Protein AF-0000000065801045 (afdb_homodimer)

Secondary structure (DSSP, 8-state):
---SHHHHHHHHHHHHHHHHHHHHHHHHHSSS--SSPPPGGGS-HHHHHHHHHHHHHHHHHHHHT--HHHHHHHHHHHHHHHHHHHHHHHTTHHHHS-SSS-EEHHHHHHHHTS-HHHHHHHHHHHHTTT--EE-SSTTEEE--HHHHHHHH-HHHHHHHHHIIIIIHHHHTTHHHHHHHSTT---TT-SHHHHHHT--S-HHHHHHT-HHHHHHHHHHHHHHTTSTTT-HHHHHHHS-GGGGTTPEEEEET-TTTHHHHHHHHH-TT-EEEEEE-HHHHHHHHHHHHHTT--HHHHTTEEEEE--TTSPP-S-S-SEEEEES-GGGS-HHHHHHHHHTTGGG--TT-EEEEEE-EEPPTTSS-HHHHHHHHHHHHHHHHHHS---EEHHHHHHHHHHH-TTEEEEEEE--TT-S-EEEEEEE-/----HHHHHHHHHHHHHHHHHHHHHHHHHSSS--SSPPPGGGS-HHHHHHHHHHHHHHHHHHHHT--HHHHHHHHHHHHHHHHHHHHHHHTTHHHHS-SSS-EEHHHHHHHHTS-HHHHHHHHHHHHTTT--EE-SSTTEEE--HHHHHHHH-HHHHHHHHHIIIIIHHHHTTHHHHHHHSTT---TT-SHHHHHHT--S-HHHHHHT-HHHHHHHHHHHHHHTTSTTT-HHHHHHHS-GGGGTTPEEEEET-TTTHHHHHHHHH-TT-EEEEEE-HHHHHHHHHHHHHTT--HHHHTTEEEEE--TTSPP-S-S-SEEEEES-GGGS-HHHHHHHHHTTGGG--TT-EEEEEE-EEPPTTSS-HHHHHHHHHHHHHHHHHHS---EEHHHHHHHHHHH-TTEEEEEEE--TT-S-EEEEEEE-

Sequence (848 aa):
MDDRLSSQLEHYASQVTASATLIIRHLKSLKDEPSTLPSQTSVPTAVGTAQLRLAEAAFQLLHFTRDPGNVLTQLTVDLQVISAVRWLLHFEIFSLVPLEGSISYHELSSVANVPENLLRSHIRLAMTCHLFQESGPIGMVAHSPVSRQLASDPSLVSWGQYFANSVFPTATKNVNATAAWPGSKALNETAHNLAFNHHGSFFDYVSQDPARTVEFANSMKAVSTTSLFDTCHLCKSFDWSSLGDGVVVDMGGSTGHVSIALAESFPSLRFVVQDLPDVVSNSIRQLEERQLPLSVTTRIQFQGHSLLHMQPVKGAAVYLLRQILHDWPDREAVQILRSIVPALGPSSKIFIADIVLPEAGSIPATEEQVMRCNDLLLHQFTNTLERTLEDWQAIVSRVSDNLRIQHVYRDPGSILSLLVIETVMDDRLSSQLEHYASQVTASATLIIRHLKSLKDEPSTLPSQTSVPTAVGTAQLRLAEAAFQLLHFTRDPGNVLTQLTVDLQVISAVRWLLHFEIFSLVPLEGSISYHELSSVANVPENLLRSHIRLAMTCHLFQESGPIGMVAHSPVSRQLASDPSLVSWGQYFANSVFPTATKNVNATAAWPGSKALNETAHNLAFNHHGSFFDYVSQDPARTVEFANSMKAVSTTSLFDTCHLCKSFDWSSLGDGVVVDMGGSTGHVSIALAESFPSLRFVVQDLPDVVSNSIRQLEERQLPLSVTTRIQFQGHSLLHMQPVKGAAVYLLRQILHDWPDREAVQILRSIVPALGPSSKIFIADIVLPEAGSIPATEEQVMRCNDLLLHQFTNTLERTLEDWQAIVSRVSDNLRIQHVYRDPGSILSLLVIETV

Structure (mmCIF, N/CA/C/O backbone):
data_AF-0000000065801045-model_v1
#
loop_
_entity.id
_entity.type
_entity.pdbx_description
1 polymer 'O-methyltransferase aunD'
#
loop_
_atom_site.group_PDB
_atom_site.id
_atom_site.type_symbol
_atom_site.label_atom_id
_atom_site.label_alt_id
_atom_site.label_comp_id
_atom_site.label_asym_id
_atom_site.label_entity_id
_atom_site.label_seq_id
_atom_site.pdbx_PDB_ins_code
_atom_site.Cartn_x
_atom_site.Cartn_y
_atom_site.Cartn_z
_atom_site.occupancy
_atom_site.B_iso_or_equiv
_atom_site.auth_seq_id
_atom_site.auth_comp_id
_atom_site.auth_asym_id
_atom_site.auth_atom_id
_atom_site.pdbx_PDB_model_num
ATOM 1 N N . MET A 1 1 ? 22.594 1.274 17.844 1 53.53 1 MET A N 1
ATOM 2 C CA . MET A 1 1 ? 22.078 -0.089 17.906 1 53.53 1 MET A CA 1
ATOM 3 C C . MET A 1 1 ? 22.922 -1.025 17.031 1 53.53 1 MET A C 1
ATOM 5 O O . MET A 1 1 ? 23.453 -0.614 16 1 53.53 1 MET A O 1
ATOM 9 N N . ASP A 1 2 ? 23.234 -2.225 17.562 1 67.69 2 ASP A N 1
ATOM 10 C CA . ASP A 1 2 ? 23.891 -3.305 16.828 1 67.69 2 ASP A CA 1
ATOM 11 C C . ASP A 1 2 ? 23.172 -3.588 15.508 1 67.69 2 ASP A C 1
ATOM 13 O O . ASP A 1 2 ? 21.953 -3.705 15.469 1 67.69 2 ASP A O 1
ATOM 17 N N . ASP A 1 3 ? 23.922 -3.457 14.453 1 81.06 3 ASP A N 1
ATOM 18 C CA . ASP A 1 3 ? 23.375 -3.492 13.102 1 81.06 3 ASP A CA 1
ATOM 19 C C . ASP A 1 3 ? 23.078 -4.926 12.664 1 81.06 3 ASP A C 1
ATOM 21 O O . ASP A 1 3 ? 22.516 -5.148 11.586 1 81.06 3 ASP A O 1
ATOM 25 N N . ARG A 1 4 ? 23.438 -5.828 13.742 1 89.62 4 ARG A N 1
ATOM 26 C CA . ARG A 1 4 ? 23.156 -7.219 13.398 1 89.62 4 ARG A CA 1
ATOM 27 C C . ARG A 1 4 ? 21.656 -7.484 13.359 1 89.62 4 ARG A C 1
ATOM 29 O O . ARG A 1 4 ? 20.906 -6.98 14.195 1 89.62 4 ARG A O 1
ATOM 36 N N . LEU A 1 5 ? 21.188 -8.297 12.406 1 93.38 5 LEU A N 1
ATOM 37 C CA . LEU A 1 5 ? 19.766 -8.617 12.211 1 93.38 5 LEU A CA 1
ATOM 38 C C . LEU A 1 5 ? 19.172 -9.234 13.469 1 93.38 5 LEU A C 1
ATOM 40 O O . LEU A 1 5 ? 18.078 -8.883 13.883 1 93.38 5 LEU A O 1
ATOM 44 N N . SER A 1 6 ? 19.938 -10.156 14.172 1 95.19 6 SER A N 1
ATOM 45 C CA . SER A 1 6 ? 19.469 -10.805 15.398 1 95.19 6 SER A CA 1
ATOM 46 C C . SER A 1 6 ? 19.219 -9.789 16.5 1 95.19 6 SER A C 1
ATOM 48 O O . SER A 1 6 ? 18.219 -9.883 17.219 1 95.19 6 SER A O 1
ATOM 50 N N . SER A 1 7 ? 20.078 -8.828 16.625 1 95.19 7 SER A N 1
ATOM 51 C CA . SER A 1 7 ? 19.938 -7.789 17.641 1 95.19 7 SER A CA 1
ATOM 52 C C . SER A 1 7 ? 18.734 -6.898 17.359 1 95.19 7 SER A C 1
ATOM 54 O O . SER A 1 7 ? 18.047 -6.48 18.281 1 95.19 7 SER A O 1
ATOM 56 N N . GLN A 1 8 ? 18.516 -6.609 16.078 1 95.06 8 GLN A N 1
ATOM 57 C CA . GLN A 1 8 ? 17.359 -5.797 15.703 1 95.06 8 GLN A CA 1
ATOM 58 C C . GLN A 1 8 ? 16.062 -6.531 15.984 1 95.06 8 GLN A C 1
ATOM 60 O O . GLN A 1 8 ? 15.102 -5.945 16.5 1 95.06 8 GLN A O 1
ATOM 65 N N . LEU A 1 9 ? 16.031 -7.781 15.648 1 96.81 9 LEU A N 1
ATOM 66 C CA . LEU A 1 9 ? 14.852 -8.594 15.922 1 96.81 9 LEU A CA 1
ATOM 67 C C . LEU A 1 9 ? 14.57 -8.656 17.422 1 96.81 9 LEU A C 1
ATOM 69 O O . LEU A 1 9 ? 13.414 -8.547 17.844 1 96.81 9 LEU A O 1
ATOM 73 N N . GLU A 1 10 ? 15.602 -8.789 18.203 1 96.81 10 GLU A N 1
ATOM 74 C CA . GLU A 1 10 ? 15.453 -8.844 19.656 1 96.81 10 GLU A CA 1
ATOM 75 C C . GLU A 1 10 ? 14.922 -7.52 20.203 1 96.81 10 GLU A C 1
ATOM 77 O O . GLU A 1 10 ? 14.047 -7.508 21.078 1 96.81 10 GLU A O 1
ATOM 82 N N . HIS A 1 11 ? 15.453 -6.504 19.672 1 97.12 11 HIS A N 1
ATOM 83 C CA . HIS A 1 11 ? 15.055 -5.172 20.109 1 97.12 11 HIS A CA 1
ATOM 84 C C . HIS A 1 11 ? 13.578 -4.926 19.859 1 97.12 11 HIS A C 1
ATOM 86 O O . HIS A 1 11 ? 12.844 -4.547 20.781 1 97.12 11 HIS A O 1
ATOM 92 N N . TYR A 1 12 ? 13.109 -5.145 18.641 1 97.88 12 TYR A N 1
ATOM 93 C CA . TYR A 1 12 ? 11.734 -4.828 18.297 1 97.88 12 TYR A CA 1
ATOM 94 C C . TYR A 1 12 ? 10.766 -5.844 18.906 1 97.88 12 TYR A C 1
ATOM 96 O O . TYR A 1 12 ? 9.641 -5.5 19.266 1 97.88 12 TYR A O 1
ATOM 104 N N . ALA A 1 13 ? 11.227 -7.113 19.047 1 98.38 13 ALA A N 1
ATOM 105 C CA . ALA A 1 13 ? 10.391 -8.086 19.75 1 98.38 13 ALA A CA 1
ATOM 106 C C . ALA A 1 13 ? 10.172 -7.68 21.203 1 98.38 13 ALA A C 1
ATOM 108 O O . ALA A 1 13 ? 9.055 -7.789 21.734 1 98.38 13 ALA A O 1
ATOM 109 N N . SER A 1 14 ? 11.234 -7.227 21.859 1 98.12 14 SER A N 1
ATOM 110 C CA . SER A 1 14 ? 11.133 -6.75 23.234 1 98.12 14 SER A CA 1
ATOM 111 C C . SER A 1 14 ? 10.227 -5.531 23.344 1 98.12 14 SER A C 1
ATOM 113 O O . SER A 1 14 ? 9.5 -5.371 24.312 1 98.12 14 SER A O 1
ATOM 115 N N . GLN A 1 15 ? 10.328 -4.699 22.344 1 98.12 15 GLN A N 1
ATOM 116 C CA . GLN A 1 15 ? 9.484 -3.508 22.312 1 98.12 15 GLN A CA 1
ATOM 117 C C . GLN A 1 15 ? 8.016 -3.879 22.156 1 98.12 15 GLN A C 1
ATOM 119 O O . GLN A 1 15 ? 7.137 -3.236 22.734 1 98.12 15 GLN A O 1
ATOM 124 N N . VAL A 1 16 ? 7.719 -4.898 21.328 1 98.62 16 VAL A N 1
ATOM 125 C CA . VAL A 1 16 ? 6.348 -5.375 21.188 1 98.62 16 VAL A CA 1
ATOM 126 C C . VAL A 1 16 ? 5.828 -5.852 22.547 1 98.62 16 VAL A C 1
ATOM 128 O O . VAL A 1 16 ? 4.73 -5.477 22.969 1 98.62 16 VAL A O 1
ATOM 131 N N . THR A 1 17 ? 6.625 -6.633 23.266 1 98.19 17 THR A N 1
ATOM 132 C CA . THR A 1 17 ? 6.215 -7.184 24.547 1 98.19 17 THR A CA 1
ATOM 133 C C . THR A 1 17 ? 5.949 -6.07 25.562 1 98.19 17 THR A C 1
ATOM 135 O O . THR A 1 17 ? 4.906 -6.055 26.219 1 98.19 17 THR A O 1
ATOM 138 N N . ALA A 1 18 ? 6.855 -5.148 25.656 1 98.19 18 ALA A N 1
ATOM 139 C CA . ALA A 1 18 ? 6.738 -4.062 26.625 1 98.19 18 ALA A CA 1
ATOM 140 C C . ALA A 1 18 ? 5.527 -3.184 26.312 1 98.19 18 ALA A C 1
ATOM 142 O O . ALA A 1 18 ? 4.762 -2.838 27.219 1 98.19 18 ALA A O 1
ATOM 143 N N . SER A 1 19 ? 5.352 -2.82 25.047 1 98.31 19 SER A N 1
ATOM 144 C CA . SER A 1 19 ? 4.273 -1.926 24.641 1 98.31 19 SER A CA 1
ATOM 145 C C . SER A 1 19 ? 2.914 -2.611 24.766 1 98.31 19 SER A C 1
ATOM 147 O O . SER A 1 19 ? 1.953 -2.02 25.25 1 98.31 19 SER A O 1
ATOM 149 N N . ALA A 1 20 ? 2.859 -3.855 24.281 1 98.12 20 ALA A N 1
ATOM 150 C CA . ALA A 1 20 ? 1.602 -4.594 24.359 1 98.12 20 ALA A CA 1
ATOM 151 C C . ALA A 1 20 ? 1.16 -4.777 25.812 1 98.12 20 ALA A C 1
ATOM 153 O O . ALA A 1 20 ? -0.027 -4.664 26.125 1 98.12 20 ALA A O 1
ATOM 154 N N . THR A 1 21 ? 2.107 -5.051 26.719 1 97.94 21 THR A N 1
ATOM 155 C CA . THR A 1 21 ? 1.798 -5.246 28.125 1 97.94 21 THR A CA 1
ATOM 156 C C . THR A 1 21 ? 1.142 -4 28.719 1 97.94 21 THR A C 1
ATOM 158 O O . THR A 1 21 ? 0.139 -4.098 29.422 1 97.94 21 THR A O 1
ATOM 161 N N . LEU A 1 22 ? 1.655 -2.854 28.406 1 97.69 22 LEU A N 1
ATOM 162 C CA . LEU A 1 22 ? 1.121 -1.594 28.906 1 97.69 22 LEU A CA 1
ATOM 163 C C . LEU A 1 22 ? -0.273 -1.331 28.359 1 97.69 22 LEU A C 1
ATOM 165 O O . LEU A 1 22 ? -1.167 -0.898 29.078 1 97.69 22 LEU A O 1
ATOM 169 N N . ILE A 1 23 ? -0.489 -1.557 27.125 1 97.31 23 ILE A N 1
ATOM 170 C CA . ILE A 1 23 ? -1.771 -1.325 26.469 1 97.31 23 ILE A CA 1
ATOM 171 C C . ILE A 1 23 ? -2.82 -2.279 27.031 1 97.31 23 ILE A C 1
ATOM 173 O O . ILE A 1 23 ? -3.939 -1.866 27.344 1 97.31 23 ILE A O 1
ATOM 177 N N . ILE A 1 24 ? -2.416 -3.561 27.188 1 97.06 24 ILE A N 1
ATOM 178 C CA . ILE A 1 24 ? -3.32 -4.594 27.688 1 97.06 24 ILE A CA 1
ATOM 179 C C . ILE A 1 24 ? -3.744 -4.266 29.109 1 97.06 24 ILE A C 1
ATOM 181 O O . ILE A 1 24 ? -4.918 -4.391 29.469 1 97.06 24 ILE A O 1
ATOM 185 N N . ARG A 1 25 ? -2.805 -3.834 29.922 1 96.69 25 ARG A N 1
ATOM 186 C CA . ARG A 1 25 ? -3.113 -3.438 31.297 1 96.69 25 ARG A CA 1
ATOM 187 C C . ARG A 1 25 ? -4.141 -2.311 31.312 1 96.69 25 ARG A C 1
ATOM 189 O O . ARG A 1 25 ? -5.07 -2.33 32.125 1 96.69 25 ARG A O 1
ATOM 196 N N . HIS A 1 26 ? -3.99 -1.361 30.422 1 96.25 26 HIS A N 1
ATOM 197 C CA . HIS A 1 26 ? -4.938 -0.254 30.344 1 96.25 26 HIS A CA 1
ATOM 198 C C . HIS A 1 26 ? -6.316 -0.74 29.906 1 96.25 26 HIS A C 1
ATOM 200 O O . HIS A 1 26 ? -7.328 -0.361 30.5 1 96.25 26 HIS A O 1
ATOM 206 N N . LEU A 1 27 ? -6.344 -1.568 28.875 1 95 27 LEU A N 1
ATOM 207 C CA . LEU A 1 27 ? -7.609 -2.082 28.359 1 95 27 LEU A CA 1
ATOM 208 C C . LEU A 1 27 ? -8.359 -2.857 29.438 1 95 27 LEU A C 1
ATOM 210 O O . LEU A 1 27 ? -9.578 -2.723 29.578 1 95 27 LEU A O 1
ATOM 214 N N . LYS A 1 28 ? -7.668 -3.607 30.234 1 94.75 28 LYS A N 1
ATOM 215 C CA . LYS A 1 28 ? -8.281 -4.438 31.266 1 94.75 28 LYS A CA 1
ATOM 216 C C . LYS A 1 28 ? -8.75 -3.592 32.438 1 94.75 28 LYS A C 1
ATOM 218 O O . LYS A 1 28 ? -9.594 -4.027 33.219 1 94.75 28 LYS A O 1
ATOM 223 N N . SER A 1 29 ? -8.211 -2.424 32.562 1 94.75 29 SER A N 1
ATOM 224 C CA . SER A 1 29 ? -8.617 -1.529 33.625 1 94.75 29 SER A CA 1
ATOM 225 C C . SER A 1 29 ? -9.922 -0.816 33.312 1 94.75 29 SER A C 1
ATOM 227 O O . SER A 1 29 ? -10.578 -0.258 34.188 1 94.75 29 SER A O 1
ATOM 229 N N . LEU A 1 30 ? -10.273 -0.843 32.062 1 93.44 30 LEU A N 1
ATOM 230 C CA . LEU A 1 30 ? -11.492 -0.173 31.641 1 93.44 30 LEU A CA 1
ATOM 231 C C . LEU A 1 30 ? -12.719 -1.025 31.953 1 93.44 30 LEU A C 1
ATOM 233 O O . LEU A 1 30 ? -12.648 -2.256 31.938 1 93.44 30 LEU A O 1
ATOM 237 N N . LYS A 1 31 ? -13.797 -0.437 32.281 1 91.38 31 LYS A N 1
ATOM 238 C CA . LYS A 1 31 ? -15.039 -1.146 32.594 1 91.38 31 LYS A CA 1
ATOM 239 C C . LYS A 1 31 ? -15.508 -1.944 31.359 1 91.38 31 LYS A C 1
ATOM 241 O O . LYS A 1 31 ? -15.852 -3.123 31.484 1 91.38 31 LYS A O 1
ATOM 246 N N . ASP A 1 32 ? -15.523 -1.289 30.203 1 91.94 32 ASP A N 1
ATOM 247 C CA . ASP A 1 32 ? -15.867 -1.917 28.922 1 91.94 32 ASP A CA 1
ATOM 248 C C . ASP A 1 32 ? -14.719 -1.801 27.922 1 91.94 32 ASP A C 1
ATOM 250 O O . ASP A 1 32 ? -14.352 -0.697 27.516 1 91.94 32 ASP A O 1
ATOM 254 N N . GLU A 1 33 ? -14.25 -2.924 27.562 1 91 33 GLU A N 1
ATOM 255 C CA . GLU A 1 33 ? -13.148 -2.924 26.594 1 91 33 GLU A CA 1
ATOM 256 C C . GLU A 1 33 ? -13.625 -2.51 25.219 1 91 33 GLU A C 1
ATOM 258 O O . GLU A 1 33 ? -14.602 -3.055 24.703 1 91 33 GLU A O 1
ATOM 263 N N . PRO A 1 34 ? -12.953 -1.556 24.672 1 90 34 PRO A N 1
ATOM 264 C CA . PRO A 1 34 ? -13.359 -1.135 23.328 1 90 34 PRO A CA 1
ATOM 265 C C . PRO A 1 34 ? -13.008 -2.164 22.25 1 90 34 PRO A C 1
ATOM 267 O O . PRO A 1 34 ? -12.125 -2.998 22.469 1 90 34 PRO A O 1
ATOM 270 N N . SER A 1 35 ? -13.695 -2.09 21.078 1 87.38 35 SER A N 1
ATOM 271 C CA . SER A 1 35 ? -13.461 -3.002 19.969 1 87.38 35 SER A CA 1
ATOM 272 C C . SER A 1 35 ? -12.242 -2.584 19.156 1 87.38 35 SER A C 1
ATOM 274 O O . SER A 1 35 ? -11.664 -3.395 18.422 1 87.38 35 SER A O 1
ATOM 276 N N . THR A 1 36 ? -11.883 -1.288 19.25 1 88.31 36 THR A N 1
ATOM 277 C CA . THR A 1 36 ? -10.68 -0.755 18.625 1 88.31 36 THR A CA 1
ATOM 278 C C . THR A 1 36 ? -9.875 0.075 19.625 1 88.31 36 THR A C 1
ATOM 280 O O . THR A 1 36 ? -10.43 0.595 20.594 1 88.31 36 THR A O 1
ATOM 283 N N . LEU A 1 37 ? -8.648 0.135 19.422 1 89.06 37 LEU A N 1
ATOM 284 C CA . LEU A 1 37 ? -7.848 0.981 20.297 1 89.06 37 LEU A CA 1
ATOM 285 C C . LEU A 1 37 ? -8.281 2.439 20.188 1 89.06 37 LEU A C 1
ATOM 287 O O . LEU A 1 37 ? -8.492 2.947 19.078 1 89.06 37 LEU A O 1
ATOM 291 N N . PRO A 1 38 ? -8.422 3.016 21.328 1 86 38 PRO A N 1
ATOM 292 C CA . PRO A 1 38 ? -8.695 4.453 21.281 1 86 38 PRO A CA 1
ATOM 293 C C . PRO A 1 38 ? -7.539 5.258 20.703 1 86 38 PRO A C 1
ATOM 295 O O . PRO A 1 38 ? -6.402 4.777 20.656 1 86 38 PRO A O 1
ATOM 298 N N . SER A 1 39 ? -7.891 6.457 20.219 1 84.75 39 SER A N 1
ATOM 299 C CA . SER A 1 39 ? -6.852 7.348 19.719 1 84.75 39 SER A CA 1
ATOM 300 C C . SER A 1 39 ? -5.762 7.578 20.75 1 84.75 39 SER A C 1
ATOM 302 O O . SER A 1 39 ? -6.051 7.691 21.953 1 84.75 39 SER A O 1
ATOM 304 N N . GLN A 1 40 ? -4.57 7.656 20.328 1 84.19 40 GLN A N 1
ATOM 305 C CA . GLN A 1 40 ? -3.428 7.848 21.219 1 84.19 40 GLN A CA 1
ATOM 306 C C . GLN A 1 40 ? -3.557 9.148 22 1 84.19 40 GLN A C 1
ATOM 308 O O . GLN A 1 40 ? -2.994 9.273 23.094 1 84.19 40 GLN A O 1
ATOM 313 N N . THR A 1 41 ? -4.352 10.055 21.453 1 81.56 41 THR A N 1
ATOM 314 C CA . THR A 1 41 ? -4.477 11.352 22.109 1 81.56 41 THR A CA 1
ATOM 315 C C . THR A 1 41 ? -5.578 11.32 23.172 1 81.56 41 THR A C 1
ATOM 317 O O . THR A 1 41 ? -5.688 12.234 24 1 81.56 41 THR A O 1
ATOM 320 N N . SER A 1 42 ? -6.367 10.258 23.203 1 84.25 42 SER A N 1
ATOM 321 C CA . SER A 1 42 ? -7.5 10.172 24.109 1 84.25 42 SER A CA 1
ATOM 322 C C . SER A 1 42 ? -7.188 9.273 25.297 1 84.25 42 SER A C 1
ATOM 324 O O . SER A 1 42 ? -8.062 9 26.125 1 84.25 42 SER A O 1
ATOM 326 N N . VAL A 1 43 ? -5.98 8.742 25.359 1 88.62 43 VAL A N 1
ATOM 327 C CA . VAL A 1 43 ? -5.543 7.867 26.438 1 88.62 43 VAL A CA 1
ATOM 328 C C . VAL A 1 43 ? -4.375 8.508 27.188 1 88.62 43 VAL A C 1
ATOM 330 O O . VAL A 1 43 ? -3.805 9.5 26.734 1 88.62 43 VAL A O 1
ATOM 333 N N . PRO A 1 44 ? -4.082 7.973 28.328 1 90.69 44 PRO A N 1
ATOM 334 C CA . PRO A 1 44 ? -2.92 8.5 29.047 1 90.69 44 PRO A CA 1
ATOM 335 C C . PRO A 1 44 ? -1.647 8.477 28.203 1 90.69 44 PRO A C 1
ATOM 337 O O . PRO A 1 44 ? -1.453 7.559 27.406 1 90.69 44 PRO A O 1
ATOM 340 N N . THR A 1 45 ? -0.799 9.406 28.391 1 88.44 45 THR A N 1
ATOM 341 C CA . THR A 1 45 ? 0.39 9.633 27.578 1 88.44 45 THR A CA 1
ATOM 342 C C . THR A 1 45 ? 1.224 8.359 27.469 1 88.44 45 THR A C 1
ATOM 344 O O . THR A 1 45 ? 1.733 8.039 26.391 1 88.44 45 THR A O 1
ATOM 347 N N . ALA A 1 46 ? 1.342 7.664 28.594 1 93 46 ALA A N 1
ATOM 348 C CA . ALA A 1 46 ? 2.15 6.449 28.594 1 93 46 ALA A CA 1
ATOM 349 C C . ALA A 1 46 ? 1.571 5.398 27.656 1 93 46 ALA A C 1
ATOM 351 O O . ALA A 1 46 ? 2.316 4.695 26.969 1 93 46 ALA A O 1
ATOM 352 N N . VAL A 1 47 ? 0.241 5.328 27.641 1 94.62 47 VAL A N 1
ATOM 353 C CA . VAL A 1 47 ? -0.442 4.355 26.781 1 94.62 47 VAL A CA 1
ATOM 354 C C . VAL A 1 47 ? -0.351 4.789 25.328 1 94.62 47 VAL A C 1
ATOM 356 O O . VAL A 1 47 ? -0.115 3.965 24.438 1 94.62 47 VAL A O 1
ATOM 359 N N . GLY A 1 48 ? -0.536 6.074 25.094 1 91.69 48 GLY A N 1
ATOM 360 C CA . GLY A 1 48 ? -0.397 6.594 23.75 1 91.69 48 GLY A CA 1
ATOM 361 C C . GLY A 1 48 ? 0.983 6.367 23.156 1 91.69 48 GLY A C 1
ATOM 362 O O . GLY A 1 48 ? 1.112 5.977 22 1 91.69 48 GLY A O 1
ATOM 363 N N . THR A 1 49 ? 1.97 6.555 23.969 1 92.5 49 THR A N 1
ATOM 364 C CA . THR A 1 49 ? 3.348 6.324 23.547 1 92.5 49 THR A CA 1
ATOM 365 C C . THR A 1 49 ? 3.584 4.844 23.266 1 92.5 49 THR A C 1
ATOM 367 O O . THR A 1 49 ? 4.277 4.492 22.297 1 92.5 49 THR A O 1
ATOM 370 N N . ALA A 1 50 ? 3.014 4.035 24.125 1 96 50 ALA A N 1
ATOM 371 C CA . ALA A 1 50 ? 3.133 2.592 23.922 1 96 50 ALA A CA 1
ATOM 372 C C . ALA A 1 50 ? 2.502 2.168 22.609 1 96 50 ALA A C 1
ATOM 374 O O . ALA A 1 50 ? 3.006 1.267 21.922 1 96 50 ALA A O 1
ATOM 375 N N . GLN A 1 51 ? 1.366 2.797 22.234 1 94.88 51 GLN A N 1
ATOM 376 C CA . GLN A 1 51 ? 0.707 2.484 20.969 1 94.88 51 GLN A CA 1
ATOM 377 C C . GLN A 1 51 ? 1.602 2.828 19.781 1 94.88 51 GLN A C 1
ATOM 379 O O . GLN A 1 51 ? 1.706 2.051 18.828 1 94.88 51 GLN A O 1
ATOM 384 N N . LEU A 1 52 ? 2.275 3.943 19.844 1 93.38 52 LEU A N 1
ATOM 385 C CA . LEU A 1 52 ? 3.18 4.363 18.766 1 93.38 52 LEU A CA 1
ATOM 386 C C . LEU A 1 52 ? 4.379 3.424 18.672 1 93.38 52 LEU A C 1
ATOM 388 O O . LEU A 1 52 ? 4.793 3.053 17.578 1 93.38 52 LEU A O 1
ATOM 392 N N . ARG A 1 53 ? 4.883 3.023 19.828 1 96.56 53 ARG A N 1
ATOM 393 C CA . ARG A 1 53 ? 6.035 2.127 19.859 1 96.56 53 ARG A CA 1
ATOM 394 C C . ARG A 1 53 ? 5.668 0.743 19.328 1 96.56 53 ARG A C 1
ATOM 396 O O . ARG A 1 53 ? 6.477 0.089 18.672 1 96.56 53 ARG A O 1
ATOM 403 N N . LEU A 1 54 ? 4.469 0.314 19.703 1 97.81 54 LEU A N 1
ATOM 404 C CA . LEU A 1 54 ? 3.992 -0.968 19.203 1 97.81 54 LEU A CA 1
ATOM 405 C C . LEU A 1 54 ? 3.877 -0.943 17.688 1 97.81 54 LEU A C 1
ATOM 407 O O . LEU A 1 54 ? 4.281 -1.894 17.016 1 97.81 54 LEU A O 1
ATOM 411 N N . ALA A 1 55 ? 3.312 0.151 17.156 1 96.06 55 ALA A N 1
ATOM 412 C CA . ALA A 1 55 ? 3.178 0.293 15.703 1 96.06 55 ALA A CA 1
ATOM 413 C C . ALA A 1 55 ? 4.539 0.245 15.016 1 96.06 55 ALA A C 1
ATOM 415 O O . ALA A 1 55 ? 4.715 -0.457 14.016 1 96.06 55 ALA A O 1
ATOM 416 N N . GLU A 1 56 ? 5.512 0.957 15.57 1 97.12 56 GLU A N 1
ATOM 417 C CA . GLU A 1 56 ? 6.855 0.989 14.992 1 97.12 56 GLU A CA 1
ATOM 418 C C . GLU A 1 56 ? 7.508 -0.389 15.039 1 97.12 56 GLU A C 1
ATOM 420 O O . GLU A 1 56 ? 8.102 -0.833 14.055 1 97.12 56 GLU A O 1
ATOM 425 N N . ALA A 1 57 ? 7.402 -1.033 16.188 1 98.5 57 ALA A N 1
ATOM 426 C CA . ALA A 1 57 ? 8.023 -2.344 16.344 1 98.5 57 ALA A CA 1
ATOM 427 C C . ALA A 1 57 ? 7.41 -3.365 15.398 1 98.5 57 ALA A C 1
ATOM 429 O O . ALA A 1 57 ? 8.125 -4.141 14.758 1 98.5 57 ALA A O 1
ATOM 430 N N . ALA A 1 58 ? 6.09 -3.385 15.328 1 98.44 58 ALA A N 1
ATOM 431 C CA . ALA A 1 58 ? 5.391 -4.297 14.422 1 98.44 58 ALA A CA 1
ATOM 432 C C . ALA A 1 58 ? 5.766 -4.02 12.969 1 98.44 58 ALA A C 1
ATOM 434 O O . ALA A 1 58 ? 5.984 -4.949 12.188 1 98.44 58 ALA A O 1
ATOM 435 N N . PHE A 1 59 ? 5.867 -2.75 12.656 1 97.69 59 PHE A N 1
ATOM 436 C CA . PHE A 1 59 ? 6.223 -2.332 11.312 1 97.69 59 PHE A CA 1
ATOM 437 C C . PHE A 1 59 ? 7.613 -2.834 10.938 1 97.69 59 PHE A C 1
ATOM 439 O O . PHE A 1 59 ? 7.805 -3.402 9.859 1 97.69 59 PHE A O 1
ATOM 446 N N . GLN A 1 60 ? 8.531 -2.652 11.781 1 97.38 60 GLN A N 1
ATOM 447 C CA . GLN A 1 60 ? 9.906 -3.074 11.523 1 97.38 60 GLN A CA 1
ATOM 448 C C . GLN A 1 60 ? 10.008 -4.594 11.422 1 97.38 60 GLN A C 1
ATOM 450 O O . GLN A 1 60 ? 10.641 -5.117 10.508 1 97.38 60 GLN A O 1
ATOM 455 N N . LEU A 1 61 ? 9.383 -5.289 12.328 1 97.69 61 LEU A N 1
ATOM 456 C CA . LEU A 1 61 ? 9.43 -6.746 12.32 1 97.69 61 LEU A CA 1
ATOM 457 C C . LEU A 1 61 ? 8.828 -7.301 11.031 1 97.69 61 LEU A C 1
ATOM 459 O O . LEU A 1 61 ? 9.352 -8.258 10.461 1 97.69 61 LEU A O 1
ATOM 463 N N . LEU A 1 62 ? 7.746 -6.688 10.617 1 96.12 62 LEU A N 1
ATOM 464 C CA . LEU A 1 62 ? 7.109 -7.113 9.367 1 96.12 62 LEU A CA 1
ATOM 465 C C . LEU A 1 62 ? 8.062 -6.945 8.188 1 96.12 62 LEU A C 1
ATOM 467 O O . LEU A 1 62 ? 8.188 -7.844 7.355 1 96.12 62 LEU A O 1
ATOM 471 N N . HIS A 1 63 ? 8.781 -5.844 8.125 1 93.94 63 HIS A N 1
ATOM 472 C CA . HIS A 1 63 ? 9.695 -5.57 7.02 1 93.94 63 HIS A CA 1
ATOM 473 C C . HIS A 1 63 ? 10.914 -6.488 7.066 1 93.94 63 HIS A C 1
ATOM 475 O O . HIS A 1 63 ? 11.453 -6.867 6.027 1 93.94 63 HIS A O 1
ATOM 481 N N . PHE A 1 64 ? 11.328 -6.914 8.281 1 93.44 64 PHE A N 1
ATOM 482 C CA . PHE A 1 64 ? 12.469 -7.816 8.414 1 93.44 64 PHE A CA 1
ATOM 483 C C . PHE A 1 64 ? 12.133 -9.195 7.855 1 93.44 64 PHE A C 1
ATOM 485 O O . PHE A 1 64 ? 13.023 -9.93 7.434 1 93.44 64 PHE A O 1
ATOM 492 N N . THR A 1 65 ? 10.859 -9.492 7.84 1 90.69 65 THR A N 1
ATOM 493 C CA . THR A 1 65 ? 10.469 -10.82 7.383 1 90.69 65 THR A CA 1
ATOM 494 C C . THR A 1 65 ? 10.352 -10.859 5.863 1 90.69 65 THR A C 1
ATOM 496 O O . THR A 1 65 ? 10.055 -11.906 5.281 1 90.69 65 THR A O 1
ATOM 499 N N . ARG A 1 66 ? 10.57 -9.781 5.223 1 85.94 66 ARG A N 1
ATOM 500 C CA . ARG A 1 66 ? 10.383 -9.711 3.775 1 85.94 66 ARG A CA 1
ATOM 501 C C . ARG A 1 66 ? 11.711 -9.867 3.039 1 85.94 66 ARG A C 1
ATOM 503 O O . ARG A 1 66 ? 12.609 -9.039 3.191 1 85.94 66 ARG A O 1
ATOM 510 N N . ASP A 1 67 ? 11.797 -11.008 2.35 1 81.31 67 ASP A N 1
ATOM 511 C CA . ASP A 1 67 ? 12.906 -11.109 1.408 1 81.31 67 ASP A CA 1
ATOM 512 C C . ASP A 1 67 ? 12.641 -10.281 0.154 1 81.31 67 ASP A C 1
ATOM 514 O O . ASP A 1 67 ? 11.562 -9.711 -0 1 81.31 67 ASP A O 1
ATOM 518 N N . PRO A 1 68 ? 13.586 -10.109 -0.726 1 78.12 68 PRO A N 1
ATOM 519 C CA . PRO A 1 68 ? 13.398 -9.219 -1.876 1 78.12 68 PRO A CA 1
ATOM 520 C C . PRO A 1 68 ? 12.195 -9.609 -2.729 1 78.12 68 PRO A C 1
ATOM 522 O O . PRO A 1 68 ? 11.461 -8.734 -3.203 1 78.12 68 PRO A O 1
ATOM 525 N N . GLY A 1 69 ? 12.023 -10.914 -2.955 1 81.69 69 GLY A N 1
ATOM 526 C CA . GLY A 1 69 ? 10.836 -11.344 -3.672 1 81.69 69 GLY A CA 1
ATOM 527 C C . GLY A 1 69 ? 9.539 -10.969 -2.967 1 81.69 69 GLY A C 1
ATOM 528 O O . GLY A 1 69 ? 8.578 -10.539 -3.607 1 81.69 69 GLY A O 1
ATOM 529 N N . ASN A 1 70 ? 9.562 -10.992 -1.702 1 86.88 70 ASN A N 1
ATOM 530 C CA . ASN A 1 70 ? 8.398 -10.633 -0.905 1 86.88 70 ASN A CA 1
ATOM 531 C C . ASN A 1 70 ? 8.117 -9.133 -0.955 1 86.88 70 ASN A C 1
ATOM 533 O O . ASN A 1 70 ? 6.965 -8.711 -0.875 1 86.88 70 ASN A O 1
ATOM 537 N N . VAL A 1 71 ? 9.164 -8.344 -1.145 1 90.25 71 VAL A N 1
ATOM 538 C CA . VAL A 1 71 ? 8.977 -6.898 -1.245 1 90.25 71 VAL A CA 1
ATOM 539 C C . VAL A 1 71 ? 8.109 -6.574 -2.453 1 90.25 71 VAL A C 1
ATOM 541 O O . VAL A 1 71 ? 7.16 -5.793 -2.35 1 90.25 71 VAL A O 1
ATOM 544 N N . LEU A 1 72 ? 8.391 -7.172 -3.584 1 92 72 LEU A N 1
ATOM 545 C CA . LEU A 1 72 ? 7.609 -6.934 -4.793 1 92 72 LEU A CA 1
ATOM 546 C C . LEU A 1 72 ? 6.203 -7.496 -4.652 1 92 72 LEU A C 1
ATOM 548 O O . LEU A 1 72 ? 5.234 -6.883 -5.105 1 92 72 LEU A O 1
ATOM 552 N N . THR A 1 73 ? 6.113 -8.656 -4.008 1 93.25 73 THR A N 1
ATOM 553 C CA . THR A 1 73 ? 4.805 -9.242 -3.742 1 93.25 73 THR A CA 1
ATOM 554 C C . THR A 1 73 ? 3.957 -8.297 -2.889 1 93.25 73 THR A C 1
ATOM 556 O O . THR A 1 73 ? 2.787 -8.062 -3.193 1 93.25 73 THR A O 1
ATOM 559 N N . GLN A 1 74 ? 4.574 -7.75 -1.903 1 93.5 74 GLN A N 1
ATOM 560 C CA . GLN A 1 74 ? 3.828 -6.906 -0.976 1 93.5 74 GLN A CA 1
ATOM 561 C C . GLN A 1 74 ? 3.455 -5.578 -1.622 1 93.5 74 GLN A C 1
ATOM 563 O O . GLN A 1 74 ? 2.395 -5.02 -1.336 1 93.5 74 GLN A O 1
ATOM 568 N N . LEU A 1 75 ? 4.328 -5.055 -2.484 1 94.62 75 LEU A N 1
ATOM 569 C CA . LEU A 1 75 ? 3.959 -3.865 -3.242 1 94.62 75 LEU A CA 1
ATOM 570 C C . LEU A 1 75 ? 2.707 -4.117 -4.074 1 94.62 75 LEU A C 1
ATOM 572 O O . LEU A 1 75 ? 1.824 -3.26 -4.152 1 94.62 75 LEU A O 1
ATOM 576 N N . THR A 1 76 ? 2.646 -5.285 -4.656 1 96.12 76 THR A N 1
ATOM 577 C CA . THR A 1 76 ? 1.498 -5.652 -5.477 1 96.12 76 THR A CA 1
ATOM 578 C C . THR A 1 76 ? 0.249 -5.82 -4.617 1 96.12 76 THR A C 1
ATOM 580 O O . THR A 1 76 ? -0.838 -5.379 -4.996 1 96.12 76 THR A O 1
ATOM 583 N N . VAL A 1 77 ? 0.447 -6.43 -3.48 1 96.94 77 VAL A N 1
ATOM 584 C CA . VAL A 1 77 ? -0.66 -6.633 -2.551 1 96.94 77 VAL A CA 1
ATOM 585 C C . VAL A 1 77 ? -1.197 -5.281 -2.086 1 96.94 77 VAL A C 1
ATOM 587 O O . VAL A 1 77 ? -2.408 -5.051 -2.1 1 96.94 77 VAL A O 1
ATOM 590 N N . ASP A 1 78 ? -0.302 -4.402 -1.675 1 97.06 78 ASP A N 1
ATOM 591 C CA . ASP A 1 78 ? -0.718 -3.08 -1.213 1 97.06 78 ASP A CA 1
ATOM 592 C C . ASP A 1 78 ? -1.481 -2.332 -2.305 1 97.06 78 ASP A C 1
ATOM 594 O O . ASP A 1 78 ? -2.475 -1.657 -2.023 1 97.06 78 ASP A O 1
ATOM 598 N N . LEU A 1 79 ? -0.977 -2.424 -3.518 1 97.81 79 LEU A N 1
ATOM 599 C CA . LEU A 1 79 ? -1.646 -1.781 -4.645 1 97.81 79 LEU A CA 1
ATOM 600 C C . LEU A 1 79 ? -3.064 -2.314 -4.809 1 97.81 79 LEU A C 1
ATOM 602 O O . LEU A 1 79 ? -4.004 -1.543 -5.02 1 97.81 79 LEU A O 1
ATOM 606 N N . GLN A 1 80 ? -3.227 -3.59 -4.688 1 98.12 80 GLN A N 1
ATOM 607 C CA . GLN A 1 80 ? -4.547 -4.18 -4.895 1 98.12 80 GLN A CA 1
ATOM 608 C C . GLN A 1 80 ? -5.477 -3.867 -3.725 1 98.12 80 GLN A C 1
ATOM 610 O O . GLN A 1 80 ? -6.684 -3.701 -3.912 1 98.12 80 GLN A O 1
ATOM 615 N N . VAL A 1 81 ? -4.941 -3.824 -2.527 1 98.06 81 VAL A N 1
ATOM 616 C CA . VAL A 1 81 ? -5.742 -3.402 -1.383 1 98.06 81 VAL A CA 1
ATOM 617 C C . VAL A 1 81 ? -6.273 -1.99 -1.615 1 98.06 81 VAL A C 1
ATOM 619 O O . VAL A 1 81 ? -7.461 -1.728 -1.425 1 98.06 81 VAL A O 1
ATOM 622 N N . ILE A 1 82 ? -5.391 -1.131 -2.039 1 97.88 82 ILE A N 1
ATOM 623 C CA . ILE A 1 82 ? -5.785 0.246 -2.32 1 97.88 82 ILE A CA 1
ATOM 624 C C . ILE A 1 82 ? -6.848 0.264 -3.418 1 97.88 82 ILE A C 1
ATOM 626 O O . ILE A 1 82 ? -7.859 0.958 -3.299 1 97.88 82 ILE A O 1
ATOM 630 N N . SER A 1 83 ? -6.59 -0.503 -4.461 1 97.38 83 SER A N 1
ATOM 631 C CA . SER A 1 83 ? -7.535 -0.599 -5.566 1 97.38 83 SER A CA 1
ATOM 632 C C . SER A 1 83 ? -8.891 -1.109 -5.094 1 97.38 83 SER A C 1
ATOM 634 O O . SER A 1 83 ? -9.938 -0.627 -5.539 1 97.38 83 SER A O 1
ATOM 636 N N . ALA A 1 84 ? -8.867 -2.082 -4.219 1 98.06 84 ALA A N 1
ATOM 637 C CA . ALA A 1 84 ? -10.102 -2.66 -3.697 1 98.06 84 ALA A CA 1
ATOM 638 C C . ALA A 1 84 ? -10.867 -1.648 -2.848 1 98.06 84 ALA A C 1
ATOM 640 O O . ALA A 1 84 ? -12.086 -1.513 -2.98 1 98.06 84 ALA A O 1
ATOM 641 N N . VAL A 1 85 ? -10.18 -0.97 -1.999 1 97.5 85 VAL A N 1
ATOM 642 C CA . VAL A 1 85 ? -10.828 0.013 -1.139 1 97.5 85 VAL A CA 1
ATOM 643 C C . VAL A 1 85 ? -11.398 1.15 -1.986 1 97.5 85 VAL A C 1
ATOM 645 O O . VAL A 1 85 ? -12.508 1.628 -1.738 1 97.5 85 VAL A O 1
ATOM 648 N N . ARG A 1 86 ? -10.617 1.584 -2.959 1 97.25 86 ARG A N 1
ATOM 649 C CA . ARG A 1 86 ? -11.109 2.605 -3.877 1 97.25 86 ARG A CA 1
ATOM 650 C C . ARG A 1 86 ? -12.391 2.148 -4.566 1 97.25 86 ARG A C 1
ATOM 652 O O . ARG A 1 86 ? -13.336 2.924 -4.711 1 97.25 86 ARG A O 1
ATOM 659 N N . TRP A 1 87 ? -12.422 0.901 -5.023 1 97.75 87 TRP A N 1
ATOM 660 C CA . TRP A 1 87 ? -13.602 0.311 -5.656 1 97.75 87 TRP A CA 1
ATOM 661 C C . TRP A 1 87 ? -14.797 0.331 -4.715 1 97.75 87 TRP A C 1
ATOM 663 O O . TRP A 1 87 ? -15.898 0.732 -5.102 1 97.75 87 TRP A O 1
ATOM 673 N N . LEU A 1 88 ? -14.609 -0.017 -3.459 1 98.19 88 LEU A N 1
ATOM 674 C CA . LEU A 1 88 ? -15.656 -0.067 -2.449 1 98.19 88 LEU A CA 1
ATOM 675 C C . LEU A 1 88 ? -16.172 1.332 -2.135 1 98.19 88 LEU A C 1
ATOM 677 O O . LEU A 1 88 ? -17.375 1.515 -1.883 1 98.19 88 LEU A O 1
ATOM 681 N N . LEU A 1 89 ? -15.281 2.291 -2.139 1 95.69 89 LEU A N 1
ATOM 682 C CA . LEU A 1 89 ? -15.672 3.68 -1.909 1 95.69 89 LEU A CA 1
ATOM 683 C C . LEU A 1 89 ? -16.453 4.23 -3.096 1 95.69 89 LEU A C 1
ATOM 685 O O . LEU A 1 89 ? -17.484 4.875 -2.916 1 95.69 89 LEU A O 1
ATOM 689 N N . HIS A 1 90 ? -15.984 3.938 -4.289 1 94.81 90 HIS A N 1
ATOM 690 C CA . HIS A 1 90 ? -16.609 4.453 -5.504 1 94.81 90 HIS A CA 1
ATOM 691 C C . HIS A 1 90 ? -18.047 3.953 -5.641 1 94.81 90 HIS A C 1
ATOM 693 O O . HIS A 1 90 ? -18.938 4.719 -5.992 1 94.81 90 HIS A O 1
ATOM 699 N N . PHE A 1 91 ? -18.234 2.734 -5.375 1 96.12 91 PHE A N 1
ATOM 700 C CA . PHE A 1 91 ? -19.562 2.146 -5.551 1 96.12 91 PHE A CA 1
ATOM 701 C C . PHE A 1 91 ? -20.359 2.219 -4.258 1 96.12 91 PHE A C 1
ATOM 703 O O . PHE A 1 91 ? -21.375 1.534 -4.113 1 96.12 91 PHE A O 1
ATOM 710 N N . GLU A 1 92 ? -19.859 2.947 -3.225 1 95.94 92 GLU A N 1
ATOM 711 C CA . GLU A 1 92 ? -20.547 3.361 -2.004 1 95.94 92 GLU A CA 1
ATOM 712 C C . GLU A 1 92 ? -20.922 2.158 -1.141 1 95.94 92 GLU A C 1
ATOM 714 O O . GLU A 1 92 ? -21.984 2.137 -0.52 1 95.94 92 GLU A O 1
ATOM 719 N N . ILE A 1 93 ? -20.078 1.169 -1.159 1 98 93 ILE A N 1
ATOM 720 C CA . ILE A 1 93 ? -20.359 -0.06 -0.423 1 98 93 ILE A CA 1
ATOM 721 C C . ILE A 1 93 ? -20.359 0.225 1.077 1 98 93 ILE A C 1
ATOM 723 O O . ILE A 1 93 ? -21.156 -0.336 1.826 1 98 93 ILE A O 1
ATOM 727 N N . PHE A 1 94 ? -19.469 1.111 1.582 1 96.81 94 PHE A N 1
ATOM 728 C CA . PHE A 1 94 ? -19.375 1.441 3 1 96.81 94 PHE A CA 1
ATOM 729 C C . PHE A 1 94 ? -20.719 1.96 3.523 1 96.81 94 PHE A C 1
ATOM 731 O O . PHE A 1 94 ? -21.109 1.649 4.652 1 96.81 94 PHE A O 1
ATOM 738 N N . SER A 1 95 ? -21.422 2.721 2.717 1 95.94 95 SER A N 1
ATOM 739 C CA . SER A 1 95 ? -22.672 3.33 3.152 1 95.94 95 SER A CA 1
ATOM 740 C C . SER A 1 95 ? -23.844 2.371 2.975 1 95.94 95 SER A C 1
ATOM 742 O O . SER A 1 95 ? -24.875 2.504 3.648 1 95.94 95 SER A O 1
ATOM 744 N N . LEU A 1 96 ? -23.719 1.446 2.092 1 97.56 96 LEU A N 1
ATOM 745 C CA . LEU A 1 96 ? -24.828 0.562 1.752 1 97.56 96 LEU A CA 1
ATOM 746 C C . LEU A 1 96 ? -24.906 -0.602 2.734 1 97.56 96 LEU A C 1
ATOM 748 O O . LEU A 1 96 ? -25.969 -1.217 2.881 1 97.56 96 LEU A O 1
ATOM 752 N N . VAL A 1 97 ? -23.781 -0.974 3.365 1 97.94 97 VAL A N 1
ATOM 753 C CA . VAL A 1 97 ? -23.812 -1.972 4.43 1 97.94 97 VAL A CA 1
ATOM 754 C C . VAL A 1 97 ? -24.391 -1.351 5.703 1 97.94 97 VAL A C 1
ATOM 756 O O . VAL A 1 97 ? -23.953 -0.278 6.129 1 97.94 97 VAL A O 1
ATOM 759 N N . PRO A 1 98 ? -25.391 -1.946 6.316 1 96.88 98 PRO A N 1
ATOM 760 C CA . PRO A 1 98 ? -26 -1.354 7.512 1 96.88 98 PRO A CA 1
ATOM 761 C C . PRO A 1 98 ? -25.016 -1.236 8.68 1 96.88 98 PRO A C 1
ATOM 763 O O . PRO A 1 98 ? -24.203 -2.133 8.891 1 96.88 98 PRO A O 1
ATOM 766 N N . LEU A 1 99 ? -25.094 -0.177 9.438 1 95.19 99 LEU A N 1
ATOM 767 C CA . LEU A 1 99 ? -24.203 0.044 10.578 1 95.19 99 LEU A CA 1
ATOM 768 C C . LEU A 1 99 ? -24.422 -1.023 11.641 1 95.19 99 LEU A C 1
ATOM 770 O O . LEU A 1 99 ? -23.484 -1.431 12.32 1 95.19 99 LEU A O 1
ATOM 774 N N . GLU A 1 100 ? -25.734 -1.37 11.773 1 93.81 100 GLU A N 1
ATOM 775 C CA . GLU A 1 100 ? -26.094 -2.477 12.664 1 93.81 100 GLU A CA 1
ATOM 776 C C . GLU A 1 100 ? -26.688 -3.646 11.875 1 93.81 100 GLU A C 1
ATOM 778 O O . GLU A 1 100 ? -27.516 -3.451 10.992 1 93.81 100 GLU A O 1
ATOM 783 N N . GLY A 1 101 ? -26.125 -4.758 12.109 1 93.69 101 GLY A N 1
ATOM 784 C CA . GLY A 1 101 ? -26.609 -5.938 11.406 1 93.69 101 GLY A CA 1
ATOM 785 C C . GLY A 1 101 ? -25.781 -6.285 10.188 1 93.69 101 GLY A C 1
ATOM 786 O O . GLY A 1 101 ? -24.594 -5.961 10.125 1 93.69 101 GLY A O 1
ATOM 787 N N . SER A 1 102 ? -26.375 -7.156 9.273 1 96.38 102 SER A N 1
ATOM 788 C CA . SER A 1 102 ? -25.688 -7.652 8.094 1 96.38 102 SER A CA 1
ATOM 789 C C . SER A 1 102 ? -26.578 -7.594 6.859 1 96.38 102 SER A C 1
ATOM 791 O O . SER A 1 102 ? -27.781 -7.328 6.973 1 96.38 102 SER A O 1
ATOM 793 N N . ILE A 1 103 ? -26.062 -7.66 5.746 1 97.31 103 ILE A N 1
ATOM 794 C CA . ILE A 1 103 ? -26.734 -7.719 4.449 1 97.31 103 ILE A CA 1
ATOM 795 C C . ILE A 1 103 ? -26.109 -8.812 3.594 1 97.31 103 ILE A C 1
ATOM 797 O O . ILE A 1 103 ? -24.906 -9.094 3.711 1 97.31 103 ILE A O 1
ATOM 801 N N . SER A 1 104 ? -26.875 -9.469 2.775 1 97.56 104 SER A N 1
ATOM 802 C CA . SER A 1 104 ? -26.328 -10.531 1.936 1 97.56 104 SER A CA 1
ATOM 803 C C . SER A 1 104 ? -25.531 -9.945 0.765 1 97.56 104 SER A C 1
ATOM 805 O O . SER A 1 104 ? -25.828 -8.852 0.293 1 97.56 104 SER A O 1
ATOM 807 N N . TYR A 1 105 ? -24.594 -10.711 0.297 1 97.38 105 TYR A N 1
ATOM 808 C CA . TYR A 1 105 ? -23.859 -10.305 -0.896 1 97.38 105 TYR A CA 1
ATOM 809 C C . TYR A 1 105 ? -24.797 -10.07 -2.064 1 97.38 105 TYR A C 1
ATOM 811 O O . TYR A 1 105 ? -24.609 -9.141 -2.852 1 97.38 105 TYR A O 1
ATOM 819 N N . HIS A 1 106 ? -25.781 -10.883 -2.162 1 96.94 106 HIS A N 1
ATOM 820 C CA . HIS A 1 106 ? -26.75 -10.781 -3.25 1 96.94 106 HIS A CA 1
ATOM 821 C C . HIS A 1 106 ? -27.516 -9.469 -3.189 1 96.94 106 HIS A C 1
ATOM 823 O O . HIS A 1 106 ? -27.625 -8.75 -4.191 1 96.94 106 HIS A O 1
ATOM 829 N N . GLU A 1 107 ? -28.062 -9.141 -2.082 1 97.88 107 GLU A N 1
ATOM 830 C CA . GLU A 1 107 ? -28.812 -7.898 -1.914 1 97.88 107 GLU A CA 1
ATOM 831 C C . GLU A 1 107 ? -27.906 -6.684 -2.098 1 97.88 107 GLU A C 1
ATOM 833 O O . GLU A 1 107 ? -28.281 -5.711 -2.752 1 97.88 107 GLU A O 1
ATOM 838 N N . LEU A 1 108 ? -26.734 -6.75 -1.492 1 98.19 108 LEU A N 1
ATOM 839 C CA . LEU A 1 108 ? -25.797 -5.641 -1.554 1 98.19 108 LEU A CA 1
ATOM 840 C C . LEU A 1 108 ? -25.359 -5.371 -2.992 1 98.19 108 LEU A C 1
ATOM 842 O O . LEU A 1 108 ? -25.281 -4.215 -3.412 1 98.19 108 LEU A O 1
ATOM 846 N N . SER A 1 109 ? -25.047 -6.457 -3.719 1 97.81 109 SER A N 1
ATOM 847 C CA . SER A 1 109 ? -24.641 -6.305 -5.113 1 97.81 109 SER A CA 1
ATOM 848 C C . SER A 1 109 ? -25.766 -5.688 -5.945 1 97.81 109 SER A C 1
ATOM 850 O O . SER A 1 109 ? -25.5 -4.895 -6.852 1 97.81 109 SER A O 1
ATOM 852 N N . SER A 1 110 ? -27 -6.02 -5.664 1 97.5 110 SER A N 1
ATOM 853 C CA . SER A 1 110 ? -28.156 -5.492 -6.379 1 97.5 110 SER A CA 1
ATOM 854 C C . SER A 1 110 ? -28.328 -3.998 -6.125 1 97.5 110 SER A C 1
ATOM 856 O O . SER A 1 110 ? -28.484 -3.219 -7.066 1 97.5 110 SER A O 1
ATOM 858 N N . VAL A 1 111 ? -28.25 -3.598 -4.91 1 97.56 111 VAL A N 1
ATOM 859 C CA . VAL A 1 111 ? -28.484 -2.201 -4.555 1 97.56 111 VAL A CA 1
ATOM 860 C C . VAL A 1 111 ? -27.312 -1.347 -5.055 1 97.56 111 VAL A C 1
ATOM 862 O O . VAL A 1 111 ? -27.516 -0.191 -5.441 1 97.56 111 VAL A O 1
ATOM 865 N N . ALA A 1 112 ? -26.141 -1.887 -5.02 1 97.19 112 ALA A N 1
ATOM 866 C CA . ALA A 1 112 ? -24.953 -1.166 -5.461 1 97.19 112 ALA A CA 1
ATOM 867 C C . ALA A 1 112 ? -24.797 -1.22 -6.98 1 97.19 112 ALA A C 1
ATOM 869 O O . ALA A 1 112 ? -24.016 -0.473 -7.562 1 97.19 112 ALA A O 1
ATOM 870 N N . ASN A 1 113 ? -25.547 -2.098 -7.621 1 96.19 113 ASN A N 1
ATOM 871 C CA . ASN A 1 113 ? -25.484 -2.326 -9.062 1 96.19 113 ASN A CA 1
ATOM 872 C C . ASN A 1 113 ? -24.094 -2.736 -9.516 1 96.19 113 ASN A C 1
ATOM 874 O O . ASN A 1 113 ? -23.516 -2.113 -10.406 1 96.19 113 ASN A O 1
ATOM 878 N N . VAL A 1 114 ? -23.484 -3.729 -8.859 1 97 114 VAL A N 1
ATOM 879 C CA . VAL A 1 114 ? -22.203 -4.309 -9.203 1 97 114 VAL A CA 1
ATOM 880 C C . VAL A 1 114 ? -22.297 -5.832 -9.234 1 97 114 VAL A C 1
ATOM 882 O O . VAL A 1 114 ? -23.203 -6.406 -8.609 1 97 114 VAL A O 1
ATOM 885 N N . PRO A 1 115 ? -21.438 -6.516 -10 1 96.31 115 PRO A N 1
ATOM 886 C CA . PRO A 1 115 ? -21.469 -7.98 -9.984 1 96.31 115 PRO A CA 1
ATOM 887 C C . PRO A 1 115 ? -21.156 -8.57 -8.609 1 96.31 115 PRO A C 1
ATOM 889 O O . PRO A 1 115 ? -20.219 -8.133 -7.945 1 96.31 115 PRO A O 1
ATOM 892 N N . GLU A 1 116 ? -21.938 -9.547 -8.211 1 96.38 116 GLU A N 1
ATOM 893 C CA . GLU A 1 116 ? -21.844 -10.133 -6.883 1 96.38 116 GLU A CA 1
ATOM 894 C C . GLU A 1 116 ? -20.469 -10.75 -6.656 1 96.38 116 GLU A C 1
ATOM 896 O O . GLU A 1 116 ? -19.891 -10.633 -5.57 1 96.38 116 GLU A O 1
ATOM 901 N N . ASN A 1 117 ? -19.891 -11.438 -7.617 1 94.56 117 ASN A N 1
ATOM 902 C CA . ASN A 1 117 ? -18.594 -12.086 -7.461 1 94.56 117 ASN A CA 1
ATOM 903 C C . ASN A 1 117 ? -17.484 -11.07 -7.254 1 94.56 117 ASN A C 1
ATOM 905 O O . ASN A 1 117 ? -16.594 -11.281 -6.43 1 94.56 117 ASN A O 1
ATOM 909 N N . LEU A 1 118 ? -17.531 -9.953 -7.996 1 96.31 118 LEU A N 1
ATOM 910 C CA . LEU A 1 118 ? -16.531 -8.898 -7.824 1 96.31 118 LEU A CA 1
ATOM 911 C C . LEU A 1 118 ? -16.688 -8.234 -6.461 1 96.31 118 LEU A C 1
ATOM 913 O O . LEU A 1 118 ? -15.688 -7.895 -5.82 1 96.31 118 LEU A O 1
ATOM 917 N N . LEU A 1 119 ? -17.922 -8.008 -6.082 1 97.94 119 LEU A N 1
ATOM 918 C CA . LEU A 1 119 ? -18.188 -7.461 -4.754 1 97.94 119 LEU A CA 1
ATOM 919 C C . LEU A 1 119 ? -17.547 -8.328 -3.678 1 97.94 119 LEU A C 1
ATOM 921 O O . LEU A 1 119 ? -16.859 -7.82 -2.783 1 97.94 119 LEU A O 1
ATOM 925 N N . ARG A 1 120 ? -17.734 -9.609 -3.77 1 96.88 120 ARG A N 1
ATOM 926 C CA . ARG A 1 120 ? -17.188 -10.547 -2.801 1 96.88 120 ARG A CA 1
ATOM 927 C C . ARG A 1 120 ? -15.656 -10.508 -2.803 1 96.88 120 ARG A C 1
ATOM 929 O O . ARG A 1 120 ? -15.031 -10.523 -1.742 1 96.88 120 ARG A O 1
ATOM 936 N N . SER A 1 121 ? -15.086 -10.492 -3.984 1 97.5 121 SER A N 1
ATOM 937 C CA . SER A 1 121 ? -13.633 -10.453 -4.113 1 97.5 121 SER A CA 1
ATOM 938 C C . SER A 1 121 ? -13.055 -9.211 -3.443 1 97.5 121 SER A C 1
ATOM 940 O O . SER A 1 121 ? -12.062 -9.297 -2.711 1 97.5 121 SER A O 1
ATOM 942 N N . HIS A 1 122 ? -13.641 -8.055 -3.693 1 98.25 122 HIS A N 1
ATOM 943 C CA . HIS A 1 122 ? -13.148 -6.805 -3.135 1 98.25 122 HIS A CA 1
ATOM 944 C C . HIS A 1 122 ? -13.328 -6.762 -1.621 1 98.25 122 HIS A C 1
ATOM 946 O O . HIS A 1 122 ? -12.422 -6.355 -0.891 1 98.25 122 HIS A O 1
ATOM 952 N N . ILE A 1 123 ? -14.484 -7.215 -1.124 1 98.31 123 ILE A N 1
ATOM 953 C CA . ILE A 1 123 ? -14.781 -7.18 0.304 1 98.31 123 ILE A CA 1
ATOM 954 C C . ILE A 1 123 ? -13.852 -8.133 1.048 1 98.31 123 ILE A C 1
ATOM 956 O O . ILE A 1 123 ? -13.305 -7.785 2.094 1 98.31 123 ILE A O 1
ATOM 960 N N . ARG A 1 124 ? -13.641 -9.336 0.482 1 97.88 124 ARG A N 1
ATOM 961 C CA . ARG A 1 124 ? -12.844 -10.336 1.18 1 97.88 124 ARG A CA 1
ATOM 962 C C . ARG A 1 124 ? -11.375 -9.938 1.218 1 97.88 124 ARG A C 1
ATOM 964 O O . ARG A 1 124 ? -10.656 -10.289 2.154 1 97.88 124 ARG A O 1
ATOM 971 N N . LEU A 1 125 ? -10.891 -9.25 0.176 1 98.31 125 LEU A N 1
ATOM 972 C CA . LEU A 1 125 ? -9.547 -8.68 0.285 1 98.31 125 LEU A CA 1
ATOM 973 C C . LEU A 1 125 ? -9.5 -7.605 1.368 1 98.31 125 LEU A C 1
ATOM 975 O O . LEU A 1 125 ? -8.57 -7.574 2.174 1 98.31 125 LEU A O 1
ATOM 979 N N . ALA A 1 126 ? -10.516 -6.711 1.424 1 97.88 126 ALA A N 1
ATOM 980 C CA . ALA A 1 126 ? -10.578 -5.648 2.42 1 97.88 126 ALA A CA 1
ATOM 981 C C . ALA A 1 126 ? -10.664 -6.219 3.832 1 97.88 126 ALA A C 1
ATOM 983 O O . ALA A 1 126 ? -10.133 -5.633 4.781 1 97.88 126 ALA A O 1
ATOM 984 N N . MET A 1 127 ? -11.305 -7.41 3.994 1 97.25 127 MET A N 1
ATOM 985 C CA . MET A 1 127 ? -11.445 -8.07 5.289 1 97.25 127 MET A CA 1
ATOM 986 C C . MET A 1 127 ? -10.078 -8.406 5.879 1 97.25 127 MET A C 1
ATOM 988 O O . MET A 1 127 ? -9.898 -8.383 7.098 1 97.25 127 MET A O 1
ATOM 992 N N . THR A 1 128 ? -9.109 -8.688 4.996 1 97 128 THR A N 1
ATOM 993 C CA . THR A 1 128 ? -7.773 -9.016 5.477 1 97 128 THR A CA 1
ATOM 994 C C . THR A 1 128 ? -7.121 -7.801 6.133 1 97 128 THR A C 1
ATOM 996 O O . THR A 1 128 ? -6.129 -7.934 6.855 1 97 128 THR A O 1
ATOM 999 N N . CYS A 1 129 ? -7.625 -6.613 5.895 1 95.69 129 CYS A N 1
ATOM 1000 C CA . CYS A 1 129 ? -7.148 -5.379 6.504 1 95.69 129 CYS A CA 1
ATOM 1001 C C . CYS A 1 129 ? -8.133 -4.871 7.551 1 95.69 129 CYS A C 1
ATOM 1003 O O . CYS A 1 129 ? -8.172 -3.674 7.844 1 95.69 129 CYS A O 1
ATOM 1005 N N . HIS A 1 130 ? -9.023 -5.691 7.988 1 93.88 130 HIS A N 1
ATOM 1006 C CA . HIS A 1 130 ? -9.938 -5.449 9.094 1 93.88 130 HIS A CA 1
ATOM 1007 C C . HIS A 1 130 ? -11.07 -4.516 8.68 1 93.88 130 HIS A C 1
ATOM 1009 O O . HIS A 1 130 ? -11.602 -3.764 9.5 1 93.88 130 HIS A O 1
ATOM 1015 N N . LEU A 1 131 ? -11.391 -4.492 7.402 1 96.38 131 LEU A N 1
ATOM 1016 C CA . LEU A 1 131 ? -12.57 -3.797 6.898 1 96.38 131 LEU A CA 1
ATOM 1017 C C . LEU A 1 131 ? -13.68 -4.785 6.543 1 96.38 131 LEU A C 1
ATOM 1019 O O . LEU A 1 131 ? -13.469 -5.688 5.73 1 96.38 131 LEU A O 1
ATOM 1023 N N . PHE A 1 132 ? -14.828 -4.609 7.113 1 97.12 132 PHE A N 1
ATOM 1024 C CA . PHE A 1 132 ? -15.977 -5.492 6.961 1 97.12 132 PHE A CA 1
ATOM 1025 C C . PHE A 1 132 ? -15.695 -6.863 7.562 1 97.12 132 PHE A C 1
ATOM 1027 O O . PHE A 1 132 ? -14.57 -7.137 7.996 1 97.12 132 PHE A O 1
ATOM 1034 N N . GLN A 1 133 ? -16.656 -7.637 7.719 1 95.75 133 GLN A N 1
ATOM 1035 C CA . GLN A 1 133 ? -16.578 -9.016 8.18 1 95.75 133 GLN A CA 1
ATOM 1036 C C . GLN A 1 133 ? -17.766 -9.828 7.688 1 95.75 133 GLN A C 1
ATOM 1038 O O . GLN A 1 133 ? -18.812 -9.266 7.34 1 95.75 133 GLN A O 1
ATOM 1043 N N . GLU A 1 134 ? -17.516 -11.008 7.5 1 94.81 134 GLU A N 1
ATOM 1044 C CA . GLU A 1 134 ? -18.641 -11.914 7.273 1 94.81 134 GLU A CA 1
ATOM 1045 C C . GLU A 1 134 ? -19.203 -12.43 8.594 1 94.81 134 GLU A C 1
ATOM 1047 O O . GLU A 1 134 ? -18.453 -12.836 9.477 1 94.81 134 GLU A O 1
ATOM 1052 N N . SER A 1 135 ? -20.453 -12.164 8.789 1 85.19 135 SER A N 1
ATOM 1053 C CA . SER A 1 135 ? -21.094 -12.5 10.062 1 85.19 135 SER A CA 1
ATOM 1054 C C . SER A 1 135 ? -22.438 -13.164 9.836 1 85.19 135 SER A C 1
ATOM 1056 O O . SER A 1 135 ? -23.172 -12.805 8.906 1 85.19 135 SER A O 1
ATOM 1058 N N . GLY A 1 136 ? -22.703 -14.125 10.695 1 78.5 136 GLY A N 1
ATOM 1059 C CA . GLY A 1 136 ? -23.984 -14.797 10.578 1 78.5 136 GLY A CA 1
ATOM 1060 C C . GLY A 1 136 ? -23.969 -15.945 9.594 1 78.5 136 GLY A C 1
ATOM 1061 O O . GLY A 1 136 ? -22.984 -16.672 9.492 1 78.5 136 GLY A O 1
ATOM 1062 N N . PRO A 1 137 ? -25.125 -16.094 8.961 1 80.75 137 PRO A N 1
ATOM 1063 C CA . PRO A 1 137 ? -25.219 -17.141 7.949 1 80.75 137 PRO A CA 1
ATOM 1064 C C . PRO A 1 137 ? -24.25 -16.922 6.785 1 80.75 137 PRO A C 1
ATOM 1066 O O . PRO A 1 137 ? -23.781 -15.797 6.57 1 80.75 137 PRO A O 1
ATOM 1069 N N . ILE A 1 138 ? -23.984 -17.938 6.188 1 83.75 138 ILE A N 1
ATOM 1070 C CA . ILE A 1 138 ? -23.078 -17.906 5.047 1 83.75 138 ILE A CA 1
ATOM 1071 C C . ILE A 1 138 ? -23.594 -16.922 4.004 1 83.75 138 ILE A C 1
ATOM 1073 O O . ILE A 1 138 ? -24.797 -16.875 3.719 1 83.75 138 ILE A O 1
ATOM 1077 N N . GLY A 1 139 ? -22.75 -16.016 3.633 1 90.06 139 GLY A N 1
ATOM 1078 C CA . GLY A 1 139 ? -23.094 -15.117 2.541 1 90.06 139 GLY A CA 1
ATOM 1079 C C . GLY A 1 139 ? -23.5 -13.742 3.012 1 90.06 139 GLY A C 1
ATOM 1080 O O . GLY A 1 139 ? -23.984 -12.922 2.219 1 90.06 139 GLY A O 1
ATOM 1081 N N . MET A 1 140 ? -23.344 -13.492 4.301 1 96 140 MET A N 1
ATOM 1082 C CA . MET A 1 140 ? -23.719 -12.188 4.844 1 96 140 MET A CA 1
ATOM 1083 C C . MET A 1 140 ? -22.469 -11.352 5.141 1 96 140 MET A C 1
ATOM 1085 O O . MET A 1 140 ? -21.438 -11.891 5.551 1 96 140 MET A O 1
ATOM 1089 N N . VAL A 1 141 ? -22.625 -10.07 4.945 1 97.25 141 VAL A N 1
ATOM 1090 C CA . VAL A 1 141 ? -21.516 -9.164 5.207 1 97.25 141 VAL A CA 1
ATOM 1091 C C . VAL A 1 141 ? -21.969 -8.062 6.172 1 97.25 141 VAL A C 1
ATOM 1093 O O . VAL A 1 141 ? -23.125 -7.637 6.137 1 97.25 141 VAL A O 1
ATOM 1096 N N . ALA A 1 142 ? -21.156 -7.715 7.098 1 97.69 142 ALA A N 1
ATOM 1097 C CA . ALA A 1 142 ? -21.375 -6.648 8.07 1 97.69 142 ALA A CA 1
ATOM 1098 C C . ALA A 1 142 ? -20.125 -5.762 8.195 1 97.69 142 ALA A C 1
ATOM 1100 O O . ALA A 1 142 ? -19.078 -6.086 7.656 1 97.69 142 ALA A O 1
ATOM 1101 N N . HIS A 1 143 ? -20.297 -4.633 8.867 1 96.38 143 HIS A N 1
ATOM 1102 C CA . HIS A 1 143 ? -19.156 -3.781 9.18 1 96.38 143 HIS A CA 1
ATOM 1103 C C . HIS A 1 143 ? -18.281 -4.406 10.266 1 96.38 143 HIS A C 1
ATOM 1105 O O . HIS A 1 143 ? -18.797 -5.012 11.203 1 96.38 143 HIS A O 1
ATOM 1111 N N . SER A 1 144 ? -17 -4.359 10.086 1 94.12 144 SER A N 1
ATOM 1112 C CA . SER A 1 144 ? -16.109 -4.457 11.234 1 94.12 144 SER A CA 1
ATOM 1113 C C . SER A 1 144 ? -16.172 -3.203 12.094 1 94.12 144 SER A C 1
ATOM 1115 O O . SER A 1 144 ? -16.766 -2.199 11.703 1 94.12 144 SER A O 1
ATOM 1117 N N . PRO A 1 145 ? -15.555 -3.248 13.25 1 90.94 145 PRO A N 1
ATOM 1118 C CA . PRO A 1 145 ? -15.523 -2.027 14.055 1 90.94 145 PRO A CA 1
ATOM 1119 C C . PRO A 1 145 ? -14.883 -0.85 13.32 1 90.94 145 PRO A C 1
ATOM 1121 O O . PRO A 1 145 ? -15.367 0.28 13.422 1 90.94 145 PRO A O 1
ATOM 1124 N N . VAL A 1 146 ? -13.891 -1.111 12.562 1 92.31 146 VAL A N 1
ATOM 1125 C CA . VAL A 1 146 ? -13.164 -0.06 11.859 1 92.31 146 VAL A CA 1
ATOM 1126 C C . VAL A 1 146 ? -14.008 0.485 10.711 1 92.31 146 VAL A C 1
ATOM 1128 O O . VAL A 1 146 ? -14.164 1.699 10.57 1 92.31 146 VAL A O 1
ATOM 1131 N N . SER A 1 147 ? -14.562 -0.411 9.906 1 95.12 147 SER A N 1
ATOM 1132 C CA . SER A 1 147 ? -15.336 0.056 8.758 1 95.12 147 SER A CA 1
ATOM 1133 C C . SER A 1 147 ? -16.641 0.721 9.203 1 95.12 147 SER A C 1
ATOM 1135 O O . SER A 1 147 ? -17.156 1.598 8.508 1 95.12 147 SER A O 1
ATOM 1137 N N . ARG A 1 148 ? -17.125 0.343 10.359 1 94.56 148 ARG A N 1
ATOM 1138 C CA . ARG A 1 148 ? -18.312 0.996 10.922 1 94.56 148 ARG A CA 1
ATOM 1139 C C . ARG A 1 148 ? -18.031 2.467 11.219 1 94.56 148 ARG A C 1
ATOM 1141 O O . ARG A 1 148 ? -18.844 3.334 10.898 1 94.56 148 ARG A O 1
ATOM 1148 N N . GLN A 1 149 ? -16.922 2.707 11.758 1 89.62 149 GLN A N 1
ATOM 1149 C CA . GLN A 1 149 ? -16.531 4.078 12.086 1 89.62 149 GLN A CA 1
ATOM 1150 C C . GLN A 1 149 ? -16.266 4.887 10.82 1 89.62 149 GLN A C 1
ATOM 1152 O O . GLN A 1 149 ? -16.625 6.062 10.734 1 89.62 149 GLN A O 1
ATOM 1157 N N . LEU A 1 150 ? -15.68 4.277 9.852 1 90.62 150 LEU A N 1
ATOM 1158 C CA . LEU A 1 150 ? -15.414 4.941 8.578 1 90.62 150 LEU A CA 1
ATOM 1159 C C . LEU A 1 150 ? -16.719 5.344 7.895 1 90.62 150 LEU A C 1
ATOM 1161 O O . LEU A 1 150 ? -16.797 6.406 7.273 1 90.62 150 LEU A O 1
ATOM 1165 N N . ALA A 1 151 ? -17.703 4.48 8.117 1 94.38 151 ALA A N 1
ATOM 1166 C CA . ALA A 1 151 ? -18.984 4.699 7.434 1 94.38 151 ALA A CA 1
ATOM 1167 C C . ALA A 1 151 ? -19.859 5.676 8.211 1 94.38 151 ALA A C 1
ATOM 1169 O O . ALA A 1 151 ? -20.688 6.387 7.625 1 94.38 151 ALA A O 1
ATOM 1170 N N . SER A 1 152 ? -19.656 5.727 9.516 1 93.06 152 SER A N 1
ATOM 1171 C CA . SER A 1 152 ? -20.578 6.496 10.352 1 93.06 152 SER A CA 1
ATOM 1172 C C . SER A 1 152 ? -20.094 7.93 10.531 1 93.06 152 SER A C 1
ATOM 1174 O O . SER A 1 152 ? -20.875 8.82 10.867 1 93.06 152 SER A O 1
ATOM 1176 N N . ASP A 1 153 ? -18.828 8.227 10.352 1 89.31 153 ASP A N 1
ATOM 1177 C CA . ASP A 1 153 ? -18.25 9.562 10.523 1 89.31 153 ASP A CA 1
ATOM 1178 C C . ASP A 1 153 ? -18.188 10.312 9.195 1 89.31 153 ASP A C 1
ATOM 1180 O O . ASP A 1 153 ? -17.375 9.992 8.328 1 89.31 153 ASP A O 1
ATOM 1184 N N . PRO A 1 154 ? -19.016 11.328 9.047 1 87.94 154 PRO A N 1
ATOM 1185 C CA . PRO A 1 154 ? -19.078 12.055 7.773 1 87.94 154 PRO A CA 1
ATOM 1186 C C . PRO A 1 154 ? -17.734 12.625 7.348 1 87.94 154 PRO A C 1
ATOM 1188 O O . PRO A 1 154 ? -17.438 12.711 6.152 1 87.94 154 PRO A O 1
ATOM 1191 N N . SER A 1 155 ? -16.953 13.008 8.297 1 86 155 SER A N 1
ATOM 1192 C CA . SER A 1 155 ? -15.633 13.555 7.973 1 86 155 SER A CA 1
ATOM 1193 C C . SER A 1 155 ? -14.734 12.492 7.344 1 86 155 SER A C 1
ATOM 1195 O O . SER A 1 155 ? -14.016 12.773 6.387 1 86 155 SER A O 1
ATOM 1197 N N . LEU A 1 156 ? -14.82 11.328 7.863 1 89.62 156 LEU A N 1
ATOM 1198 C CA . LEU A 1 156 ? -14 10.242 7.336 1 89.62 156 LEU A CA 1
ATOM 1199 C C . LEU A 1 156 ? -14.516 9.789 5.973 1 89.62 156 LEU A C 1
ATOM 1201 O O . LEU A 1 156 ? -13.727 9.406 5.105 1 89.62 156 LEU A O 1
ATOM 1205 N N . VAL A 1 157 ? -15.828 9.852 5.816 1 90.56 157 VAL A N 1
ATOM 1206 C CA . VAL A 1 157 ? -16.422 9.539 4.523 1 90.56 157 VAL A CA 1
ATOM 1207 C C . VAL A 1 157 ? -15.906 10.516 3.467 1 90.56 157 VAL A C 1
ATOM 1209 O O . VAL A 1 157 ? -15.5 10.102 2.379 1 90.56 157 VAL A O 1
ATOM 1212 N N . SER A 1 158 ? -15.891 11.773 3.814 1 90.06 158 SER A N 1
ATOM 1213 C CA . SER A 1 158 ? -15.406 12.805 2.898 1 90.06 158 SER A CA 1
ATOM 1214 C C . SER A 1 158 ? -13.938 12.594 2.559 1 90.06 158 SER A C 1
ATOM 1216 O O . SER A 1 158 ? -13.531 12.75 1.404 1 90.06 158 SER A O 1
ATOM 1218 N N . TRP A 1 159 ? -13.172 12.289 3.539 1 92.88 159 TRP A N 1
ATOM 1219 C CA . TRP A 1 159 ? -11.75 12.047 3.324 1 92.88 159 TRP A CA 1
ATOM 1220 C C . TRP A 1 159 ? -11.539 10.836 2.424 1 92.88 159 TRP A C 1
ATOM 1222 O O . TRP A 1 159 ? -10.68 10.859 1.535 1 92.88 159 TRP A O 1
ATOM 1232 N N . GLY A 1 160 ? -12.289 9.758 2.689 1 93.88 160 GLY A N 1
ATOM 1233 C CA . GLY A 1 160 ? -12.203 8.578 1.839 1 93.88 160 GLY A CA 1
ATOM 1234 C C . GLY A 1 160 ? -12.531 8.867 0.386 1 93.88 160 GLY A C 1
ATOM 1235 O O . GLY A 1 160 ? -11.828 8.398 -0.516 1 93.88 160 GLY A O 1
ATOM 1236 N N . GLN A 1 161 ? -13.562 9.656 0.191 1 93.31 161 GLN A N 1
ATOM 1237 C CA . GLN A 1 161 ? -13.945 10.031 -1.166 1 93.31 161 GLN A CA 1
ATOM 1238 C C . GLN A 1 161 ? -12.867 10.883 -1.827 1 93.31 161 GLN A C 1
ATOM 1240 O O . GLN A 1 161 ? -12.57 10.711 -3.012 1 93.31 161 GLN A O 1
ATOM 1245 N N . TYR A 1 162 ? -12.344 11.773 -1.046 1 94.88 162 TYR A N 1
ATOM 1246 C CA . TYR A 1 162 ? -11.273 12.617 -1.571 1 94.88 162 TYR A CA 1
ATOM 1247 C C . TYR A 1 162 ? -10.062 11.789 -1.96 1 94.88 162 TYR A C 1
ATOM 1249 O O . TYR A 1 162 ? -9.43 12.039 -2.99 1 94.88 162 TYR A O 1
ATOM 1257 N N . PHE A 1 163 ? -9.734 10.812 -1.146 1 95.06 163 PHE A N 1
ATOM 1258 C CA . PHE A 1 163 ? -8.648 9.891 -1.446 1 95.06 163 PHE A CA 1
ATOM 1259 C C . PHE A 1 163 ? -8.898 9.172 -2.77 1 95.06 163 PHE A C 1
ATOM 1261 O O . PHE A 1 163 ? -8.031 9.148 -3.641 1 95.06 163 PHE A O 1
ATOM 1268 N N . ALA A 1 164 ? -10.07 8.633 -2.955 1 94.31 164 ALA A N 1
ATOM 1269 C CA . ALA A 1 164 ? -10.414 7.805 -4.109 1 94.31 164 ALA A CA 1
ATOM 1270 C C . ALA A 1 164 ? -10.492 8.641 -5.383 1 94.31 164 ALA A C 1
ATOM 1272 O O . ALA A 1 164 ? -10.102 8.188 -6.457 1 94.31 164 ALA A O 1
ATOM 1273 N N . ASN A 1 165 ? -10.938 9.852 -5.219 1 93.38 165 ASN A N 1
ATOM 1274 C CA . ASN A 1 165 ? -11.32 10.617 -6.402 1 93.38 165 ASN A CA 1
ATOM 1275 C C . ASN A 1 165 ? -10.273 11.664 -6.758 1 93.38 165 ASN A C 1
ATOM 1277 O O . ASN A 1 165 ? -10.266 12.188 -7.871 1 93.38 165 ASN A O 1
ATOM 1281 N N . SER A 1 166 ? -9.43 11.977 -5.824 1 95.81 166 SER A N 1
ATOM 1282 C CA . SER A 1 166 ? -8.477 13.055 -6.09 1 95.81 166 SER A CA 1
ATOM 1283 C C . SER A 1 166 ? -7.043 12.586 -5.852 1 95.81 166 SER A C 1
ATOM 1285 O O . SER A 1 166 ? -6.203 12.664 -6.75 1 95.81 166 SER A O 1
ATOM 1287 N N . VAL A 1 167 ? -6.785 12.031 -4.699 1 96.94 167 VAL A N 1
ATOM 1288 C CA . VAL A 1 167 ? -5.418 11.695 -4.316 1 96.94 167 VAL A CA 1
ATOM 1289 C C . VAL A 1 167 ? -4.902 10.555 -5.195 1 96.94 167 VAL A C 1
ATOM 1291 O O . VAL A 1 167 ? -3.805 10.633 -5.746 1 96.94 167 VAL A O 1
ATOM 1294 N N . PHE A 1 168 ? -5.738 9.5 -5.344 1 97.38 168 PHE A N 1
ATOM 1295 C CA . PHE A 1 168 ? -5.316 8.312 -6.086 1 97.38 168 PHE A CA 1
ATOM 1296 C C . PHE A 1 168 ? -5.023 8.664 -7.539 1 97.38 168 PHE A C 1
ATOM 1298 O O . PHE A 1 168 ? -3.924 8.398 -8.039 1 97.38 168 PHE A O 1
ATOM 1305 N N . PRO A 1 169 ? -5.961 9.312 -8.273 1 96.62 169 PRO A N 1
ATOM 1306 C CA . PRO A 1 169 ? -5.656 9.656 -9.664 1 96.62 169 PRO A CA 1
ATOM 1307 C C . PRO A 1 169 ? -4.422 10.547 -9.797 1 96.62 169 PRO A C 1
ATOM 1309 O O . PRO A 1 169 ? -3.652 10.406 -10.75 1 96.62 169 PRO A O 1
ATOM 1312 N N . THR A 1 170 ? -4.215 11.469 -8.891 1 97.94 170 THR A N 1
ATOM 1313 C CA . THR A 1 170 ? -3.072 12.367 -8.938 1 97.94 170 THR A CA 1
ATOM 1314 C C . THR A 1 170 ? -1.765 11.594 -8.812 1 97.94 170 THR A C 1
ATOM 1316 O O . THR A 1 170 ? -0.822 11.828 -9.57 1 97.94 170 THR A O 1
ATOM 1319 N N . ALA A 1 171 ? -1.729 10.656 -7.891 1 97.31 171 ALA A N 1
ATOM 1320 C CA . ALA A 1 171 ? -0.522 9.867 -7.652 1 97.31 171 ALA A CA 1
ATOM 1321 C C . ALA A 1 171 ? -0.147 9.047 -8.883 1 97.31 171 ALA A C 1
ATOM 1323 O O . ALA A 1 171 ? 1.034 8.805 -9.141 1 97.31 171 ALA A O 1
ATOM 1324 N N . THR A 1 172 ? -1.141 8.656 -9.688 1 95.81 172 THR A N 1
ATOM 1325 C CA . THR A 1 172 ? -0.904 7.816 -10.859 1 95.81 172 THR A CA 1
ATOM 1326 C C . THR A 1 172 ? -0.152 8.594 -11.938 1 95.81 172 THR A C 1
ATOM 1328 O O . THR A 1 172 ? 0.398 8.008 -12.867 1 95.81 172 THR A O 1
ATOM 1331 N N . LYS A 1 173 ? -0.091 9.938 -11.805 1 97.19 173 LYS A N 1
ATOM 1332 C CA . LYS A 1 173 ? 0.525 10.766 -12.836 1 97.19 173 LYS A CA 1
ATOM 1333 C C . LYS A 1 173 ? 1.87 11.32 -12.367 1 97.19 173 LYS A C 1
ATOM 1335 O O . LYS A 1 173 ? 2.459 12.18 -13.031 1 97.19 173 LYS A O 1
ATOM 1340 N N . ASN A 1 174 ? 2.334 10.797 -11.273 1 97.12 174 ASN A N 1
ATOM 1341 C CA . ASN A 1 174 ? 3.564 11.312 -10.68 1 97.12 174 ASN A CA 1
ATOM 1342 C C . ASN A 1 174 ? 4.746 11.18 -11.633 1 97.12 174 ASN A C 1
ATOM 1344 O O . ASN A 1 174 ? 5.492 12.141 -11.844 1 97.12 174 ASN A O 1
ATOM 1348 N N . VAL A 1 175 ? 4.949 10.008 -12.234 1 96.31 175 VAL A N 1
ATOM 1349 C CA . VAL A 1 175 ? 6.031 9.75 -13.172 1 96.31 175 VAL A CA 1
ATOM 1350 C C . VAL A 1 175 ? 5.867 10.641 -14.406 1 96.31 175 VAL A C 1
ATOM 1352 O O . VAL A 1 175 ? 6.828 11.258 -14.867 1 96.31 175 VAL A O 1
ATOM 1355 N N . ASN A 1 176 ? 4.648 10.734 -14.922 1 96.19 176 ASN A N 1
ATOM 1356 C CA . ASN A 1 176 ? 4.352 11.523 -16.109 1 96.19 176 ASN A CA 1
ATOM 1357 C C . ASN A 1 176 ? 4.684 13 -15.898 1 96.19 176 ASN A C 1
ATOM 1359 O O . ASN A 1 176 ? 5.215 13.656 -16.797 1 96.19 176 ASN A O 1
ATOM 1363 N N . ALA A 1 177 ? 4.32 13.508 -14.766 1 97.25 177 ALA A N 1
ATOM 1364 C CA . ALA A 1 177 ? 4.562 14.914 -14.461 1 97.25 177 ALA A CA 1
ATOM 1365 C C . ALA A 1 177 ? 6.055 15.219 -14.406 1 97.25 177 ALA A C 1
ATOM 1367 O O . ALA A 1 177 ? 6.508 16.234 -14.938 1 97.25 177 ALA A O 1
ATOM 1368 N N . THR A 1 178 ? 6.805 14.312 -13.773 1 96.5 178 THR A N 1
ATOM 1369 C CA . THR A 1 178 ? 8.25 14.508 -13.688 1 96.5 178 THR A CA 1
ATOM 1370 C C . THR A 1 178 ? 8.883 14.445 -15.07 1 96.5 178 THR A C 1
ATOM 1372 O O . THR A 1 178 ? 9.789 15.219 -15.383 1 96.5 178 THR A O 1
ATOM 1375 N N . ALA A 1 179 ? 8.422 13.523 -15.891 1 95.75 179 ALA A N 1
ATOM 1376 C CA . ALA A 1 179 ? 8.953 13.383 -17.25 1 95.75 179 ALA A CA 1
ATOM 1377 C C . ALA A 1 179 ? 8.602 14.594 -18.109 1 95.75 179 ALA A C 1
ATOM 1379 O O . ALA A 1 179 ? 9.414 15.062 -18.906 1 95.75 179 ALA A O 1
ATOM 1380 N N . ALA A 1 180 ? 7.422 15.148 -17.953 1 95.94 180 ALA A N 1
ATOM 1381 C CA . ALA A 1 180 ? 6.918 16.25 -18.766 1 95.94 180 ALA A CA 1
ATOM 1382 C C . ALA A 1 180 ? 7.562 17.578 -18.359 1 95.94 180 ALA A C 1
ATOM 1384 O O . ALA A 1 180 ? 7.824 18.438 -19.203 1 95.94 180 ALA A O 1
ATOM 1385 N N . TRP A 1 181 ? 7.742 17.734 -17.047 1 95.5 181 TRP A N 1
ATOM 1386 C CA . TRP A 1 181 ? 8.219 19.016 -16.531 1 95.5 181 TRP A CA 1
ATOM 1387 C C . TRP A 1 181 ? 9.352 18.812 -15.531 1 95.5 181 TRP A C 1
ATOM 1389 O O . TRP A 1 181 ? 9.242 19.188 -14.359 1 95.5 181 TRP A O 1
ATOM 1399 N N . PRO A 1 182 ? 10.453 18.234 -16.062 1 90.19 182 PRO A N 1
ATOM 1400 C CA . PRO A 1 182 ? 11.547 18 -15.117 1 90.19 182 PRO A CA 1
ATOM 1401 C C . PRO A 1 182 ? 12.062 19.281 -14.469 1 90.19 182 PRO A C 1
ATOM 1403 O O . PRO A 1 182 ? 12.43 20.234 -15.172 1 90.19 182 PRO A O 1
ATOM 1406 N N . GLY A 1 183 ? 11.93 19.359 -13.172 1 87.19 183 GLY A N 1
ATOM 1407 C CA . GLY A 1 183 ? 12.539 20.453 -12.414 1 87.19 183 GLY A CA 1
ATOM 1408 C C . GLY A 1 183 ? 11.703 21.719 -12.406 1 87.19 183 GLY A C 1
ATOM 1409 O O . GLY A 1 183 ? 12.141 22.75 -11.906 1 87.19 183 GLY A O 1
ATOM 1410 N N . SER A 1 184 ? 10.578 21.641 -12.992 1 90.62 184 SER A N 1
ATOM 1411 C CA . SER A 1 184 ? 9.711 22.812 -13.016 1 90.62 184 SER A CA 1
ATOM 1412 C C . SER A 1 184 ? 9.289 23.219 -11.609 1 90.62 184 SER A C 1
ATOM 1414 O O . SER A 1 184 ? 9.148 22.375 -10.727 1 90.62 184 SER A O 1
ATOM 1416 N N . LYS A 1 185 ? 9.109 24.531 -11.43 1 87.5 185 LYS A N 1
ATOM 1417 C CA . LYS A 1 185 ? 8.602 25.062 -10.164 1 87.5 185 LYS A CA 1
ATOM 1418 C C . LYS A 1 185 ? 7.262 25.766 -10.367 1 87.5 185 LYS A C 1
ATOM 1420 O O . LYS A 1 185 ? 6.742 26.391 -9.438 1 87.5 185 LYS A O 1
ATOM 1425 N N . ALA A 1 186 ? 6.77 25.641 -11.562 1 92.44 186 ALA A N 1
ATOM 1426 C CA . ALA A 1 186 ? 5.488 26.281 -11.859 1 92.44 186 ALA A CA 1
ATOM 1427 C C . ALA A 1 186 ? 4.352 25.609 -11.094 1 92.44 186 ALA A C 1
ATOM 1429 O O . ALA A 1 186 ? 4.301 24.375 -11.008 1 92.44 186 ALA A O 1
ATOM 1430 N N . LEU A 1 187 ? 3.434 26.359 -10.609 1 91.62 187 LEU A N 1
ATOM 1431 C CA . LEU A 1 187 ? 2.363 25.875 -9.742 1 91.62 187 LEU A CA 1
ATOM 1432 C C . LEU A 1 187 ? 1.363 25.031 -10.539 1 91.62 187 LEU A C 1
ATOM 1434 O O . LEU A 1 187 ? 0.566 24.297 -9.953 1 91.62 187 LEU A O 1
ATOM 1438 N N . ASN A 1 188 ? 1.357 25.203 -11.867 1 94.94 188 ASN A N 1
ATOM 1439 C CA . ASN A 1 188 ? 0.375 24.5 -12.688 1 94.94 188 ASN A CA 1
ATOM 1440 C C . ASN A 1 188 ? 1.008 23.344 -13.445 1 94.94 188 ASN A C 1
ATOM 1442 O O . ASN A 1 188 ? 0.457 22.875 -14.445 1 94.94 188 ASN A O 1
ATOM 1446 N N . GLU A 1 189 ? 2.197 23 -13.148 1 96.5 189 GLU A N 1
ATOM 1447 C CA . GLU A 1 189 ? 2.883 21.859 -13.742 1 96.5 189 GLU A CA 1
ATOM 1448 C C . GLU A 1 189 ? 3.074 20.734 -12.719 1 96.5 189 GLU A C 1
ATOM 1450 O O . GLU A 1 189 ? 4.191 20.5 -12.25 1 96.5 189 GLU A O 1
ATOM 1455 N N . THR A 1 190 ? 1.964 20.078 -12.391 1 97.31 190 THR A N 1
ATOM 1456 C CA . THR A 1 190 ? 1.934 19.047 -11.359 1 97.31 190 THR A CA 1
ATOM 1457 C C . THR A 1 190 ? 1.238 17.797 -11.875 1 97.31 190 THR A C 1
ATOM 1459 O O . THR A 1 190 ? 0.609 17.812 -12.93 1 97.31 190 THR A O 1
ATOM 1462 N N . ALA A 1 191 ? 1.38 16.719 -11.117 1 97.81 191 ALA A N 1
ATOM 1463 C CA . ALA A 1 191 ? 0.659 15.477 -11.406 1 97.81 191 ALA A CA 1
ATOM 1464 C C . ALA A 1 191 ? -0.85 15.703 -11.398 1 97.81 191 ALA A C 1
ATOM 1466 O O . ALA A 1 191 ? -1.582 15.102 -12.188 1 97.81 191 ALA A O 1
ATOM 1467 N N . HIS A 1 192 ? -1.324 16.562 -10.492 1 98.25 192 HIS A N 1
ATOM 1468 C CA . HIS A 1 192 ? -2.748 16.875 -10.406 1 98.25 192 HIS A CA 1
ATOM 1469 C C . HIS A 1 192 ? -3.246 17.516 -11.688 1 98.25 192 HIS A C 1
ATOM 1471 O O . HIS A 1 192 ? -4.344 17.219 -12.164 1 98.25 192 HIS A O 1
ATOM 1477 N N . ASN A 1 193 ? -2.453 18.453 -12.25 1 98.31 193 ASN A N 1
ATOM 1478 C CA . ASN A 1 193 ? -2.811 19.078 -13.516 1 98.31 193 ASN A CA 1
ATOM 1479 C C . ASN A 1 193 ? -2.996 18.062 -14.625 1 98.31 193 ASN A C 1
ATOM 1481 O O . ASN A 1 193 ? -3.918 18.172 -15.438 1 98.31 193 ASN A O 1
ATOM 1485 N N . LEU A 1 194 ? -2.137 17.094 -14.68 1 97.75 194 LEU A N 1
ATOM 1486 C CA . LEU A 1 194 ? -2.24 16.047 -15.68 1 97.75 194 LEU A CA 1
ATOM 1487 C C . LEU A 1 194 ? -3.447 15.156 -15.414 1 97.75 194 LEU A C 1
ATOM 1489 O O . LEU A 1 194 ? -4.184 14.812 -16.344 1 97.75 194 LEU A O 1
ATOM 1493 N N . ALA A 1 195 ? -3.645 14.781 -14.18 1 97.19 195 ALA A N 1
ATOM 1494 C CA . ALA A 1 195 ? -4.707 13.852 -13.812 1 97.19 195 ALA A CA 1
ATOM 1495 C C . ALA A 1 195 ? -6.082 14.445 -14.117 1 97.19 195 ALA A C 1
ATOM 1497 O O . ALA A 1 195 ? -7.004 13.719 -14.5 1 97.19 195 ALA A O 1
ATOM 1498 N N . PHE A 1 196 ? -6.23 15.719 -13.961 1 97 196 PHE A N 1
ATOM 1499 C CA . PHE A 1 196 ? -7.547 16.328 -14.078 1 97 196 PHE A CA 1
ATOM 1500 C C . PHE A 1 196 ? -7.598 17.281 -15.266 1 97 196 PHE A C 1
ATOM 1502 O O . PHE A 1 196 ? -8.578 18 -15.445 1 97 196 PHE A O 1
ATOM 1509 N N . ASN A 1 197 ? -6.625 17.344 -16.016 1 96.38 197 ASN A N 1
ATOM 1510 C CA . ASN A 1 197 ? -6.547 18.062 -17.281 1 96.38 197 ASN A CA 1
ATOM 1511 C C . ASN A 1 197 ? -6.941 19.531 -17.109 1 96.38 197 ASN A C 1
ATOM 1513 O O . ASN A 1 197 ? -7.844 20.016 -17.781 1 96.38 197 ASN A O 1
ATOM 1517 N N . HIS A 1 198 ? -6.285 20.219 -16.25 1 96.12 198 HIS A N 1
ATOM 1518 C CA . HIS A 1 198 ? -6.512 21.656 -16.047 1 96.12 198 HIS A CA 1
ATOM 1519 C C . HIS A 1 198 ? -5.203 22.438 -16.125 1 96.12 198 HIS A C 1
ATOM 1521 O O . HIS A 1 198 ? -4.121 21.844 -16.125 1 96.12 198 HIS A O 1
ATOM 1527 N N . HIS A 1 199 ? -5.262 23.797 -16.172 1 94.56 199 HIS A N 1
ATOM 1528 C CA . HIS A 1 199 ? -4.066 24.562 -16.5 1 94.56 199 HIS A CA 1
ATOM 1529 C C . HIS A 1 199 ? -3.766 25.594 -15.406 1 94.56 199 HIS A C 1
ATOM 1531 O O . HIS A 1 199 ? -2.77 26.312 -15.484 1 94.56 199 HIS A O 1
ATOM 1537 N N . GLY A 1 200 ? -4.5 25.672 -14.422 1 94.62 200 GLY A N 1
ATOM 1538 C CA . GLY A 1 200 ? -4.242 26.578 -13.312 1 94.62 200 GLY A CA 1
ATOM 1539 C C . GLY A 1 200 ? -3.582 25.891 -12.125 1 94.62 200 GLY A C 1
ATOM 1540 O O . GLY A 1 200 ? -3.256 24.703 -12.188 1 94.62 200 GLY A O 1
ATOM 1541 N N . SER A 1 201 ? -3.328 26.719 -11.078 1 93.88 201 SER A N 1
ATOM 1542 C CA . SER A 1 201 ? -2.842 26.125 -9.836 1 93.88 201 SER A CA 1
ATOM 1543 C C . SER A 1 201 ? -3.914 25.266 -9.18 1 93.88 201 SER A C 1
ATOM 1545 O O . SER A 1 201 ? -5.09 25.344 -9.539 1 93.88 201 SER A O 1
ATOM 1547 N N . PHE A 1 202 ? -3.473 24.438 -8.281 1 94.88 202 PHE A N 1
ATOM 1548 C CA . PHE A 1 202 ? -4.398 23.562 -7.578 1 94.88 202 PHE A CA 1
ATOM 1549 C C . PHE A 1 202 ? -5.512 24.359 -6.914 1 94.88 202 PHE A C 1
ATOM 1551 O O . PHE A 1 202 ? -6.688 24.016 -7.035 1 94.88 202 PHE A O 1
ATOM 1558 N N . PHE A 1 203 ? -5.176 25.406 -6.219 1 88.75 203 PHE A N 1
ATOM 1559 C CA . PHE A 1 203 ? -6.176 26.156 -5.473 1 88.75 203 PHE A CA 1
ATOM 1560 C C . PHE A 1 203 ? -7.074 26.953 -6.418 1 88.75 203 PHE A C 1
ATOM 1562 O O . PHE A 1 203 ? -8.25 27.172 -6.125 1 88.75 203 PHE A O 1
ATOM 1569 N N . ASP A 1 204 ? -6.527 27.375 -7.551 1 90.19 204 ASP A N 1
ATOM 1570 C CA . ASP A 1 204 ? -7.387 27.922 -8.594 1 90.19 204 ASP A CA 1
ATOM 1571 C C . ASP A 1 204 ? -8.43 26.906 -9.047 1 90.19 204 ASP A C 1
ATOM 1573 O O . ASP A 1 204 ? -9.602 27.25 -9.211 1 90.19 204 ASP A O 1
ATOM 1577 N N . TYR A 1 205 ? -7.941 25.75 -9.258 1 93.69 205 TYR A N 1
ATOM 1578 C CA . TYR A 1 205 ? -8.805 24.656 -9.68 1 93.69 205 TYR A CA 1
ATOM 1579 C C . TYR A 1 205 ? -9.898 24.391 -8.648 1 93.69 205 TYR A C 1
ATOM 1581 O O . TYR A 1 205 ? -11.07 24.234 -8.992 1 93.69 205 TYR A O 1
ATOM 1589 N N . VAL A 1 206 ? -9.586 24.391 -7.352 1 91.19 206 VAL A N 1
ATOM 1590 C CA . VAL A 1 206 ? -10.516 24.125 -6.262 1 91.19 206 VAL A CA 1
ATOM 1591 C C . VAL A 1 206 ? -11.531 25.266 -6.168 1 91.19 206 VAL A C 1
ATOM 1593 O O . VAL A 1 206 ? -12.727 25.031 -6 1 91.19 206 VAL A O 1
ATOM 1596 N N . SER A 1 207 ? -11.102 26.469 -6.355 1 87 207 SER A N 1
ATOM 1597 C CA . SER A 1 207 ? -11.938 27.641 -6.168 1 87 207 SER A CA 1
ATOM 1598 C C . SER A 1 207 ? -12.93 27.797 -7.312 1 87 207 SER A C 1
ATOM 1600 O O . SER A 1 207 ? -13.938 28.5 -7.18 1 87 207 SER A O 1
ATOM 1602 N N . GLN A 1 208 ? -12.688 27.156 -8.43 1 90.12 208 GLN A N 1
ATOM 1603 C CA . GLN A 1 208 ? -13.531 27.281 -9.609 1 90.12 208 GLN A CA 1
ATOM 1604 C C . GLN A 1 208 ? -14.859 26.547 -9.43 1 90.12 208 GLN A C 1
ATOM 1606 O O . GLN A 1 208 ? -15.82 26.797 -10.164 1 90.12 208 GLN A O 1
ATOM 1611 N N . ASP A 1 209 ? -14.93 25.719 -8.461 1 90.19 209 ASP A N 1
ATOM 1612 C CA . ASP A 1 209 ? -16.125 24.922 -8.188 1 90.19 209 ASP A CA 1
ATOM 1613 C C . ASP A 1 209 ? -16.406 24.875 -6.688 1 90.19 209 ASP A C 1
ATOM 1615 O O . ASP A 1 209 ? -15.664 24.25 -5.93 1 90.19 209 ASP A O 1
ATOM 1619 N N . PRO A 1 210 ? -17.531 25.469 -6.289 1 86.25 210 PRO A N 1
ATOM 1620 C CA . PRO A 1 210 ? -17.891 25.484 -4.867 1 86.25 210 PRO A CA 1
ATOM 1621 C C . PRO A 1 210 ? -17.922 24.078 -4.258 1 86.25 210 PRO A C 1
ATOM 1623 O O . PRO A 1 210 ? -17.562 23.906 -3.092 1 86.25 210 PRO A O 1
ATOM 1626 N N . ALA A 1 211 ? -18.359 23.141 -5.062 1 87.62 211 ALA A N 1
ATOM 1627 C CA . ALA A 1 211 ? -18.422 21.766 -4.559 1 87.62 211 ALA A CA 1
ATOM 1628 C C . ALA A 1 211 ? -17.031 21.25 -4.227 1 87.62 211 ALA A C 1
ATOM 1630 O O . ALA A 1 211 ? -16.844 20.531 -3.242 1 87.62 211 ALA A O 1
ATOM 1631 N N . ARG A 1 212 ? -16.047 21.609 -5.008 1 90.62 212 ARG A N 1
ATOM 1632 C CA . ARG A 1 212 ? -14.672 21.203 -4.758 1 90.62 212 ARG A CA 1
ATOM 1633 C C . ARG A 1 212 ? -14.125 21.891 -3.51 1 90.62 212 ARG A C 1
ATOM 1635 O O . ARG A 1 212 ? -13.367 21.281 -2.744 1 90.62 212 ARG A O 1
ATOM 1642 N N . THR A 1 213 ? -14.484 23.109 -3.344 1 86 213 THR A N 1
ATOM 1643 C CA . THR A 1 213 ? -14.039 23.875 -2.178 1 86 213 THR A CA 1
ATOM 1644 C C . THR A 1 213 ? -14.555 23.234 -0.891 1 86 213 THR A C 1
ATOM 1646 O O . THR A 1 213 ? -13.805 23.078 0.073 1 86 213 THR A O 1
ATOM 1649 N N . VAL A 1 214 ? -15.797 22.875 -0.924 1 84 214 VAL A N 1
ATOM 1650 C CA . VAL A 1 214 ? -16.422 22.25 0.238 1 84 214 VAL A CA 1
ATOM 1651 C C . VAL A 1 214 ? -15.781 20.891 0.504 1 84 214 VAL A C 1
ATOM 1653 O O . VAL A 1 214 ? -15.484 20.547 1.652 1 84 214 VAL A O 1
ATOM 1656 N N . GLU A 1 215 ? -15.578 20.156 -0.55 1 87.88 215 GLU A N 1
ATOM 1657 C CA . GLU A 1 215 ? -14.961 18.844 -0.425 1 87.88 215 GLU A CA 1
ATOM 1658 C C . GLU A 1 215 ? -13.555 18.953 0.167 1 87.88 215 GLU A C 1
ATOM 1660 O O . GLU A 1 215 ? -13.195 18.172 1.052 1 87.88 215 GLU A O 1
ATOM 1665 N N . PHE A 1 216 ? -12.82 19.875 -0.339 1 89.25 216 PHE A N 1
ATOM 1666 C CA . PHE A 1 216 ? -11.453 20.078 0.149 1 89.25 216 PHE A CA 1
ATOM 1667 C C . PHE A 1 216 ? -11.461 20.484 1.618 1 89.25 216 PHE A C 1
ATOM 1669 O O . PHE A 1 216 ? -10.734 19.906 2.428 1 89.25 216 PHE A O 1
ATOM 1676 N N . ALA A 1 217 ? -12.289 21.391 1.984 1 83.94 217 ALA A N 1
ATOM 1677 C CA . ALA A 1 217 ? -12.367 21.891 3.355 1 83.94 217 ALA A CA 1
ATOM 1678 C C . ALA A 1 217 ? -12.758 20.766 4.32 1 83.94 217 ALA A C 1
ATOM 1680 O O . ALA A 1 217 ? -12.188 20.641 5.406 1 83.94 217 ALA A O 1
ATOM 1681 N N . ASN A 1 218 ? -13.719 19.969 3.9 1 84.56 218 ASN A N 1
ATOM 1682 C CA . ASN A 1 218 ? -14.164 18.859 4.738 1 84.56 218 ASN A CA 1
ATOM 1683 C C . ASN A 1 218 ? -13.07 17.812 4.922 1 84.56 218 ASN A C 1
ATOM 1685 O O . ASN A 1 218 ? -12.914 17.25 6.008 1 84.56 218 ASN A O 1
ATOM 1689 N N . SER A 1 219 ? -12.383 17.562 3.891 1 87.56 219 SER A N 1
ATOM 1690 C CA . SER A 1 219 ? -11.297 16.594 3.953 1 87.56 219 SER A CA 1
ATOM 1691 C C . SER A 1 219 ? -10.172 17.078 4.855 1 87.56 219 SER A C 1
ATOM 1693 O O . SER A 1 219 ? -9.609 16.297 5.633 1 87.56 219 SER A O 1
ATOM 1695 N N . MET A 1 220 ? -9.82 18.328 4.758 1 85.69 220 MET A N 1
ATOM 1696 C CA . MET A 1 220 ? -8.75 18.875 5.59 1 85.69 220 MET A CA 1
ATOM 1697 C C . MET A 1 220 ? -9.156 18.875 7.062 1 85.69 220 MET A C 1
ATOM 1699 O O . MET A 1 220 ? -8.328 18.625 7.938 1 85.69 220 MET A O 1
ATOM 1703 N N . LYS A 1 221 ? -10.414 19.141 7.27 1 82.31 221 LYS A N 1
ATOM 1704 C CA . LYS A 1 221 ? -10.938 19.062 8.633 1 82.31 221 LYS A CA 1
ATOM 1705 C C . LYS A 1 221 ? -10.797 17.641 9.18 1 82.31 221 LYS A C 1
ATOM 1707 O O . LYS A 1 221 ? -10.391 17.453 10.336 1 82.31 221 LYS A O 1
ATOM 1712 N N . ALA A 1 222 ? -11.109 16.719 8.336 1 85.19 222 ALA A N 1
ATOM 1713 C CA . ALA A 1 222 ? -10.992 15.312 8.742 1 85.19 222 ALA A CA 1
ATOM 1714 C C . ALA A 1 222 ? -9.547 14.953 9.062 1 85.19 222 ALA A C 1
ATOM 1716 O O . ALA A 1 222 ? -9.273 14.297 10.07 1 85.19 222 ALA A O 1
ATOM 1717 N N . VAL A 1 223 ? -8.672 15.398 8.25 1 84.94 223 VAL A N 1
ATOM 1718 C CA . VAL A 1 223 ? -7.254 15.148 8.469 1 84.94 223 VAL A CA 1
ATOM 1719 C C . VAL A 1 223 ? -6.812 15.766 9.789 1 84.94 223 VAL A C 1
ATOM 1721 O O . VAL A 1 223 ? -6.059 15.156 10.547 1 84.94 223 VAL A O 1
ATOM 1724 N N . SER A 1 224 ? -7.344 16.906 10.117 1 82.44 224 SER A N 1
ATOM 1725 C CA . SER A 1 224 ? -6.93 17.672 11.289 1 82.44 224 SER A CA 1
ATOM 1726 C C . SER A 1 224 ? -7.461 17.031 12.57 1 82.44 224 SER A C 1
ATOM 1728 O O . SER A 1 224 ? -7.078 17.453 13.672 1 82.44 224 SER A O 1
ATOM 1730 N N . THR A 1 225 ? -8.312 16.047 12.414 1 77.62 225 THR A N 1
ATOM 1731 C CA . THR A 1 225 ? -8.844 15.375 13.594 1 77.62 225 THR A CA 1
ATOM 1732 C C . THR A 1 225 ? -8.266 13.969 13.719 1 77.62 225 THR A C 1
ATOM 1734 O O . THR A 1 225 ? -8.68 13.188 14.578 1 77.62 225 THR A O 1
ATOM 1737 N N . THR A 1 226 ? -7.469 13.68 12.836 1 80.94 226 THR A N 1
ATOM 1738 C CA . THR A 1 226 ? -6.723 12.43 12.93 1 80.94 226 THR A CA 1
ATOM 1739 C C . THR A 1 226 ? -5.594 12.547 13.953 1 80.94 226 THR A C 1
ATOM 1741 O O . THR A 1 226 ? -4.941 13.594 14.047 1 80.94 226 THR A O 1
ATOM 1744 N N . SER A 1 227 ? -5.238 11.516 14.609 1 78.94 227 SER A N 1
ATOM 1745 C CA . SER A 1 227 ? -4.336 11.492 15.758 1 78.94 227 SER A CA 1
ATOM 1746 C C . SER A 1 227 ? -2.992 12.133 15.414 1 78.94 227 SER A C 1
ATOM 1748 O O . SER A 1 227 ? -2.436 12.883 16.219 1 78.94 227 SER A O 1
ATOM 1750 N N . LEU A 1 228 ? -2.484 11.977 14.273 1 84.25 228 LEU A N 1
ATOM 1751 C CA . LEU A 1 228 ? -1.153 12.461 13.922 1 84.25 228 LEU A CA 1
ATOM 1752 C C . LEU A 1 228 ? -1.181 13.953 13.617 1 84.25 228 LEU A C 1
ATOM 1754 O O . LEU A 1 228 ? -0.168 14.648 13.773 1 84.25 228 LEU A O 1
ATOM 1758 N N . PHE A 1 229 ? -2.373 14.422 13.242 1 88.12 229 PHE A N 1
ATOM 1759 C CA . PHE A 1 229 ? -2.52 15.812 12.828 1 88.12 229 PHE A CA 1
ATOM 1760 C C . PHE A 1 229 ? -3.457 16.562 13.773 1 88.12 229 PHE A C 1
ATOM 1762 O O . PHE A 1 229 ? -3.803 17.719 13.523 1 88.12 229 PHE A O 1
ATOM 1769 N N . ASP A 1 230 ? -3.777 15.938 14.812 1 88.56 230 ASP A N 1
ATOM 1770 C CA . ASP A 1 230 ? -4.812 16.453 15.711 1 88.56 230 ASP A CA 1
ATOM 1771 C C . ASP A 1 230 ? -4.426 17.812 16.281 1 88.56 230 ASP A C 1
ATOM 1773 O O . ASP A 1 230 ? -3.27 18.031 16.641 1 88.56 230 ASP A O 1
ATOM 1777 N N . THR A 1 231 ? -5.379 18.688 16.406 1 90.81 231 THR A N 1
ATOM 1778 C CA . THR A 1 231 ? -5.172 20.047 16.906 1 90.81 231 THR A CA 1
ATOM 1779 C C . THR A 1 231 ? -4.758 20.016 18.375 1 90.81 231 THR A C 1
ATOM 1781 O O . THR A 1 231 ? -4.172 20.969 18.875 1 90.81 231 THR A O 1
ATOM 1784 N N . CYS A 1 232 ? -5.027 18.891 19.016 1 89.88 232 CYS A N 1
ATOM 1785 C CA . CYS A 1 232 ? -4.617 18.766 20.406 1 89.88 232 CYS A CA 1
ATOM 1786 C C . CYS A 1 232 ? -3.102 18.875 20.547 1 89.88 232 CYS A C 1
ATOM 1788 O O . CYS A 1 232 ? -2.598 19.391 21.547 1 89.88 232 CYS A O 1
ATOM 1790 N N . HIS A 1 233 ? -2.414 18.422 19.516 1 92.12 233 HIS A N 1
ATOM 1791 C CA . HIS A 1 233 ? -0.961 18.531 19.531 1 92.12 233 HIS A CA 1
ATOM 1792 C C . HIS A 1 233 ? -0.527 20 19.547 1 92.12 233 HIS A C 1
ATOM 1794 O O . HIS A 1 233 ? 0.44 20.359 20.219 1 92.12 233 HIS A O 1
ATOM 1800 N N . LEU A 1 234 ? -1.247 20.797 18.781 1 94.38 234 LEU A N 1
ATOM 1801 C CA . LEU A 1 234 ? -0.958 22.234 18.766 1 94.38 234 LEU A CA 1
ATOM 1802 C C . LEU A 1 234 ? -1.209 22.859 20.141 1 94.38 234 LEU A C 1
ATOM 1804 O O . LEU A 1 234 ? -0.409 23.656 20.609 1 94.38 234 LEU A O 1
ATOM 1808 N N . CYS A 1 235 ? -2.285 22.453 20.797 1 93.5 235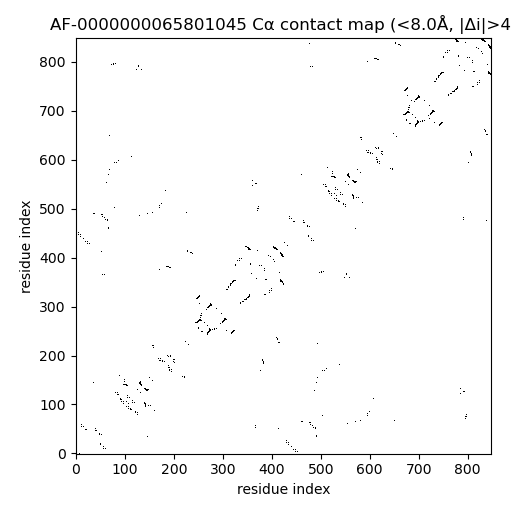 CYS A N 1
ATOM 1809 C CA . CYS A 1 235 ? -2.643 22.969 22.125 1 93.5 235 CYS A CA 1
ATOM 1810 C C . CYS A 1 235 ? -1.569 22.625 23.141 1 93.5 235 CYS A C 1
ATOM 1812 O O . CYS A 1 235 ? -1.299 23.406 24.047 1 93.5 235 CYS A O 1
ATOM 1814 N N . LYS A 1 236 ? -0.916 21.531 22.906 1 91.06 236 LYS A N 1
ATOM 1815 C CA . LYS A 1 236 ? 0.042 21.031 23.891 1 91.06 236 LYS A CA 1
ATOM 1816 C C . LYS A 1 236 ? 1.45 21.531 23.594 1 91.06 236 LYS A C 1
ATOM 1818 O O . LYS A 1 236 ? 2.336 21.453 24.438 1 91.06 236 LYS A O 1
ATOM 1823 N N . SER A 1 237 ? 1.677 22.031 22.453 1 92.44 237 SER A N 1
ATOM 1824 C CA . SER A 1 237 ? 3.023 22.328 21.969 1 92.44 237 SER A CA 1
ATOM 1825 C C . SER A 1 237 ? 3.553 23.625 22.594 1 92.44 237 SER A C 1
ATOM 1827 O O . SER A 1 237 ? 4.766 23.844 22.625 1 92.44 237 SER A O 1
ATOM 1829 N N . PHE A 1 238 ? 2.691 24.469 23 1 94.5 238 PHE A N 1
ATOM 1830 C CA . PHE A 1 238 ? 3.051 25.797 23.516 1 94.5 238 PHE A CA 1
ATOM 1831 C C . PHE A 1 238 ? 2.188 26.156 24.719 1 94.5 238 PHE A C 1
ATOM 1833 O O . PHE A 1 238 ? 1.064 25.672 24.859 1 94.5 238 PHE A O 1
ATOM 1840 N N . ASP A 1 239 ? 2.799 27 25.609 1 95.62 239 ASP A N 1
ATOM 1841 C CA . ASP A 1 239 ? 2.021 27.531 26.734 1 95.62 239 ASP A CA 1
ATOM 1842 C C . ASP A 1 239 ? 1.15 28.703 26.281 1 95.62 239 ASP A C 1
ATOM 1844 O O . ASP A 1 239 ? 1.457 29.859 26.578 1 95.62 239 ASP A O 1
ATOM 1848 N N . TRP A 1 240 ? 0.054 28.406 25.703 1 96.94 240 TRP A N 1
ATOM 1849 C CA . TRP A 1 240 ? -0.86 29.391 25.156 1 96.94 240 TRP A CA 1
ATOM 1850 C C . TRP A 1 240 ? -1.407 30.297 26.234 1 96.94 240 TRP A C 1
ATOM 1852 O O . TRP A 1 240 ? -1.786 31.453 25.969 1 96.94 240 TRP A O 1
ATOM 1862 N N . SER A 1 241 ? -1.473 29.828 27.453 1 95.38 241 SER A N 1
ATOM 1863 C CA . SER A 1 241 ? -1.984 30.625 28.578 1 95.38 241 SER A CA 1
ATOM 1864 C C . SER A 1 241 ? -1.085 31.812 28.859 1 95.38 241 SER A C 1
ATOM 1866 O O . SER A 1 241 ? -1.541 32.844 29.391 1 95.38 241 SER A O 1
ATOM 1868 N N . SER A 1 242 ? 0.117 31.672 28.469 1 96 242 SER A N 1
ATOM 1869 C CA . SER A 1 242 ? 1.08 32.75 28.703 1 96 242 SER A CA 1
ATOM 1870 C C . SER A 1 242 ? 0.761 33.969 27.859 1 96 242 SER A C 1
ATOM 1872 O O . SER A 1 242 ? 1.281 35.062 28.109 1 96 242 SER A O 1
ATOM 1874 N N . LEU A 1 243 ? -0.126 33.844 26.875 1 96.62 243 LEU A N 1
ATOM 1875 C CA . LEU A 1 243 ? -0.487 34.938 25.984 1 96.62 243 LEU A CA 1
ATOM 1876 C C . LEU A 1 243 ? -1.607 35.781 26.578 1 96.62 243 LEU A C 1
ATOM 1878 O O . LEU A 1 243 ? -1.998 36.812 26 1 96.62 243 LEU A O 1
ATOM 1882 N N . GLY A 1 244 ? -2.168 35.375 27.766 1 94.62 244 GLY A N 1
ATOM 1883 C CA . GLY A 1 244 ? -3.25 36.094 28.406 1 94.62 244 GLY A CA 1
ATOM 1884 C C . GLY A 1 244 ? -4.492 36.219 27.547 1 94.62 244 GLY A C 1
ATOM 1885 O O . GLY A 1 244 ? -4.98 35.219 27.031 1 94.62 244 GLY A O 1
ATOM 1886 N N . ASP A 1 245 ? -4.984 37.5 27.344 1 94.44 245 ASP A N 1
ATOM 1887 C CA . ASP A 1 245 ? -6.164 37.719 26.516 1 94.44 245 ASP A CA 1
ATOM 1888 C C . ASP A 1 245 ? -5.77 38.188 25.109 1 94.44 245 ASP A C 1
ATOM 1890 O O . ASP A 1 245 ? -6.504 38.938 24.469 1 94.44 245 ASP A O 1
ATOM 1894 N N . GLY A 1 246 ? -4.625 37.719 24.734 1 96.44 246 GLY A N 1
ATOM 1895 C CA . GLY A 1 246 ? -4.102 38.125 23.438 1 96.44 246 GLY A CA 1
ATOM 1896 C C . GLY A 1 246 ? -4.949 37.625 22.281 1 96.44 246 GLY A C 1
ATOM 1897 O O . GLY A 1 246 ? -5.762 36.688 22.453 1 96.44 246 GLY A O 1
ATOM 1898 N N . VAL A 1 247 ? -4.742 38.25 21.125 1 98.25 247 VAL A N 1
ATOM 1899 C CA . VAL A 1 247 ? -5.449 37.875 19.891 1 98.25 247 VAL A CA 1
ATOM 1900 C C . VAL A 1 247 ? -4.57 36.969 19.047 1 98.25 247 VAL A C 1
ATOM 1902 O O . VAL A 1 247 ? -3.391 37.25 18.828 1 98.25 247 VAL A O 1
ATOM 1905 N N . VAL A 1 248 ? -5.117 35.844 18.656 1 98.75 248 VAL A N 1
ATOM 1906 C CA . VAL A 1 248 ? -4.477 34.969 17.688 1 98.75 248 VAL A CA 1
ATOM 1907 C C . VAL A 1 248 ? -5.117 35.125 16.312 1 98.75 248 VAL A C 1
ATOM 1909 O O . VAL A 1 248 ? -6.324 34.938 16.156 1 98.75 248 VAL A O 1
ATOM 1912 N N . VAL A 1 249 ? -4.34 35.562 15.375 1 98.81 249 VAL A N 1
ATOM 1913 C CA . VAL A 1 249 ? -4.809 35.656 14 1 98.81 249 VAL A CA 1
ATOM 1914 C C . VAL A 1 249 ? -4.508 34.344 13.281 1 98.81 249 VAL A C 1
ATOM 1916 O O . VAL A 1 249 ? -3.35 34.031 12.984 1 98.81 249 VAL A O 1
ATOM 1919 N N . ASP A 1 250 ? -5.539 33.562 13.023 1 98.56 250 ASP A N 1
ATOM 1920 C CA . ASP A 1 250 ? -5.438 32.312 12.289 1 98.56 250 ASP A CA 1
ATOM 1921 C C . ASP A 1 250 ? -5.52 32.531 10.789 1 98.56 250 ASP A C 1
ATOM 1923 O O . ASP A 1 250 ? -6.613 32.625 10.219 1 98.56 250 ASP A O 1
ATOM 1927 N N . MET A 1 251 ? -4.371 32.625 10.164 1 98.06 251 MET A N 1
ATOM 1928 C CA . MET A 1 251 ? -4.289 32.969 8.75 1 98.06 251 MET A CA 1
ATOM 1929 C C . MET A 1 251 ? -4.531 31.734 7.883 1 98.06 251 MET A C 1
ATOM 1931 O O . MET A 1 251 ? -3.848 30.734 8.031 1 98.06 251 MET A O 1
ATOM 1935 N N . GLY A 1 252 ? -5.473 31.844 6.941 1 94.62 252 GLY A N 1
ATOM 1936 C CA . GLY A 1 252 ? -5.906 30.688 6.188 1 94.62 252 GLY A CA 1
ATOM 1937 C C . GLY A 1 252 ? -6.664 29.672 7.031 1 94.62 252 GLY A C 1
ATOM 1938 O O . GLY A 1 252 ? -6.496 28.469 6.859 1 94.62 252 GLY A O 1
ATOM 1939 N N . GLY A 1 253 ? -7.43 30.109 7.922 1 94 253 GLY A N 1
ATOM 1940 C CA . GLY A 1 253 ? -8.016 29.281 8.961 1 94 253 GLY A CA 1
ATOM 1941 C C . GLY A 1 253 ? -9.289 28.594 8.523 1 94 253 GLY A C 1
ATOM 1942 O O . GLY A 1 253 ? -9.828 27.75 9.258 1 94 253 GLY A O 1
ATOM 1943 N N . SER A 1 254 ? -9.75 28.891 7.336 1 90.25 254 SER A N 1
ATOM 1944 C CA . SER A 1 254 ? -10.922 28.25 6.758 1 90.25 254 SER A CA 1
ATOM 1945 C C . SER A 1 254 ? -12.109 28.297 7.711 1 90.25 254 SER A C 1
ATOM 1947 O O . SER A 1 254 ? -12.477 29.375 8.195 1 90.25 254 SER A O 1
ATOM 1949 N N . THR A 1 255 ? -12.625 27.125 8.203 1 88.12 255 THR A N 1
ATOM 1950 C CA . THR A 1 255 ? -13.836 27.078 9.008 1 88.12 255 THR A CA 1
ATOM 1951 C C . THR A 1 255 ? -13.523 27.344 10.484 1 88.12 255 THR A C 1
ATOM 1953 O O . THR A 1 255 ? -14.406 27.25 11.336 1 88.12 255 THR A O 1
ATOM 1956 N N . GLY A 1 256 ? -12.297 27.609 10.797 1 92.44 256 GLY A N 1
ATOM 1957 C CA . GLY A 1 256 ? -11.898 28 12.141 1 92.44 256 GLY A CA 1
ATOM 1958 C C . GLY A 1 256 ? -11.711 26.828 13.078 1 92.44 256 GLY A C 1
ATOM 1959 O O . GLY A 1 256 ? -11.742 26.984 14.297 1 92.44 256 GLY A O 1
ATOM 1960 N N . HIS A 1 257 ? -11.5 25.641 12.555 1 89.31 257 HIS A N 1
ATOM 1961 C CA . HIS A 1 257 ? -11.422 24.438 13.375 1 89.31 257 HIS A CA 1
ATOM 1962 C C . HIS A 1 257 ? -10.258 24.531 14.367 1 89.31 257 HIS A C 1
ATOM 1964 O O . HIS A 1 257 ? -10.367 24.062 15.5 1 89.31 257 HIS A O 1
ATOM 1970 N N . VAL A 1 258 ? -9.195 25.125 13.984 1 94 258 VAL A N 1
ATOM 1971 C CA . VAL A 1 258 ? -8.039 25.266 14.859 1 94 258 VAL A CA 1
ATOM 1972 C C . VAL A 1 258 ? -8.328 26.281 15.953 1 94 258 VAL A C 1
ATOM 1974 O O . VAL A 1 258 ? -8.055 26.047 17.125 1 94 258 VAL A O 1
ATOM 1977 N N . SER A 1 259 ? -8.922 27.391 15.57 1 96.06 259 SER A N 1
ATOM 1978 C CA . SER A 1 259 ? -9.273 28.438 16.516 1 96.06 259 SER A CA 1
ATOM 1979 C C . SER A 1 259 ? -10.305 27.953 17.531 1 96.06 259 SER A C 1
ATOM 1981 O O . SER A 1 259 ? -10.234 28.297 18.719 1 96.06 259 SER A O 1
ATOM 1983 N N . ILE A 1 260 ? -11.227 27.172 17.047 1 94.06 260 ILE A N 1
ATOM 1984 C CA . ILE A 1 260 ? -12.234 26.609 17.938 1 94.06 260 ILE A CA 1
ATOM 1985 C C . ILE A 1 260 ? -11.57 25.703 18.984 1 94.06 260 ILE A C 1
ATOM 1987 O O . ILE A 1 260 ? -11.859 25.812 20.172 1 94.06 260 ILE A O 1
ATOM 1991 N N . ALA A 1 261 ? -10.664 24.844 18.562 1 92.56 261 ALA A N 1
ATOM 1992 C CA . ALA A 1 261 ? -9.969 23.953 19.484 1 92.56 261 ALA A CA 1
ATOM 1993 C C . ALA A 1 261 ? -9.172 24.734 20.531 1 92.56 261 ALA A C 1
ATOM 1995 O O . ALA A 1 261 ? -9.18 24.391 21.703 1 92.56 261 ALA A O 1
ATOM 1996 N N . LEU A 1 262 ? -8.5 25.797 20.094 1 96.12 262 LEU A N 1
ATOM 1997 C CA . LEU A 1 262 ? -7.734 26.641 21.016 1 96.12 262 LEU A CA 1
ATOM 1998 C C . LEU A 1 262 ? -8.664 27.391 21.969 1 96.12 262 LEU A C 1
ATOM 2000 O O . LEU A 1 262 ? -8.359 27.516 23.156 1 96.12 262 LEU A O 1
ATOM 2004 N N . ALA A 1 263 ? -9.773 27.844 21.438 1 96.5 263 ALA A N 1
ATOM 2005 C CA . ALA A 1 263 ? -10.734 28.594 22.25 1 96.5 263 ALA A CA 1
ATOM 2006 C C . ALA A 1 263 ? -11.32 27.703 23.344 1 96.5 263 ALA A C 1
ATOM 2008 O O . ALA A 1 263 ? -11.562 28.172 24.469 1 96.5 263 ALA A O 1
ATOM 2009 N N . GLU A 1 264 ? -11.562 26.516 22.984 1 94.56 264 GLU A N 1
ATOM 2010 C CA . GLU A 1 264 ? -12.109 25.562 23.938 1 94.56 264 GLU A CA 1
ATOM 2011 C C . GLU A 1 264 ? -11.102 25.25 25.047 1 94.56 264 GLU A C 1
ATOM 2013 O O . GLU A 1 264 ? -11.484 25.016 26.203 1 94.56 264 GLU A O 1
ATOM 2018 N N . SER A 1 265 ? -9.875 25.281 24.812 1 94.19 265 SER A N 1
ATOM 2019 C CA . SER A 1 265 ? -8.828 24.875 25.734 1 94.19 265 SER A CA 1
ATOM 2020 C C . SER A 1 265 ? -8.305 26.062 26.547 1 94.19 265 SER A C 1
ATOM 2022 O O . SER A 1 265 ? -7.84 25.891 27.672 1 94.19 265 SER A O 1
ATOM 2024 N N . PHE A 1 266 ? -8.383 27.234 25.938 1 96.62 266 PHE A N 1
ATOM 2025 C CA . PHE A 1 266 ? -7.809 28.422 26.547 1 96.62 266 PHE A CA 1
ATOM 2026 C C . PHE A 1 266 ? -8.828 29.562 26.594 1 96.62 266 PHE A C 1
ATOM 2028 O O . PHE A 1 266 ? -8.883 30.375 25.672 1 96.62 266 PHE A O 1
ATOM 2035 N N . PRO A 1 267 ? -9.477 29.797 27.672 1 94.06 267 PRO A N 1
ATOM 2036 C CA . PRO A 1 267 ? -10.688 30.609 27.75 1 94.06 267 PRO A CA 1
ATOM 2037 C C . PRO A 1 267 ? -10.398 32.094 27.609 1 94.06 267 PRO A C 1
ATOM 2039 O O . PRO A 1 267 ? -11.32 32.906 27.406 1 94.06 267 PRO A O 1
ATOM 2042 N N . SER A 1 268 ? -9.234 32.562 27.609 1 95.19 268 SER A N 1
ATOM 2043 C CA . SER A 1 268 ? -8.977 34 27.609 1 95.19 268 SER A CA 1
ATOM 2044 C C . SER A 1 268 ? -8.578 34.469 26.219 1 95.19 268 SER A C 1
ATOM 2046 O O . SER A 1 268 ? -8.656 35.656 25.922 1 95.19 268 SER A O 1
ATOM 2048 N N . LEU A 1 269 ? -8.156 33.594 25.344 1 97.5 269 LEU A N 1
ATOM 2049 C CA . LEU A 1 269 ? -7.652 33.969 24.016 1 97.5 269 LEU A CA 1
ATOM 2050 C C . LEU A 1 269 ? -8.789 34.406 23.109 1 97.5 269 LEU A C 1
ATOM 2052 O O . LEU A 1 269 ? -9.914 33.938 23.234 1 97.5 269 LEU A O 1
ATOM 2056 N N . ARG A 1 270 ? -8.57 35.344 22.25 1 98.12 270 ARG A N 1
ATOM 2057 C CA . ARG A 1 270 ? -9.477 35.75 21.188 1 98.12 270 ARG A CA 1
ATOM 2058 C C . ARG A 1 270 ? -8.891 35.438 19.812 1 98.12 270 ARG A C 1
ATOM 2060 O O . ARG A 1 270 ? -7.672 35.344 19.656 1 98.12 270 ARG A O 1
ATOM 2067 N N . PHE A 1 271 ? -9.812 35.281 18.844 1 98.5 271 PHE A N 1
ATOM 2068 C CA . PHE A 1 271 ? -9.336 34.781 17.562 1 98.5 271 PHE A CA 1
ATOM 2069 C C . PHE A 1 271 ? -9.914 35.562 16.406 1 98.5 271 PHE A C 1
ATOM 2071 O O . PHE A 1 271 ? -11.086 35.969 16.438 1 98.5 271 PHE A O 1
ATOM 2078 N N . VAL A 1 272 ? -9.094 35.906 15.477 1 98.56 272 VAL A N 1
ATOM 2079 C CA . VAL A 1 272 ? -9.484 36.375 14.156 1 98.56 272 VAL A CA 1
ATOM 2080 C C . VAL A 1 272 ? -9.102 35.312 13.102 1 98.56 272 VAL A C 1
ATOM 2082 O O . VAL A 1 272 ? -7.922 35.062 12.891 1 98.56 272 VAL A O 1
ATOM 2085 N N . VAL A 1 273 ? -10.109 34.688 12.492 1 98.25 273 VAL A N 1
ATOM 2086 C CA . VAL A 1 273 ? -9.875 33.688 11.461 1 98.25 273 VAL A CA 1
ATOM 2087 C C . VAL A 1 273 ? -9.938 34.344 10.078 1 98.25 273 VAL A C 1
ATOM 2089 O O . VAL A 1 273 ? -10.992 34.844 9.672 1 98.25 273 VAL A O 1
ATOM 2092 N N . GLN A 1 274 ? -8.828 34.312 9.422 1 97.94 274 GLN A N 1
ATOM 2093 C CA . GLN A 1 274 ? -8.742 34.969 8.117 1 97.94 274 GLN A CA 1
ATOM 2094 C C . GLN A 1 274 ? -8.719 33.938 6.988 1 97.94 274 GLN A C 1
ATOM 2096 O O . GLN A 1 274 ? -8.109 32.875 7.125 1 97.94 274 GLN A O 1
ATOM 2101 N N . ASP A 1 275 ? -9.359 34.125 5.91 1 94.38 275 ASP A N 1
ATOM 2102 C CA . ASP A 1 275 ? -9.336 33.406 4.648 1 94.38 275 ASP A CA 1
ATOM 2103 C C . ASP A 1 275 ? -9.891 34.25 3.51 1 94.38 275 ASP A C 1
ATOM 2105 O O . ASP A 1 275 ? -10.25 35.438 3.717 1 94.38 275 ASP A O 1
ATOM 2109 N N . LEU A 1 276 ? -9.852 33.781 2.307 1 90.5 276 LEU A N 1
ATOM 2110 C CA . LEU A 1 276 ? -10.445 34.5 1.198 1 90.5 276 LEU A CA 1
ATOM 2111 C C . LEU A 1 276 ? -11.906 34.844 1.482 1 90.5 276 LEU A C 1
ATOM 2113 O O . LEU A 1 276 ? -12.586 34.094 2.18 1 90.5 276 LEU A O 1
ATOM 2117 N N . PRO A 1 277 ? -12.43 35.906 0.952 1 89.81 277 PRO A N 1
ATOM 2118 C CA . PRO A 1 277 ? -13.773 36.406 1.274 1 89.81 277 PRO A CA 1
ATOM 2119 C C . PRO A 1 277 ? -14.852 35.344 1.052 1 89.81 277 PRO A C 1
ATOM 2121 O O . PRO A 1 277 ? -15.742 35.188 1.891 1 89.81 277 PRO A O 1
ATOM 2124 N N . ASP A 1 278 ? -14.758 34.594 -0.008 1 84.31 278 ASP A N 1
ATOM 2125 C CA . ASP A 1 278 ? -15.773 33.594 -0.312 1 84.31 278 ASP A CA 1
ATOM 2126 C C . ASP A 1 278 ? -15.75 32.469 0.713 1 84.31 278 ASP A C 1
ATOM 2128 O O . ASP A 1 278 ? -16.797 31.938 1.082 1 84.31 278 ASP A O 1
ATOM 2132 N N . VAL A 1 279 ? -14.609 32.156 1.198 1 85.69 279 VAL A N 1
ATOM 2133 C CA . VAL A 1 279 ? -14.453 31.109 2.209 1 85.69 279 VAL A CA 1
ATOM 2134 C C . VAL A 1 279 ? -15.016 31.594 3.543 1 85.69 279 VAL A C 1
ATOM 2136 O O . VAL A 1 279 ? -15.711 30.844 4.238 1 85.69 279 VAL A O 1
ATOM 2139 N N . VAL A 1 280 ? -14.758 32.812 3.869 1 89.88 280 VAL A N 1
ATOM 2140 C CA . VAL A 1 280 ? -15.172 33.406 5.133 1 89.88 280 VAL A CA 1
ATOM 2141 C C . VAL A 1 280 ? -16.703 33.406 5.227 1 89.88 280 VAL A C 1
ATOM 2143 O O . VAL A 1 280 ? -17.266 33.094 6.273 1 89.88 280 VAL A O 1
ATOM 2146 N N . SER A 1 281 ? -17.359 33.781 4.133 1 87.44 281 SER A N 1
ATOM 2147 C CA . SER A 1 281 ? -18.812 33.812 4.117 1 87.44 281 SER A CA 1
ATOM 2148 C C . SER A 1 281 ? -19.406 32.469 4.438 1 87.44 281 SER A C 1
ATOM 2150 O O . SER A 1 281 ? -20.344 32.344 5.246 1 87.44 281 SER A O 1
ATOM 2152 N N . ASN A 1 282 ? -18.828 31.5 3.875 1 83.38 282 ASN A N 1
ATOM 2153 C CA . ASN A 1 282 ? -19.266 30.141 4.125 1 83.38 282 ASN A CA 1
ATOM 2154 C C . ASN A 1 282 ? -18.938 29.688 5.543 1 83.38 282 ASN A C 1
ATOM 2156 O O . ASN A 1 282 ? -19.688 28.922 6.148 1 83.38 282 ASN A O 1
ATOM 2160 N N . SER A 1 283 ? -17.828 30.125 6.059 1 88.56 283 SER A N 1
ATOM 2161 C CA . SER A 1 283 ? -17.328 29.719 7.363 1 88.56 283 SER A CA 1
ATOM 2162 C C . SER A 1 283 ? -18.156 30.297 8.492 1 88.56 283 SER A C 1
ATOM 2164 O O . SER A 1 283 ? -18.391 29.641 9.516 1 88.56 283 SER A O 1
ATOM 2166 N N . ILE A 1 284 ? -18.656 31.484 8.281 1 88.81 284 ILE A N 1
ATOM 2167 C CA . ILE A 1 284 ? -19.516 32.125 9.273 1 88.81 284 ILE A CA 1
ATOM 2168 C C . ILE A 1 284 ? -20.812 31.312 9.43 1 88.81 284 ILE A C 1
ATOM 2170 O O . ILE A 1 284 ? -21.234 31.031 10.555 1 88.81 284 ILE A O 1
ATOM 2174 N N . ARG A 1 285 ? -21.344 30.891 8.328 1 83.44 285 ARG A N 1
ATOM 2175 C CA . ARG A 1 285 ? -22.578 30.109 8.336 1 83.44 285 ARG A CA 1
ATOM 2176 C C . ARG A 1 285 ? -22.344 28.766 9.023 1 83.44 285 ARG A C 1
ATOM 2178 O O . ARG A 1 285 ? -23.219 28.281 9.758 1 83.44 285 ARG A O 1
ATOM 2185 N N . GLN A 1 286 ? -21.219 28.234 8.812 1 82.75 286 GLN A N 1
ATOM 2186 C CA . GLN A 1 286 ? -20.906 26.938 9.375 1 82.75 286 GLN A CA 1
ATOM 2187 C C . GLN A 1 286 ? -20.703 27.016 10.891 1 82.75 286 GLN A C 1
ATOM 2189 O O . GLN A 1 286 ? -21.078 26.109 11.625 1 82.75 286 GLN A O 1
ATOM 2194 N N . LEU A 1 287 ? -20.062 28.031 11.32 1 86.75 287 LEU A N 1
ATOM 2195 C CA . LEU A 1 287 ? -19.844 28.203 12.75 1 86.75 287 LEU A CA 1
ATOM 2196 C C . LEU A 1 287 ? -21.188 28.344 13.484 1 86.75 287 LEU A C 1
ATOM 2198 O O . LEU A 1 287 ? -21.359 27.781 14.57 1 86.75 287 LEU A O 1
ATOM 2202 N N . GLU A 1 288 ? -22.062 29 12.883 1 85.69 288 GLU A N 1
ATOM 2203 C CA . GLU A 1 288 ? -23.391 29.188 13.469 1 85.69 288 GLU A CA 1
ATOM 2204 C C . GLU A 1 288 ? -24.141 27.859 13.57 1 85.69 288 GLU A C 1
ATOM 2206 O O . GLU A 1 288 ? -24.859 27.609 14.539 1 85.69 288 GLU A O 1
ATOM 2211 N N . GLU A 1 289 ? -23.859 27.047 12.641 1 83.62 289 GLU A N 1
ATOM 2212 C CA . GLU A 1 289 ? -24.547 25.766 12.578 1 83.62 289 GLU A CA 1
ATOM 2213 C C . GLU A 1 289 ? -24 24.797 13.625 1 83.62 289 GLU A C 1
ATOM 2215 O O . GLU A 1 289 ? -24.703 23.859 14.031 1 83.62 289 GLU A O 1
ATOM 2220 N N . ARG A 1 290 ? -22.766 24.891 14.102 1 84.12 290 ARG A N 1
ATOM 2221 C CA . ARG A 1 290 ? -22.125 23.984 15.039 1 84.12 290 ARG A CA 1
ATOM 2222 C C . ARG A 1 290 ? -22.672 24.172 16.453 1 84.12 290 ARG A C 1
ATOM 2224 O O . ARG A 1 290 ? -22.516 23.297 17.297 1 84.12 290 ARG A O 1
ATOM 2231 N N . GLN A 1 291 ? -23.484 25.109 16.734 1 85.12 291 GLN A N 1
ATOM 2232 C CA . GLN A 1 291 ? -24.094 25.375 18.031 1 85.12 291 GLN A CA 1
ATOM 2233 C C . GLN A 1 291 ? -23.078 25.234 19.156 1 85.12 291 GLN A C 1
ATOM 2235 O O . GLN A 1 291 ? -23.312 24.516 20.125 1 85.12 291 GLN A O 1
ATOM 2240 N N . LEU A 1 292 ? -21.969 25.781 19.078 1 91 292 LEU A N 1
ATOM 2241 C CA . LEU A 1 292 ? -20.938 25.828 20.109 1 91 292 LEU A CA 1
ATOM 2242 C C . LEU A 1 292 ? -21.328 26.781 21.219 1 91 292 LEU A C 1
ATOM 2244 O O . LEU A 1 292 ? -22.172 27.656 21.031 1 91 292 LEU A O 1
ATOM 2248 N N . PRO A 1 293 ? -20.797 26.594 22.375 1 93.12 293 PRO A N 1
ATOM 2249 C CA . PRO A 1 293 ? -21.062 27.516 23.484 1 93.12 293 PRO A CA 1
ATOM 2250 C C . PRO A 1 293 ? -20.719 28.969 23.125 1 93.12 293 PRO A C 1
ATOM 2252 O O . PRO A 1 293 ? -19.719 29.219 22.453 1 93.12 293 PRO A O 1
ATOM 2255 N N . LEU A 1 294 ? -21.453 29.859 23.703 1 91.56 294 LEU A N 1
ATOM 2256 C CA . LEU A 1 294 ? -21.25 31.281 23.453 1 91.56 294 LEU A CA 1
ATOM 2257 C C . LEU A 1 294 ? -19.859 31.719 23.922 1 91.56 294 LEU A C 1
ATOM 2259 O O . LEU A 1 294 ? -19.266 32.625 23.328 1 91.56 294 LEU A O 1
ATOM 2263 N N . SER A 1 295 ? -19.406 31.047 24.953 1 93.12 295 SER A N 1
ATOM 2264 C CA . SER A 1 295 ? -18.094 31.359 25.5 1 93.12 295 SER A CA 1
ATOM 2265 C C . SER A 1 295 ? -17 31.125 24.453 1 9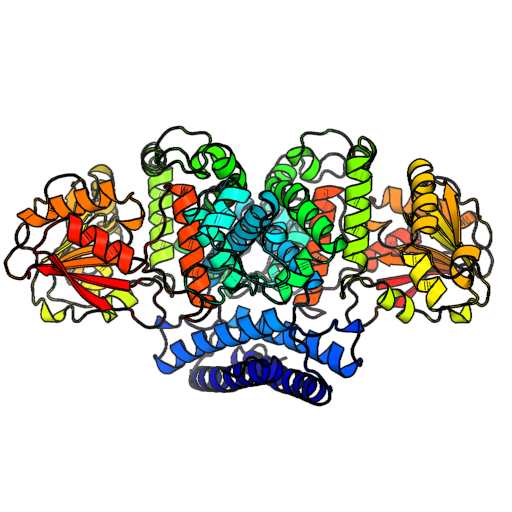3.12 295 SER A C 1
ATOM 2267 O O . SER A 1 295 ? -15.898 31.688 24.562 1 93.12 295 SER A O 1
ATOM 2269 N N . VAL A 1 296 ? -17.281 30.375 23.406 1 95 296 VAL A N 1
ATOM 2270 C CA . VAL A 1 296 ? -16.328 30.094 22.344 1 95 296 VAL A CA 1
ATOM 2271 C C . VAL A 1 296 ? -16.625 30.969 21.141 1 95 296 VAL A C 1
ATOM 2273 O O . VAL A 1 296 ? -15.734 31.672 20.641 1 95 296 VAL A O 1
ATOM 2276 N N . THR A 1 297 ? -17.875 31.062 20.734 1 93.5 297 THR A N 1
ATOM 2277 C CA . THR A 1 297 ? -18.234 31.688 19.469 1 93.5 297 THR A CA 1
ATOM 2278 C C . THR A 1 297 ? -18.031 33.188 19.531 1 93.5 297 THR A C 1
ATOM 2280 O O . THR A 1 297 ? -17.703 33.844 18.531 1 93.5 297 THR A O 1
ATOM 2283 N N . THR A 1 298 ? -18.156 33.781 20.703 1 93.88 298 THR A N 1
ATOM 2284 C CA . THR A 1 298 ? -18.062 35.219 20.828 1 93.88 298 THR A CA 1
ATOM 2285 C C . THR A 1 298 ? -16.609 35.688 20.734 1 93.88 298 THR A C 1
ATOM 2287 O O . THR A 1 298 ? -16.344 36.875 20.531 1 93.88 298 THR A O 1
ATOM 2290 N N . ARG A 1 299 ? -15.742 34.75 20.844 1 96.44 299 ARG A N 1
ATOM 2291 C CA . ARG A 1 299 ? -14.328 35.094 20.844 1 96.44 299 ARG A CA 1
ATOM 2292 C C . ARG A 1 299 ? -13.711 34.844 19.469 1 96.44 299 ARG A C 1
ATOM 2294 O O . ARG A 1 299 ? -12.5 35 19.281 1 96.44 299 ARG A O 1
ATOM 2301 N N . ILE A 1 300 ? -14.469 34.406 18.5 1 97.19 300 ILE A N 1
ATOM 2302 C CA . ILE A 1 300 ? -13.977 34.062 17.156 1 97.19 300 ILE A CA 1
ATOM 2303 C C . ILE A 1 300 ? -14.617 35 16.141 1 97.19 300 ILE A C 1
ATOM 2305 O O . ILE A 1 300 ? -15.844 35.062 16 1 97.19 300 ILE A O 1
ATOM 2309 N N . GLN A 1 301 ? -13.836 35.75 15.5 1 96.81 301 GLN A N 1
ATOM 2310 C CA . GLN A 1 301 ? -14.266 36.625 14.414 1 96.81 301 GLN A CA 1
ATOM 2311 C C . GLN A 1 301 ? -13.656 36.188 13.086 1 96.81 301 GLN A C 1
ATOM 2313 O O . GLN A 1 301 ? -12.477 35.844 13.023 1 96.81 301 GLN A O 1
ATOM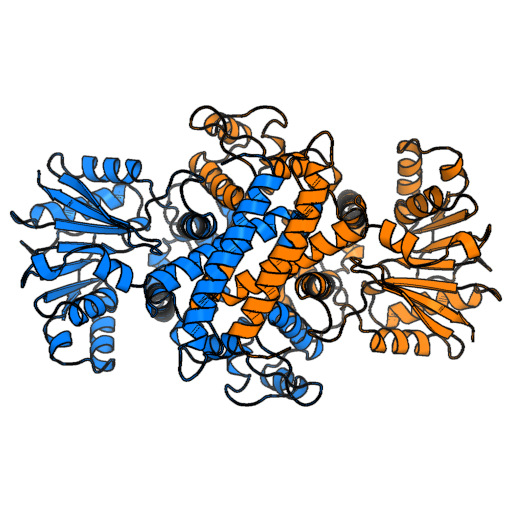 2318 N N . PHE A 1 302 ? -14.469 36.219 12.039 1 97.12 302 PHE A N 1
ATOM 2319 C CA . PHE A 1 302 ? -13.984 35.906 10.695 1 97.12 302 PHE A CA 1
ATOM 2320 C C . PHE A 1 302 ? -13.703 37.156 9.906 1 97.12 302 PHE A C 1
ATOM 2322 O O . PHE A 1 302 ? -14.438 38.156 10.023 1 97.12 302 PHE A O 1
ATOM 2329 N N . GLN A 1 303 ? -12.656 37.156 9.141 1 97.62 303 GLN A N 1
ATOM 2330 C CA . GLN A 1 303 ? -12.242 38.312 8.359 1 97.62 303 GLN A CA 1
ATOM 2331 C C . GLN A 1 303 ? -11.758 37.875 6.973 1 97.62 303 GLN A C 1
ATOM 2333 O O . GLN A 1 303 ? -10.875 37.031 6.852 1 97.62 303 GLN A O 1
ATOM 2338 N N . GLY A 1 304 ? -12.352 38.438 5.863 1 96.44 304 GLY A N 1
ATOM 2339 C CA . GLY A 1 304 ? -11.82 38.25 4.527 1 96.44 304 GLY A CA 1
ATOM 2340 C C . GLY A 1 304 ? -10.461 38.875 4.316 1 96.44 304 GLY A C 1
ATOM 2341 O O . GLY A 1 304 ? -10.289 40.062 4.551 1 96.44 304 GLY A O 1
ATOM 2342 N N . HIS A 1 305 ? -9.477 38.094 3.957 1 96.38 305 HIS A N 1
ATOM 2343 C CA . HIS A 1 305 ? -8.117 38.594 3.779 1 96.38 305 HIS A CA 1
ATOM 2344 C C . HIS A 1 305 ? -7.277 37.625 2.959 1 96.38 305 HIS A C 1
ATOM 2346 O O . HIS A 1 305 ? -7.379 36.406 3.137 1 96.38 305 HIS A O 1
ATOM 2352 N N . SER A 1 306 ? -6.492 38.156 2.07 1 94.5 306 SER A N 1
ATOM 2353 C CA . SER A 1 306 ? -5.523 37.375 1.329 1 94.5 306 SER A CA 1
ATOM 2354 C C . SER A 1 306 ? -4.176 37.344 2.039 1 94.5 306 SER A C 1
ATOM 2356 O O . SER A 1 306 ? -3.719 38.344 2.562 1 94.5 306 SER A O 1
ATOM 2358 N N . LEU A 1 307 ? -3.5 36.188 2.01 1 95.44 307 LEU A N 1
ATOM 2359 C CA . LEU A 1 307 ? -2.205 36 2.656 1 95.44 307 LEU A CA 1
ATOM 2360 C C . LEU A 1 307 ? -1.149 36.906 2.027 1 95.44 307 LEU A C 1
ATOM 2362 O O . LEU A 1 307 ? -0.126 37.188 2.65 1 95.44 307 LEU A O 1
ATOM 2366 N N . LEU A 1 308 ? -1.405 37.312 0.803 1 93.25 308 LEU A N 1
ATOM 2367 C CA . LEU A 1 308 ? -0.41 38.062 0.029 1 93.25 308 LEU A CA 1
ATOM 2368 C C . LEU A 1 308 ? -0.537 39.562 0.266 1 93.25 308 LEU A C 1
ATOM 2370 O O . LEU A 1 308 ? 0.332 40.344 -0.145 1 93.25 308 LEU A O 1
ATOM 2374 N N . HIS A 1 309 ? -1.554 39.969 0.924 1 96.31 309 HIS A N 1
ATOM 2375 C CA . HIS A 1 309 ? -1.754 41.375 1.254 1 96.31 309 HIS A CA 1
ATOM 2376 C C . HIS A 1 309 ? -1.217 41.688 2.645 1 96.31 309 HIS A C 1
ATOM 2378 O O . HIS A 1 309 ? -1.044 40.781 3.471 1 96.31 309 HIS A O 1
ATOM 2384 N N . MET A 1 310 ? -1.059 42.969 2.816 1 97.62 310 MET A N 1
ATOM 2385 C CA . MET A 1 310 ? -0.567 43.406 4.117 1 97.62 310 MET A CA 1
ATOM 2386 C C . MET A 1 310 ? -1.542 43 5.227 1 97.62 310 MET A C 1
ATOM 2388 O O . MET A 1 310 ? -2.754 43.156 5.07 1 97.62 310 MET A O 1
ATOM 2392 N N . GLN A 1 311 ? -0.963 42.5 6.305 1 98.38 311 GLN A N 1
ATOM 2393 C CA . GLN A 1 311 ? -1.769 42.062 7.438 1 98.38 311 GLN A CA 1
ATOM 2394 C C . GLN A 1 311 ? -2.484 43.219 8.102 1 98.38 311 GLN A C 1
ATOM 2396 O O . GLN A 1 311 ? -1.842 44.156 8.609 1 98.38 311 GLN A O 1
ATOM 2401 N N . PRO A 1 312 ? -3.82 43.188 8.117 1 98.12 312 PRO A N 1
ATOM 2402 C CA . PRO A 1 312 ? -4.578 44.344 8.641 1 98.12 312 PRO A CA 1
ATOM 2403 C C . PRO A 1 312 ? -4.676 44.344 10.164 1 98.12 312 PRO A C 1
ATOM 2405 O O . PRO A 1 312 ? -4.93 45.375 10.773 1 98.12 312 PRO A O 1
ATOM 2408 N N . VAL A 1 313 ? -4.629 43.25 10.82 1 98.38 313 VAL A N 1
ATOM 2409 C CA . VAL A 1 313 ? -4.715 43.156 12.281 1 98.38 313 VAL A CA 1
ATOM 2410 C C . VAL A 1 313 ? -3.348 43.438 12.898 1 98.38 313 VAL A C 1
ATOM 2412 O O . VAL A 1 313 ? -2.422 42.625 12.781 1 98.38 313 VAL A O 1
ATOM 2415 N N . LYS A 1 314 ? -3.305 44.5 13.641 1 98.06 314 LYS A N 1
ATOM 2416 C CA . LYS A 1 314 ? -2.025 44.969 14.18 1 98.06 314 LYS A CA 1
ATOM 2417 C C . LYS A 1 314 ? -1.852 44.531 15.633 1 98.06 314 LYS A C 1
ATOM 2419 O O . LYS A 1 314 ? -2.822 44.469 16.391 1 98.06 314 LYS A O 1
ATOM 2424 N N . GLY A 1 315 ? -0.642 44.188 15.945 1 97.5 315 GLY A N 1
ATOM 2425 C CA . GLY A 1 315 ? -0.255 43.969 17.328 1 97.5 315 GLY A CA 1
ATOM 2426 C C . GLY A 1 315 ? -0.879 42.719 17.938 1 97.5 315 GLY A C 1
ATOM 2427 O O . GLY A 1 315 ? -1.066 42.625 19.141 1 97.5 315 GLY A O 1
ATOM 2428 N N . ALA A 1 316 ? -1.27 41.75 17.125 1 98.31 316 ALA A N 1
ATOM 2429 C CA . ALA A 1 316 ? -1.789 40.5 17.656 1 98.31 316 ALA A CA 1
ATOM 2430 C C . ALA A 1 316 ? -0.715 39.75 18.453 1 98.31 316 ALA A C 1
ATOM 2432 O O . ALA A 1 316 ? 0.48 39.938 18.203 1 98.31 316 ALA A O 1
ATOM 2433 N N . ALA A 1 317 ? -1.147 38.938 19.406 1 98.31 317 ALA A N 1
ATOM 2434 C CA . ALA A 1 317 ? -0.195 38.125 20.172 1 98.31 317 ALA A CA 1
ATOM 2435 C C . ALA A 1 317 ? 0.49 37.094 19.281 1 98.31 317 ALA A C 1
ATOM 2437 O O . ALA A 1 317 ? 1.693 36.875 19.406 1 98.31 317 ALA A O 1
ATOM 2438 N N . VAL A 1 318 ? -0.301 36.469 18.391 1 98.69 318 VAL A N 1
ATOM 2439 C CA . VAL A 1 318 ? 0.226 35.406 17.516 1 98.69 318 VAL A CA 1
ATOM 2440 C C . VAL A 1 318 ? -0.402 35.562 16.125 1 98.69 318 VAL A C 1
ATOM 2442 O O . VAL A 1 318 ? -1.607 35.781 16 1 98.69 318 VAL A O 1
ATOM 2445 N N . TYR A 1 319 ? 0.376 35.531 15.133 1 98.81 319 TYR A N 1
ATOM 2446 C CA . TYR A 1 319 ? -0.039 35.219 13.766 1 98.81 319 TYR A CA 1
ATOM 2447 C C . TYR A 1 319 ? 0.265 33.781 13.398 1 98.81 319 TYR A C 1
ATOM 2449 O O . TYR A 1 319 ? 1.428 33.406 13.227 1 98.81 319 TYR A O 1
ATOM 2457 N N . LEU A 1 320 ? -0.778 32.969 13.312 1 98.69 320 LEU A N 1
ATOM 2458 C CA . LEU A 1 320 ? -0.655 31.516 13.188 1 98.69 320 LEU A CA 1
ATOM 2459 C C . LEU A 1 320 ? -0.841 31.078 11.734 1 98.69 320 LEU A C 1
ATOM 2461 O O . LEU A 1 320 ? -1.845 31.422 11.102 1 98.69 320 LEU A O 1
ATOM 2465 N N . LEU A 1 321 ? 0.131 30.422 11.203 1 98.38 321 LEU A N 1
ATOM 2466 C CA . LEU A 1 321 ? 0.061 29.766 9.898 1 98.38 321 LEU A CA 1
ATOM 2467 C C . LEU A 1 321 ? 0.208 28.25 10.047 1 98.38 321 LEU A C 1
ATOM 2469 O O . LEU A 1 321 ? 1.326 27.734 10.07 1 98.38 321 LEU A O 1
ATOM 2473 N N . ARG A 1 322 ? -0.891 27.562 10.133 1 96.69 322 ARG A N 1
ATOM 2474 C CA . ARG A 1 322 ? -0.873 26.109 10.266 1 96.69 322 ARG A CA 1
ATOM 2475 C C . ARG A 1 322 ? -1.174 25.422 8.93 1 96.69 322 ARG A C 1
ATOM 2477 O O . ARG A 1 322 ? -2.295 25.516 8.422 1 96.69 322 ARG A O 1
ATOM 2484 N N . GLN A 1 323 ? -0.152 24.688 8.391 1 94.62 323 GLN A N 1
ATOM 2485 C CA . GLN A 1 323 ? -0.279 24 7.113 1 94.62 323 GLN A CA 1
ATOM 2486 C C . GLN A 1 323 ? -0.692 24.953 6 1 94.62 323 GLN A C 1
ATOM 2488 O O . GLN A 1 323 ? -1.64 24.688 5.258 1 94.62 323 GLN A O 1
ATOM 2493 N N . ILE A 1 324 ? -0.003 26.078 5.941 1 95.75 324 ILE A N 1
ATOM 2494 C CA . ILE A 1 324 ? -0.274 27.125 4.961 1 95.75 324 ILE A CA 1
ATOM 2495 C C . ILE A 1 324 ? 0.938 27.297 4.051 1 95.75 324 ILE A C 1
ATOM 2497 O O . ILE A 1 324 ? 0.836 27.141 2.832 1 95.75 324 ILE A O 1
ATOM 2501 N N . LEU A 1 325 ? 2.074 27.531 4.68 1 96.62 325 LEU A N 1
ATOM 2502 C CA . LEU A 1 325 ? 3.242 27.953 3.918 1 96.62 325 LEU A CA 1
ATOM 2503 C C . LEU A 1 325 ? 3.797 26.812 3.08 1 96.62 325 LEU A C 1
ATOM 2505 O O . LEU A 1 325 ? 4.461 27.047 2.066 1 96.62 325 LEU A O 1
ATOM 2509 N N . HIS A 1 326 ? 3.539 25.578 3.484 1 94.56 326 HIS A N 1
ATOM 2510 C CA . HIS A 1 326 ? 4.062 24.453 2.723 1 94.56 326 HIS A CA 1
ATOM 2511 C C . HIS A 1 326 ? 3.408 24.359 1.349 1 94.56 326 HIS A C 1
ATOM 2513 O O . HIS A 1 326 ? 3.953 23.734 0.435 1 94.56 326 HIS A O 1
ATOM 2519 N N . ASP A 1 327 ? 2.301 25.031 1.15 1 92.69 327 ASP A N 1
ATOM 2520 C CA . ASP A 1 327 ? 1.605 25.016 -0.133 1 92.69 327 ASP A CA 1
ATOM 2521 C C . ASP A 1 327 ? 2.25 26 -1.113 1 92.69 327 ASP A C 1
ATOM 2523 O O . ASP A 1 327 ? 1.839 26.078 -2.271 1 92.69 327 ASP A O 1
ATOM 2527 N N . TRP A 1 328 ? 3.246 26.75 -0.654 1 93.19 328 TRP A N 1
ATOM 2528 C CA . TRP A 1 328 ? 3.801 27.828 -1.45 1 93.19 328 TRP A CA 1
ATOM 2529 C C . TRP A 1 328 ? 5.297 27.641 -1.665 1 93.19 328 TRP A C 1
ATOM 2531 O O . TRP A 1 328 ? 6.012 27.219 -0.755 1 93.19 328 TRP A O 1
ATOM 2541 N N . PRO A 1 329 ? 5.715 28.016 -2.914 1 90.94 329 PRO A N 1
ATOM 2542 C CA . PRO A 1 329 ? 7.164 28.062 -3.107 1 90.94 329 PRO A CA 1
ATOM 2543 C C . PRO A 1 329 ? 7.855 29.047 -2.164 1 90.94 329 PRO A C 1
ATOM 2545 O O . PRO A 1 329 ? 7.195 29.891 -1.545 1 90.94 329 PRO A O 1
ATOM 2548 N N . ASP A 1 330 ? 9.156 28.984 -2.078 1 93.31 330 ASP A N 1
ATOM 2549 C CA . ASP A 1 330 ? 9.922 29.781 -1.129 1 93.31 330 ASP A CA 1
ATOM 2550 C C . ASP A 1 330 ? 9.695 31.281 -1.345 1 93.31 330 ASP A C 1
ATOM 2552 O O . ASP A 1 330 ? 9.562 32.031 -0.383 1 93.31 330 ASP A O 1
ATOM 2556 N N . ARG A 1 331 ? 9.664 31.641 -2.588 1 92.56 331 ARG A N 1
ATOM 2557 C CA . ARG A 1 331 ? 9.5 33.062 -2.896 1 92.56 331 ARG A CA 1
ATOM 2558 C C . ARG A 1 331 ? 8.188 33.594 -2.332 1 92.56 331 ARG A C 1
ATOM 2560 O O . ARG A 1 331 ? 8.172 34.656 -1.7 1 92.56 331 ARG A O 1
ATOM 2567 N N . GLU A 1 332 ? 7.129 32.875 -2.523 1 93.12 332 GLU A N 1
ATOM 2568 C CA . GLU A 1 332 ? 5.816 33.281 -2.039 1 93.12 332 GLU A CA 1
ATOM 2569 C C . GLU A 1 332 ? 5.723 33.156 -0.521 1 93.12 332 GLU A C 1
ATOM 2571 O O . GLU A 1 332 ? 5.051 33.969 0.134 1 93.12 332 GLU A O 1
ATOM 2576 N N . ALA A 1 333 ? 6.324 32.156 0.038 1 96.31 333 ALA A N 1
ATOM 2577 C CA . ALA A 1 333 ? 6.344 32.031 1.491 1 96.31 333 ALA A CA 1
ATOM 2578 C C . ALA A 1 333 ? 6.988 33.25 2.156 1 96.31 333 ALA A C 1
ATOM 2580 O O . ALA A 1 333 ? 6.488 33.719 3.168 1 96.31 333 ALA A O 1
ATOM 2581 N N . VAL A 1 334 ? 8.086 33.719 1.59 1 97.62 334 VAL A N 1
ATOM 2582 C CA . VAL A 1 334 ? 8.758 34.906 2.09 1 97.62 334 VAL A CA 1
ATOM 2583 C C . VAL A 1 334 ? 7.828 36.094 1.971 1 97.62 334 VAL A C 1
ATOM 2585 O O . VAL A 1 334 ? 7.73 36.906 2.896 1 97.62 334 VAL A O 1
ATOM 2588 N N . GLN A 1 335 ? 7.168 36.188 0.846 1 97 335 GLN A N 1
ATOM 2589 C CA . GLN A 1 335 ? 6.246 37.281 0.624 1 97 335 GLN A CA 1
ATOM 2590 C C . GLN A 1 335 ? 5.137 37.312 1.671 1 97 335 GLN A C 1
ATOM 2592 O O . GLN A 1 335 ? 4.789 38.344 2.203 1 97 335 GLN A O 1
ATOM 2597 N N . ILE A 1 336 ? 4.57 36.156 1.95 1 97.75 336 ILE A N 1
ATOM 2598 C CA . ILE A 1 336 ? 3.49 36.031 2.924 1 97.75 336 ILE A CA 1
ATOM 2599 C C . ILE A 1 336 ? 3.984 36.469 4.301 1 97.75 336 ILE A C 1
ATOM 2601 O O . ILE A 1 336 ? 3.316 37.219 4.992 1 97.75 336 ILE A O 1
ATOM 2605 N N . LEU A 1 337 ? 5.145 36.031 4.68 1 98.19 337 LEU A N 1
ATOM 2606 C CA . LEU A 1 337 ? 5.695 36.375 5.98 1 98.19 337 LEU A CA 1
ATOM 2607 C C . LEU A 1 337 ? 6.023 37.875 6.043 1 98.19 337 LEU A C 1
ATOM 2609 O O . LEU A 1 337 ? 5.836 38.5 7.082 1 98.19 337 LEU A O 1
ATOM 2613 N N . ARG A 1 338 ? 6.516 38.438 4.957 1 97.44 338 ARG A N 1
ATOM 2614 C CA . ARG A 1 338 ? 6.824 39.844 4.898 1 97.44 338 ARG A CA 1
ATOM 2615 C C . ARG A 1 338 ? 5.57 40.688 5.109 1 97.44 338 ARG A C 1
ATOM 2617 O O . ARG A 1 338 ? 5.633 41.781 5.68 1 97.44 338 ARG A O 1
ATOM 2624 N N . SER A 1 339 ? 4.496 40.156 4.656 1 97.5 339 SER A N 1
ATOM 2625 C CA . SER A 1 339 ? 3.234 40.875 4.781 1 97.5 339 SER A CA 1
ATOM 2626 C C . SER A 1 339 ? 2.793 40.969 6.238 1 97.5 339 SER A C 1
ATOM 2628 O O . SER A 1 339 ? 1.941 41.812 6.586 1 97.5 339 SER A O 1
ATOM 2630 N N . ILE A 1 340 ? 3.326 40.156 7.121 1 98.12 340 ILE A N 1
ATOM 2631 C CA . ILE A 1 340 ? 2.967 40.125 8.539 1 98.12 340 ILE A CA 1
ATOM 2632 C C . ILE A 1 340 ? 3.844 41.094 9.312 1 98.12 340 ILE A C 1
ATOM 2634 O O . ILE A 1 340 ? 3.418 41.656 10.336 1 98.12 340 ILE A O 1
ATOM 2638 N N . VAL A 1 341 ? 5.051 41.406 8.883 1 96.94 341 VAL A N 1
ATOM 2639 C CA . VAL A 1 341 ? 6.113 42.062 9.625 1 96.94 341 VAL A CA 1
ATOM 2640 C C . VAL A 1 341 ? 5.645 43.438 10.07 1 96.94 341 VAL A C 1
ATOM 2642 O O . VAL A 1 341 ? 5.801 43.812 11.234 1 96.94 341 VAL A O 1
ATOM 2645 N N . PRO A 1 342 ? 4.953 44.219 9.18 1 96.62 342 PRO A N 1
ATOM 2646 C CA . PRO A 1 342 ? 4.523 45.562 9.609 1 96.62 342 PRO A CA 1
ATOM 2647 C C . PRO A 1 342 ? 3.463 45.5 10.711 1 96.62 342 PRO A C 1
ATOM 2649 O O . PRO A 1 342 ? 3.229 46.5 11.391 1 96.62 342 PRO A O 1
ATOM 2652 N N . ALA A 1 343 ? 2.816 44.406 10.859 1 97.5 343 ALA A N 1
ATOM 2653 C CA . ALA A 1 343 ? 1.725 44.281 11.82 1 97.5 343 ALA A CA 1
ATOM 2654 C C . ALA A 1 343 ? 2.242 43.844 13.18 1 97.5 343 ALA A C 1
ATOM 2656 O O . ALA A 1 343 ? 1.519 43.906 14.18 1 97.5 343 ALA A O 1
ATOM 2657 N N . LEU A 1 344 ? 3.496 43.469 13.281 1 97.12 344 LEU A N 1
ATOM 2658 C CA . LEU A 1 344 ? 4.043 42.906 14.523 1 97.12 344 LEU A CA 1
ATOM 2659 C C . LEU A 1 344 ? 4.195 44 15.578 1 97.12 344 LEU A C 1
ATOM 2661 O O . LEU A 1 344 ? 4.703 45.094 15.281 1 97.12 344 LEU A O 1
ATOM 2665 N N . GLY A 1 345 ? 3.662 43.75 16.719 1 95.5 345 GLY A N 1
ATOM 2666 C CA . GLY A 1 345 ? 3.979 44.531 17.891 1 95.5 345 GLY A CA 1
ATOM 2667 C C . GLY A 1 345 ? 5.199 44.031 18.641 1 95.5 345 GLY A C 1
ATOM 2668 O O . GLY A 1 345 ? 5.859 43.094 18.203 1 95.5 345 GLY A O 1
ATOM 2669 N N . PRO A 1 346 ? 5.488 44.625 19.812 1 93.06 346 PRO A N 1
ATOM 2670 C CA . PRO A 1 346 ? 6.695 44.281 20.562 1 93.06 346 PRO A CA 1
ATOM 2671 C C . PRO A 1 346 ? 6.684 42.844 21.078 1 93.06 346 PRO A C 1
ATOM 2673 O O . PRO A 1 346 ? 7.742 42.25 21.234 1 93.06 346 PRO A O 1
ATOM 2676 N N . SER A 1 347 ? 5.562 42.344 21.312 1 94.38 347 SER A N 1
ATOM 2677 C CA . SER A 1 347 ? 5.488 41 21.891 1 94.38 347 SER A CA 1
ATOM 2678 C C . SER A 1 347 ? 4.844 40.031 20.938 1 94.38 347 SER A C 1
ATOM 2680 O O . SER A 1 347 ? 4.516 38.906 21.328 1 94.38 347 SER A O 1
ATOM 2682 N N . SER A 1 348 ? 4.613 40.438 19.719 1 97.56 348 SER A N 1
ATOM 2683 C CA . SER A 1 348 ? 3.965 39.562 18.719 1 97.56 348 SER A CA 1
ATOM 2684 C C . SER A 1 348 ? 4.855 38.406 18.328 1 97.56 348 SER A C 1
ATOM 2686 O O . SER A 1 348 ? 6.082 38.5 18.375 1 97.56 348 SER A O 1
ATOM 2688 N N . LYS A 1 349 ? 4.254 37.312 18.016 1 98 349 LYS A N 1
ATOM 2689 C CA . LYS A 1 349 ? 4.941 36.125 17.516 1 98 349 LYS A CA 1
ATOM 2690 C C . LYS A 1 349 ? 4.312 35.625 16.219 1 98 349 LYS A C 1
ATOM 2692 O O . LYS A 1 349 ? 3.115 35.812 15.992 1 98 349 LYS A O 1
ATOM 2697 N N . ILE A 1 350 ? 5.113 35.031 15.414 1 98.56 350 ILE A N 1
ATOM 2698 C CA . ILE A 1 350 ? 4.625 34.281 14.266 1 98.56 350 ILE A CA 1
ATOM 2699 C C . ILE A 1 350 ? 4.77 32.781 14.539 1 98.56 350 ILE A C 1
ATOM 2701 O O . ILE A 1 350 ? 5.855 32.312 14.883 1 98.56 350 ILE A O 1
ATOM 2705 N N . PHE A 1 351 ? 3.686 32.062 14.484 1 98.62 351 PHE A N 1
ATOM 2706 C CA . PHE A 1 351 ? 3.684 30.609 14.664 1 98.62 351 PHE A CA 1
ATOM 2707 C C . PHE A 1 351 ? 3.479 29.906 13.328 1 98.62 351 PHE A C 1
ATOM 2709 O O . PHE A 1 351 ? 2.502 30.172 12.625 1 98.62 351 PHE A O 1
ATOM 2716 N N . ILE A 1 352 ? 4.41 29.078 12.984 1 98.56 352 ILE A N 1
ATOM 2717 C CA . ILE A 1 352 ? 4.254 28.188 11.836 1 98.56 352 ILE A CA 1
ATOM 2718 C C . ILE A 1 352 ? 4.109 26.75 12.312 1 98.56 352 ILE A C 1
ATOM 2720 O O . ILE A 1 352 ? 5.031 26.188 12.914 1 98.56 352 ILE A O 1
ATOM 2724 N N . ALA A 1 353 ? 2.928 26.203 12.125 1 97.5 353 ALA A N 1
ATOM 2725 C CA . ALA A 1 353 ? 2.701 24.797 12.414 1 97.5 353 ALA A CA 1
ATOM 2726 C C . ALA A 1 353 ? 2.709 23.969 11.133 1 97.5 353 ALA A C 1
ATOM 2728 O O . ALA A 1 353 ? 1.684 23.844 10.461 1 97.5 353 ALA A O 1
ATOM 2729 N N . ASP A 1 354 ? 3.809 23.391 10.797 1 97.06 354 ASP A N 1
ATOM 2730 C CA . ASP A 1 354 ? 4.02 22.641 9.562 1 97.06 354 ASP A CA 1
ATOM 2731 C C . ASP A 1 354 ? 4.965 21.469 9.789 1 97.06 354 ASP A C 1
ATOM 2733 O O . ASP A 1 354 ? 5.492 21.297 10.891 1 97.06 354 ASP A O 1
ATOM 2737 N N . ILE A 1 355 ? 5.07 20.688 8.797 1 97.31 355 ILE A N 1
ATOM 2738 C CA . ILE A 1 355 ? 5.996 19.562 8.859 1 97.31 355 ILE A CA 1
ATOM 2739 C C . ILE A 1 355 ? 7.434 20.062 8.734 1 97.31 355 ILE A C 1
ATOM 2741 O O . ILE A 1 355 ? 7.738 20.875 7.852 1 97.31 355 ILE A O 1
ATOM 2745 N N . VAL A 1 356 ? 8.281 19.766 9.641 1 97.88 356 VAL A N 1
ATOM 2746 C CA . VAL A 1 356 ? 9.727 19.938 9.539 1 97.88 356 VAL A CA 1
ATOM 2747 C C . VAL A 1 356 ? 10.383 18.578 9.258 1 97.88 356 VAL A C 1
ATOM 2749 O O . VAL A 1 356 ? 10.445 17.719 10.141 1 97.88 356 VAL A O 1
ATOM 2752 N N . LEU A 1 357 ? 10.82 18.391 8.055 1 97.25 357 LEU A N 1
ATOM 2753 C CA . LEU A 1 357 ? 11.352 17.109 7.648 1 97.25 357 LEU A CA 1
ATOM 2754 C C . LEU A 1 357 ? 12.578 16.734 8.477 1 97.25 357 LEU A C 1
ATOM 2756 O O . LEU A 1 357 ? 13.516 17.531 8.602 1 97.25 357 LEU A O 1
ATOM 2760 N N . PRO A 1 358 ? 12.562 15.594 9.047 1 94.88 358 PRO A N 1
ATOM 2761 C CA . PRO A 1 358 ? 13.719 15.133 9.82 1 94.88 358 PRO A CA 1
ATOM 2762 C C . PRO A 1 358 ? 14.836 14.586 8.945 1 94.88 358 PRO A C 1
ATOM 2764 O O . PRO A 1 358 ? 14.625 14.336 7.754 1 94.88 358 PRO A O 1
ATOM 2767 N N . GLU A 1 359 ? 15.992 14.469 9.602 1 92.44 359 GLU A N 1
ATOM 2768 C CA . GLU A 1 359 ? 17.016 13.656 8.961 1 92.44 359 GLU A CA 1
ATOM 2769 C C . GLU A 1 359 ? 16.547 12.219 8.789 1 92.44 359 GLU A C 1
ATOM 2771 O O . GLU A 1 359 ? 15.867 11.672 9.656 1 92.44 359 GLU A O 1
ATOM 2776 N N . ALA A 1 360 ? 16.969 11.656 7.68 1 92.06 360 ALA A N 1
ATOM 2777 C CA . ALA A 1 360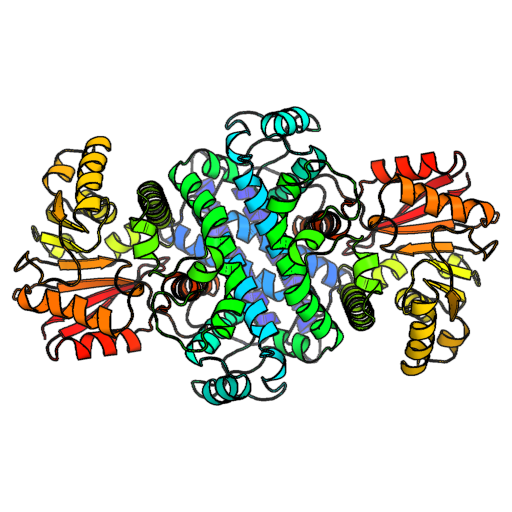 ? 16.547 10.289 7.398 1 92.06 360 ALA A CA 1
ATOM 2778 C C . ALA A 1 360 ? 16.922 9.344 8.539 1 92.06 360 ALA A C 1
ATOM 2780 O O . ALA A 1 360 ? 18.078 9.352 8.992 1 92.06 360 ALA A O 1
ATOM 2781 N N . GLY A 1 361 ? 16.016 8.633 9.047 1 91.12 361 GLY A N 1
ATOM 2782 C CA . GLY A 1 361 ? 16.266 7.602 10.047 1 91.12 361 GLY A CA 1
ATOM 2783 C C . GLY A 1 361 ? 16.359 8.148 11.453 1 91.12 361 GLY A C 1
ATOM 2784 O O . GLY A 1 361 ? 16.625 7.406 12.398 1 91.12 361 GLY A O 1
ATOM 2785 N N . SER A 1 362 ? 16.094 9.445 11.648 1 92.38 362 SER A N 1
ATOM 2786 C CA . SER A 1 362 ? 16.297 10.07 12.953 1 92.38 362 SER A CA 1
ATOM 2787 C C . SER A 1 362 ? 15.062 9.93 13.836 1 92.38 362 SER A C 1
ATOM 2789 O O . SER A 1 362 ? 15.125 10.172 15.047 1 92.38 362 SER A O 1
ATOM 2791 N N . ILE A 1 363 ? 13.93 9.57 13.305 1 93.81 363 ILE A N 1
ATOM 2792 C CA . ILE A 1 363 ? 12.695 9.312 14.039 1 93.81 363 ILE A CA 1
ATOM 2793 C C . ILE A 1 363 ? 12.109 7.969 13.602 1 93.81 363 ILE A C 1
ATOM 2795 O O . ILE A 1 363 ? 12.562 7.375 12.617 1 93.81 363 ILE A O 1
ATOM 2799 N N . PRO A 1 364 ? 11.117 7.418 14.344 1 94.06 364 PRO A N 1
ATOM 2800 C 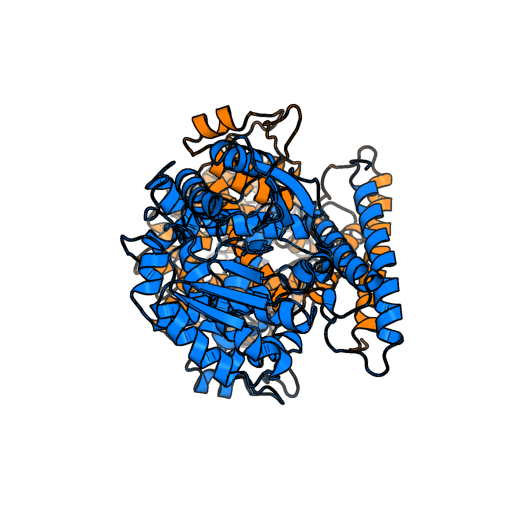CA . PRO A 1 364 ? 10.523 6.145 13.93 1 94.06 364 PRO A CA 1
ATOM 2801 C C . PRO A 1 364 ? 10.023 6.172 12.484 1 94.06 364 PRO A C 1
ATOM 2803 O O . PRO A 1 364 ? 9.477 7.18 12.031 1 94.06 364 PRO A O 1
ATOM 2806 N N . ALA A 1 365 ? 10.211 5.078 11.797 1 95.88 365 ALA A N 1
ATOM 2807 C CA . ALA A 1 365 ? 9.883 4.98 10.375 1 95.88 365 ALA A CA 1
ATOM 2808 C C . ALA A 1 365 ? 8.391 5.234 10.141 1 95.88 365 ALA A C 1
ATOM 2810 O O . ALA A 1 365 ? 8.008 5.812 9.125 1 95.88 365 ALA A O 1
ATOM 2811 N N . THR A 1 366 ? 7.535 4.82 11.031 1 94.56 366 THR A N 1
ATOM 2812 C CA . THR A 1 366 ? 6.094 4.977 10.883 1 94.56 366 THR A CA 1
ATOM 2813 C C . THR A 1 366 ? 5.711 6.457 10.875 1 94.56 366 THR A C 1
ATOM 2815 O O . THR A 1 366 ? 4.805 6.863 10.148 1 94.56 366 THR A O 1
ATOM 2818 N N . GLU A 1 367 ? 6.352 7.277 11.672 1 93.81 367 GLU A N 1
ATOM 2819 C CA . GLU A 1 367 ? 6.125 8.719 11.688 1 93.81 367 GLU A CA 1
ATOM 2820 C C . GLU A 1 367 ? 6.766 9.383 10.469 1 93.81 367 GLU A C 1
ATOM 2822 O O . GLU A 1 367 ? 6.145 10.234 9.82 1 93.81 367 GLU A O 1
ATOM 2827 N N . GLU A 1 368 ? 7.977 8.992 10.227 1 96 368 GLU A N 1
ATOM 2828 C CA . GLU A 1 368 ? 8.711 9.57 9.109 1 96 368 GLU A CA 1
ATOM 2829 C C . GLU A 1 368 ? 7.984 9.32 7.789 1 96 368 GLU A C 1
ATOM 2831 O O . GLU A 1 368 ? 7.969 10.195 6.914 1 96 368 GLU A O 1
ATOM 2836 N N . GLN A 1 369 ? 7.445 8.172 7.645 1 96.56 369 GLN A N 1
ATOM 2837 C CA . GLN A 1 369 ? 6.742 7.809 6.418 1 96.56 369 GLN A CA 1
ATOM 2838 C C . GLN A 1 369 ? 5.586 8.766 6.145 1 96.56 369 GLN A C 1
ATOM 2840 O O . GLN A 1 369 ? 5.34 9.133 4.996 1 96.56 369 GLN A O 1
ATOM 2845 N N . VAL A 1 370 ? 4.875 9.141 7.176 1 95.94 370 VAL A N 1
ATOM 2846 C CA . VAL A 1 370 ? 3.754 10.062 7.023 1 95.94 370 VAL A CA 1
ATOM 2847 C C . VAL A 1 370 ? 4.266 11.43 6.582 1 95.94 370 VAL A C 1
ATOM 2849 O O . VAL A 1 370 ? 3.676 12.062 5.703 1 95.94 370 VAL A O 1
ATOM 2852 N N . MET A 1 371 ? 5.344 11.875 7.184 1 97 371 MET A N 1
ATOM 2853 C CA . MET A 1 371 ? 5.922 13.172 6.824 1 97 371 MET A CA 1
ATOM 2854 C C . MET A 1 371 ? 6.387 13.172 5.371 1 97 371 MET A C 1
ATOM 2856 O O . MET A 1 371 ? 6.102 14.109 4.625 1 97 371 MET A O 1
ATOM 2860 N N . ARG A 1 372 ? 7.039 12.133 5 1 97.69 372 ARG A N 1
ATOM 2861 C CA . ARG A 1 372 ? 7.59 12.055 3.65 1 97.69 372 ARG A CA 1
ATOM 2862 C C . ARG A 1 372 ? 6.488 11.812 2.625 1 97.69 372 ARG A C 1
ATOM 2864 O O . ARG A 1 372 ? 6.578 12.281 1.488 1 97.69 372 ARG A O 1
ATOM 2871 N N . CYS A 1 373 ? 5.492 11.07 3.016 1 97.31 373 CYS A N 1
ATOM 2872 C CA . CYS A 1 373 ? 4.289 10.953 2.201 1 97.31 373 CYS A CA 1
ATOM 2873 C C . CYS A 1 373 ? 3.723 12.336 1.871 1 97.31 373 CYS A C 1
ATOM 2875 O O . CYS A 1 373 ? 3.398 12.617 0.716 1 97.31 373 CYS A O 1
ATOM 2877 N N . ASN A 1 374 ? 3.602 13.188 2.859 1 96.5 374 ASN A N 1
ATOM 2878 C CA . ASN A 1 374 ? 3.072 14.531 2.658 1 96.5 374 ASN A CA 1
ATOM 2879 C C . ASN A 1 374 ? 3.984 15.359 1.758 1 96.5 374 ASN A C 1
ATOM 2881 O O . ASN A 1 374 ? 3.51 16.203 1 1 96.5 374 ASN A O 1
ATOM 2885 N N . ASP A 1 375 ? 5.246 15.102 1.89 1 97.62 375 ASP A N 1
ATOM 2886 C CA . ASP A 1 375 ? 6.227 15.758 1.028 1 97.62 375 ASP A CA 1
ATOM 2887 C C . ASP A 1 375 ? 5.914 15.508 -0.446 1 97.62 375 ASP A C 1
ATOM 2889 O O . ASP A 1 375 ? 5.824 16.453 -1.233 1 97.62 375 ASP A O 1
ATOM 2893 N N . LEU A 1 376 ? 5.641 14.289 -0.802 1 97.12 376 LEU A N 1
ATOM 2894 C CA . LEU A 1 376 ? 5.336 13.922 -2.182 1 97.12 376 LEU A CA 1
ATOM 2895 C C . LEU A 1 376 ? 3.939 14.391 -2.572 1 97.12 376 LEU A C 1
ATOM 2897 O O . LEU A 1 376 ? 3.715 14.805 -3.713 1 97.12 376 LEU A O 1
ATOM 2901 N N . LEU A 1 377 ? 3.041 14.32 -1.67 1 96.5 377 LEU A N 1
ATOM 2902 C CA . LEU A 1 377 ? 1.69 14.812 -1.918 1 96.5 377 LEU A CA 1
ATOM 2903 C C . LEU A 1 377 ? 1.709 16.281 -2.303 1 96.5 377 LEU A C 1
ATOM 2905 O O . LEU A 1 377 ? 1.037 16.688 -3.252 1 96.5 377 LEU A O 1
ATOM 2909 N N . LEU A 1 378 ? 2.461 17.031 -1.567 1 96.06 378 LEU A N 1
ATOM 2910 C CA . LEU A 1 378 ? 2.553 18.469 -1.841 1 96.06 378 LEU A CA 1
ATOM 2911 C C . LEU A 1 378 ? 3.096 18.719 -3.244 1 96.06 378 LEU A C 1
ATOM 2913 O O . LEU A 1 378 ? 2.586 19.578 -3.967 1 96.06 378 LEU A O 1
ATOM 2917 N N . HIS A 1 379 ? 4.105 17.984 -3.553 1 96.62 379 HIS A N 1
ATOM 2918 C CA . HIS A 1 379 ? 4.668 18.156 -4.887 1 96.62 379 HIS A CA 1
ATOM 2919 C C . HIS A 1 379 ? 3.643 17.844 -5.969 1 96.62 379 HIS A C 1
ATOM 2921 O O . HIS A 1 379 ? 3.557 18.547 -6.977 1 96.62 379 HIS A O 1
ATOM 2927 N N . GLN A 1 380 ? 2.914 16.812 -5.793 1 97.62 380 GLN A N 1
ATOM 2928 C CA . GLN A 1 380 ? 1.946 16.344 -6.773 1 97.62 380 GLN A CA 1
ATOM 2929 C C . GLN A 1 380 ? 0.797 17.328 -6.941 1 97.62 380 GLN A C 1
ATOM 2931 O O . GLN A 1 380 ? 0.19 17.406 -8.016 1 97.62 380 GLN A O 1
ATOM 2936 N N . PHE A 1 381 ? 0.524 18.078 -5.902 1 96.81 381 PHE A N 1
ATOM 2937 C CA . PHE A 1 381 ? -0.652 18.938 -5.926 1 96.81 381 PHE A CA 1
ATOM 2938 C C . PHE A 1 381 ? -0.256 20.391 -6.164 1 96.81 381 PHE A C 1
ATOM 2940 O O . PHE A 1 381 ? -0.954 21.125 -6.871 1 96.81 381 PHE A O 1
ATOM 2947 N N . THR A 1 382 ? 0.905 20.859 -5.551 1 95 382 THR A N 1
ATOM 2948 C CA . THR A 1 382 ? 1.193 22.281 -5.559 1 95 382 THR A CA 1
ATOM 2949 C C . THR A 1 382 ? 2.617 22.547 -6.043 1 95 382 THR A C 1
ATOM 2951 O O . THR A 1 382 ? 3.088 23.688 -6.016 1 95 382 THR A O 1
ATOM 2954 N N . ASN A 1 383 ? 3.334 21.484 -6.465 1 95.31 383 ASN A N 1
ATOM 2955 C CA . ASN A 1 383 ? 4.699 21.578 -6.965 1 95.31 383 ASN A CA 1
ATOM 2956 C C . ASN A 1 383 ? 5.645 22.156 -5.914 1 95.31 383 ASN A C 1
ATOM 2958 O O . ASN A 1 383 ? 6.609 22.844 -6.25 1 95.31 383 ASN A O 1
ATOM 2962 N N . THR A 1 384 ? 5.32 22.016 -4.68 1 94.81 384 THR A N 1
ATOM 2963 C CA . THR A 1 384 ? 6.168 22.359 -3.545 1 94.81 384 THR A CA 1
ATOM 2964 C C . THR A 1 384 ? 6.594 21.109 -2.785 1 94.81 384 THR A C 1
ATOM 2966 O O . THR A 1 384 ? 6.203 20 -3.146 1 94.81 384 THR A O 1
ATOM 2969 N N . LEU A 1 385 ? 7.438 21.234 -1.832 1 94.62 385 LEU A N 1
ATOM 2970 C CA . LEU A 1 385 ? 7.902 20.172 -0.947 1 94.62 385 LEU A CA 1
ATOM 2971 C C . LEU A 1 385 ? 7.875 20.625 0.509 1 94.62 385 LEU A C 1
ATOM 2973 O O . LEU A 1 385 ? 7.816 21.828 0.789 1 94.62 385 LEU A O 1
ATOM 2977 N N . GLU A 1 386 ? 7.793 19.672 1.4 1 97.31 386 GLU A N 1
ATOM 2978 C CA . GLU A 1 386 ? 8.023 20 2.801 1 97.31 386 GLU A CA 1
ATOM 2979 C C . GLU A 1 386 ? 9.453 20.5 3.023 1 97.31 386 GLU A C 1
ATOM 2981 O O . GLU A 1 386 ? 10.312 20.312 2.164 1 97.31 386 GLU A O 1
ATOM 2986 N N . ARG A 1 387 ? 9.633 21.078 4.133 1 97.69 387 ARG A N 1
ATOM 2987 C CA . ARG A 1 387 ? 10.891 21.781 4.348 1 97.69 387 ARG A CA 1
ATOM 2988 C C . ARG A 1 387 ? 11.609 21.25 5.582 1 97.69 387 ARG A C 1
ATOM 2990 O O . ARG A 1 387 ? 10.977 20.812 6.539 1 97.69 387 ARG A O 1
ATOM 2997 N N . THR A 1 388 ? 12.938 21.25 5.516 1 96.44 388 THR A N 1
ATOM 2998 C CA . THR A 1 388 ? 13.766 20.969 6.688 1 96.44 388 THR A CA 1
ATOM 2999 C C . THR A 1 388 ? 13.859 22.203 7.582 1 96.44 388 THR A C 1
ATOM 3001 O O . THR A 1 388 ? 13.398 23.297 7.203 1 96.44 388 THR A O 1
ATOM 3004 N N . LEU A 1 389 ? 14.414 22.031 8.766 1 97.12 389 LEU A N 1
ATOM 3005 C CA . LEU A 1 389 ? 14.617 23.172 9.648 1 97.12 389 LEU A CA 1
ATOM 3006 C C . LEU A 1 389 ? 15.539 24.203 9 1 97.12 389 LEU A C 1
ATOM 3008 O O . LEU A 1 389 ? 15.328 25.406 9.141 1 97.12 389 LEU A O 1
ATOM 3012 N N . GLU A 1 390 ? 16.531 23.734 8.273 1 96.19 390 GLU A N 1
ATOM 3013 C CA . GLU A 1 390 ? 17.453 24.625 7.566 1 96.19 390 GLU A CA 1
ATOM 3014 C C . GLU A 1 390 ? 16.719 25.438 6.508 1 96.19 390 GLU A C 1
ATOM 3016 O O . GLU A 1 390 ? 17 26.625 6.324 1 96.19 390 GLU A O 1
ATOM 3021 N N . ASP A 1 391 ? 15.836 24.797 5.824 1 96.38 391 ASP A N 1
ATOM 3022 C CA . ASP A 1 391 ? 15.031 25.484 4.824 1 96.38 391 ASP A CA 1
ATOM 3023 C C . ASP A 1 391 ? 14.195 26.594 5.465 1 96.38 391 ASP A C 1
ATOM 3025 O O . ASP A 1 391 ? 14.102 27.703 4.93 1 96.38 391 ASP A O 1
ATOM 3029 N N . TRP A 1 392 ? 13.562 26.297 6.586 1 97.81 392 TRP A N 1
ATOM 3030 C CA . TRP A 1 392 ? 12.734 27.266 7.293 1 97.81 392 TRP A CA 1
ATOM 3031 C C . TRP A 1 392 ? 13.562 28.438 7.785 1 97.81 392 TRP A C 1
ATOM 3033 O O . TRP A 1 392 ? 13.141 29.594 7.688 1 97.81 392 TRP A O 1
ATOM 3043 N N . GLN A 1 393 ? 14.734 28.141 8.297 1 97.44 393 GLN A N 1
ATOM 3044 C CA . GLN A 1 393 ? 15.641 29.188 8.75 1 97.44 393 GLN A CA 1
ATOM 3045 C C . GLN A 1 393 ? 16.031 30.109 7.598 1 97.44 393 GLN A C 1
ATOM 3047 O O . GLN A 1 393 ? 16.094 31.328 7.758 1 97.44 393 GLN A O 1
ATOM 3052 N N . ALA A 1 394 ? 16.281 29.5 6.473 1 96.88 394 ALA A N 1
ATOM 3053 C CA . ALA A 1 394 ? 16.641 30.281 5.285 1 96.88 394 ALA A CA 1
ATOM 3054 C C . ALA A 1 394 ? 15.484 31.188 4.863 1 96.88 394 ALA A C 1
ATOM 3056 O O . ALA A 1 394 ? 15.703 32.344 4.488 1 96.88 394 ALA A O 1
ATOM 3057 N N . ILE A 1 395 ? 14.297 30.688 4.926 1 97.5 395 ILE A N 1
ATOM 3058 C CA . ILE A 1 395 ? 13.117 31.469 4.559 1 97.5 395 ILE A CA 1
ATOM 3059 C C . ILE A 1 395 ? 12.953 32.656 5.52 1 97.5 395 ILE A C 1
ATOM 3061 O O . ILE A 1 395 ? 12.758 33.781 5.09 1 97.5 395 ILE A O 1
ATOM 3065 N N . VAL A 1 396 ? 13.055 32.406 6.812 1 97.69 396 VAL A N 1
ATOM 3066 C CA . VAL A 1 396 ? 12.852 33.438 7.832 1 97.69 396 VAL A CA 1
ATOM 3067 C C . VAL A 1 396 ? 13.93 34.531 7.711 1 97.69 396 VAL A C 1
ATOM 3069 O O . VAL A 1 396 ? 13.641 35.719 7.859 1 97.69 396 VAL A O 1
ATOM 3072 N N . SER A 1 397 ? 15.133 34.094 7.363 1 96.62 397 SER A N 1
ATOM 3073 C CA . SER A 1 397 ? 16.234 35.031 7.234 1 96.62 397 SER A CA 1
ATOM 3074 C C . SER A 1 397 ? 16.031 35.969 6.051 1 96.62 397 SER A C 1
ATOM 3076 O O . SER A 1 397 ? 16.516 37.094 6.059 1 96.62 397 SER A O 1
ATOM 3078 N N . ARG A 1 398 ? 15.336 35.5 5.074 1 97.25 398 ARG A N 1
ATOM 3079 C CA . ARG A 1 398 ? 15.07 36.312 3.889 1 97.25 398 ARG A CA 1
ATOM 3080 C C . ARG A 1 398 ? 13.93 37.312 4.137 1 97.25 398 ARG A C 1
ATOM 3082 O O . ARG A 1 398 ? 13.758 38.25 3.385 1 97.25 398 ARG A O 1
ATOM 3089 N N . VAL A 1 399 ? 13.164 37.031 5.113 1 97.38 399 VAL A N 1
ATOM 3090 C CA . VAL A 1 399 ? 12.039 37.906 5.438 1 97.38 399 VAL A CA 1
ATOM 3091 C C . VAL A 1 399 ? 12.555 39.188 6.105 1 97.38 399 VAL A C 1
ATOM 3093 O O . VAL A 1 399 ? 12.195 40.281 5.703 1 97.38 399 VAL A O 1
ATOM 3096 N N . SER A 1 400 ? 13.297 39.062 7.117 1 94.38 400 SER A N 1
ATOM 3097 C CA . SER A 1 400 ? 13.875 40.156 7.879 1 94.38 400 SER A CA 1
ATOM 3098 C C . SER A 1 400 ? 15.062 39.688 8.711 1 94.38 400 SER A C 1
ATOM 3100 O O . SER A 1 400 ? 15.055 38.594 9.258 1 94.38 400 SER A O 1
ATOM 3102 N N . ASP A 1 401 ? 16.016 40.531 8.891 1 91.81 401 ASP A N 1
ATOM 3103 C CA . ASP A 1 401 ? 17.203 40.219 9.688 1 91.81 401 ASP A CA 1
ATOM 3104 C C . ASP A 1 401 ? 16.859 40.188 11.18 1 91.81 401 ASP A C 1
ATOM 3106 O O . ASP A 1 401 ? 17.609 39.625 11.977 1 91.81 401 ASP A O 1
ATOM 3110 N N . ASN A 1 402 ? 15.742 40.75 11.453 1 93.5 402 ASN A N 1
ATOM 3111 C CA . ASN A 1 402 ? 15.367 40.875 12.859 1 93.5 402 ASN A CA 1
ATOM 3112 C C . ASN A 1 402 ? 14.43 39.75 13.281 1 93.5 402 ASN A C 1
ATOM 3114 O O . ASN A 1 402 ? 13.906 39.75 14.391 1 93.5 402 ASN A O 1
ATOM 3118 N N . LEU A 1 403 ? 14.125 38.844 12.453 1 96.19 403 LEU A N 1
ATOM 3119 C CA . LEU A 1 403 ? 13.258 37.688 12.773 1 96.19 403 LEU A CA 1
ATOM 3120 C C . LEU A 1 403 ? 14.07 36.406 12.875 1 96.19 403 LEU A C 1
ATOM 3122 O O . LEU A 1 403 ? 14.977 36.188 12.078 1 96.19 403 LEU A O 1
ATOM 3126 N N . ARG A 1 404 ? 13.797 35.625 13.883 1 96.56 404 ARG A N 1
ATOM 3127 C CA . ARG A 1 404 ? 14.477 34.344 14.07 1 96.56 404 ARG A CA 1
ATOM 3128 C C . ARG A 1 404 ? 13.516 33.312 14.617 1 96.56 404 ARG A C 1
ATOM 3130 O O . ARG A 1 404 ? 12.57 33.625 15.336 1 96.56 404 ARG A O 1
ATOM 3137 N N . ILE A 1 405 ? 13.766 32.125 14.234 1 97.94 405 ILE A N 1
ATOM 3138 C CA . ILE A 1 405 ? 13.086 31 14.891 1 97.94 405 ILE A CA 1
ATOM 3139 C C . ILE A 1 405 ? 13.672 30.797 16.281 1 97.94 405 ILE A C 1
ATOM 3141 O O . ILE A 1 405 ? 14.82 30.359 16.422 1 97.94 405 ILE A O 1
ATOM 3145 N N . GLN A 1 406 ? 12.938 31.031 17.266 1 96.44 406 GLN A N 1
ATOM 3146 C CA . GLN A 1 406 ? 13.43 30.969 18.625 1 96.44 406 GLN A CA 1
ATOM 3147 C C . GLN A 1 406 ? 13.25 29.578 19.219 1 96.44 406 GLN A C 1
ATOM 3149 O O . GLN A 1 406 ? 14.055 29.125 20.031 1 96.44 406 GLN A O 1
ATOM 3154 N N . HIS A 1 407 ? 12.172 28.984 18.875 1 96.5 407 HIS A N 1
ATOM 3155 C CA . HIS A 1 407 ? 11.859 27.656 19.406 1 96.5 407 HIS A CA 1
ATOM 3156 C C . HIS A 1 407 ? 11.203 26.781 18.344 1 96.5 407 HIS A C 1
ATOM 3158 O O . HIS A 1 407 ? 10.539 27.297 17.438 1 96.5 407 HIS A O 1
ATOM 3164 N N . VAL A 1 408 ? 11.445 25.547 18.391 1 97.25 408 VAL A N 1
ATOM 3165 C CA . VAL A 1 408 ? 10.758 24.516 17.625 1 97.25 408 VAL A CA 1
ATOM 3166 C C . VAL A 1 408 ? 10.188 23.469 18.562 1 97.25 408 VAL A C 1
ATOM 3168 O O . VAL A 1 408 ? 10.938 22.797 19.281 1 97.25 408 VAL A O 1
ATOM 3171 N N . TYR A 1 409 ? 8.906 23.406 18.594 1 95.69 409 TYR A N 1
ATOM 3172 C CA . TYR A 1 409 ? 8.234 22.406 19.438 1 95.69 409 TYR A CA 1
ATOM 3173 C C . TYR A 1 409 ? 7.617 21.312 18.594 1 95.69 409 TYR A C 1
ATOM 3175 O O . TYR A 1 409 ? 7.277 21.516 17.422 1 95.69 409 TYR A O 1
ATOM 3183 N N . ARG A 1 410 ? 7.562 20.156 19.172 1 92.19 410 ARG A N 1
ATOM 3184 C CA . ARG A 1 410 ? 6.801 19.062 18.578 1 92.19 410 ARG A CA 1
ATOM 3185 C C . ARG A 1 410 ? 6.266 18.125 19.656 1 92.19 410 ARG A C 1
ATOM 3187 O O . ARG A 1 410 ? 7.043 17.453 20.344 1 92.19 410 ARG A O 1
ATOM 3194 N N . ASP A 1 411 ? 5 18.047 19.734 1 89.06 411 ASP A N 1
ATOM 3195 C CA . ASP A 1 411 ? 4.375 17.109 20.672 1 89.06 411 ASP A CA 1
ATOM 3196 C C . ASP A 1 411 ? 4.578 15.664 20.203 1 89.06 411 ASP A C 1
ATOM 3198 O O . ASP A 1 411 ? 4.523 15.367 19.016 1 89.06 411 ASP A O 1
ATOM 3202 N N . PRO A 1 412 ? 4.852 14.742 21.172 1 83.19 412 PRO A N 1
ATOM 3203 C CA . PRO A 1 412 ? 4.969 13.344 20.781 1 83.19 412 PRO A CA 1
ATOM 3204 C C . PRO A 1 412 ? 3.748 12.836 20.016 1 83.19 412 PRO A C 1
ATOM 3206 O O . PRO A 1 412 ? 2.613 13.031 20.469 1 83.19 412 PRO A O 1
ATOM 3209 N N . GLY A 1 413 ? 4.027 12.281 18.891 1 83.75 413 GLY A N 1
ATOM 3210 C CA . GLY A 1 413 ? 2.945 11.758 18.078 1 83.75 413 GLY A CA 1
ATOM 3211 C C . GLY A 1 413 ? 2.469 12.734 17.016 1 83.75 413 GLY A C 1
ATOM 3212 O O . GLY A 1 413 ? 1.705 12.359 16.125 1 83.75 413 GLY A O 1
ATOM 3213 N N . SER A 1 414 ? 2.924 14.008 17.125 1 91.69 414 SER A N 1
ATOM 3214 C CA . SER A 1 414 ? 2.533 15.008 16.141 1 91.69 414 SER A CA 1
ATOM 3215 C C . SER A 1 414 ? 3.404 14.914 14.891 1 91.69 414 SER A C 1
ATOM 3217 O O . SER A 1 414 ? 4.617 14.727 14.992 1 91.69 414 SER A O 1
ATOM 3219 N N . ILE A 1 415 ? 2.775 15.047 13.812 1 93.12 415 ILE A N 1
ATOM 3220 C CA . ILE A 1 415 ? 3.502 15.133 12.547 1 93.12 415 ILE A CA 1
ATOM 3221 C C . ILE A 1 415 ? 3.949 16.578 12.312 1 93.12 415 ILE A C 1
ATOM 3223 O O . ILE A 1 415 ? 4.98 16.812 11.68 1 93.12 415 ILE A O 1
ATOM 3227 N N . LEU A 1 416 ? 3.238 17.469 12.844 1 95.75 416 LEU A N 1
ATOM 3228 C CA . LEU A 1 416 ? 3.559 18.875 12.688 1 95.75 416 LEU A CA 1
ATOM 3229 C C . LEU A 1 416 ? 4.473 19.359 13.812 1 95.75 416 LEU A C 1
ATOM 3231 O O . LEU A 1 416 ? 4.348 18.906 14.953 1 95.75 416 LEU A O 1
ATOM 3235 N N . SER A 1 417 ? 5.344 20.203 13.469 1 97.12 417 SER A N 1
ATOM 3236 C CA . SER A 1 417 ? 6.105 21 14.438 1 97.12 417 SER A CA 1
ATOM 3237 C C . SER A 1 417 ? 5.566 22.422 14.531 1 97.12 417 SER A C 1
ATOM 3239 O O . SER A 1 417 ? 4.855 22.875 13.633 1 97.12 417 SER A O 1
ATOM 3241 N N . LEU A 1 418 ? 5.812 23.016 15.641 1 98 418 LEU A N 1
ATOM 3242 C CA . LEU A 1 418 ? 5.477 24.422 15.836 1 98 418 LEU A CA 1
ATOM 3243 C C . LEU A 1 418 ? 6.734 25.266 15.891 1 98 418 LEU A C 1
ATOM 3245 O O . LEU A 1 418 ? 7.512 25.188 16.844 1 98 418 LEU A O 1
ATOM 3249 N N . LEU A 1 419 ? 6.957 26.031 14.844 1 98.56 419 LEU A N 1
ATOM 3250 C CA . LEU A 1 419 ? 8.047 27 14.812 1 98.56 419 LEU A CA 1
ATOM 3251 C C . LEU A 1 419 ? 7.602 28.328 15.398 1 98.56 419 LEU A C 1
ATOM 3253 O O . LEU A 1 419 ? 6.629 28.938 14.93 1 98.56 419 LEU A O 1
ATOM 3257 N N . VAL A 1 420 ? 8.297 28.797 16.391 1 98.31 420 VAL A N 1
ATOM 3258 C CA . VAL A 1 420 ? 8.016 30.078 17.016 1 98.31 420 VAL A CA 1
ATOM 3259 C C . VAL A 1 420 ? 9.023 31.125 16.547 1 98.31 420 VAL A C 1
ATOM 3261 O O . VAL A 1 420 ? 10.211 31.031 16.859 1 98.31 420 VAL A O 1
ATOM 3264 N N . ILE A 1 421 ? 8.492 32.094 15.828 1 98.06 421 ILE A N 1
ATOM 3265 C CA . ILE A 1 421 ? 9.328 33.125 15.266 1 98.06 4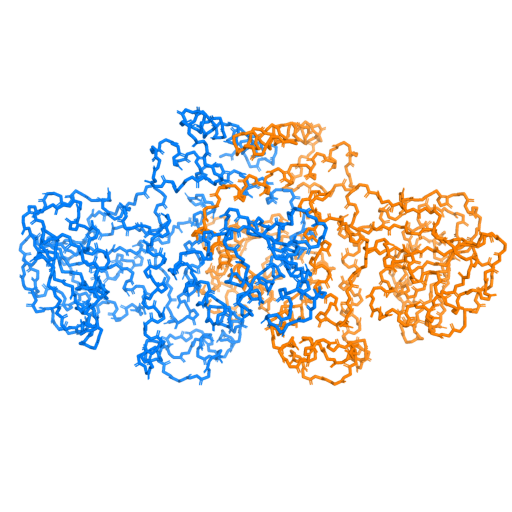21 ILE A CA 1
ATOM 3266 C C . ILE A 1 421 ? 9.07 34.438 16 1 98.06 421 ILE A C 1
ATOM 3268 O O . ILE A 1 421 ? 7.918 34.844 16.203 1 98.06 421 ILE A O 1
ATOM 3272 N N . GLU A 1 422 ? 10.109 35.125 16.359 1 95.62 422 GLU A N 1
ATOM 3273 C CA . GLU A 1 422 ? 10.023 36.375 17.094 1 95.62 422 GLU A CA 1
ATOM 3274 C C . GLU A 1 422 ? 11.055 37.375 16.578 1 95.62 422 GLU A C 1
ATOM 3276 O O . GLU A 1 422 ? 12.016 37 15.898 1 95.62 422 GLU A O 1
ATOM 3281 N N . THR A 1 423 ? 10.711 38.594 16.906 1 92 423 THR A N 1
ATOM 3282 C CA . THR A 1 423 ? 11.68 39.656 16.625 1 92 423 THR A CA 1
ATOM 3283 C C . THR A 1 423 ? 12.82 39.625 17.641 1 92 423 THR A C 1
ATOM 3285 O O . THR A 1 423 ? 12.594 39.406 18.828 1 92 423 THR A O 1
ATOM 3288 N N . VAL A 1 424 ? 14.086 39.719 17.156 1 85.38 424 VAL A N 1
ATOM 3289 C CA . VAL A 1 424 ? 15.25 39.781 18.031 1 85.38 424 VAL A CA 1
ATOM 3290 C C . VAL A 1 424 ? 15.766 41.219 18.141 1 85.38 424 VAL A C 1
ATOM 3292 O O . VAL A 1 424 ? 15.633 42 17.203 1 85.38 424 VAL A O 1
ATOM 3295 N N . MET B 1 1 ? -10.82 -18.125 19.469 1 53.84 1 MET B N 1
ATOM 3296 C CA . MET B 1 1 ? -10.07 -17.109 20.188 1 53.84 1 MET B CA 1
ATOM 3297 C C . MET B 1 1 ? -11 -16.047 20.766 1 53.84 1 MET B C 1
ATOM 3299 O O . MET B 1 1 ? -12.031 -15.727 20.156 1 53.84 1 MET B O 1
ATOM 3303 N N . ASP B 1 2 ? -10.766 -15.617 22 1 68.19 2 ASP B N 1
ATOM 3304 C CA . ASP B 1 2 ? -11.445 -14.508 22.656 1 68.19 2 ASP B CA 1
ATOM 3305 C C . ASP B 1 2 ? -11.406 -13.25 21.797 1 68.19 2 ASP B C 1
ATOM 3307 O O . ASP B 1 2 ? -10.352 -12.891 21.266 1 68.19 2 ASP B O 1
ATOM 3311 N N . ASP B 1 3 ? -12.578 -12.766 21.484 1 81.06 3 ASP B N 1
ATOM 3312 C CA . ASP B 1 3 ? -12.742 -11.695 20.5 1 81.06 3 ASP B CA 1
ATOM 3313 C C . ASP B 1 3 ? -12.383 -10.336 21.109 1 81.06 3 ASP B C 1
ATOM 3315 O O . ASP B 1 3 ? -12.383 -9.32 20.422 1 81.06 3 ASP B O 1
ATOM 3319 N N . ARG B 1 4 ? -11.984 -10.539 22.484 1 89.5 4 ARG B N 1
ATOM 3320 C CA . ARG B 1 4 ? -11.609 -9.281 23.141 1 89.5 4 ARG B CA 1
ATOM 3321 C C . ARG B 1 4 ? -10.297 -8.75 22.578 1 89.5 4 ARG B C 1
ATOM 3323 O O . ARG B 1 4 ? -9.359 -9.523 22.344 1 89.5 4 ARG B O 1
ATOM 3330 N N . LEU B 1 5 ? -10.172 -7.434 22.391 1 93.44 5 LEU B N 1
ATOM 3331 C CA . LEU B 1 5 ? -8.984 -6.785 21.844 1 93.44 5 LEU B CA 1
ATOM 3332 C C . LEU B 1 5 ? -7.754 -7.098 22.672 1 93.44 5 LEU B C 1
ATOM 3334 O O . LEU B 1 5 ? -6.684 -7.391 22.141 1 93.44 5 LEU B O 1
ATOM 3338 N N . SER B 1 6 ? -7.867 -7.102 24.047 1 95.19 6 SER B N 1
ATOM 3339 C CA . SER B 1 6 ? -6.754 -7.395 24.953 1 95.19 6 SER B CA 1
ATOM 3340 C C . SER B 1 6 ? -6.234 -8.812 24.734 1 95.19 6 SER B C 1
ATOM 3342 O O . SER B 1 6 ? -5.02 -9.039 24.719 1 95.19 6 SER B O 1
ATOM 3344 N N . SER B 1 7 ? -7.121 -9.742 24.547 1 95.19 7 SER B N 1
ATOM 3345 C CA . SER B 1 7 ? -6.746 -11.133 24.328 1 95.19 7 SER B CA 1
ATOM 3346 C C . SER B 1 7 ? -6.035 -11.305 22.984 1 95.19 7 SER B C 1
ATOM 3348 O O . SER B 1 7 ? -5.086 -12.086 22.875 1 95.19 7 SER B O 1
ATOM 3350 N N . GLN B 1 8 ? -6.512 -10.578 21.984 1 95.06 8 GLN B N 1
ATOM 3351 C CA . GLN B 1 8 ? -5.879 -10.641 20.672 1 95.06 8 GLN B CA 1
ATOM 3352 C C . GLN B 1 8 ? -4.473 -10.047 20.703 1 95.06 8 GLN B C 1
ATOM 3354 O O . GLN B 1 8 ? -3.539 -10.609 20.141 1 95.06 8 GLN B O 1
ATOM 3359 N N . LEU B 1 9 ? -4.344 -8.938 21.375 1 96.81 9 LEU B N 1
ATOM 3360 C CA . LEU B 1 9 ? -3.033 -8.32 21.531 1 96.81 9 LEU B CA 1
ATOM 3361 C C . LEU B 1 9 ? -2.068 -9.25 22.25 1 96.81 9 LEU B C 1
ATOM 3363 O O . LEU B 1 9 ? -0.903 -9.367 21.859 1 96.81 9 LEU B O 1
ATOM 3367 N N . GLU B 1 10 ? -2.553 -9.922 23.266 1 96.81 10 GLU B N 1
ATOM 3368 C CA . GLU B 1 10 ? -1.729 -10.859 24.016 1 96.81 10 GLU B CA 1
ATOM 3369 C C . GLU B 1 10 ? -1.296 -12.039 23.156 1 96.81 10 GLU B C 1
ATOM 3371 O O . GLU B 1 10 ? -0.14 -12.461 23.203 1 96.81 10 GLU B O 1
ATOM 3376 N N . HIS B 1 11 ? -2.221 -12.484 22.422 1 97.19 11 HIS B N 1
ATOM 3377 C CA . HIS B 1 11 ? -1.952 -13.625 21.547 1 97.19 11 HIS B CA 1
ATOM 3378 C C . HIS B 1 11 ? -0.854 -13.312 20.547 1 97.19 11 HIS B C 1
ATOM 3380 O O . HIS B 1 11 ? 0.128 -14.047 20.438 1 97.19 11 HIS B O 1
ATOM 3386 N N . TYR B 1 12 ? -0.985 -12.219 19.812 1 97.88 12 TYR B N 1
ATOM 3387 C CA . TYR B 1 12 ? -0.039 -11.898 18.75 1 97.88 12 TYR B CA 1
ATOM 3388 C C . TYR B 1 12 ? 1.285 -11.414 19.328 1 97.88 12 TYR B C 1
ATOM 3390 O O . TYR B 1 12 ? 2.348 -11.664 18.75 1 97.88 12 TYR B O 1
ATOM 3398 N N . ALA B 1 13 ? 1.241 -10.742 20.5 1 98.38 13 ALA B N 1
ATOM 3399 C CA . ALA B 1 13 ? 2.492 -10.367 21.156 1 98.38 13 ALA B CA 1
ATOM 3400 C C . ALA B 1 13 ? 3.283 -11.609 21.562 1 98.38 13 ALA B C 1
ATOM 3402 O O . ALA B 1 13 ? 4.504 -11.656 21.391 1 98.38 13 ALA B O 1
ATOM 3403 N N . SER B 1 14 ? 2.582 -12.594 22.109 1 98.12 14 SER B N 1
ATOM 3404 C CA . SER B 1 14 ? 3.219 -13.852 22.484 1 98.12 14 SER B CA 1
ATOM 3405 C C . SER B 1 14 ? 3.787 -14.578 21.266 1 98.12 14 SER B C 1
ATOM 3407 O O . SER B 1 14 ? 4.84 -15.211 21.359 1 98.12 14 SER B O 1
ATOM 3409 N N . GLN B 1 15 ? 3.051 -14.484 20.203 1 98.12 15 GLN B N 1
ATOM 3410 C CA . GLN B 1 15 ? 3.506 -15.109 18.969 1 98.12 15 GLN B CA 1
ATOM 3411 C C . GLN B 1 15 ? 4.77 -14.43 18.438 1 98.12 15 GLN B C 1
ATOM 3413 O O . GLN B 1 15 ? 5.656 -15.094 17.891 1 98.12 15 GLN B O 1
ATOM 3418 N N . VAL B 1 16 ? 4.852 -13.094 18.547 1 98.62 16 VAL B N 1
ATOM 3419 C CA . VAL B 1 16 ? 6.059 -12.375 18.141 1 98.62 16 VAL B CA 1
ATOM 3420 C C . VAL B 1 16 ? 7.246 -12.867 18.969 1 98.62 16 VAL B C 1
ATOM 3422 O O . VAL B 1 16 ? 8.305 -13.188 18.422 1 98.62 16 VAL B O 1
ATOM 3425 N N . THR B 1 17 ? 7.066 -13 20.281 1 98.19 17 THR B N 1
ATOM 3426 C CA . THR B 1 17 ? 8.141 -13.422 21.172 1 98.19 17 THR B CA 1
ATOM 3427 C C . THR B 1 17 ? 8.609 -14.836 20.828 1 98.19 17 THR B C 1
ATOM 3429 O O . THR B 1 17 ? 9.805 -15.078 20.672 1 98.19 17 THR B O 1
ATOM 3432 N N . ALA B 1 18 ? 7.684 -15.727 20.672 1 98.25 18 ALA B N 1
ATOM 3433 C CA . ALA B 1 18 ? 8.008 -17.125 20.406 1 98.25 18 ALA B CA 1
ATOM 3434 C C . ALA B 1 18 ? 8.719 -17.266 19.062 1 98.25 18 ALA B C 1
ATOM 3436 O O . ALA B 1 18 ? 9.727 -17.969 18.953 1 98.25 18 ALA B O 1
ATOM 3437 N N . SER B 1 19 ? 8.195 -16.609 18.031 1 98.31 19 SER B N 1
ATOM 3438 C CA . SER B 1 19 ? 8.742 -16.719 16.672 1 98.31 19 SER B CA 1
ATOM 3439 C C . SER B 1 19 ? 10.102 -16.031 16.578 1 98.31 19 SER B C 1
ATOM 3441 O O . SER B 1 19 ? 11.031 -16.578 15.977 1 98.31 19 SER B O 1
ATOM 3443 N N . ALA B 1 20 ? 10.188 -14.836 17.141 1 98.12 20 ALA B N 1
ATOM 3444 C CA . ALA B 1 20 ? 11.453 -14.109 17.094 1 98.12 20 ALA B CA 1
ATOM 3445 C C . ALA B 1 20 ? 12.555 -14.891 17.797 1 98.12 20 ALA B C 1
ATOM 3447 O O . ALA B 1 20 ? 13.695 -14.93 17.328 1 98.12 20 ALA B O 1
ATOM 3448 N N . THR B 1 21 ? 12.227 -15.523 18.938 1 97.94 21 THR B N 1
ATOM 3449 C CA . THR B 1 21 ? 13.203 -16.297 19.703 1 97.94 21 THR B CA 1
ATOM 3450 C C . THR B 1 21 ? 13.781 -17.422 18.844 1 97.94 21 THR B C 1
ATOM 3452 O O . THR B 1 21 ? 14.992 -17.641 18.828 1 97.94 21 THR B O 1
ATOM 3455 N N . LEU B 1 22 ? 12.945 -18.109 18.125 1 97.69 22 LEU B N 1
ATOM 3456 C CA . LEU B 1 22 ? 13.383 -19.219 17.281 1 97.69 22 LEU B CA 1
ATOM 3457 C C . LEU B 1 22 ? 14.25 -18.719 16.141 1 97.69 22 LEU B C 1
ATOM 3459 O O . LEU B 1 22 ? 15.273 -19.328 15.82 1 97.69 22 LEU B O 1
ATOM 3463 N N . ILE B 1 23 ? 13.906 -17.672 15.516 1 97.38 23 ILE B N 1
ATOM 3464 C CA . ILE B 1 23 ? 14.641 -17.109 14.391 1 97.38 23 ILE B CA 1
ATOM 3465 C C . ILE B 1 23 ? 16 -16.609 14.867 1 97.38 23 ILE B C 1
ATOM 3467 O O . ILE B 1 23 ? 17.031 -16.875 14.219 1 97.38 23 ILE B O 1
ATOM 3471 N N . ILE B 1 24 ? 16 -15.922 16.016 1 97.06 24 ILE B N 1
ATOM 3472 C CA . ILE B 1 24 ? 17.234 -15.359 16.578 1 97.06 24 ILE B CA 1
ATOM 3473 C C . ILE B 1 24 ? 18.203 -16.484 16.938 1 97.06 24 ILE B C 1
ATOM 3475 O O . ILE B 1 24 ? 19.391 -16.391 16.656 1 97.06 24 ILE B O 1
ATOM 3479 N N . ARG B 1 25 ? 17.688 -17.531 17.531 1 96.69 25 ARG B N 1
ATOM 3480 C CA . ARG B 1 25 ? 18.516 -18.688 17.859 1 96.69 25 ARG B CA 1
ATOM 3481 C C . ARG B 1 25 ? 19.172 -19.266 16.609 1 96.69 25 ARG B C 1
ATOM 3483 O O . ARG B 1 25 ? 20.344 -19.625 16.625 1 96.69 25 ARG B O 1
ATOM 3490 N N . HIS B 1 26 ? 18.422 -19.359 15.539 1 96.31 26 HIS B N 1
ATOM 3491 C CA . HIS B 1 26 ? 18.953 -19.859 14.281 1 96.31 26 HIS B CA 1
ATOM 3492 C C . HIS B 1 26 ? 20.031 -18.938 13.727 1 96.31 26 HIS B C 1
ATOM 3494 O O . HIS B 1 26 ? 21.094 -19.391 13.312 1 96.31 26 HIS B O 1
ATOM 3500 N N . LEU B 1 27 ? 19.75 -17.641 13.719 1 95.06 27 LEU B N 1
ATOM 3501 C CA . LEU B 1 27 ? 20.703 -16.672 13.188 1 95.06 27 LEU B CA 1
ATOM 3502 C C . LEU B 1 27 ? 22.016 -16.719 13.953 1 95.06 27 LEU B C 1
ATOM 3504 O O . LEU B 1 27 ? 23.094 -16.641 13.359 1 95.06 27 LEU B O 1
ATOM 3508 N N . LYS B 1 28 ? 21.953 -16.891 15.242 1 94.69 28 LYS B N 1
ATOM 3509 C CA . LYS B 1 28 ? 23.141 -16.891 16.094 1 94.69 28 LYS B CA 1
ATOM 3510 C C . LYS B 1 28 ? 23.922 -18.188 15.922 1 94.69 28 LYS B C 1
ATOM 3512 O O . LYS B 1 28 ? 25.109 -18.25 16.25 1 94.69 28 LYS B O 1
ATOM 3517 N N . SER B 1 29 ? 23.266 -19.188 15.438 1 94.69 29 SER B N 1
ATOM 3518 C CA . SER B 1 29 ? 23.938 -20.469 15.219 1 94.69 29 SER B CA 1
ATOM 3519 C C . SER B 1 29 ? 24.75 -20.453 13.93 1 94.69 29 SER B C 1
ATOM 3521 O O . SER B 1 29 ? 25.609 -21.312 13.719 1 94.69 29 SER B O 1
ATOM 3523 N N . LEU B 1 30 ? 24.469 -19.531 13.102 1 93.38 30 LEU B N 1
ATOM 3524 C CA . LEU B 1 30 ? 25.172 -19.438 11.82 1 93.38 30 LEU B CA 1
ATOM 3525 C C . LEU B 1 30 ? 26.547 -18.812 12 1 93.38 30 LEU B C 1
ATOM 3527 O O . LEU B 1 30 ? 26.734 -17.969 12.875 1 93.38 30 LEU B O 1
ATOM 3531 N N . LYS B 1 31 ? 27.484 -19.203 11.25 1 91.12 31 LYS B N 1
ATOM 3532 C CA . LYS B 1 31 ? 28.828 -18.641 11.305 1 91.12 31 LYS B CA 1
ATOM 3533 C C . LYS B 1 31 ? 28.812 -17.156 10.969 1 91.12 31 LYS B C 1
ATOM 3535 O O . LYS B 1 31 ? 29.422 -16.359 11.688 1 91.12 31 LYS B O 1
ATOM 3540 N N . ASP B 1 32 ? 28.156 -16.812 9.891 1 91.88 32 ASP B N 1
ATOM 3541 C CA . ASP B 1 32 ? 27.984 -15.422 9.469 1 91.88 32 ASP B CA 1
ATOM 3542 C C . ASP B 1 32 ? 26.5 -15.055 9.383 1 91.88 32 ASP B C 1
ATOM 3544 O O . ASP B 1 32 ? 25.766 -15.609 8.57 1 91.88 32 ASP B O 1
ATOM 3548 N N . GLU B 1 33 ? 26.172 -14.109 10.172 1 91 33 GLU B N 1
ATOM 3549 C CA . GLU B 1 33 ? 24.766 -13.68 10.172 1 91 33 GLU B CA 1
ATOM 3550 C C . GLU B 1 33 ? 24.438 -12.906 8.898 1 91 33 GLU B C 1
ATOM 3552 O O . GLU B 1 33 ? 25.141 -11.969 8.531 1 91 33 GLU B O 1
ATOM 3557 N N . PRO B 1 34 ? 23.406 -13.344 8.266 1 90.25 34 PRO B N 1
ATOM 3558 C CA . PRO B 1 34 ? 23.031 -12.625 7.043 1 90.25 34 PRO B CA 1
ATOM 3559 C C . PRO B 1 34 ? 22.438 -11.25 7.332 1 90.25 34 PRO B C 1
ATOM 3561 O O . PRO B 1 34 ? 21.953 -11 8.438 1 90.25 34 PRO B O 1
ATOM 3564 N N . SER B 1 35 ? 22.453 -10.336 6.32 1 87.56 35 SER B N 1
ATOM 3565 C CA . SER B 1 35 ? 21.922 -8.984 6.445 1 87.56 35 SER B CA 1
ATOM 3566 C C . SER B 1 35 ? 20.406 -8.969 6.297 1 87.56 35 SER B C 1
ATOM 3568 O O . SER B 1 35 ? 19.75 -8.023 6.727 1 87.56 35 SER B O 1
ATOM 3570 N N . THR B 1 36 ? 19.875 -10.008 5.625 1 88.56 36 THR B N 1
ATOM 3571 C CA . THR B 1 36 ? 18.438 -10.203 5.488 1 88.56 36 THR B CA 1
ATOM 3572 C C . THR B 1 36 ? 18.047 -11.633 5.844 1 88.56 36 THR B C 1
ATOM 3574 O O . THR B 1 36 ? 18.859 -12.547 5.75 1 88.56 36 THR B O 1
ATOM 3577 N N . LEU B 1 37 ? 16.875 -11.781 6.273 1 89.25 37 LEU B N 1
ATOM 3578 C CA . LEU B 1 37 ? 16.422 -13.148 6.547 1 89.25 37 LEU B CA 1
ATOM 3579 C C . LEU B 1 37 ? 16.422 -13.984 5.273 1 89.25 37 LEU B C 1
ATOM 3581 O O . LEU B 1 37 ? 15.977 -13.531 4.223 1 89.25 37 LEU B O 1
ATOM 3585 N N . PRO B 1 38 ? 16.969 -15.148 5.43 1 86.19 38 PRO B N 1
ATOM 3586 C CA . PRO B 1 38 ? 16.875 -16.062 4.281 1 86.19 38 PRO B CA 1
ATOM 3587 C C . PRO B 1 38 ? 15.438 -16.453 3.953 1 86.19 38 PRO B C 1
ATOM 3589 O O . PRO B 1 38 ? 14.555 -16.328 4.805 1 86.19 38 PRO B O 1
ATOM 3592 N N . SER B 1 39 ? 15.266 -16.875 2.701 1 85 39 SER B N 1
ATOM 3593 C CA . SER B 1 39 ? 13.945 -17.359 2.301 1 85 39 SER B CA 1
ATOM 3594 C C . SER B 1 39 ? 13.461 -18.469 3.227 1 85 39 SER B C 1
ATOM 3596 O O . SER B 1 39 ? 14.242 -19.312 3.664 1 85 39 SER B O 1
ATOM 3598 N N . GLN B 1 40 ? 12.227 -18.469 3.508 1 84.06 40 GLN B N 1
ATOM 3599 C CA . GLN B 1 40 ? 11.633 -19.453 4.406 1 84.06 40 GLN B CA 1
ATOM 3600 C C . GLN B 1 40 ? 11.836 -20.875 3.877 1 84.06 40 GLN B C 1
ATOM 3602 O O . GLN B 1 40 ? 11.828 -21.828 4.648 1 84.06 40 GLN B O 1
ATOM 3607 N N . THR B 1 41 ? 12.055 -20.953 2.586 1 81.94 41 THR B N 1
ATOM 3608 C CA . THR B 1 41 ? 12.195 -22.281 1.989 1 81.94 41 THR B CA 1
ATOM 3609 C C . THR B 1 41 ? 13.641 -22.75 2.064 1 81.94 41 THR B C 1
ATOM 3611 O O . THR B 1 41 ? 13.922 -23.938 1.836 1 81.94 41 THR B O 1
ATOM 3614 N N . SER B 1 42 ? 14.555 -21.875 2.428 1 84.38 42 SER B N 1
ATOM 3615 C CA . SER B 1 42 ? 15.977 -22.219 2.445 1 84.38 42 SER B CA 1
ATOM 3616 C C . SER B 1 42 ? 16.453 -22.484 3.865 1 84.38 42 SER B C 1
ATOM 3618 O O . SER B 1 42 ? 17.656 -22.703 4.09 1 84.38 42 SER B O 1
ATOM 3620 N N . VAL B 1 43 ? 15.57 -22.406 4.832 1 88.81 43 VAL B N 1
ATOM 3621 C CA . VAL B 1 43 ? 15.898 -22.641 6.238 1 88.81 43 VAL B CA 1
ATOM 3622 C C . VAL B 1 43 ? 15.117 -23.844 6.754 1 88.81 43 VAL B C 1
ATOM 3624 O O . VAL B 1 43 ? 14.203 -24.328 6.09 1 88.81 43 VAL B O 1
ATOM 3627 N N . PRO B 1 44 ? 15.523 -24.328 7.895 1 90.88 44 PRO B N 1
ATOM 3628 C CA . PRO B 1 44 ? 14.758 -25.438 8.469 1 90.88 44 PRO B CA 1
ATOM 3629 C C . PRO B 1 44 ? 13.273 -25.094 8.633 1 90.88 44 PRO B C 1
ATOM 3631 O O . PRO B 1 44 ? 12.93 -23.953 8.922 1 90.88 44 PRO B O 1
ATOM 3634 N N . THR B 1 45 ? 12.438 -26.062 8.492 1 88.56 45 THR B N 1
ATOM 3635 C CA . THR B 1 45 ? 10.984 -25.906 8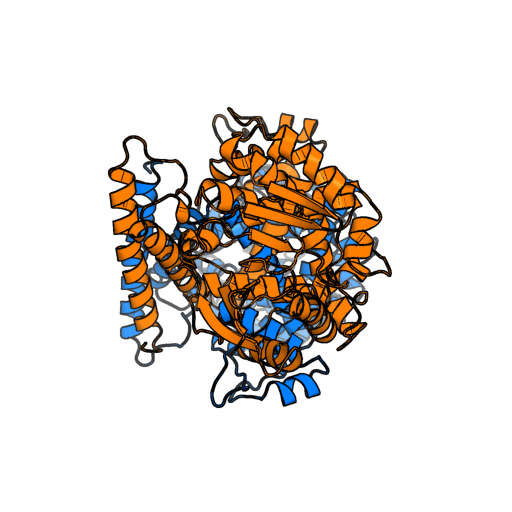.453 1 88.56 45 THR B CA 1
ATOM 3636 C C . THR B 1 45 ? 10.492 -25.125 9.664 1 88.56 45 THR B C 1
ATOM 3638 O O . THR B 1 45 ? 9.617 -24.266 9.539 1 88.56 45 THR B O 1
ATOM 3641 N N . ALA B 1 46 ? 11.062 -25.438 10.82 1 93.06 46 ALA B N 1
ATOM 3642 C CA . ALA B 1 46 ? 10.633 -24.781 12.047 1 93.06 46 ALA B CA 1
ATOM 3643 C C . ALA B 1 46 ? 10.906 -23.281 11.977 1 93.06 46 ALA B C 1
ATOM 3645 O O . ALA B 1 46 ? 10.094 -22.469 12.445 1 93.06 46 ALA B O 1
ATOM 3646 N N . VAL B 1 47 ? 12.055 -22.938 11.391 1 94.69 47 VAL B N 1
ATOM 3647 C CA . VAL B 1 47 ? 12.445 -21.531 11.273 1 94.69 47 VAL B CA 1
ATOM 3648 C C . VAL B 1 47 ? 11.578 -20.844 10.219 1 94.69 47 VAL B C 1
ATOM 3650 O O . VAL B 1 47 ? 11.133 -19.703 10.414 1 94.69 47 VAL B O 1
ATOM 3653 N N . GLY B 1 48 ? 11.367 -21.531 9.125 1 91.81 48 GLY B N 1
ATOM 3654 C CA . GLY B 1 48 ? 10.5 -21 8.086 1 91.81 48 GLY B CA 1
ATOM 3655 C C . GLY B 1 48 ? 9.086 -20.719 8.578 1 91.81 48 GLY B C 1
ATOM 3656 O O . GLY B 1 48 ? 8.516 -19.672 8.281 1 91.81 48 GLY B O 1
ATOM 3657 N N . THR B 1 49 ? 8.586 -21.625 9.352 1 92.62 49 THR B N 1
ATOM 3658 C CA . THR B 1 49 ? 7.258 -21.453 9.938 1 92.62 49 THR B CA 1
ATOM 3659 C C . THR B 1 49 ? 7.23 -20.297 10.914 1 92.62 49 THR B C 1
ATOM 3661 O O . THR B 1 49 ? 6.262 -19.531 10.961 1 92.62 49 THR B O 1
ATOM 3664 N N . ALA B 1 50 ? 8.297 -20.203 11.672 1 96.12 50 ALA B N 1
ATOM 3665 C CA . ALA B 1 50 ? 8.406 -19.094 12.617 1 96.12 50 ALA B CA 1
ATOM 3666 C C . ALA B 1 50 ? 8.414 -17.75 11.891 1 96.12 50 ALA B C 1
ATOM 3668 O O . ALA B 1 50 ? 7.852 -16.766 12.383 1 96.12 50 ALA B O 1
ATOM 3669 N N . GLN B 1 51 ? 9.078 -17.703 10.711 1 94.94 51 GLN B N 1
ATOM 3670 C CA . GLN B 1 51 ? 9.109 -16.469 9.922 1 94.94 51 GLN B CA 1
ATOM 3671 C C . GLN B 1 51 ? 7.711 -16.078 9.461 1 94.94 51 GLN B C 1
ATOM 3673 O O . GLN B 1 51 ? 7.336 -14.906 9.531 1 94.94 51 GLN B O 1
ATOM 3678 N N . LEU B 1 52 ? 6.926 -17.031 9.047 1 93.5 52 LEU B N 1
ATOM 3679 C CA . LEU B 1 52 ? 5.559 -16.781 8.602 1 93.5 52 LEU B CA 1
ATOM 3680 C C . LEU B 1 52 ? 4.688 -16.312 9.766 1 93.5 52 LEU B C 1
ATOM 3682 O O . LEU B 1 52 ? 3.891 -15.391 9.617 1 93.5 52 LEU B O 1
ATOM 3686 N N . ARG B 1 53 ? 4.879 -16.938 10.906 1 96.62 53 ARG B N 1
ATOM 3687 C CA . ARG B 1 53 ? 4.102 -16.594 12.086 1 96.62 53 ARG B CA 1
ATOM 3688 C C . ARG B 1 53 ? 4.461 -15.195 12.586 1 96.62 53 ARG B C 1
ATOM 3690 O O . ARG B 1 53 ? 3.594 -14.453 13.055 1 96.62 53 ARG B O 1
ATOM 3697 N N . LEU B 1 54 ? 5.75 -14.898 12.523 1 97.88 54 LEU B N 1
ATOM 3698 C CA . LEU B 1 54 ? 6.188 -13.562 12.906 1 97.88 54 LEU B CA 1
ATOM 3699 C C . LEU B 1 54 ? 5.562 -12.508 12.008 1 97.88 54 LEU B C 1
ATOM 3701 O O . LEU B 1 54 ? 5.102 -11.469 12.484 1 97.88 54 LEU B O 1
ATOM 3705 N N . ALA B 1 55 ? 5.559 -12.773 10.695 1 96.12 55 ALA B N 1
ATOM 3706 C CA . ALA B 1 55 ? 4.961 -11.844 9.742 1 96.12 55 ALA B CA 1
ATOM 3707 C C . ALA B 1 55 ? 3.48 -11.625 10.039 1 96.12 55 ALA B C 1
ATOM 3709 O O . ALA B 1 55 ? 3.006 -10.484 10.062 1 96.12 55 ALA B O 1
ATOM 3710 N N . GLU B 1 56 ? 2.766 -12.703 10.312 1 97.12 56 GLU B N 1
ATOM 3711 C CA . GLU B 1 56 ? 1.34 -12.617 10.609 1 97.12 56 GLU B CA 1
ATOM 3712 C C . GLU B 1 56 ? 1.093 -11.836 11.898 1 97.12 56 GLU B C 1
ATOM 3714 O O . GLU B 1 56 ? 0.211 -10.977 11.953 1 97.12 56 GLU B O 1
ATOM 3719 N N . ALA B 1 57 ? 1.86 -12.148 12.922 1 98.5 57 ALA B N 1
ATOM 3720 C CA . ALA B 1 57 ? 1.684 -11.492 14.211 1 98.5 57 ALA B CA 1
ATOM 3721 C C . ALA B 1 57 ? 1.974 -9.992 14.102 1 98.5 57 ALA B C 1
ATOM 3723 O O . ALA B 1 57 ? 1.223 -9.172 14.633 1 98.5 57 ALA B O 1
ATOM 3724 N N . ALA B 1 58 ? 3.07 -9.656 13.453 1 98.44 58 ALA B N 1
ATOM 3725 C CA . ALA B 1 58 ? 3.43 -8.25 13.258 1 98.44 58 ALA B CA 1
ATOM 3726 C C . ALA B 1 58 ? 2.361 -7.516 12.453 1 98.44 58 ALA B C 1
ATOM 3728 O O . ALA B 1 58 ? 2 -6.383 12.773 1 98.44 58 ALA B O 1
ATOM 3729 N N . PHE B 1 59 ? 1.861 -8.195 11.453 1 97.69 59 PHE B N 1
ATOM 3730 C CA . PHE B 1 59 ? 0.826 -7.629 10.602 1 97.69 59 PHE B CA 1
ATOM 3731 C C . PHE B 1 59 ? -0.431 -7.32 11.406 1 97.69 59 PHE B C 1
ATOM 3733 O O . PHE B 1 59 ? -0.986 -6.227 11.297 1 97.69 59 PHE B O 1
ATOM 3740 N N . GLN B 1 60 ? -0.852 -8.227 12.172 1 97.31 60 GLN B N 1
ATOM 3741 C CA . GLN B 1 60 ? -2.057 -8.055 12.977 1 97.31 60 GLN B CA 1
ATOM 3742 C C . GLN B 1 60 ? -1.87 -6.953 14.016 1 97.31 60 GLN B C 1
ATOM 3744 O O . GLN B 1 60 ? -2.736 -6.094 14.188 1 97.31 60 GLN B O 1
ATOM 3749 N N . LEU B 1 61 ? -0.763 -6.961 14.695 1 97.69 61 LEU B N 1
ATOM 3750 C CA . LEU B 1 61 ? -0.497 -5.957 15.719 1 97.69 61 LEU B CA 1
ATOM 3751 C C . LEU B 1 61 ? -0.486 -4.555 15.109 1 97.69 61 LEU B C 1
ATOM 3753 O O . LEU B 1 61 ? -1.002 -3.611 15.711 1 97.69 61 LEU B O 1
ATOM 3757 N N . LEU B 1 62 ? 0.12 -4.457 13.945 1 96.19 62 LEU B N 1
ATOM 3758 C CA . LEU B 1 62 ? 0.164 -3.17 13.258 1 96.19 62 LEU B CA 1
ATOM 3759 C C . LEU B 1 62 ? -1.244 -2.674 12.945 1 96.19 62 LEU B C 1
ATOM 3761 O O . LEU B 1 62 ? -1.558 -1.502 13.172 1 96.19 62 LEU B O 1
ATOM 3765 N N . HIS B 1 63 ? -2.121 -3.543 12.492 1 93.94 63 HIS B N 1
ATOM 3766 C CA . HIS B 1 63 ? -3.482 -3.16 12.133 1 93.94 63 HIS B CA 1
ATOM 3767 C C . HIS B 1 63 ? -4.305 -2.818 13.367 1 93.94 63 HIS B C 1
ATOM 3769 O O . HIS B 1 63 ? -5.18 -1.948 13.32 1 93.94 63 HIS B O 1
ATOM 3775 N N . PHE B 1 64 ? -3.998 -3.453 14.531 1 93.38 64 PHE B N 1
ATOM 3776 C CA . PHE B 1 64 ? -4.719 -3.16 15.758 1 93.38 64 PHE B CA 1
ATOM 3777 C C . PHE B 1 64 ? -4.406 -1.751 16.25 1 93.38 64 PHE B C 1
ATOM 3779 O O . PHE B 1 64 ? -5.215 -1.139 16.953 1 93.38 64 PHE B O 1
ATOM 3786 N N . THR B 1 65 ? -3.256 -1.263 15.844 1 90.56 65 THR B N 1
ATOM 3787 C CA . THR B 1 65 ? -2.854 0.055 16.328 1 90.56 65 THR B CA 1
ATOM 3788 C C . THR B 1 65 ? -3.469 1.154 15.461 1 90.56 65 THR B C 1
ATOM 3790 O O . THR B 1 65 ? -3.277 2.342 15.734 1 90.56 65 THR B O 1
ATOM 3793 N N . ARG B 1 66 ? -4.199 0.806 14.469 1 85.88 66 ARG B N 1
ATOM 3794 C CA . ARG B 1 66 ? -4.734 1.792 13.539 1 85.88 66 ARG B CA 1
ATOM 3795 C C . ARG B 1 66 ? -6.188 2.123 13.867 1 85.88 66 ARG B C 1
ATOM 3797 O O . ARG B 1 66 ? -7.059 1.254 13.797 1 85.88 66 ARG B O 1
ATOM 3804 N N . ASP B 1 67 ? -6.348 3.371 14.328 1 80.69 67 ASP B N 1
ATOM 3805 C CA . ASP B 1 67 ? -7.723 3.852 14.414 1 80.69 67 ASP B CA 1
ATOM 3806 C C . ASP B 1 67 ? -8.258 4.211 13.023 1 80.69 67 ASP B C 1
ATOM 3808 O O . ASP B 1 67 ? -7.523 4.164 12.039 1 80.69 67 ASP B O 1
ATOM 3812 N N . PRO B 1 68 ? -9.523 4.492 12.867 1 77.62 68 PRO B N 1
ATOM 3813 C CA . PRO B 1 68 ? -10.086 4.73 11.531 1 77.62 68 PRO B CA 1
ATOM 3814 C C . PRO B 1 68 ? -9.375 5.852 10.781 1 77.62 68 PRO B C 1
ATOM 3816 O O . PRO B 1 68 ? -9.148 5.746 9.578 1 77.62 68 PRO B O 1
ATOM 3819 N N . GLY B 1 69 ? -9.062 6.938 11.484 1 81.25 69 GLY B N 1
ATOM 3820 C CA . GLY B 1 69 ? -8.289 7.988 10.844 1 81.25 69 GLY B CA 1
ATOM 3821 C C . GLY B 1 69 ? -6.93 7.52 10.359 1 81.25 69 GLY B C 1
ATOM 3822 O O . GLY B 1 69 ? -6.5 7.875 9.266 1 81.25 69 GLY B O 1
ATOM 3823 N N . ASN B 1 70 ? -6.355 6.652 11.07 1 86.75 70 ASN B N 1
ATOM 3824 C CA . ASN B 1 70 ? -5.051 6.105 10.711 1 86.75 70 ASN B CA 1
ATOM 3825 C C . ASN B 1 70 ? -5.148 5.168 9.516 1 86.75 70 ASN B C 1
ATOM 3827 O O . ASN B 1 70 ? -4.211 5.066 8.719 1 86.75 70 ASN B O 1
ATOM 3831 N N . VAL B 1 71 ? -6.309 4.531 9.352 1 90.25 71 VAL B N 1
ATOM 3832 C CA . VAL B 1 71 ? -6.5 3.645 8.211 1 90.25 71 VAL B CA 1
ATOM 3833 C C . VAL B 1 71 ? -6.391 4.441 6.91 1 90.25 71 VAL B C 1
ATOM 3835 O O . VAL B 1 71 ? -5.695 4.035 5.98 1 90.25 71 VAL B O 1
ATOM 3838 N N . LEU B 1 72 ? -7.035 5.578 6.844 1 92.12 72 LEU B N 1
ATOM 3839 C CA . LEU B 1 72 ? -6.988 6.414 5.648 1 92.12 72 LEU B CA 1
ATOM 3840 C C . LEU B 1 72 ? -5.598 7.004 5.453 1 92.12 72 LEU B C 1
ATOM 3842 O O . LEU B 1 72 ? -5.113 7.102 4.324 1 92.12 72 LEU B O 1
ATOM 3846 N N . THR B 1 73 ? -4.973 7.375 6.562 1 93.31 73 THR B N 1
ATOM 3847 C CA . THR B 1 73 ? -3.6 7.867 6.496 1 93.31 73 THR B CA 1
ATOM 3848 C C . THR B 1 73 ? -2.672 6.805 5.914 1 93.31 73 THR B C 1
ATOM 3850 O O . THR B 1 73 ? -1.865 7.098 5.027 1 93.31 73 THR B O 1
ATOM 3853 N N . GLN B 1 74 ? -2.855 5.621 6.359 1 93.62 74 GLN B N 1
ATOM 3854 C CA . GLN B 1 74 ? -1.958 4.555 5.926 1 93.62 74 GLN B CA 1
ATOM 3855 C C . GLN B 1 74 ? -2.223 4.164 4.477 1 93.62 74 GLN B C 1
ATOM 3857 O O . GLN B 1 74 ? -1.298 3.805 3.744 1 93.62 74 GLN B O 1
ATOM 3862 N N . LEU B 1 75 ? -3.484 4.215 4.055 1 94.75 75 LEU B N 1
ATOM 3863 C CA . LEU B 1 75 ? -3.775 3.994 2.641 1 94.75 75 LEU B CA 1
ATOM 3864 C C . LEU B 1 75 ? -3.045 5.012 1.771 1 94.75 75 LEU B C 1
ATOM 3866 O O . LEU B 1 75 ? -2.508 4.664 0.719 1 94.75 75 LEU B O 1
ATOM 3870 N N . THR B 1 76 ? -3.025 6.234 2.24 1 96.19 76 THR B N 1
ATOM 3871 C CA . THR B 1 76 ? -2.354 7.301 1.505 1 96.19 76 THR B CA 1
ATOM 3872 C C . THR B 1 76 ? -0.842 7.086 1.499 1 96.19 76 THR B C 1
ATOM 3874 O O . THR B 1 76 ? -0.187 7.273 0.472 1 96.19 76 THR B O 1
ATOM 3877 N N . VAL B 1 77 ? -0.339 6.68 2.631 1 97 77 VAL B N 1
ATOM 3878 C CA . VAL B 1 77 ? 1.09 6.406 2.752 1 97 77 VAL B CA 1
ATOM 3879 C C . VAL B 1 77 ? 1.48 5.266 1.818 1 97 77 VAL B C 1
ATOM 3881 O O . VAL B 1 77 ? 2.459 5.367 1.075 1 97 77 VAL B O 1
ATOM 3884 N N . ASP B 1 78 ? 0.716 4.188 1.858 1 97.06 78 ASP B N 1
ATOM 3885 C CA . ASP B 1 78 ? 1.007 3.041 1 1 97.06 78 ASP B CA 1
ATOM 3886 C C . ASP B 1 78 ? 0.983 3.439 -0.474 1 97.06 78 ASP B C 1
ATOM 3888 O O . ASP B 1 78 ? 1.822 2.99 -1.257 1 97.06 78 ASP B O 1
ATOM 3892 N N . LEU B 1 79 ? 0.003 4.234 -0.835 1 97.81 79 LEU B N 1
ATOM 3893 C CA . LEU B 1 79 ? -0.095 4.711 -2.211 1 97.81 79 LEU B CA 1
ATOM 3894 C C . LEU B 1 79 ? 1.153 5.492 -2.605 1 97.81 79 LEU B C 1
ATOM 3896 O O . LEU B 1 79 ? 1.69 5.301 -3.699 1 97.81 79 LEU B O 1
ATOM 3900 N N . GLN B 1 80 ? 1.617 6.324 -1.734 1 98.19 80 GLN B N 1
ATOM 3901 C CA . GLN B 1 80 ? 2.773 7.152 -2.066 1 98.19 80 GLN B CA 1
ATOM 3902 C C . GLN B 1 80 ? 4.055 6.324 -2.084 1 98.19 80 GLN B C 1
ATOM 3904 O O . GLN B 1 80 ? 4.961 6.594 -2.873 1 98.19 80 GLN B O 1
ATOM 3909 N N . VAL B 1 81 ? 4.156 5.352 -1.216 1 98.06 81 VAL B N 1
ATOM 3910 C CA . VAL B 1 81 ? 5.293 4.438 -1.263 1 98.06 81 VAL B CA 1
ATOM 3911 C C . VAL B 1 81 ? 5.332 3.734 -2.615 1 98.06 81 VAL B C 1
ATOM 3913 O O . VAL B 1 81 ? 6.383 3.668 -3.258 1 98.06 81 VAL B O 1
ATOM 3916 N N . ILE B 1 82 ? 4.191 3.25 -3.023 1 97.88 82 ILE B N 1
ATOM 3917 C CA . ILE B 1 82 ? 4.102 2.576 -4.312 1 97.88 82 ILE B CA 1
ATOM 3918 C C . ILE B 1 82 ? 4.488 3.543 -5.43 1 97.88 82 ILE B C 1
ATOM 3920 O O . ILE B 1 82 ? 5.262 3.191 -6.32 1 97.88 82 ILE B O 1
ATOM 3924 N N . SER B 1 83 ? 3.941 4.742 -5.34 1 97.38 83 SER B N 1
ATOM 3925 C CA . SER B 1 83 ? 4.246 5.77 -6.328 1 97.38 83 SER B CA 1
ATOM 3926 C C . SER B 1 83 ? 5.742 6.082 -6.355 1 97.38 83 SER B C 1
ATOM 3928 O O . SER B 1 83 ? 6.32 6.273 -7.426 1 97.38 83 SER B O 1
ATOM 3930 N N . ALA B 1 84 ? 6.34 6.141 -5.199 1 98.06 84 ALA B N 1
ATOM 3931 C CA . ALA B 1 84 ? 7.766 6.445 -5.098 1 98.06 84 ALA B CA 1
ATOM 3932 C C . ALA B 1 84 ? 8.609 5.32 -5.691 1 98.06 84 ALA B C 1
ATOM 3934 O O . ALA B 1 84 ? 9.562 5.574 -6.438 1 98.06 84 ALA B O 1
ATOM 3935 N N . VAL B 1 85 ? 8.281 4.121 -5.371 1 97.5 85 VAL B N 1
ATOM 3936 C CA . VAL B 1 85 ? 9.039 2.986 -5.883 1 97.5 85 VAL B CA 1
ATOM 3937 C C . VAL B 1 85 ? 8.875 2.9 -7.398 1 97.5 85 VAL B C 1
ATOM 3939 O O . VAL B 1 85 ? 9.844 2.633 -8.117 1 97.5 85 VAL B O 1
ATOM 3942 N N . ARG B 1 86 ? 7.652 3.104 -7.863 1 97.25 86 ARG B N 1
ATOM 3943 C CA . ARG B 1 86 ? 7.426 3.133 -9.305 1 97.25 86 ARG B CA 1
ATOM 3944 C C . ARG B 1 86 ? 8.289 4.195 -9.977 1 97.25 86 ARG B C 1
ATOM 3946 O O . ARG B 1 86 ? 8.867 3.955 -11.039 1 97.25 86 ARG B O 1
ATOM 3953 N N . TRP B 1 87 ? 8.367 5.379 -9.383 1 97.75 87 TRP B N 1
ATOM 3954 C CA . TRP B 1 87 ? 9.195 6.477 -9.875 1 97.75 87 TRP B CA 1
ATOM 3955 C C . TRP B 1 87 ? 10.664 6.062 -9.945 1 97.75 87 TRP B C 1
ATOM 3957 O O . TRP B 1 87 ? 11.328 6.285 -10.953 1 97.75 87 TRP B O 1
ATOM 3967 N N . LEU B 1 88 ? 11.172 5.406 -8.922 1 98.19 88 LEU B N 1
ATOM 3968 C CA . LEU B 1 88 ? 12.562 4.965 -8.836 1 98.19 88 LEU B CA 1
ATOM 3969 C C . LEU B 1 88 ? 12.859 3.891 -9.875 1 98.19 88 LEU B C 1
ATOM 3971 O O . LEU B 1 88 ? 13.953 3.846 -10.43 1 98.19 88 LEU B O 1
ATOM 3975 N N . LEU B 1 89 ? 11.891 3.039 -10.117 1 95.62 89 LEU B N 1
ATOM 3976 C CA . LEU B 1 89 ? 12.039 2 -11.133 1 95.62 89 LEU B CA 1
ATOM 3977 C C . LEU B 1 89 ? 12.031 2.605 -12.531 1 95.62 89 LEU B C 1
ATOM 3979 O O . LEU B 1 89 ? 12.867 2.252 -13.367 1 95.62 89 LEU B O 1
ATOM 3983 N N . HIS B 1 90 ? 11.125 3.527 -12.758 1 94.75 90 HIS B N 1
ATOM 3984 C CA . HIS B 1 90 ? 10.969 4.137 -14.078 1 94.75 90 HIS B CA 1
ATOM 3985 C C . HIS B 1 90 ? 12.242 4.883 -14.484 1 94.75 90 HIS B C 1
ATOM 3987 O O . HIS B 1 90 ? 12.68 4.785 -15.633 1 94.75 90 HIS B O 1
ATOM 3993 N N . PHE B 1 91 ? 12.789 5.586 -13.594 1 96.12 91 PHE B N 1
ATOM 3994 C CA . PHE B 1 91 ? 13.961 6.395 -13.914 1 96.12 91 PHE B CA 1
ATOM 3995 C C . PHE B 1 91 ? 15.242 5.621 -13.641 1 96.12 91 PHE B C 1
ATOM 3997 O O . PHE B 1 91 ? 16.328 6.211 -13.57 1 96.12 91 PHE B O 1
ATOM 4004 N N . GLU B 1 92 ? 15.148 4.301 -13.336 1 95.94 92 GLU B N 1
ATOM 4005 C CA . GLU B 1 92 ? 16.219 3.314 -13.281 1 95.94 92 GLU B CA 1
ATOM 4006 C C . GLU B 1 92 ? 17.203 3.631 -12.156 1 95.94 92 GLU B C 1
ATOM 4008 O O . GLU B 1 92 ? 18.406 3.445 -12.305 1 95.94 92 GLU B O 1
ATOM 4013 N N . ILE B 1 93 ? 16.688 4.145 -11.078 1 98 93 ILE B N 1
ATOM 4014 C CA . ILE B 1 93 ? 17.531 4.543 -9.961 1 98 93 ILE B CA 1
ATOM 4015 C C . ILE B 1 93 ? 18.188 3.307 -9.336 1 98 93 ILE B C 1
ATOM 4017 O O . ILE B 1 93 ? 19.344 3.348 -8.922 1 98 93 ILE B O 1
ATOM 4021 N N . PHE B 1 94 ? 17.484 2.162 -9.258 1 96.81 94 PHE B N 1
ATOM 4022 C CA . PHE B 1 94 ? 18.016 0.935 -8.664 1 96.81 94 PHE B CA 1
ATOM 4023 C C . PHE B 1 94 ? 19.297 0.496 -9.367 1 96.81 94 PHE B C 1
ATOM 4025 O O . PHE B 1 94 ? 20.219 0.02 -8.719 1 96.81 94 PHE B O 1
ATOM 4032 N N . SER B 1 95 ? 19.359 0.676 -10.672 1 95.88 95 SER B N 1
ATOM 4033 C CA . SER B 1 95 ? 20.5 0.219 -11.445 1 95.88 95 SER B CA 1
ATOM 4034 C C . SER B 1 95 ? 21.625 1.253 -11.438 1 95.88 95 SER B C 1
ATOM 4036 O O . SER B 1 95 ? 22.797 0.914 -11.648 1 95.88 95 SER B O 1
ATOM 4038 N N . LEU B 1 96 ? 21.281 2.475 -11.211 1 97.56 96 LEU B N 1
ATOM 4039 C CA . LEU B 1 96 ? 22.266 3.557 -11.312 1 97.56 96 LEU B CA 1
ATOM 4040 C C . LEU B 1 96 ? 23.047 3.701 -10.008 1 97.56 96 LEU B C 1
ATOM 4042 O O . LEU B 1 96 ? 24.141 4.254 -10.008 1 97.56 96 LEU B O 1
ATOM 4046 N N . VAL B 1 97 ? 22.453 3.279 -8.883 1 97.94 97 VAL B N 1
ATOM 4047 C CA . VAL B 1 97 ? 23.188 3.24 -7.625 1 97.94 97 VAL B CA 1
ATOM 4048 C C . VAL B 1 97 ? 24.156 2.053 -7.633 1 97.94 97 VAL B C 1
ATOM 4050 O O . VAL B 1 97 ? 23.766 0.926 -7.938 1 97.94 97 VAL B O 1
ATOM 4053 N N . PRO B 1 98 ? 25.438 2.258 -7.352 1 96.88 98 PRO B N 1
ATOM 4054 C CA . PRO B 1 98 ? 26.406 1.155 -7.398 1 96.88 98 PRO B CA 1
ATOM 4055 C C . PRO B 1 98 ? 26.094 0.058 -6.387 1 96.88 98 PRO B C 1
ATOM 4057 O O . PRO B 1 98 ? 25.688 0.351 -5.258 1 96.88 98 PRO B O 1
ATOM 4060 N N . LEU B 1 99 ? 26.281 -1.184 -6.742 1 95.25 99 LEU B N 1
ATOM 4061 C CA . LEU B 1 99 ? 26.016 -2.312 -5.855 1 95.25 99 LEU B CA 1
ATOM 4062 C C . LEU B 1 99 ? 26.938 -2.273 -4.641 1 95.25 99 LEU B C 1
ATOM 4064 O O . LEU B 1 99 ? 26.547 -2.666 -3.541 1 95.25 99 LEU B O 1
ATOM 4068 N N . GLU B 1 100 ? 28.203 -1.848 -4.941 1 93.94 100 GLU B N 1
ATOM 4069 C CA . GLU B 1 100 ? 29.156 -1.622 -3.863 1 93.94 100 GLU B CA 1
ATOM 4070 C C . GLU B 1 100 ? 29.531 -0.146 -3.758 1 93.94 100 GLU B C 1
ATOM 4072 O O . GLU B 1 100 ? 29.781 0.508 -4.773 1 93.94 100 GLU B O 1
ATOM 4077 N N . GLY B 1 101 ? 29.406 0.346 -2.604 1 93.75 101 GLY B N 1
ATOM 4078 C CA . GLY B 1 101 ? 29.734 1.748 -2.402 1 93.75 101 GLY B CA 1
ATOM 4079 C C . GLY B 1 101 ? 28.531 2.656 -2.434 1 93.75 101 GLY B C 1
ATOM 4080 O O . GLY B 1 101 ? 27.406 2.223 -2.133 1 93.75 101 GLY B O 1
ATOM 4081 N N . SER B 1 102 ? 28.781 4.012 -2.611 1 96.44 102 SER B N 1
ATOM 4082 C CA . SER B 1 102 ? 27.734 5.023 -2.588 1 96.44 102 SER B CA 1
ATOM 4083 C C . SER B 1 102 ? 27.906 6.023 -3.725 1 96.44 102 SER B C 1
ATOM 4085 O O . SER B 1 102 ? 28.938 6.02 -4.414 1 96.44 102 SER B O 1
ATOM 4087 N N . ILE B 1 103 ? 26.938 6.734 -4.043 1 97.38 103 ILE B N 1
ATOM 4088 C CA . ILE B 1 103 ? 26.922 7.812 -5.027 1 97.38 103 ILE B CA 1
ATOM 4089 C C . ILE B 1 103 ? 26.203 9.031 -4.441 1 97.38 103 ILE B C 1
ATOM 4091 O O . ILE B 1 103 ? 25.297 8.891 -3.613 1 97.38 103 ILE B O 1
ATOM 4095 N N . SER B 1 104 ? 26.625 10.203 -4.805 1 97.62 104 SER B N 1
ATOM 4096 C CA . SER B 1 104 ? 25.969 11.398 -4.273 1 97.62 104 SER B CA 1
ATOM 4097 C C . SER B 1 104 ? 24.625 11.641 -4.938 1 97.62 104 SER B C 1
ATOM 4099 O O . SER B 1 104 ? 24.422 11.273 -6.098 1 97.62 104 SER B O 1
ATOM 4101 N N . TYR B 1 105 ? 23.75 12.297 -4.211 1 97.38 105 TYR B N 1
ATOM 4102 C CA . TYR B 1 105 ? 22.469 12.68 -4.801 1 97.38 105 TYR B CA 1
ATOM 4103 C C . TYR B 1 105 ? 22.672 13.531 -6.047 1 97.38 105 TYR B C 1
ATOM 4105 O O . TYR B 1 105 ? 21.938 13.391 -7.027 1 97.38 105 TYR B O 1
ATOM 4113 N N . HIS B 1 106 ? 23.656 14.367 -6.012 1 97 106 HIS B N 1
ATOM 4114 C CA . HIS B 1 106 ? 23.938 15.258 -7.129 1 97 106 HIS B CA 1
ATOM 4115 C C . HIS B 1 106 ? 24.344 14.469 -8.367 1 97 106 HIS B C 1
ATOM 4117 O O . HIS B 1 106 ? 23.812 14.688 -9.453 1 97 106 HIS B O 1
ATOM 4123 N N . GLU B 1 107 ? 25.266 13.602 -8.234 1 97.88 107 GLU B N 1
ATOM 4124 C CA . GLU B 1 107 ? 25.719 12.781 -9.359 1 97.88 107 GLU B CA 1
ATOM 4125 C C . GLU B 1 107 ? 24.594 11.875 -9.867 1 97.88 107 GLU B C 1
ATOM 4127 O O . GLU B 1 107 ? 24.406 11.734 -11.078 1 97.88 107 GLU B O 1
ATOM 4132 N N . LEU B 1 108 ? 23.906 11.25 -8.945 1 98.19 108 LEU B N 1
ATOM 4133 C CA . LEU B 1 108 ? 22.828 10.328 -9.297 1 98.19 108 LEU B CA 1
ATOM 4134 C C . LEU B 1 108 ? 21.719 11.047 -10.07 1 98.19 108 LEU B C 1
ATOM 4136 O O . LEU B 1 108 ? 21.203 10.516 -11.055 1 98.19 108 LEU B O 1
ATOM 4140 N N . SER B 1 109 ? 21.344 12.234 -9.555 1 97.88 109 SER B N 1
ATOM 4141 C CA . SER B 1 109 ? 20.297 13.008 -10.227 1 97.88 109 SER B CA 1
ATOM 4142 C C . SER B 1 109 ? 20.734 13.398 -11.641 1 97.88 109 SER B C 1
ATOM 4144 O O . SER B 1 109 ? 19.906 13.414 -12.562 1 97.88 109 SER B O 1
ATOM 4146 N N . SER B 1 110 ? 21.984 13.688 -11.844 1 97.56 110 SER B N 1
ATOM 4147 C CA . SER B 1 110 ? 22.531 14.062 -13.148 1 97.56 110 SER B CA 1
ATOM 4148 C C . SER B 1 110 ? 22.484 12.891 -14.125 1 97.56 110 SER B C 1
ATOM 4150 O O . SER B 1 110 ? 22.016 13.039 -15.258 1 97.56 110 SER B O 1
ATOM 4152 N N . VAL B 1 111 ? 22.906 11.75 -13.703 1 97.56 111 VAL B N 1
ATOM 4153 C CA . VAL B 1 111 ? 22.969 10.586 -14.586 1 97.56 111 VAL B CA 1
ATOM 4154 C C . VAL B 1 111 ? 21.562 10.102 -14.898 1 97.56 111 VAL B C 1
ATOM 4156 O O . VAL B 1 111 ? 21.297 9.609 -16 1 97.56 111 VAL B O 1
ATOM 4159 N N . ALA B 1 112 ? 20.672 10.203 -13.945 1 97.12 112 ALA B N 1
ATOM 4160 C CA . ALA B 1 112 ? 19.297 9.758 -14.117 1 97.12 112 ALA B CA 1
ATOM 4161 C C . ALA B 1 112 ? 18.469 10.812 -14.844 1 97.12 112 ALA B C 1
ATOM 4163 O O . ALA B 1 112 ? 17.359 10.539 -15.305 1 97.12 112 ALA B O 1
ATOM 4164 N N . ASN B 1 113 ? 18.984 12.023 -14.938 1 96.19 113 ASN B N 1
ATOM 4165 C CA . ASN B 1 113 ? 18.312 13.172 -15.539 1 96.19 113 ASN B CA 1
ATOM 4166 C C . ASN B 1 113 ? 16.984 13.469 -14.836 1 96.19 113 ASN B C 1
ATOM 4168 O O . ASN B 1 113 ? 15.938 13.531 -15.484 1 96.19 113 ASN B O 1
ATOM 4172 N N . VAL B 1 114 ? 16.984 13.57 -13.508 1 97 114 VAL B N 1
ATOM 4173 C CA . VAL B 1 114 ? 15.836 13.945 -12.688 1 97 114 VAL B CA 1
ATOM 4174 C C . VAL B 1 114 ? 16.25 15.031 -11.703 1 97 114 VAL B C 1
ATOM 4176 O O . VAL B 1 114 ? 17.422 15.188 -11.391 1 97 114 VAL B O 1
ATOM 4179 N N . PRO B 1 115 ? 15.289 15.859 -11.242 1 96.38 115 PRO B N 1
ATOM 4180 C CA . PRO B 1 115 ? 15.633 16.875 -10.242 1 96.38 115 PRO B CA 1
ATOM 4181 C C . PRO B 1 115 ? 16.156 16.266 -8.938 1 96.38 115 PRO B C 1
ATOM 4183 O O . PRO B 1 115 ? 15.57 15.297 -8.438 1 96.38 115 PRO B O 1
ATOM 4186 N N . GLU B 1 116 ? 17.219 16.812 -8.414 1 96.38 116 GLU B N 1
ATOM 4187 C CA . GLU B 1 116 ? 17.891 16.281 -7.23 1 96.38 116 GLU B CA 1
ATOM 4188 C C . GLU B 1 116 ? 16.938 16.266 -6.031 1 96.38 116 GLU B C 1
ATOM 4190 O O . GLU B 1 116 ? 16.938 15.305 -5.25 1 96.38 116 GLU B O 1
ATOM 4195 N N . ASN B 1 117 ? 16.156 17.281 -5.809 1 94.62 117 ASN B N 1
ATOM 4196 C CA . ASN B 1 117 ? 15.25 17.344 -4.66 1 94.62 117 ASN B CA 1
ATOM 4197 C C . ASN B 1 117 ? 14.18 16.266 -4.723 1 94.62 117 ASN B C 1
ATOM 4199 O O . ASN B 1 117 ? 13.852 15.648 -3.705 1 94.62 117 ASN B O 1
ATOM 4203 N N . LEU B 1 118 ? 13.633 16.016 -5.922 1 96.38 118 LEU B N 1
ATOM 4204 C CA . LEU B 1 118 ? 12.641 14.961 -6.078 1 96.38 118 LEU B CA 1
ATOM 4205 C C . LEU B 1 118 ? 13.273 13.586 -5.867 1 96.38 118 LEU B C 1
ATOM 4207 O O . LEU B 1 118 ? 12.656 12.695 -5.281 1 96.38 118 LEU B O 1
ATOM 4211 N N . LEU B 1 119 ? 14.461 13.43 -6.41 1 97.94 119 LEU B N 1
ATOM 4212 C CA . LEU B 1 119 ? 15.195 12.195 -6.184 1 97.94 119 LEU B CA 1
ATOM 4213 C C . LEU B 1 119 ? 15.344 11.914 -4.691 1 97.94 119 LEU B C 1
ATOM 4215 O O . LEU B 1 119 ? 15.078 10.797 -4.234 1 97.94 119 LEU B O 1
ATOM 4219 N N . ARG B 1 120 ? 15.734 12.898 -3.945 1 96.88 120 ARG B N 1
ATOM 4220 C CA . ARG B 1 120 ? 15.922 12.766 -2.506 1 96.88 120 ARG B CA 1
ATOM 4221 C C . ARG B 1 120 ? 14.609 12.414 -1.812 1 96.88 120 ARG B C 1
ATOM 4223 O O . ARG B 1 120 ? 14.578 11.562 -0.924 1 96.88 120 ARG B O 1
ATOM 4230 N N . SER B 1 121 ? 13.562 13.102 -2.197 1 97.5 121 SER B N 1
ATOM 4231 C CA . SER B 1 121 ? 12.25 12.859 -1.607 1 97.5 121 SER B CA 1
ATOM 4232 C C . SER B 1 121 ? 11.805 11.414 -1.824 1 97.5 121 SER B C 1
ATOM 4234 O O . SER B 1 121 ? 11.32 10.758 -0.896 1 97.5 121 SER B O 1
ATOM 4236 N N . HIS B 1 122 ? 11.945 10.914 -3.039 1 98.25 122 HIS B N 1
ATOM 4237 C CA . HIS B 1 122 ? 11.516 9.555 -3.361 1 98.25 122 HIS B CA 1
ATOM 4238 C C . HIS B 1 122 ? 12.383 8.523 -2.652 1 98.25 122 HIS B C 1
ATOM 4240 O O . HIS B 1 122 ? 11.867 7.547 -2.105 1 98.25 122 HIS B O 1
ATOM 4246 N N . ILE B 1 123 ? 13.703 8.734 -2.625 1 98.38 123 ILE B N 1
ATOM 4247 C CA . ILE B 1 123 ? 14.625 7.785 -2.008 1 98.38 123 ILE B CA 1
ATOM 4248 C C . ILE B 1 123 ? 14.383 7.738 -0.501 1 98.38 123 ILE B C 1
ATOM 4250 O O . ILE B 1 123 ? 14.336 6.656 0.091 1 98.38 123 ILE B O 1
ATOM 4254 N N . ARG B 1 124 ? 14.188 8.906 0.12 1 97.88 124 ARG B N 1
ATOM 4255 C CA . ARG B 1 124 ? 14.047 8.953 1.572 1 97.88 124 ARG B CA 1
ATOM 4256 C C . ARG B 1 124 ? 12.719 8.344 2.014 1 97.88 124 ARG B C 1
ATOM 4258 O O . ARG B 1 124 ? 12.625 7.785 3.107 1 97.88 124 ARG B O 1
ATOM 4265 N N . LEU B 1 125 ? 11.68 8.477 1.194 1 98.31 125 LEU B N 1
ATOM 4266 C CA . LEU B 1 125 ? 10.461 7.723 1.492 1 98.31 125 LEU B CA 1
ATOM 4267 C C . LEU B 1 125 ? 10.703 6.223 1.365 1 98.31 125 LEU B C 1
ATOM 4269 O O . LEU B 1 125 ? 10.281 5.445 2.225 1 98.31 125 LEU B O 1
ATOM 4273 N N . ALA B 1 126 ? 11.406 5.785 0.3 1 97.88 126 ALA B N 1
ATOM 4274 C CA . ALA B 1 126 ? 11.703 4.375 0.081 1 97.88 126 ALA B CA 1
ATOM 4275 C C . ALA B 1 126 ? 12.562 3.812 1.211 1 97.88 126 ALA B C 1
ATOM 4277 O O . ALA B 1 126 ? 12.438 2.643 1.575 1 97.88 126 ALA B O 1
ATOM 4278 N N . MET B 1 127 ? 13.445 4.652 1.812 1 97.25 127 MET B N 1
ATOM 4279 C CA . MET B 1 127 ? 14.32 4.242 2.908 1 97.25 127 MET B CA 1
ATOM 4280 C C . MET B 1 127 ? 13.5 3.783 4.109 1 97.25 127 MET B C 1
ATOM 4282 O O . MET B 1 127 ? 13.922 2.885 4.844 1 97.25 127 MET B O 1
ATOM 4286 N N . THR B 1 128 ? 12.32 4.379 4.281 1 97 128 THR B N 1
ATOM 4287 C CA . THR B 1 128 ? 11.477 3.992 5.406 1 97 128 THR B CA 1
ATOM 4288 C C . THR B 1 128 ? 10.969 2.562 5.238 1 97 128 THR B C 1
ATOM 4290 O O . THR B 1 128 ? 10.5 1.948 6.195 1 97 128 THR B O 1
ATOM 4293 N N . CYS B 1 129 ? 11.023 2.016 4.051 1 95.69 129 CYS B N 1
ATOM 4294 C CA . CYS B 1 129 ? 10.641 0.639 3.76 1 95.69 129 CYS B CA 1
ATOM 4295 C C . CYS B 1 129 ? 11.875 -0.226 3.514 1 95.69 129 CYS B C 1
ATOM 4297 O O . CYS B 1 129 ? 11.789 -1.249 2.83 1 95.69 129 CYS B O 1
ATOM 4299 N N . HIS B 1 130 ? 13.016 0.23 3.898 1 93.94 130 HIS B N 1
ATOM 4300 C CA . HIS B 1 130 ? 14.273 -0.505 3.9 1 93.94 130 HIS B CA 1
ATOM 4301 C C . HIS B 1 130 ? 14.844 -0.625 2.49 1 93.94 130 HIS B C 1
ATOM 4303 O O . HIS B 1 130 ? 15.523 -1.603 2.174 1 93.94 130 HIS B O 1
ATOM 4309 N N . LEU B 1 131 ? 14.516 0.308 1.629 1 96.44 131 LEU B N 1
ATOM 4310 C CA . LEU B 1 131 ? 15.133 0.421 0.314 1 96.44 131 LEU B CA 1
ATOM 4311 C C . LEU B 1 131 ? 16.125 1.582 0.278 1 96.44 131 LEU B C 1
ATOM 4313 O O . LEU B 1 131 ? 15.75 2.727 0.546 1 96.44 131 LEU B O 1
ATOM 4317 N N . PHE B 1 132 ? 17.344 1.306 -0.087 1 97.12 132 PHE B N 1
ATOM 4318 C CA . PHE B 1 132 ? 18.453 2.264 -0.108 1 97.12 132 PHE B CA 1
ATOM 4319 C C . PHE B 1 132 ? 18.781 2.738 1.302 1 97.12 132 PHE B C 1
ATOM 4321 O O . PHE B 1 132 ? 18.078 2.389 2.26 1 97.12 132 PHE B O 1
ATOM 4328 N N . GLN B 1 133 ? 19.828 3.367 1.471 1 95.75 133 GLN B N 1
ATOM 4329 C CA . GLN B 1 133 ? 20.281 3.986 2.713 1 95.75 133 GLN B CA 1
ATOM 4330 C C . GLN B 1 133 ? 21.25 5.141 2.438 1 95.75 133 GLN B C 1
ATOM 4332 O O . GLN B 1 133 ? 21.844 5.207 1.367 1 95.75 133 GLN B O 1
ATOM 4337 N N . GLU B 1 134 ? 21.188 6.027 3.266 1 94.88 134 GLU B N 1
ATOM 4338 C CA . GLU B 1 134 ? 22.234 7.043 3.236 1 94.88 134 GLU B CA 1
ATOM 4339 C C . GLU B 1 134 ? 23.453 6.605 4.043 1 94.88 134 GLU B C 1
ATOM 4341 O O . GLU B 1 134 ? 23.312 6.098 5.156 1 94.88 134 GLU B O 1
ATOM 4346 N N . SER B 1 135 ? 24.547 6.559 3.381 1 85.38 135 SER B N 1
ATOM 4347 C CA . SER B 1 135 ? 25.766 6.039 3.988 1 85.38 135 SER B CA 1
ATOM 4348 C C . SER B 1 135 ? 26.953 6.949 3.693 1 85.38 135 SER B C 1
ATOM 4350 O O . SER B 1 135 ? 27.062 7.516 2.604 1 85.38 135 SER B O 1
ATOM 4352 N N . GLY B 1 136 ? 27.797 7.07 4.703 1 78.62 136 GLY B N 1
ATOM 4353 C CA . GLY B 1 136 ? 28.984 7.887 4.5 1 78.62 136 GLY B CA 1
ATOM 4354 C C . GLY B 1 136 ? 28.75 9.359 4.766 1 78.62 136 GLY B C 1
ATOM 4355 O O . GLY B 1 136 ? 28 9.719 5.684 1 78.62 136 GLY B O 1
ATOM 4356 N N . PRO B 1 137 ? 29.453 10.133 3.98 1 80.94 137 PRO B N 1
ATOM 4357 C CA . PRO B 1 137 ? 29.281 11.578 4.113 1 80.94 137 PRO B CA 1
ATOM 4358 C C . PRO B 1 137 ? 27.859 12.031 3.775 1 80.94 137 PRO B C 1
ATOM 4360 O O . PRO B 1 137 ? 27.125 11.305 3.1 1 80.94 137 PRO B O 1
ATOM 4363 N N . ILE B 1 138 ? 27.562 13.094 4.281 1 83.81 138 ILE B N 1
ATOM 4364 C CA . ILE B 1 138 ? 26.234 13.664 4.066 1 83.81 138 ILE B CA 1
ATOM 4365 C C . ILE B 1 138 ? 25.984 13.812 2.566 1 83.81 138 ILE B C 1
ATOM 4367 O O . ILE B 1 138 ? 26.859 14.242 1.817 1 83.81 138 ILE B O 1
ATOM 4371 N N . GLY B 1 139 ? 24.906 13.281 2.139 1 90.19 139 GLY B N 1
ATOM 4372 C CA . GLY B 1 139 ? 24.484 13.492 0.76 1 90.19 139 GLY B CA 1
ATOM 4373 C C . GLY B 1 139 ? 24.766 12.297 -0.131 1 90.19 139 GLY B C 1
ATOM 4374 O O . GLY B 1 139 ? 24.625 12.375 -1.353 1 90.19 139 GLY B O 1
ATOM 4375 N N . MET B 1 140 ? 25.188 11.195 0.478 1 96.06 140 MET B N 1
ATOM 4376 C CA . MET B 1 140 ? 25.484 9.992 -0.295 1 96.06 140 MET B CA 1
ATOM 4377 C C . MET B 1 140 ? 24.375 8.953 -0.116 1 96.06 140 MET B C 1
ATOM 4379 O O . MET B 1 140 ? 23.797 8.836 0.966 1 96.06 140 MET B O 1
ATOM 4383 N N . VAL B 1 141 ? 24.156 8.234 -1.188 1 97.25 141 VAL B N 1
ATOM 4384 C CA . VAL B 1 141 ? 23.141 7.188 -1.145 1 97.25 141 VAL B CA 1
ATOM 4385 C C . VAL B 1 141 ? 23.734 5.855 -1.591 1 97.25 141 VAL B C 1
ATOM 4387 O O . VAL B 1 141 ? 24.609 5.828 -2.455 1 97.25 141 VAL B O 1
ATOM 4390 N N . ALA B 1 142 ? 23.406 4.801 -0.938 1 97.69 142 ALA B N 1
ATOM 4391 C CA . ALA B 1 142 ? 23.828 3.436 -1.244 1 97.69 142 ALA B CA 1
ATOM 4392 C C . ALA B 1 142 ? 22.641 2.475 -1.197 1 97.69 142 ALA B C 1
ATOM 4394 O O . ALA B 1 142 ? 21.547 2.848 -0.77 1 97.69 142 ALA B O 1
ATOM 4395 N N . HIS B 1 143 ? 22.859 1.271 -1.698 1 96.38 143 HIS B N 1
ATOM 4396 C CA . HIS B 1 143 ? 21.859 0.226 -1.575 1 96.38 143 HIS B CA 1
ATOM 4397 C C . HIS B 1 143 ? 21.75 -0.275 -0.138 1 96.38 143 HIS B C 1
ATOM 4399 O O . HIS B 1 143 ? 22.766 -0.399 0.553 1 96.38 143 HIS B O 1
ATOM 4405 N N . SER B 1 144 ? 20.562 -0.462 0.337 1 94.12 144 SER B N 1
ATOM 4406 C CA . SER B 1 144 ? 20.359 -1.375 1.456 1 94.12 144 SER B CA 1
ATOM 4407 C C . SER B 1 144 ? 20.562 -2.826 1.031 1 94.12 144 SER B C 1
ATOM 4409 O O . SER B 1 144 ? 20.672 -3.119 -0.161 1 94.12 144 SER B O 1
ATOM 4411 N N . PRO B 1 145 ? 20.594 -3.717 1.991 1 91.12 145 PRO B N 1
ATOM 4412 C CA . PRO B 1 145 ? 20.688 -5.125 1.604 1 91.12 145 PRO B CA 1
ATOM 4413 C C . PRO B 1 145 ? 19.547 -5.566 0.692 1 91.12 145 PRO B C 1
ATOM 4415 O O . PRO B 1 145 ? 19.766 -6.316 -0.261 1 91.12 145 PRO B O 1
ATOM 4418 N N . VAL B 1 146 ? 18.391 -5.078 0.916 1 92.44 146 VAL B N 1
ATOM 4419 C CA . VAL B 1 146 ? 17.203 -5.473 0.154 1 92.44 146 VAL B CA 1
ATOM 4420 C C . VAL B 1 146 ? 17.266 -4.875 -1.25 1 92.44 146 VAL B C 1
ATOM 4422 O O . VAL B 1 146 ? 17.078 -5.582 -2.242 1 92.44 146 VAL B O 1
ATOM 4425 N N . SER B 1 147 ? 17.547 -3.584 -1.331 1 95.19 147 SER B N 1
ATOM 4426 C CA . SER B 1 147 ? 17.562 -2.953 -2.646 1 95.19 147 SER B CA 1
ATOM 4427 C C . SER B 1 147 ? 18.734 -3.441 -3.479 1 95.19 147 SER B C 1
ATOM 4429 O O . SER B 1 147 ? 18.672 -3.461 -4.711 1 95.19 147 SER B O 1
ATOM 4431 N N . ARG B 1 148 ? 19.797 -3.869 -2.816 1 94.62 148 ARG B N 1
ATOM 4432 C CA . ARG B 1 148 ? 20.938 -4.461 -3.52 1 94.62 148 ARG B CA 1
ATOM 4433 C C . ARG B 1 148 ? 20.531 -5.738 -4.242 1 94.62 148 ARG B C 1
ATOM 4435 O O . ARG B 1 148 ? 20.891 -5.941 -5.402 1 94.62 148 ARG B O 1
ATOM 4442 N N . GLN B 1 149 ? 19.781 -6.516 -3.584 1 89.94 149 GLN B N 1
ATOM 4443 C CA . GLN B 1 149 ? 19.312 -7.766 -4.176 1 89.94 149 GLN B CA 1
ATOM 4444 C C . GLN B 1 149 ? 18.312 -7.508 -5.297 1 89.94 149 GLN B C 1
ATOM 4446 O O . GLN B 1 149 ? 18.344 -8.188 -6.328 1 89.94 149 GLN B O 1
ATOM 4451 N N . LEU B 1 150 ? 17.484 -6.543 -5.129 1 90.81 150 LEU B N 1
ATOM 4452 C CA . LEU B 1 150 ? 16.516 -6.184 -6.156 1 90.81 150 LEU B CA 1
ATOM 4453 C C . LEU B 1 150 ? 17.219 -5.707 -7.422 1 90.81 150 LEU B C 1
ATOM 4455 O O . LEU B 1 150 ? 16.766 -5.996 -8.531 1 90.81 150 LEU B O 1
ATOM 4459 N N . ALA B 1 151 ? 18.359 -5.051 -7.176 1 94.44 151 ALA B N 1
ATOM 4460 C CA . ALA B 1 151 ? 19.078 -4.461 -8.305 1 94.44 151 ALA B CA 1
ATOM 4461 C C . ALA B 1 151 ? 19.984 -5.488 -8.969 1 94.44 151 ALA B C 1
ATOM 4463 O O . ALA B 1 151 ? 20.266 -5.395 -10.172 1 94.44 151 ALA B O 1
ATOM 4464 N N . SER B 1 152 ? 20.438 -6.469 -8.195 1 93.12 152 SER B N 1
ATOM 4465 C CA . SER B 1 152 ? 21.453 -7.383 -8.703 1 93.12 152 SER B CA 1
ATOM 4466 C C . SER B 1 152 ? 20.812 -8.602 -9.359 1 93.12 152 SER B C 1
ATOM 4468 O O . SER B 1 152 ? 21.453 -9.281 -10.172 1 93.12 152 SER B O 1
ATOM 4470 N N . ASP B 1 153 ? 19.578 -8.953 -9.078 1 89.44 153 ASP B N 1
ATOM 4471 C CA . ASP B 1 153 ? 18.891 -10.117 -9.633 1 89.44 153 ASP B CA 1
ATOM 4472 C C . ASP B 1 153 ? 18.047 -9.727 -10.852 1 89.44 153 ASP B C 1
ATOM 4474 O O . ASP B 1 153 ? 17.016 -9.078 -10.719 1 89.44 153 ASP B O 1
ATOM 4478 N N . PRO B 1 154 ? 18.469 -10.156 -12.023 1 87.88 154 PRO B N 1
ATOM 4479 C CA . PRO B 1 154 ? 17.766 -9.758 -13.25 1 87.88 154 PRO B CA 1
ATOM 4480 C C . PRO B 1 154 ? 16.297 -10.148 -13.242 1 87.88 154 PRO B C 1
ATOM 4482 O O . PRO B 1 154 ? 15.461 -9.438 -13.812 1 87.88 154 PRO B O 1
ATOM 4485 N N . SER B 1 155 ? 15.992 -11.227 -12.625 1 86 155 SER B N 1
ATOM 4486 C CA . SER B 1 155 ? 14.602 -11.664 -12.555 1 86 155 SER B CA 1
ATOM 4487 C C . SER B 1 155 ? 13.758 -10.688 -11.734 1 86 155 SER B C 1
ATOM 4489 O O . SER B 1 155 ? 12.625 -10.375 -12.109 1 86 155 SER B O 1
ATOM 4491 N N . LEU B 1 156 ? 14.32 -10.219 -10.695 1 89.75 156 LEU B N 1
ATOM 4492 C CA . LEU B 1 156 ? 13.602 -9.273 -9.852 1 89.75 156 LEU B CA 1
ATOM 4493 C C . LEU B 1 156 ? 13.484 -7.91 -10.516 1 89.75 156 LEU B C 1
ATOM 4495 O O . LEU B 1 156 ? 12.484 -7.215 -10.352 1 89.75 156 LEU B O 1
ATOM 4499 N N . VAL B 1 157 ? 14.523 -7.574 -11.258 1 90.56 157 VAL B N 1
ATOM 4500 C CA . VAL B 1 157 ? 14.492 -6.332 -12.023 1 90.56 157 VAL B CA 1
ATOM 4501 C C . VAL B 1 157 ? 13.352 -6.379 -13.039 1 90.56 157 VAL B C 1
ATOM 4503 O O . VAL B 1 157 ? 12.57 -5.43 -13.148 1 90.56 157 VAL B O 1
ATOM 4506 N N . SER B 1 158 ? 13.227 -7.488 -13.711 1 90 158 SER B N 1
ATOM 4507 C CA . SER B 1 158 ? 12.164 -7.664 -14.695 1 90 158 SER B CA 1
ATOM 4508 C C . SER B 1 158 ? 10.781 -7.598 -14.047 1 90 158 SER B C 1
ATOM 4510 O O . SER B 1 158 ? 9.859 -6.996 -14.602 1 90 158 SER B O 1
ATOM 4512 N N . TRP B 1 159 ? 10.672 -8.227 -12.953 1 92.88 159 TRP B N 1
ATOM 4513 C CA . TRP B 1 159 ? 9.398 -8.211 -12.234 1 92.88 159 TRP B CA 1
ATOM 4514 C C . TRP B 1 159 ? 9.047 -6.797 -11.781 1 92.88 159 TRP B C 1
ATOM 4516 O O . TRP B 1 159 ? 7.895 -6.375 -11.883 1 92.88 159 TRP B O 1
ATOM 4526 N N . GLY B 1 160 ? 10.039 -6.078 -11.242 1 93.75 160 GLY B N 1
ATOM 4527 C CA . GLY B 1 160 ? 9.812 -4.695 -10.852 1 93.75 160 GLY B CA 1
ATOM 4528 C C . GLY B 1 160 ? 9.344 -3.818 -12 1 93.75 160 GLY B C 1
ATOM 4529 O O . GLY B 1 160 ? 8.422 -3.014 -11.836 1 93.75 160 GLY B O 1
ATOM 4530 N N . GLN B 1 161 ? 9.977 -4.02 -13.125 1 93.25 161 GLN B N 1
ATOM 4531 C CA . GLN B 1 161 ? 9.586 -3.256 -14.305 1 93.25 161 GLN B CA 1
ATOM 4532 C C . GLN B 1 161 ? 8.172 -3.611 -14.75 1 93.25 161 GLN B C 1
ATOM 4534 O O . GLN B 1 161 ? 7.395 -2.734 -15.133 1 93.25 161 GLN B O 1
ATOM 4539 N N . TYR B 1 162 ? 7.891 -4.863 -14.711 1 94.81 162 TYR B N 1
ATOM 4540 C CA . TYR B 1 162 ? 6.551 -5.309 -15.07 1 94.81 162 TYR B CA 1
ATOM 4541 C C . TYR B 1 162 ? 5.508 -4.723 -14.133 1 94.81 162 TYR B C 1
ATOM 4543 O O . TYR B 1 162 ? 4.426 -4.32 -14.57 1 94.81 162 TYR B O 1
ATOM 4551 N N . PHE B 1 163 ? 5.832 -4.684 -12.859 1 95 163 PHE B N 1
ATOM 4552 C CA . PHE B 1 163 ? 4.957 -4.062 -11.867 1 95 163 PHE B CA 1
ATOM 4553 C C . PHE B 1 163 ? 4.691 -2.604 -12.219 1 95 163 PHE B C 1
ATOM 4555 O O . PHE B 1 163 ? 3.539 -2.17 -12.266 1 95 163 PHE B O 1
ATOM 4562 N N . ALA B 1 164 ? 5.723 -1.865 -12.508 1 94.38 164 ALA B N 1
ATOM 4563 C CA . ALA B 1 164 ? 5.645 -0.424 -12.734 1 94.38 164 ALA B CA 1
ATOM 4564 C C . ALA B 1 164 ? 4.93 -0.112 -14.047 1 94.38 164 ALA B C 1
ATOM 4566 O O . ALA B 1 164 ? 4.184 0.867 -14.141 1 94.38 164 ALA B O 1
ATOM 4567 N N . ASN B 1 165 ? 5.125 -0.96 -14.984 1 93.25 165 ASN B N 1
ATOM 4568 C CA . ASN B 1 165 ? 4.73 -0.585 -16.344 1 93.25 165 ASN B CA 1
ATOM 4569 C C . ASN B 1 165 ? 3.445 -1.287 -16.766 1 93.25 165 ASN B C 1
ATOM 4571 O O . ASN B 1 165 ? 2.803 -0.881 -17.734 1 93.25 165 ASN B O 1
ATOM 4575 N N . SER B 1 166 ? 3.098 -2.328 -16.078 1 95.88 166 SER B N 1
ATOM 4576 C CA . SER B 1 166 ? 1.93 -3.086 -16.516 1 95.88 166 SER B CA 1
ATOM 4577 C C . SER B 1 166 ? 0.916 -3.234 -15.383 1 95.88 166 SER B C 1
ATOM 4579 O O . SER B 1 166 ? -0.244 -2.842 -15.531 1 95.88 166 SER B O 1
ATOM 4581 N N . VAL B 1 167 ? 1.354 -3.695 -14.25 1 96.88 167 VAL B N 1
ATOM 4582 C CA . VAL B 1 167 ? 0.44 -4.016 -13.156 1 96.88 167 VAL B CA 1
ATOM 4583 C C . VAL B 1 167 ? -0.173 -2.73 -12.602 1 96.88 167 VAL B C 1
ATOM 4585 O O . VAL B 1 167 ? -1.392 -2.637 -12.445 1 96.88 167 VAL B O 1
ATOM 4588 N N . PHE B 1 168 ? 0.695 -1.714 -12.344 1 97.38 168 PHE B N 1
ATOM 4589 C CA . PHE B 1 168 ? 0.235 -0.475 -11.727 1 97.38 168 PHE B CA 1
ATOM 4590 C C . PHE B 1 168 ? -0.779 0.23 -12.625 1 97.38 168 PHE B C 1
ATOM 4592 O O . PHE B 1 168 ? -1.897 0.521 -12.195 1 97.38 168 PHE B O 1
ATOM 4599 N N . PRO B 1 169 ? -0.456 0.478 -13.914 1 96.62 169 PRO B N 1
ATOM 4600 C CA . PRO B 1 169 ? -1.447 1.141 -14.766 1 96.62 169 PRO B CA 1
ATOM 4601 C C . PRO B 1 169 ? -2.752 0.355 -14.867 1 96.62 169 PRO B C 1
ATOM 4603 O O . PRO B 1 169 ? -3.832 0.949 -14.922 1 96.62 169 PRO B O 1
ATOM 4606 N N . THR B 1 170 ? -2.699 -0.955 -14.914 1 97.88 170 THR B N 1
ATOM 4607 C CA . THR B 1 170 ? -3.893 -1.787 -15.023 1 97.88 170 THR B CA 1
ATOM 4608 C C . THR B 1 170 ? -4.789 -1.614 -13.805 1 97.88 170 THR B C 1
ATOM 4610 O O . THR B 1 170 ? -6.004 -1.45 -13.93 1 97.88 170 THR B O 1
ATOM 4613 N N . ALA B 1 171 ? -4.18 -1.605 -12.633 1 97.38 171 ALA B N 1
ATOM 4614 C CA . ALA B 1 171 ? -4.934 -1.482 -11.391 1 97.38 171 ALA B CA 1
ATOM 4615 C C . ALA B 1 171 ? -5.664 -0.145 -11.32 1 97.38 171 ALA B C 1
ATOM 4617 O O . ALA B 1 171 ? -6.742 -0.047 -10.727 1 97.38 171 ALA B O 1
ATOM 4618 N N . THR B 1 172 ? -5.113 0.891 -11.953 1 95.88 172 THR B N 1
ATOM 4619 C CA . THR B 1 172 ? -5.695 2.229 -11.898 1 95.88 172 THR B CA 1
ATOM 4620 C C . THR B 1 172 ? -7.012 2.273 -12.672 1 95.88 172 THR B C 1
ATOM 4622 O O . THR B 1 172 ? -7.797 3.211 -12.516 1 95.88 172 THR B O 1
ATOM 4625 N N . LYS B 1 173 ? -7.285 1.245 -13.492 1 97.19 173 LYS B N 1
ATOM 4626 C CA . LYS B 1 173 ? -8.477 1.253 -14.336 1 97.19 173 LYS B CA 1
ATOM 4627 C C . LYS B 1 173 ? -9.523 0.261 -13.82 1 97.19 173 LYS B C 1
ATOM 4629 O O . LYS B 1 173 ? -10.516 -0.011 -14.5 1 97.19 173 LYS B O 1
ATOM 4634 N N . ASN B 1 174 ? -9.297 -0.239 -12.641 1 97.19 174 ASN B N 1
ATOM 4635 C CA . ASN B 1 174 ? -10.172 -1.266 -12.094 1 97.19 174 ASN B CA 1
ATOM 4636 C C . ASN B 1 174 ? -11.609 -0.766 -11.969 1 97.19 174 ASN B C 1
ATOM 4638 O O . ASN B 1 174 ? -12.547 -1.445 -12.391 1 97.19 174 ASN B O 1
ATOM 4642 N N . VAL B 1 175 ? -11.82 0.417 -11.383 1 96.38 175 VAL B N 1
ATOM 4643 C CA . VAL B 1 175 ? -13.141 1.011 -11.211 1 96.38 175 VAL B CA 1
ATOM 4644 C C . VAL B 1 175 ? -13.766 1.284 -12.578 1 96.38 175 VAL B C 1
ATOM 4646 O O . VAL B 1 175 ? -14.938 0.971 -12.797 1 96.38 175 VAL B O 1
ATOM 4649 N N . ASN B 1 176 ? -12.984 1.842 -13.5 1 96.25 176 ASN B N 1
ATOM 4650 C CA . ASN B 1 176 ? -13.461 2.182 -14.836 1 96.25 176 ASN B CA 1
ATOM 4651 C C . ASN B 1 176 ? -13.961 0.947 -15.586 1 96.25 176 ASN B C 1
ATOM 4653 O O . ASN B 1 176 ? -14.984 1.001 -16.266 1 96.25 176 ASN B O 1
ATOM 4657 N N . ALA B 1 177 ? -13.219 -0.12 -15.477 1 97.25 177 ALA B N 1
ATOM 4658 C CA . ALA B 1 177 ? -13.578 -1.351 -16.172 1 97.25 177 ALA B CA 1
ATOM 4659 C C . ALA B 1 177 ? -14.898 -1.914 -15.648 1 97.25 177 ALA B C 1
ATOM 4661 O O . ALA B 1 177 ? -15.75 -2.346 -16.422 1 97.25 177 ALA B O 1
ATOM 4662 N N . THR B 1 178 ? -15.039 -1.892 -14.328 1 96.56 178 THR B N 1
ATOM 4663 C CA . THR B 1 178 ? -16.266 -2.389 -13.727 1 96.56 178 THR B CA 1
ATOM 4664 C C . THR B 1 178 ? -17.453 -1.521 -14.133 1 96.56 178 THR B C 1
ATOM 4666 O O . THR B 1 178 ? -18.547 -2.035 -14.414 1 96.56 178 THR B O 1
ATOM 4669 N N . ALA B 1 179 ? -17.266 -0.22 -14.156 1 95.75 179 ALA B N 1
ATOM 4670 C CA . ALA B 1 179 ? -18.328 0.701 -14.547 1 95.75 179 ALA B CA 1
ATOM 4671 C C . ALA B 1 179 ? -18.688 0.533 -16.016 1 95.75 179 ALA B C 1
ATOM 4673 O O . ALA B 1 179 ? -19.859 0.585 -16.391 1 95.75 179 ALA B O 1
ATOM 4674 N N . ALA B 1 180 ? -17.719 0.3 -16.891 1 95.94 180 ALA B N 1
ATOM 4675 C CA . ALA B 1 180 ? -17.922 0.208 -18.328 1 95.94 180 ALA B CA 1
ATOM 4676 C C . ALA B 1 180 ? -18.547 -1.124 -18.719 1 95.94 180 ALA B C 1
ATOM 4678 O O . ALA B 1 180 ? -19.359 -1.188 -19.641 1 95.94 180 ALA B O 1
ATOM 4679 N N . TRP B 1 181 ? -18.125 -2.186 -18.031 1 95.44 181 TRP B N 1
ATOM 4680 C CA . TRP B 1 181 ? -18.547 -3.525 -18.406 1 95.44 181 TRP B CA 1
ATOM 4681 C C . TRP B 1 181 ? -19.016 -4.312 -17.188 1 95.44 181 TRP B C 1
ATOM 4683 O O . TRP B 1 181 ? -18.438 -5.355 -16.859 1 95.44 181 TRP B O 1
ATOM 4693 N N . PRO B 1 182 ? -20.078 -3.789 -16.562 1 90.12 182 PRO B N 1
ATOM 4694 C CA . PRO B 1 182 ? -20.516 -4.508 -15.367 1 90.12 182 PRO B CA 1
ATOM 4695 C C . PRO B 1 182 ? -20.922 -5.949 -15.656 1 90.12 182 PRO B C 1
ATOM 4697 O O . PRO B 1 182 ? -21.781 -6.188 -16.516 1 90.12 182 PRO B O 1
ATOM 4700 N N . GLY B 1 183 ? -20.219 -6.875 -15.062 1 87.06 183 GLY B N 1
ATOM 4701 C CA . GLY B 1 183 ? -20.609 -8.273 -15.117 1 87.06 183 GLY B CA 1
ATOM 4702 C C . GLY B 1 183 ? -20.156 -8.977 -16.391 1 87.06 183 GLY B C 1
ATOM 4703 O O . GLY B 1 183 ? -20.516 -10.133 -16.625 1 87.06 183 GLY B O 1
ATOM 4704 N N . SER B 1 184 ? -19.453 -8.281 -17.172 1 90.69 184 SER B N 1
ATOM 4705 C CA . SER B 1 184 ? -18.969 -8.883 -18.406 1 90.69 184 SER B CA 1
ATOM 4706 C C . SER B 1 184 ? -18.031 -10.055 -18.125 1 90.69 184 SER B C 1
ATOM 4708 O O . SER B 1 184 ? -17.312 -10.047 -17.109 1 90.69 184 SER B O 1
ATOM 4710 N N . LYS B 1 185 ? -18.062 -11.039 -19.031 1 87.56 185 LYS B N 1
ATOM 4711 C CA . LYS B 1 185 ? -17.156 -12.18 -18.938 1 87.56 185 LYS B CA 1
ATOM 4712 C C . LYS B 1 185 ? -16.25 -12.242 -20.172 1 87.56 185 LYS B C 1
ATOM 4714 O O . LYS B 1 185 ? -15.508 -13.211 -20.344 1 87.56 185 LYS B O 1
ATOM 4719 N N . ALA B 1 186 ? -16.375 -11.211 -20.969 1 92.38 186 ALA B N 1
ATOM 4720 C CA . ALA B 1 186 ? -15.547 -11.18 -22.172 1 92.38 186 ALA B CA 1
ATOM 4721 C C . ALA B 1 186 ? -14.07 -11 -21.828 1 92.38 186 ALA B C 1
ATOM 4723 O O . ALA B 1 186 ? -13.727 -10.203 -20.969 1 92.38 186 ALA B O 1
ATOM 4724 N N . LEU B 1 187 ? -13.219 -11.688 -22.531 1 91.69 187 LEU B N 1
ATOM 4725 C CA . LEU B 1 187 ? -11.797 -11.719 -22.234 1 91.69 187 LEU B CA 1
ATOM 4726 C C . LEU B 1 187 ? -11.133 -10.383 -22.547 1 91.69 187 LEU B C 1
ATOM 4728 O O . LEU B 1 187 ? -10.023 -10.109 -22.094 1 91.69 187 LEU B O 1
ATOM 4732 N N . ASN B 1 188 ? -11.789 -9.578 -23.406 1 94.94 188 ASN B N 1
ATOM 4733 C CA . ASN B 1 188 ? -11.18 -8.32 -23.828 1 94.94 188 ASN B CA 1
ATOM 4734 C C . ASN B 1 188 ? -11.836 -7.129 -23.141 1 94.94 188 ASN B C 1
ATOM 4736 O O . ASN B 1 188 ? -11.734 -5.996 -23.625 1 94.94 188 ASN B O 1
ATOM 4740 N N . GLU B 1 189 ? -12.648 -7.344 -22.172 1 96.5 189 GLU B N 1
ATOM 4741 C CA . GLU B 1 189 ? -13.273 -6.285 -21.391 1 96.5 189 GLU B CA 1
ATOM 4742 C C . GLU B 1 189 ? -12.711 -6.254 -19.969 1 96.5 189 GLU B C 1
ATOM 4744 O O . GLU B 1 189 ? -13.398 -6.641 -19.016 1 96.5 189 GLU B O 1
ATOM 4749 N N . THR B 1 190 ? -11.469 -5.793 -19.859 1 97.31 190 THR B N 1
ATOM 4750 C CA . THR B 1 190 ? -10.734 -5.785 -18.609 1 97.31 190 THR B CA 1
ATOM 4751 C C . THR B 1 190 ? -10.117 -4.414 -18.344 1 97.31 190 THR B C 1
ATOM 4753 O O . THR B 1 190 ? -10.086 -3.564 -19.234 1 97.31 190 THR B O 1
ATOM 4756 N N . ALA B 1 191 ? -9.648 -4.219 -17.109 1 97.88 191 ALA B N 1
ATOM 4757 C CA . ALA B 1 191 ? -8.914 -3.012 -16.766 1 97.88 191 ALA B CA 1
ATOM 4758 C C . ALA B 1 191 ? -7.664 -2.857 -17.625 1 97.88 191 ALA B C 1
ATOM 4760 O O . ALA B 1 191 ? -7.281 -1.74 -17.984 1 97.88 191 ALA B O 1
ATOM 4761 N N . HIS B 1 192 ? -7.008 -3.977 -17.953 1 98.25 192 HIS B N 1
ATOM 4762 C CA . HIS B 1 192 ? -5.816 -3.943 -18.797 1 98.25 192 HIS B CA 1
ATOM 4763 C C . HIS B 1 192 ? -6.141 -3.398 -20.172 1 98.25 192 HIS B C 1
ATOM 4765 O O . HIS B 1 192 ? -5.363 -2.623 -20.734 1 98.25 192 HIS B O 1
ATOM 4771 N N . ASN B 1 193 ? -7.27 -3.816 -20.75 1 98.31 193 ASN B N 1
ATOM 4772 C CA . ASN B 1 193 ? -7.699 -3.307 -22.047 1 98.31 193 ASN B CA 1
ATOM 4773 C C . ASN B 1 193 ? -7.855 -1.788 -22.031 1 98.31 193 ASN B C 1
ATOM 4775 O O . ASN B 1 193 ? -7.48 -1.111 -22.984 1 98.31 193 ASN B O 1
ATOM 4779 N N . LEU B 1 194 ? -8.414 -1.281 -20.984 1 97.75 194 LEU B N 1
ATOM 4780 C CA . LEU B 1 194 ? -8.578 0.161 -20.859 1 97.75 194 LEU B CA 1
ATOM 4781 C C . LEU B 1 194 ? -7.23 0.85 -20.672 1 97.75 194 LEU B C 1
ATOM 4783 O O . LEU B 1 194 ? -6.969 1.887 -21.281 1 97.75 194 LEU B O 1
ATOM 4787 N N . ALA B 1 195 ? -6.398 0.297 -19.828 1 97.19 195 ALA B N 1
ATOM 4788 C CA . ALA B 1 195 ? -5.117 0.91 -19.484 1 97.19 195 ALA B CA 1
ATOM 4789 C C . ALA B 1 195 ? -4.211 1.004 -20.719 1 97.19 195 ALA B C 1
ATOM 4791 O O . ALA B 1 195 ? -3.453 1.964 -20.859 1 97.19 195 ALA B O 1
ATOM 4792 N N . PHE B 1 196 ? -4.289 0.048 -21.562 1 97 196 PHE B N 1
ATOM 4793 C CA . PHE B 1 196 ? -3.348 -0.011 -22.672 1 97 196 PHE B CA 1
ATOM 4794 C C . PHE B 1 196 ? -4.066 0.16 -24.016 1 97 196 PHE B C 1
ATOM 4796 O O . PHE B 1 196 ? -3.467 -0.009 -25.078 1 97 196 PHE B O 1
ATOM 4803 N N . ASN B 1 197 ? -5.262 0.428 -24 1 96.38 197 ASN B N 1
ATOM 4804 C CA . ASN B 1 197 ? -6.078 0.78 -25.156 1 96.38 197 ASN B CA 1
ATOM 4805 C C . ASN B 1 197 ? -5.969 -0.266 -26.266 1 96.38 197 ASN B C 1
ATOM 4807 O O . ASN B 1 197 ? -5.621 0.061 -27.406 1 96.38 197 ASN B O 1
ATOM 4811 N N . HIS B 1 198 ? -6.277 -1.481 -25.953 1 96.19 198 HIS B N 1
ATOM 4812 C CA . HIS B 1 198 ? -6.293 -2.551 -26.953 1 96.19 198 HIS B CA 1
ATOM 4813 C C . HIS B 1 198 ? -7.609 -3.322 -26.906 1 96.19 198 HIS B C 1
ATOM 4815 O O . HIS B 1 198 ? -8.406 -3.146 -25.984 1 96.19 198 HIS B O 1
ATOM 4821 N N . HIS B 1 199 ? -7.867 -4.211 -27.906 1 94.5 199 HIS B N 1
ATOM 4822 C CA . HIS B 1 199 ? -9.203 -4.781 -28.047 1 94.5 199 HIS B CA 1
ATOM 4823 C C . HIS B 1 199 ? -9.156 -6.305 -28.016 1 94.5 199 HIS B C 1
ATOM 4825 O O . HIS B 1 199 ? -10.195 -6.965 -28.094 1 94.5 199 HIS B O 1
ATOM 4831 N N . GLY B 1 200 ? -8.078 -6.891 -27.891 1 94.62 200 GLY B N 1
ATOM 4832 C CA . GLY B 1 200 ? -7.961 -8.336 -27.797 1 94.62 200 GLY B CA 1
ATOM 4833 C C . GLY B 1 200 ? -7.828 -8.82 -26.359 1 94.62 200 GLY B C 1
ATOM 4834 O O . GLY B 1 200 ? -7.887 -8.031 -25.422 1 94.62 200 GLY B O 1
ATOM 4835 N N . SER B 1 201 ? -7.734 -10.172 -26.234 1 93.88 201 SER B N 1
ATOM 4836 C CA . SER B 1 201 ? -7.434 -10.727 -24.922 1 93.88 201 SER B CA 1
ATOM 4837 C C . SER B 1 201 ? -6.023 -10.359 -24.469 1 93.88 201 SER B C 1
ATOM 4839 O O . SER B 1 201 ? -5.207 -9.906 -25.281 1 93.88 201 SER B O 1
ATOM 4841 N N . PHE B 1 202 ? -5.797 -10.508 -23.203 1 94.88 202 PHE B N 1
ATOM 4842 C CA . PHE B 1 202 ? -4.488 -10.18 -22.641 1 94.88 202 PHE B CA 1
ATOM 4843 C C . PHE B 1 202 ? -3.389 -10.953 -23.375 1 94.88 202 PHE B C 1
ATOM 4845 O O . PHE B 1 202 ? -2.369 -10.375 -23.75 1 94.88 202 PHE B O 1
ATOM 4852 N N . PHE B 1 203 ? -3.568 -12.227 -23.547 1 88.75 203 PHE B N 1
ATOM 4853 C CA . PHE B 1 203 ? -2.521 -13.055 -24.141 1 88.75 203 PHE B CA 1
ATOM 4854 C C . PHE B 1 203 ? -2.373 -12.75 -25.625 1 88.75 203 PHE B C 1
ATOM 4856 O O . PHE B 1 203 ? -1.276 -12.852 -26.188 1 88.75 203 PHE B O 1
ATOM 4863 N N . ASP B 1 204 ? -3.469 -12.375 -26.266 1 90.19 204 ASP B N 1
ATOM 4864 C CA . ASP B 1 204 ? -3.348 -11.859 -27.641 1 90.19 204 ASP B CA 1
ATOM 4865 C C . ASP B 1 204 ? -2.459 -10.625 -27.672 1 90.19 204 ASP B C 1
ATOM 4867 O O . ASP B 1 204 ? -1.601 -10.492 -28.547 1 90.19 204 ASP B O 1
ATOM 4871 N N . TYR B 1 205 ? -2.725 -9.781 -26.766 1 93.75 205 TYR B N 1
ATOM 4872 C CA . TYR B 1 205 ? -1.952 -8.547 -26.641 1 93.75 205 TYR B CA 1
ATOM 4873 C C . TYR B 1 205 ? -0.476 -8.852 -26.422 1 93.75 205 TYR B C 1
ATOM 4875 O O . TYR B 1 205 ? 0.392 -8.25 -27.062 1 93.75 205 TYR B O 1
ATOM 4883 N N . VAL B 1 206 ? -0.131 -9.812 -25.562 1 91.19 206 VAL B N 1
ATOM 4884 C CA . VAL B 1 206 ? 1.241 -10.188 -25.234 1 91.19 206 VAL B CA 1
ATOM 4885 C C . VAL B 1 206 ? 1.91 -10.82 -26.453 1 91.19 206 VAL B C 1
ATOM 4887 O O . VAL B 1 206 ? 3.062 -10.516 -26.766 1 91.19 206 VAL B O 1
ATOM 4890 N N . SER B 1 207 ? 1.212 -11.602 -27.188 1 87.06 207 SER B N 1
ATOM 4891 C CA . SER B 1 207 ? 1.771 -12.367 -28.297 1 87.06 207 SER B CA 1
ATOM 4892 C C . SER B 1 207 ? 2.041 -11.469 -29.5 1 87.06 207 SER B C 1
ATOM 4894 O O . SER B 1 207 ? 2.812 -11.836 -30.391 1 87.06 207 SER B O 1
ATOM 4896 N N . GLN B 1 208 ? 1.443 -10.312 -29.531 1 90.25 208 GLN B N 1
ATOM 4897 C CA . GLN B 1 208 ? 1.578 -9.414 -30.672 1 90.25 208 GLN B CA 1
ATOM 4898 C C . GLN B 1 208 ? 2.953 -8.75 -30.688 1 90.25 208 GLN B C 1
ATOM 4900 O O . GLN B 1 208 ? 3.373 -8.203 -31.719 1 90.25 208 GLN B O 1
ATOM 4905 N N . ASP B 1 209 ? 3.646 -8.828 -29.609 1 90.31 209 ASP B N 1
ATOM 4906 C CA . ASP B 1 209 ? 4.965 -8.219 -29.469 1 90.31 209 ASP B CA 1
ATOM 4907 C C . ASP B 1 209 ? 5.93 -9.164 -28.766 1 90.31 209 ASP B C 1
ATOM 4909 O O . ASP B 1 209 ? 5.785 -9.422 -27.562 1 90.31 209 ASP B O 1
ATOM 4913 N N . PRO B 1 210 ? 6.957 -9.617 -29.484 1 86.19 210 PRO B N 1
ATOM 4914 C CA . PRO B 1 210 ? 7.926 -10.531 -28.875 1 86.19 210 PRO B CA 1
ATOM 4915 C C . PRO B 1 210 ? 8.547 -9.984 -27.594 1 86.19 210 PRO B C 1
ATOM 4917 O O . PRO B 1 210 ? 8.828 -10.742 -26.672 1 86.19 210 PRO B O 1
ATOM 4920 N N . ALA B 1 211 ? 8.727 -8.68 -27.578 1 87.56 211 ALA B N 1
ATOM 4921 C CA . ALA B 1 211 ? 9.312 -8.07 -26.391 1 87.56 211 ALA B CA 1
ATOM 4922 C C . ALA B 1 211 ? 8.383 -8.234 -25.188 1 87.56 211 ALA B C 1
ATOM 4924 O O . ALA B 1 211 ? 8.844 -8.453 -24.062 1 87.56 211 ALA B O 1
ATOM 4925 N N . ARG B 1 212 ? 7.109 -8.148 -25.422 1 90.56 212 ARG B N 1
ATOM 4926 C CA . ARG B 1 212 ? 6.133 -8.336 -24.359 1 90.56 212 ARG B CA 1
ATOM 4927 C C . ARG B 1 212 ? 6.109 -9.781 -23.891 1 90.56 212 ARG B C 1
ATOM 4929 O O . ARG B 1 212 ? 5.961 -10.055 -22.688 1 90.56 212 ARG B O 1
ATOM 4936 N N . THR B 1 213 ? 6.242 -10.672 -24.812 1 86 213 THR B N 1
ATOM 4937 C CA . THR B 1 213 ? 6.254 -12.094 -24.484 1 86 213 THR B CA 1
ATOM 4938 C C . THR B 1 213 ? 7.434 -12.43 -23.594 1 86 213 THR B C 1
ATOM 4940 O O . THR B 1 213 ? 7.281 -13.148 -22.594 1 86 213 THR B O 1
ATOM 4943 N N . VAL B 1 214 ? 8.555 -11.898 -23.938 1 83.88 214 VAL B N 1
ATOM 4944 C CA . VAL B 1 214 ? 9.766 -12.141 -23.172 1 83.88 214 VAL B CA 1
ATOM 4945 C C . VAL B 1 214 ? 9.633 -11.516 -21.781 1 83.88 214 VAL B C 1
ATOM 4947 O O . VAL B 1 214 ? 9.992 -12.141 -20.781 1 83.88 214 VAL B O 1
ATOM 4950 N N . GLU B 1 215 ? 9.109 -10.328 -21.766 1 87.69 215 GLU B N 1
ATOM 4951 C CA . GLU B 1 215 ? 8.922 -9.633 -20.484 1 87.69 215 GLU B CA 1
ATOM 4952 C C . GLU B 1 215 ? 7.98 -10.406 -19.578 1 87.69 215 GLU B C 1
ATOM 4954 O O . GLU B 1 215 ? 8.25 -10.555 -18.375 1 87.69 215 GLU B O 1
ATOM 4959 N N . PHE B 1 216 ? 6.918 -10.859 -20.141 1 89.06 216 PHE B N 1
ATOM 4960 C CA . PHE B 1 216 ? 5.949 -11.617 -19.359 1 89.06 216 PHE B CA 1
ATOM 4961 C C . PHE B 1 216 ? 6.562 -12.914 -18.844 1 89.06 216 PHE B C 1
ATOM 4963 O O . PHE B 1 216 ? 6.445 -13.227 -17.656 1 89.06 216 PHE B O 1
ATOM 4970 N N . ALA B 1 217 ? 7.242 -13.625 -19.656 1 83.94 217 ALA B N 1
ATOM 4971 C CA . ALA B 1 217 ? 7.855 -14.898 -19.297 1 83.94 217 ALA B CA 1
ATOM 4972 C C . ALA B 1 217 ? 8.883 -14.711 -18.172 1 83.94 217 ALA B C 1
ATOM 4974 O O . ALA B 1 217 ? 8.93 -15.5 -17.234 1 83.94 217 ALA B O 1
ATOM 4975 N N . ASN B 1 218 ? 9.672 -13.664 -18.297 1 84.38 218 ASN B N 1
ATOM 4976 C CA . ASN B 1 218 ? 10.68 -13.383 -17.297 1 84.38 218 ASN B CA 1
ATOM 4977 C C . ASN B 1 218 ? 10.055 -13.016 -15.945 1 84.38 218 ASN B C 1
ATOM 4979 O O . ASN B 1 218 ? 10.555 -13.414 -14.898 1 84.38 218 ASN B O 1
ATOM 4983 N N . SER B 1 219 ? 9.031 -12.273 -16.016 1 87.44 219 SER B N 1
ATOM 4984 C CA . SER B 1 219 ? 8.336 -11.875 -14.789 1 87.44 219 SER B CA 1
ATOM 4985 C C . SER B 1 219 ? 7.695 -13.078 -14.102 1 87.44 219 SER B C 1
ATOM 4987 O O . SER B 1 219 ? 7.75 -13.195 -12.875 1 87.44 219 SER B O 1
ATOM 4989 N N . MET B 1 220 ? 7.094 -13.953 -14.859 1 85.69 220 MET B N 1
ATOM 4990 C CA . MET B 1 220 ? 6.461 -15.133 -14.281 1 85.69 220 MET B CA 1
ATOM 4991 C C . MET B 1 220 ? 7.504 -16.062 -13.672 1 85.69 220 MET B C 1
ATOM 4993 O O . MET B 1 220 ? 7.262 -16.672 -12.625 1 85.69 220 MET B O 1
ATOM 4997 N N . LYS B 1 221 ? 8.625 -16.125 -14.336 1 82.25 221 LYS B N 1
ATOM 4998 C CA . LYS B 1 221 ? 9.734 -16.891 -13.781 1 82.25 221 LYS B CA 1
ATOM 4999 C C . LYS B 1 221 ? 10.172 -16.328 -12.438 1 82.25 221 LYS B C 1
ATOM 5001 O O . LYS B 1 221 ? 10.414 -17.078 -11.492 1 82.25 221 LYS B O 1
ATOM 5006 N N . ALA B 1 222 ? 10.227 -15.039 -12.398 1 85.25 222 ALA B N 1
ATOM 5007 C CA . ALA B 1 222 ? 10.617 -14.375 -11.148 1 85.25 222 ALA B CA 1
ATOM 5008 C C . ALA B 1 222 ? 9.609 -14.656 -10.039 1 85.25 222 ALA B C 1
ATOM 5010 O O . ALA B 1 222 ? 9.992 -14.969 -8.914 1 85.25 222 ALA B O 1
ATOM 5011 N N . VAL B 1 223 ? 8.383 -14.594 -10.391 1 84.81 223 VAL B N 1
ATOM 5012 C CA . VAL B 1 223 ? 7.324 -14.875 -9.422 1 84.81 223 VAL B CA 1
ATOM 5013 C C . VAL B 1 223 ? 7.445 -16.312 -8.922 1 84.81 223 VAL B C 1
ATOM 5015 O O . VAL B 1 223 ? 7.297 -16.578 -7.727 1 84.81 223 VAL B O 1
ATOM 5018 N N . SER B 1 224 ? 7.816 -17.188 -9.781 1 82.5 224 SER B N 1
ATOM 5019 C CA . SER B 1 224 ? 7.855 -18.625 -9.477 1 82.5 224 SER B CA 1
ATOM 5020 C C . SER B 1 224 ? 9.055 -18.953 -8.586 1 82.5 224 SER B C 1
ATOM 5022 O O . SER B 1 224 ? 9.164 -20.078 -8.094 1 82.5 224 SER B O 1
ATOM 5024 N N . THR B 1 225 ? 9.922 -17.984 -8.383 1 77.88 225 THR B N 1
ATOM 5025 C CA . THR B 1 225 ? 11.078 -18.234 -7.523 1 77.88 225 THR B CA 1
ATOM 5026 C C . THR B 1 225 ? 10.938 -17.469 -6.211 1 77.88 225 THR B C 1
ATOM 5028 O O . THR B 1 225 ? 11.867 -17.453 -5.395 1 77.88 225 THR B O 1
ATOM 5031 N N . THR B 1 226 ? 9.906 -16.828 -6.117 1 81.31 226 THR B N 1
ATOM 5032 C CA . THR B 1 226 ? 9.586 -16.188 -4.848 1 81.31 226 THR B CA 1
ATOM 5033 C C . THR B 1 226 ? 9.055 -17.203 -3.844 1 81.31 226 THR B C 1
ATOM 5035 O O . THR B 1 226 ? 8.312 -18.125 -4.207 1 81.31 226 THR B O 1
ATOM 5038 N N . SER B 1 227 ? 9.289 -17.016 -2.594 1 78.81 227 SER B N 1
ATOM 5039 C CA . SER B 1 227 ? 9.055 -17.984 -1.523 1 78.81 227 SER B CA 1
ATOM 5040 C C . SER B 1 227 ? 7.613 -18.469 -1.524 1 78.81 227 SER B C 1
ATOM 5042 O O . SER B 1 227 ? 7.359 -19.672 -1.373 1 78.81 227 SER B O 1
ATOM 5044 N N . LEU B 1 228 ? 6.668 -17.688 -1.78 1 84.25 228 LEU B N 1
ATOM 5045 C CA . LEU B 1 228 ? 5.262 -18.062 -1.672 1 84.25 228 LEU B CA 1
ATOM 5046 C C . LEU B 1 228 ? 4.82 -18.875 -2.889 1 84.25 228 LEU B C 1
ATOM 5048 O O . LEU B 1 228 ? 3.871 -19.656 -2.811 1 84.25 228 LEU B O 1
ATOM 5052 N N . PHE B 1 229 ? 5.574 -18.703 -3.979 1 88 229 PHE B N 1
ATOM 5053 C CA . PHE B 1 229 ? 5.207 -19.328 -5.238 1 88 229 PHE B CA 1
ATOM 5054 C C . PHE B 1 229 ? 6.289 -20.312 -5.688 1 88 229 PHE B C 1
ATOM 5056 O O . PHE B 1 229 ? 6.215 -20.859 -6.785 1 88 229 PHE B O 1
ATOM 5063 N N . ASP B 1 230 ? 7.195 -20.531 -4.84 1 88.62 230 ASP B N 1
ATOM 5064 C CA . ASP B 1 230 ? 8.391 -21.281 -5.195 1 88.62 230 ASP B CA 1
ATOM 5065 C C . ASP B 1 230 ? 8.039 -22.703 -5.648 1 88.62 230 ASP B C 1
ATOM 5067 O O . ASP B 1 230 ? 7.176 -23.344 -5.051 1 88.62 230 ASP B O 1
ATOM 5071 N N . THR B 1 231 ? 8.719 -23.188 -6.637 1 90.81 231 THR B N 1
ATOM 5072 C CA . THR B 1 231 ? 8.492 -24.516 -7.203 1 90.81 231 THR B CA 1
ATOM 5073 C C . THR B 1 231 ? 8.836 -25.594 -6.184 1 90.81 231 THR B C 1
ATOM 5075 O O . THR B 1 231 ? 8.375 -26.734 -6.301 1 90.81 231 THR B O 1
ATOM 5078 N N . CYS B 1 232 ? 9.617 -25.219 -5.191 1 90 232 CYS B N 1
ATOM 5079 C CA . CYS B 1 232 ? 9.953 -26.188 -4.152 1 90 232 CYS B CA 1
ATOM 5080 C C . CYS B 1 232 ? 8.695 -26.672 -3.436 1 90 232 CYS B C 1
ATOM 5082 O O . CYS B 1 232 ? 8.633 -27.828 -3 1 90 232 CYS B O 1
ATOM 5084 N N . HIS B 1 233 ? 7.719 -25.797 -3.355 1 92.19 233 HIS B N 1
ATOM 5085 C CA . HIS B 1 233 ? 6.457 -26.188 -2.74 1 92.19 233 HIS B CA 1
ATOM 5086 C C . HIS B 1 233 ? 5.785 -27.297 -3.537 1 92.19 233 HIS B C 1
ATOM 5088 O O . HIS B 1 233 ? 5.203 -28.219 -2.959 1 92.19 233 HIS B O 1
ATOM 5094 N N . LEU B 1 234 ? 5.863 -27.172 -4.852 1 94.38 234 LEU B N 1
ATOM 5095 C CA . LEU B 1 234 ? 5.305 -28.203 -5.715 1 94.38 234 LEU B CA 1
ATOM 5096 C C . LEU B 1 234 ? 6.035 -29.531 -5.52 1 94.38 234 LEU B C 1
ATOM 5098 O O . LEU B 1 234 ? 5.402 -30.594 -5.441 1 94.38 234 LEU B O 1
ATOM 5102 N N . CYS B 1 235 ? 7.359 -29.484 -5.391 1 93.62 235 CYS B N 1
ATOM 5103 C CA . CYS B 1 235 ? 8.18 -30.672 -5.195 1 93.62 235 CYS B CA 1
ATOM 5104 C C . CYS B 1 235 ? 7.82 -31.375 -3.891 1 93.62 235 CYS B C 1
ATOM 5106 O O . CYS B 1 235 ? 7.848 -32.594 -3.814 1 93.62 235 CYS B O 1
ATOM 5108 N N . LYS B 1 236 ? 7.387 -30.594 -2.947 1 91.25 236 LYS B N 1
ATOM 5109 C CA . LYS B 1 236 ? 7.141 -31.125 -1.613 1 91.25 236 LYS B CA 1
ATOM 5110 C C . LYS B 1 236 ? 5.684 -31.562 -1.46 1 91.25 236 LYS B C 1
ATOM 5112 O O . LYS B 1 236 ? 5.344 -32.281 -0.52 1 91.25 236 LYS B O 1
ATOM 5117 N N . SER B 1 237 ? 4.836 -31.188 -2.324 1 92.69 237 SER B N 1
ATOM 5118 C CA . SER B 1 237 ? 3.395 -31.344 -2.156 1 92.69 237 SER B CA 1
ATOM 5119 C C . SER B 1 237 ? 2.963 -32.781 -2.457 1 92.69 237 SER B C 1
ATOM 5121 O O . SER B 1 237 ? 1.896 -33.219 -2.018 1 92.69 237 SER B O 1
ATOM 5123 N N . PHE B 1 238 ? 3.715 -33.469 -3.225 1 94.56 238 PHE B N 1
ATOM 5124 C CA . PHE B 1 238 ? 3.369 -34.812 -3.686 1 94.56 238 PHE B CA 1
ATOM 5125 C C . PHE B 1 238 ? 4.594 -35.719 -3.691 1 94.56 238 PHE B C 1
ATOM 5127 O O . PHE B 1 238 ? 5.723 -35.25 -3.812 1 94.56 238 PHE B O 1
ATOM 5134 N N . ASP B 1 239 ? 4.324 -37.031 -3.496 1 95.62 239 ASP B N 1
ATOM 5135 C CA . ASP B 1 239 ? 5.402 -38.031 -3.623 1 95.62 239 ASP B CA 1
ATOM 5136 C C . ASP B 1 239 ? 5.688 -38.344 -5.09 1 95.62 239 ASP B C 1
ATOM 5138 O O . ASP B 1 239 ? 5.32 -39.406 -5.582 1 95.62 239 ASP B O 1
ATOM 5142 N N . TRP B 1 240 ? 6.41 -37.5 -5.719 1 96.94 240 TRP B N 1
ATOM 5143 C CA . TRP B 1 240 ? 6.719 -37.594 -7.141 1 96.94 240 TRP B CA 1
ATOM 5144 C C . TRP B 1 240 ? 7.512 -38.875 -7.434 1 96.94 240 TRP B C 1
ATOM 5146 O O . TRP B 1 240 ? 7.465 -39.406 -8.547 1 96.94 240 TRP B O 1
ATOM 5156 N N . SER B 1 241 ? 8.258 -39.375 -6.465 1 95.38 241 SER B N 1
ATOM 5157 C CA . SER B 1 241 ? 9.047 -40.562 -6.648 1 95.38 241 SER B CA 1
ATOM 5158 C C . SER B 1 241 ? 8.164 -41.781 -6.898 1 95.38 241 SER B C 1
ATOM 5160 O O . SER B 1 241 ? 8.594 -42.75 -7.523 1 95.38 241 SER B O 1
ATOM 5162 N N . SER B 1 242 ? 6.98 -41.688 -6.434 1 96.06 242 SER B N 1
ATOM 5163 C CA . SER B 1 242 ? 6.039 -42.781 -6.59 1 96.06 242 SER B CA 1
ATOM 5164 C C . SER B 1 242 ? 5.648 -42.969 -8.047 1 96.06 242 SER B C 1
ATOM 5166 O O . SER B 1 242 ? 5.09 -44 -8.422 1 96.06 242 SER B O 1
ATOM 5168 N N . LEU B 1 243 ? 5.957 -42.031 -8.938 1 96.62 243 LEU B N 1
ATOM 5169 C CA . LEU B 1 243 ? 5.613 -42.094 -10.352 1 96.62 243 LEU B CA 1
ATOM 5170 C C . LEU B 1 243 ? 6.676 -42.844 -11.141 1 96.62 243 LEU B C 1
ATOM 5172 O O . LEU B 1 243 ? 6.527 -43.062 -12.344 1 96.62 243 LEU B O 1
ATOM 5176 N N . GLY B 1 244 ? 7.809 -43.25 -10.453 1 94.62 244 GLY B N 1
ATOM 5177 C CA . GLY B 1 244 ? 8.875 -43.969 -11.117 1 94.62 244 GLY B CA 1
ATOM 5178 C C . GLY B 1 244 ? 9.508 -43.188 -12.25 1 94.62 244 GLY B C 1
ATOM 5179 O O . GLY B 1 244 ? 9.906 -42.031 -12.07 1 94.62 244 GLY B O 1
ATOM 5180 N N . ASP B 1 245 ? 9.555 -43.844 -13.492 1 94.44 245 ASP B N 1
ATOM 5181 C CA . ASP B 1 245 ? 10.125 -43.188 -14.664 1 94.44 245 ASP B CA 1
ATOM 5182 C C . ASP B 1 245 ? 9.031 -42.594 -15.547 1 94.44 245 ASP B C 1
ATOM 5184 O O . ASP B 1 245 ? 9.195 -42.5 -16.766 1 94.44 245 ASP B O 1
ATOM 5188 N N . GLY B 1 246 ? 7.965 -42.281 -14.898 1 96.44 246 GLY B N 1
ATOM 5189 C CA . GLY B 1 246 ? 6.82 -41.75 -15.633 1 96.44 246 GLY B CA 1
ATOM 5190 C C . GLY B 1 246 ? 7.105 -40.438 -16.312 1 96.44 246 GLY B C 1
ATOM 5191 O O . GLY B 1 246 ? 8.07 -39.75 -15.969 1 96.44 246 GLY B O 1
ATOM 5192 N N . VAL B 1 247 ? 6.258 -40.094 -17.281 1 98.31 247 VAL B N 1
ATOM 5193 C CA . VAL B 1 247 ? 6.359 -38.844 -18.031 1 98.31 247 VAL B CA 1
ATOM 5194 C C . VAL B 1 247 ? 5.402 -37.812 -17.453 1 98.31 247 VAL B C 1
ATOM 5196 O O . VAL B 1 247 ? 4.23 -38.125 -17.203 1 98.31 247 VAL B O 1
ATOM 5199 N N . VAL B 1 248 ? 5.922 -36.688 -17.156 1 98.75 248 VAL B N 1
ATOM 5200 C CA . VAL B 1 248 ? 5.109 -35.531 -16.766 1 98.75 248 VAL B CA 1
ATOM 5201 C C . VAL B 1 248 ? 4.969 -34.562 -17.953 1 98.75 248 VAL B C 1
ATOM 5203 O O . VAL B 1 248 ? 5.965 -34.062 -18.469 1 98.75 248 VAL B O 1
ATOM 5206 N N . VAL B 1 249 ? 3.77 -34.375 -18.406 1 98.81 249 VAL B N 1
ATOM 5207 C CA . VAL B 1 249 ? 3.5 -33.375 -19.422 1 98.81 249 VAL B CA 1
ATOM 5208 C C . VAL B 1 249 ? 3.182 -32.031 -18.766 1 98.81 249 VAL B C 1
ATOM 5210 O O . VAL B 1 249 ? 2.115 -31.859 -18.172 1 98.81 249 VAL B O 1
ATOM 5213 N N . ASP B 1 250 ? 4.102 -31.109 -18.875 1 98.5 250 ASP B N 1
ATOM 5214 C CA . ASP B 1 250 ? 3.93 -29.75 -18.359 1 98.5 250 ASP B CA 1
ATOM 5215 C C . ASP B 1 250 ? 3.242 -28.859 -19.375 1 98.5 250 ASP B C 1
ATOM 5217 O O . ASP B 1 250 ? 3.898 -28.281 -20.25 1 98.5 250 ASP B O 1
ATOM 5221 N N . MET B 1 251 ? 1.946 -28.719 -19.234 1 98.06 251 MET B N 1
ATOM 5222 C CA . MET B 1 251 ? 1.137 -27.984 -20.203 1 98.06 251 MET B CA 1
ATOM 5223 C C . MET B 1 251 ? 1.198 -26.484 -19.938 1 98.06 251 MET B C 1
ATOM 5225 O O . MET B 1 251 ? 0.896 -26.047 -18.828 1 98.06 251 MET B O 1
ATOM 5229 N N . GLY B 1 252 ? 1.528 -25.719 -20.969 1 94.62 252 GLY B N 1
ATOM 5230 C CA . GLY B 1 252 ? 1.795 -24.297 -20.766 1 94.62 252 GLY B CA 1
ATOM 5231 C C . GLY B 1 252 ? 3.057 -24.031 -19.969 1 94.62 252 GLY B C 1
ATOM 5232 O O . GLY B 1 252 ? 3.092 -23.109 -19.141 1 94.62 252 GLY B O 1
ATOM 5233 N N . GLY B 1 253 ? 4.043 -24.781 -20.156 1 94 253 GLY B N 1
ATOM 5234 C CA . GLY B 1 253 ? 5.211 -24.812 -19.297 1 94 253 GLY B CA 1
ATOM 5235 C C . GLY B 1 253 ? 6.25 -23.766 -19.656 1 94 253 GLY B C 1
ATOM 5236 O O . GLY B 1 253 ? 7.234 -23.594 -18.938 1 94 253 GLY B O 1
ATOM 5237 N N . SER B 1 254 ? 6.008 -23.062 -20.734 1 90.31 254 SER B N 1
ATOM 5238 C CA . SER B 1 254 ? 6.879 -21.969 -21.156 1 90.31 254 SER B CA 1
ATOM 5239 C C . SER B 1 254 ? 8.336 -22.406 -21.234 1 90.31 254 SER B C 1
ATOM 5241 O O . SER B 1 254 ? 8.648 -23.406 -21.875 1 90.31 254 SER B O 1
ATOM 5243 N N . THR B 1 255 ? 9.258 -21.828 -20.406 1 88.19 255 THR B N 1
ATOM 5244 C CA . THR B 1 255 ? 10.688 -22.109 -20.5 1 88.19 255 THR B CA 1
ATOM 5245 C C . THR B 1 255 ? 11.062 -23.359 -19.719 1 88.19 255 THR B C 1
ATOM 5247 O O . THR B 1 255 ? 12.242 -23.703 -19.594 1 88.19 255 THR B O 1
ATOM 5250 N N . GLY B 1 256 ? 10.094 -24.016 -19.156 1 92.44 256 GLY B N 1
ATOM 5251 C CA . GLY B 1 256 ? 10.305 -25.312 -18.5 1 92.44 256 GLY B CA 1
ATOM 5252 C C . GLY B 1 256 ? 10.828 -25.188 -17.094 1 92.44 256 GLY B C 1
ATOM 5253 O O . GLY B 1 256 ? 11.398 -26.125 -16.547 1 92.44 256 GLY B O 1
ATOM 5254 N N . HIS B 1 257 ? 10.656 -24.047 -16.453 1 89.31 257 HIS B N 1
ATOM 5255 C CA . HIS B 1 257 ? 11.234 -23.812 -15.141 1 89.31 257 HIS B CA 1
ATOM 5256 C C . HIS B 1 257 ? 10.695 -24.797 -14.117 1 89.31 257 HIS B C 1
ATOM 5258 O O . HIS B 1 257 ? 11.422 -25.234 -13.227 1 89.31 257 HIS B O 1
ATOM 5264 N N . VAL B 1 258 ? 9.477 -25.172 -14.234 1 94 258 VAL B N 1
ATOM 5265 C CA . VAL B 1 258 ? 8.875 -26.109 -13.297 1 94 258 VAL B CA 1
ATOM 5266 C C . VAL B 1 258 ? 9.422 -27.516 -13.547 1 94 258 VAL B C 1
ATOM 5268 O O . VAL B 1 258 ? 9.797 -28.219 -12.609 1 94 258 VAL B O 1
ATOM 5271 N N . SER B 1 259 ? 9.508 -27.875 -14.797 1 96.12 259 SER B N 1
ATOM 5272 C CA . SER B 1 259 ? 10.039 -29.188 -15.172 1 96.12 259 SER B CA 1
ATOM 5273 C C . SER B 1 259 ? 11.5 -29.328 -14.766 1 96.12 259 SER B C 1
ATOM 5275 O O . SER B 1 259 ? 11.93 -30.391 -14.328 1 96.12 259 SER B O 1
ATOM 5277 N N . ILE B 1 260 ? 12.234 -28.266 -14.93 1 94.12 260 ILE B N 1
ATOM 5278 C CA . ILE B 1 260 ? 13.633 -28.281 -14.531 1 94.12 260 ILE B CA 1
ATOM 5279 C C . ILE B 1 260 ? 13.742 -28.516 -13.031 1 94.12 260 ILE B C 1
ATOM 5281 O O . ILE B 1 260 ? 14.531 -29.359 -12.594 1 94.12 260 ILE B O 1
ATOM 5285 N N . ALA B 1 261 ? 12.961 -27.828 -12.227 1 92.56 261 ALA B N 1
ATOM 5286 C CA . ALA B 1 261 ? 12.992 -28 -10.773 1 92.56 261 ALA B CA 1
ATOM 5287 C C . ALA B 1 261 ? 12.641 -29.422 -10.375 1 92.56 261 ALA B C 1
ATOM 5289 O O . ALA B 1 261 ? 13.281 -30 -9.5 1 92.56 261 ALA B O 1
ATOM 5290 N N . LEU B 1 262 ? 11.625 -30 -11.023 1 96.19 262 LEU B N 1
ATOM 5291 C CA . LEU B 1 262 ? 11.227 -31.375 -10.742 1 96.19 262 LEU B CA 1
ATOM 5292 C C . LEU B 1 262 ? 12.305 -32.344 -11.18 1 96.19 262 LEU B C 1
ATOM 5294 O O . LEU B 1 262 ? 12.586 -33.344 -10.477 1 96.19 262 LEU B O 1
ATOM 5298 N N . ALA B 1 263 ? 12.914 -32.094 -12.32 1 96.5 263 ALA B N 1
ATOM 5299 C CA . ALA B 1 263 ? 13.961 -32.938 -12.836 1 96.5 263 ALA B CA 1
ATOM 5300 C C . ALA B 1 263 ? 15.164 -32.969 -11.898 1 96.5 263 ALA B C 1
ATOM 5302 O O . ALA B 1 263 ? 15.797 -34.031 -11.719 1 96.5 263 ALA B O 1
ATOM 5303 N N . GLU B 1 264 ? 15.461 -31.844 -11.383 1 94.56 264 GLU B N 1
ATOM 5304 C CA . GLU B 1 264 ? 16.594 -31.75 -10.461 1 94.56 264 GLU B CA 1
ATOM 5305 C C . GLU B 1 264 ? 16.312 -32.5 -9.172 1 94.56 264 GLU B C 1
ATOM 5307 O O . GLU B 1 264 ? 17.234 -33.062 -8.562 1 94.56 264 GLU B O 1
ATOM 5312 N N . SER B 1 265 ? 15.133 -32.625 -8.742 1 94.19 265 SER B N 1
ATOM 5313 C CA . SER B 1 265 ? 14.766 -33.188 -7.453 1 94.19 265 SER B CA 1
ATOM 5314 C C . SER B 1 265 ? 14.453 -34.688 -7.586 1 94.19 265 SER B C 1
ATOM 5316 O O . SER B 1 265 ? 14.617 -35.438 -6.633 1 94.19 265 SER B O 1
ATOM 5318 N N . PHE B 1 266 ? 13.977 -35.062 -8.758 1 96.69 266 PHE B N 1
ATOM 5319 C CA . PHE B 1 266 ? 13.523 -36.438 -8.977 1 96.69 266 PHE B CA 1
ATOM 5320 C C . PHE B 1 266 ? 14.172 -37.031 -10.219 1 96.69 266 PHE B C 1
ATOM 5322 O O . PHE B 1 266 ? 13.617 -36.938 -11.32 1 96.69 266 PHE B O 1
ATOM 5329 N N . PRO B 1 267 ? 15.195 -37.781 -10.109 1 94.06 267 PRO B N 1
ATOM 5330 C CA . PRO B 1 267 ? 16.094 -38.156 -11.203 1 94.06 267 PRO B CA 1
ATOM 5331 C C . PRO B 1 267 ? 15.469 -39.156 -12.18 1 94.06 267 PRO B C 1
ATOM 5333 O O . PRO B 1 267 ? 16 -39.344 -13.273 1 94.06 267 PRO B O 1
ATOM 5336 N N . SER B 1 268 ? 14.367 -39.719 -11.938 1 95.25 268 SER B N 1
ATOM 5337 C CA . SER B 1 268 ? 13.844 -40.75 -12.812 1 95.25 268 SER B CA 1
ATOM 5338 C C . SER B 1 268 ? 12.742 -40.219 -13.711 1 95.25 268 SER B C 1
ATOM 5340 O O . SER B 1 268 ? 12.414 -40.844 -14.734 1 95.25 268 SER B O 1
ATOM 5342 N N . LEU B 1 269 ? 12.156 -39.094 -13.391 1 97.5 269 LEU B N 1
ATOM 5343 C CA . LEU B 1 269 ? 11.023 -38.531 -14.133 1 97.5 269 LEU B CA 1
ATOM 5344 C C . LEU B 1 269 ? 11.469 -37.969 -15.477 1 97.5 269 LEU B C 1
ATOM 5346 O O . LEU B 1 269 ? 12.594 -37.5 -15.602 1 97.5 269 LEU B O 1
ATOM 5350 N N . ARG B 1 270 ? 10.68 -38.062 -16.469 1 98.12 270 ARG B N 1
ATOM 5351 C CA . ARG B 1 270 ? 10.859 -37.438 -17.781 1 98.12 270 ARG B C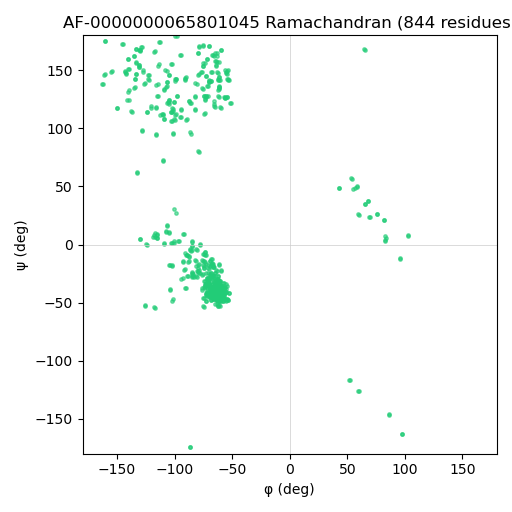A 1
ATOM 5352 C C . ARG B 1 270 ? 9.781 -36.406 -18.047 1 98.12 270 ARG B C 1
ATOM 5354 O O . ARG B 1 270 ? 8.688 -36.469 -17.484 1 98.12 270 ARG B O 1
ATOM 5361 N N . PHE B 1 271 ? 10.141 -35.406 -18.906 1 98.5 271 PHE B N 1
ATOM 5362 C CA . PHE B 1 271 ? 9.242 -34.281 -19.016 1 98.5 271 PHE B CA 1
ATOM 5363 C C . PHE B 1 271 ? 9.023 -33.906 -20.484 1 98.5 271 PHE B C 1
ATOM 5365 O O . PHE B 1 271 ? 9.953 -33.969 -21.281 1 98.5 271 PHE B O 1
ATOM 5372 N N . VAL B 1 272 ? 7.805 -33.656 -20.828 1 98.56 272 VAL B N 1
ATOM 5373 C CA . VAL B 1 272 ? 7.414 -33 -22.062 1 98.56 272 VAL B CA 1
ATOM 5374 C C . VAL B 1 272 ? 6.816 -31.625 -21.734 1 98.56 272 VAL B C 1
ATOM 5376 O O . VAL B 1 272 ? 5.758 -31.531 -21.109 1 98.56 272 VAL B O 1
ATOM 5379 N N . VAL B 1 273 ? 7.527 -30.562 -22.109 1 98.25 273 VAL B N 1
ATOM 5380 C CA . VAL B 1 273 ? 7.047 -29.203 -21.859 1 98.25 273 VAL B CA 1
ATOM 5381 C C . VAL B 1 273 ? 6.312 -28.688 -23.094 1 98.25 273 VAL B C 1
ATOM 5383 O O . VAL B 1 273 ? 6.914 -28.531 -24.172 1 98.25 273 VAL B O 1
ATOM 5386 N N . GLN B 1 274 ? 5.055 -28.438 -22.922 1 97.94 274 GLN B N 1
ATOM 5387 C CA . GLN B 1 274 ? 4.23 -28 -24.047 1 97.94 274 GLN B CA 1
ATOM 5388 C C . GLN B 1 274 ? 3.9 -26.516 -23.938 1 97.94 274 GLN B C 1
ATOM 5390 O O . GLN B 1 274 ? 3.662 -26.016 -22.844 1 97.94 274 GLN B O 1
ATOM 5395 N N . ASP B 1 275 ? 3.904 -25.781 -24.953 1 94.38 275 ASP B N 1
ATOM 5396 C CA . ASP B 1 275 ? 3.441 -24.406 -25.125 1 94.38 275 ASP B CA 1
ATOM 5397 C C . ASP B 1 275 ? 3.205 -24.094 -26.609 1 94.38 275 ASP B C 1
ATOM 5399 O O . ASP B 1 275 ? 3.373 -24.953 -27.469 1 94.38 275 ASP B O 1
ATOM 5403 N N . LEU B 1 276 ? 2.697 -22.922 -26.906 1 90.44 276 LEU B N 1
ATOM 5404 C CA . LEU B 1 276 ? 2.527 -22.531 -28.297 1 90.44 276 LEU B CA 1
ATOM 5405 C C . LEU B 1 276 ? 3.846 -22.641 -29.062 1 90.44 276 LEU B C 1
ATOM 5407 O O . LEU B 1 276 ? 4.918 -22.469 -28.484 1 90.44 276 LEU B O 1
ATOM 5411 N N . PRO B 1 277 ? 3.818 -22.922 -30.344 1 89.75 277 PRO B N 1
ATOM 5412 C CA . PRO B 1 277 ? 5.02 -23.203 -31.125 1 89.75 277 PRO B CA 1
ATOM 5413 C C . PRO B 1 277 ? 6.059 -22.078 -31.031 1 89.75 277 PRO B C 1
ATOM 5415 O O . PRO B 1 277 ? 7.25 -22.359 -30.875 1 89.75 277 PRO B O 1
ATOM 5418 N N . ASP B 1 278 ? 5.629 -20.859 -31.062 1 84.31 278 ASP B N 1
ATOM 5419 C CA . ASP B 1 278 ? 6.562 -19.734 -31.016 1 84.31 278 ASP B CA 1
ATOM 5420 C C . ASP B 1 278 ? 7.262 -19.672 -29.656 1 84.31 278 ASP B C 1
ATOM 5422 O O . ASP B 1 278 ? 8.445 -19.328 -29.578 1 84.31 278 ASP B O 1
ATOM 5426 N N . VAL B 1 279 ? 6.582 -20.031 -28.625 1 85.69 279 VAL B N 1
ATOM 5427 C CA . VAL B 1 279 ? 7.145 -20.047 -27.281 1 85.69 279 VAL B CA 1
ATOM 5428 C C . VAL B 1 279 ? 8.156 -21.188 -27.156 1 85.69 279 VAL B C 1
ATOM 5430 O O . VAL B 1 279 ? 9.234 -21 -26.578 1 85.69 279 VAL B O 1
ATOM 5433 N N . VAL B 1 280 ? 7.832 -22.312 -27.703 1 89.75 280 VAL B N 1
ATOM 5434 C CA . VAL B 1 280 ? 8.664 -23.516 -27.625 1 89.75 280 VAL B CA 1
ATOM 5435 C C . VAL B 1 280 ? 10.008 -23.25 -28.297 1 89.75 280 VAL B C 1
ATOM 5437 O O . VAL B 1 280 ? 11.055 -23.641 -27.766 1 89.75 280 VAL B O 1
ATOM 5440 N N . SER B 1 281 ? 9.977 -22.609 -29.453 1 87.38 281 SER B N 1
ATOM 5441 C CA . SER B 1 281 ? 11.203 -22.312 -30.188 1 87.38 281 SER B CA 1
ATOM 5442 C C . SER B 1 281 ? 12.156 -21.469 -29.344 1 87.38 281 SER B C 1
ATOM 5444 O O . SER B 1 281 ? 13.352 -21.766 -29.266 1 87.38 281 SER B O 1
ATOM 5446 N N . ASN B 1 282 ? 11.594 -20.547 -28.703 1 83.38 282 ASN B N 1
ATOM 5447 C CA . ASN B 1 282 ? 12.383 -19.688 -27.844 1 83.38 282 ASN B CA 1
ATOM 5448 C C . ASN B 1 282 ? 12.859 -20.422 -26.594 1 83.38 282 ASN B C 1
ATOM 5450 O O . ASN B 1 282 ? 13.953 -20.172 -26.094 1 83.38 282 ASN B O 1
ATOM 5454 N N . SER B 1 283 ? 12.062 -21.328 -26.094 1 88.62 283 SER B N 1
ATOM 5455 C CA . SER B 1 283 ? 12.336 -22.062 -24.859 1 88.62 283 SER B CA 1
ATOM 5456 C C . SER B 1 283 ? 13.461 -23.062 -25.047 1 88.62 283 SER B C 1
ATOM 5458 O O . SER B 1 283 ? 14.273 -23.266 -24.141 1 88.62 283 SER B O 1
ATOM 5460 N N . ILE B 1 284 ? 13.539 -23.625 -26.203 1 88.94 284 ILE B N 1
ATOM 5461 C CA . ILE B 1 284 ? 14.609 -24.578 -26.5 1 88.94 284 ILE B CA 1
ATOM 5462 C C . ILE B 1 284 ? 15.961 -23.859 -26.469 1 88.94 284 ILE B C 1
ATOM 5464 O O . ILE B 1 284 ? 16.906 -24.344 -25.859 1 88.94 284 ILE B O 1
ATOM 5468 N N . ARG B 1 285 ? 16 -22.703 -27.047 1 83.56 285 ARG B N 1
ATOM 5469 C CA . ARG B 1 285 ? 17.219 -21.906 -27.062 1 83.56 285 ARG B CA 1
ATOM 5470 C C . ARG B 1 285 ? 17.625 -21.5 -25.656 1 83.56 285 ARG B C 1
ATOM 5472 O O . ARG B 1 285 ? 18.828 -21.5 -25.328 1 83.56 285 ARG B O 1
ATOM 5479 N N . GLN B 1 286 ? 16.672 -21.219 -24.875 1 82.94 286 GLN B N 1
ATOM 5480 C CA . GLN B 1 286 ? 16.938 -20.766 -23.516 1 82.94 286 GLN B CA 1
ATOM 5481 C C . GLN B 1 286 ? 17.453 -21.922 -22.656 1 82.94 286 GLN B C 1
ATOM 5483 O O . GLN B 1 286 ? 18.328 -21.703 -21.797 1 82.94 286 GLN B O 1
ATOM 5488 N N . LEU B 1 287 ? 16.906 -23.047 -22.812 1 87.06 287 LEU B N 1
ATOM 5489 C CA . LEU B 1 287 ? 17.359 -24.203 -22.047 1 87.06 287 LEU B CA 1
ATOM 5490 C C . LEU B 1 287 ? 18.812 -24.516 -22.375 1 87.06 287 LEU B C 1
ATOM 5492 O O . LEU B 1 287 ? 19.594 -24.844 -21.484 1 87.06 287 LEU B O 1
ATOM 5496 N N . GLU B 1 288 ? 19.141 -24.375 -23.578 1 85.81 288 GLU B N 1
ATOM 5497 C CA . GLU B 1 288 ? 20.516 -24.641 -24.016 1 85.81 288 GLU B CA 1
ATOM 5498 C C . GLU B 1 288 ? 21.484 -23.641 -23.391 1 85.81 288 GLU B C 1
ATOM 5500 O O . GLU B 1 288 ? 22.609 -23.984 -23.031 1 85.81 288 GLU B O 1
ATOM 5505 N N . GLU B 1 289 ? 20.984 -22.484 -23.219 1 83.88 289 GLU B N 1
ATOM 5506 C CA . GLU B 1 289 ? 21.812 -21.422 -22.688 1 83.88 289 GLU B CA 1
ATOM 5507 C C . GLU B 1 289 ? 22.047 -21.578 -21.188 1 83.88 289 GLU B C 1
ATOM 5509 O O . GLU B 1 289 ? 23.031 -21.078 -20.641 1 83.88 289 GLU B O 1
ATOM 5514 N N . ARG B 1 290 ? 21.188 -22.234 -20.406 1 84.19 290 ARG B N 1
ATOM 5515 C CA . ARG B 1 290 ? 21.281 -22.391 -18.969 1 84.19 290 ARG B CA 1
ATOM 5516 C C . ARG B 1 290 ? 22.375 -23.375 -18.578 1 84.19 290 ARG B C 1
ATOM 5518 O O . ARG B 1 290 ? 22.844 -23.391 -17.438 1 84.19 290 ARG B O 1
ATOM 5525 N N . GLN B 1 291 ? 23 -24.047 -19.469 1 85.12 291 GLN B N 1
ATOM 5526 C CA . GLN B 1 291 ? 24.094 -25 -19.234 1 85.12 291 GLN B CA 1
ATOM 5527 C C . GLN B 1 291 ? 23.781 -25.891 -18.031 1 85.12 291 GLN B C 1
ATOM 5529 O O . GLN B 1 291 ? 24.609 -26.031 -17.125 1 85.12 291 GLN B O 1
ATOM 5534 N N . LEU B 1 292 ? 22.672 -26.453 -17.938 1 91 292 LEU B N 1
ATOM 5535 C CA . LEU B 1 292 ? 22.281 -27.422 -16.906 1 91 292 LEU B CA 1
ATOM 5536 C C . LEU B 1 292 ? 22.922 -28.781 -17.156 1 91 292 LEU B C 1
ATOM 5538 O O . LEU B 1 292 ? 23.375 -29.062 -18.266 1 91 292 LEU B O 1
ATOM 5542 N N . PRO B 1 293 ? 23.062 -29.562 -16.141 1 93.12 293 PRO B N 1
ATOM 5543 C CA . PRO B 1 293 ? 23.625 -30.906 -16.312 1 93.12 293 PRO B CA 1
ATOM 5544 C C . PRO B 1 293 ? 22.844 -31.734 -17.344 1 93.12 293 PRO B C 1
ATOM 5546 O O . PRO B 1 293 ? 21.625 -31.641 -17.422 1 93.12 293 PRO B O 1
ATOM 5549 N N . LEU B 1 294 ? 23.547 -32.594 -17.969 1 91.44 294 LEU B N 1
ATOM 5550 C CA . LEU B 1 294 ? 22.953 -33.438 -19 1 91.44 294 LEU B CA 1
ATOM 5551 C C . LEU B 1 294 ? 21.906 -34.344 -18.391 1 91.44 294 LEU B C 1
ATOM 5553 O O . LEU B 1 294 ? 20.906 -34.688 -19.062 1 91.44 294 LEU B O 1
ATOM 5557 N N . SER B 1 295 ? 22.141 -34.688 -17.156 1 93 295 SER B N 1
ATOM 5558 C CA . SER B 1 295 ? 21.203 -35.562 -16.453 1 93 295 SER B CA 1
ATOM 5559 C C . SER B 1 295 ? 19.828 -34.906 -16.344 1 93 295 SER B C 1
ATOM 5561 O O . SER B 1 295 ? 18.812 -35.594 -16.141 1 93 295 SER B O 1
ATOM 5563 N N . VAL B 1 296 ? 19.734 -33.625 -16.547 1 95.06 296 VAL B N 1
ATOM 5564 C CA . VAL B 1 296 ? 18.484 -32.875 -16.469 1 95.06 296 VAL B CA 1
ATOM 5565 C C . VAL B 1 296 ? 17.969 -32.594 -17.875 1 95.06 296 VAL B C 1
ATOM 5567 O O . VAL B 1 296 ? 16.828 -32.906 -18.203 1 95.06 296 VAL B O 1
ATOM 5570 N N . THR B 1 297 ? 18.828 -32.094 -18.75 1 93.56 297 THR B N 1
ATOM 5571 C CA . THR B 1 297 ? 18.406 -31.578 -20.031 1 93.56 297 THR B CA 1
ATOM 5572 C C . THR B 1 297 ? 17.938 -32.719 -20.953 1 93.56 297 THR B C 1
ATOM 5574 O O . THR B 1 297 ? 17.047 -32.531 -21.781 1 93.56 297 THR B O 1
ATOM 5577 N N . THR B 1 298 ? 18.484 -33.906 -20.781 1 93.81 298 THR B N 1
ATOM 5578 C CA . THR B 1 298 ? 18.156 -35 -21.656 1 93.81 298 THR B CA 1
ATOM 5579 C C . THR B 1 298 ? 16.766 -35.562 -21.344 1 93.81 298 THR B C 1
ATOM 5581 O O . THR B 1 298 ? 16.188 -36.281 -22.141 1 93.81 298 THR B O 1
ATOM 5584 N N . ARG B 1 299 ? 16.281 -35.188 -20.234 1 96.44 299 ARG B N 1
ATOM 5585 C CA . ARG B 1 299 ? 14.984 -35.719 -19.812 1 96.44 299 ARG B CA 1
ATOM 5586 C C . ARG B 1 299 ? 13.867 -34.719 -20.078 1 96.44 299 ARG B C 1
ATOM 5588 O O . ARG B 1 299 ? 12.711 -34.969 -19.719 1 96.44 299 ARG B O 1
ATOM 5595 N N . ILE B 1 300 ? 14.156 -33.594 -20.672 1 97.25 300 ILE B N 1
ATOM 5596 C CA . ILE B 1 300 ? 13.172 -32.531 -20.953 1 97.25 300 ILE B CA 1
ATOM 5597 C C . ILE B 1 300 ? 13.031 -32.344 -22.453 1 97.25 300 ILE B C 1
ATOM 5599 O O . ILE B 1 300 ? 14 -32.031 -23.141 1 97.25 300 ILE B O 1
ATOM 5603 N N . GLN B 1 301 ? 11.906 -32.562 -22.938 1 96.81 301 GLN B N 1
ATOM 5604 C CA . GLN B 1 301 ? 11.578 -32.344 -24.344 1 96.81 301 GLN B CA 1
ATOM 5605 C C . GLN B 1 301 ? 10.516 -31.25 -24.484 1 96.81 301 GLN B C 1
ATOM 5607 O O . GLN B 1 301 ? 9.562 -31.203 -23.703 1 96.81 301 GLN B O 1
ATOM 5612 N N . PHE B 1 302 ? 10.711 -30.375 -25.453 1 97.19 302 PHE B N 1
ATOM 5613 C CA . PHE B 1 302 ? 9.734 -29.344 -25.734 1 97.19 302 PHE B CA 1
ATOM 5614 C C . PHE B 1 302 ? 8.852 -29.734 -26.906 1 97.19 302 PHE B C 1
ATOM 5616 O O . PHE B 1 302 ? 9.328 -30.328 -27.875 1 97.19 302 PHE B O 1
ATOM 5623 N N . GLN B 1 303 ? 7.605 -29.391 -26.812 1 97.62 303 GLN B N 1
ATOM 5624 C CA . GLN B 1 303 ? 6.637 -29.734 -27.859 1 97.62 303 GLN B CA 1
ATOM 5625 C C . GLN B 1 303 ? 5.656 -28.594 -28.094 1 97.62 303 GLN B C 1
ATOM 5627 O O . GLN B 1 303 ? 5.023 -28.109 -27.156 1 97.62 303 GLN B O 1
ATOM 5632 N N . GLY B 1 304 ? 5.52 -28.078 -29.375 1 96.44 304 GLY B N 1
ATOM 5633 C CA . GLY B 1 304 ? 4.477 -27.125 -29.703 1 96.44 304 GLY B CA 1
ATOM 5634 C C . GLY B 1 304 ? 3.08 -27.719 -29.609 1 96.44 304 GLY B C 1
ATOM 5635 O O . GLY B 1 304 ? 2.791 -28.734 -30.234 1 96.44 304 GLY B O 1
ATOM 5636 N N . HIS B 1 305 ? 2.23 -27.125 -28.812 1 96.31 305 HIS B N 1
ATOM 5637 C CA . HIS B 1 305 ? 0.879 -27.641 -28.609 1 96.31 305 HIS B CA 1
ATOM 5638 C C . HIS B 1 305 ? -0.021 -26.578 -27.984 1 96.31 305 HIS B C 1
ATOM 5640 O O . HIS B 1 305 ? 0.406 -25.844 -27.094 1 96.31 305 HIS B O 1
ATOM 5646 N N . SER B 1 306 ? -1.22 -26.5 -28.469 1 94.5 306 SER B N 1
ATOM 5647 C CA . SER B 1 306 ? -2.229 -25.641 -27.859 1 94.5 306 SER B CA 1
ATOM 5648 C C . SER B 1 306 ? -3.039 -26.391 -26.812 1 94.5 306 SER B C 1
ATOM 5650 O O . SER B 1 306 ? -3.396 -27.562 -27.016 1 94.5 306 SER B O 1
ATOM 5652 N N . LEU B 1 307 ? -3.396 -25.719 -25.719 1 95.38 307 LEU B N 1
ATOM 5653 C CA . LEU B 1 307 ? -4.16 -26.312 -24.625 1 95.38 307 LEU B CA 1
ATOM 5654 C C . LEU B 1 307 ? -5.551 -26.734 -25.094 1 95.38 307 LEU B C 1
ATOM 5656 O O . LEU B 1 307 ? -6.195 -27.578 -24.484 1 95.38 307 LEU B O 1
ATOM 5660 N N . LEU B 1 308 ? -6 -26.125 -26.188 1 93.25 308 LEU B N 1
ATOM 5661 C CA . LEU B 1 308 ? -7.371 -26.297 -26.641 1 93.25 308 LEU B CA 1
ATOM 5662 C C . LEU B 1 308 ? -7.469 -27.484 -27.609 1 93.25 308 LEU B C 1
ATOM 5664 O O . LEU B 1 308 ? -8.57 -27.906 -27.969 1 93.25 308 LEU B O 1
ATOM 5668 N N . HIS B 1 309 ? -6.375 -28 -28 1 96.31 309 HIS B N 1
ATOM 5669 C CA . HIS B 1 309 ? -6.348 -29.156 -28.891 1 96.31 309 HIS B CA 1
ATOM 5670 C C . HIS B 1 309 ? -6.219 -30.453 -28.094 1 96.31 309 HIS B C 1
ATOM 5672 O O . HIS B 1 309 ? -5.781 -30.438 -26.953 1 96.31 309 HIS B O 1
ATOM 5678 N N . MET B 1 310 ? -6.547 -31.484 -28.812 1 97.62 310 MET B N 1
ATOM 5679 C CA . MET B 1 310 ? -6.441 -32.781 -28.172 1 97.62 310 MET B CA 1
ATOM 5680 C C . MET B 1 310 ? -5.004 -33.094 -27.75 1 97.62 310 MET B C 1
ATOM 5682 O O . MET B 1 310 ? -4.07 -32.844 -28.516 1 97.62 310 MET B O 1
ATOM 5686 N N . GLN B 1 311 ? -4.887 -33.594 -26.547 1 98.38 311 GLN B N 1
ATOM 5687 C CA . GLN B 1 311 ? -3.568 -33.906 -26 1 98.38 311 GLN B CA 1
ATOM 5688 C C . GLN B 1 311 ? -2.889 -35.031 -26.781 1 98.38 311 GLN B C 1
ATOM 5690 O O . GLN B 1 311 ? -3.396 -36.156 -26.844 1 98.38 311 GLN B O 1
ATOM 5695 N N . PRO B 1 312 ? -1.731 -34.719 -27.391 1 98.12 312 PRO B N 1
ATOM 5696 C CA . PRO B 1 312 ? -1.075 -35.719 -28.25 1 98.12 312 PRO B CA 1
ATOM 5697 C C . PRO B 1 312 ? -0.271 -36.75 -27.469 1 98.12 312 PRO B C 1
ATOM 5699 O O . PRO B 1 312 ? 0.015 -37.812 -27.984 1 98.12 312 PRO B O 1
ATOM 5702 N N . VAL B 1 313 ? 0.236 -36.438 -26.312 1 98.38 313 VAL B N 1
ATOM 5703 C CA . VAL B 1 313 ? 1.02 -37.375 -25.5 1 98.38 313 VAL B CA 1
ATOM 5704 C C . VAL B 1 313 ? 0.084 -38.281 -24.719 1 98.38 313 VAL B C 1
ATOM 5706 O O . VAL B 1 313 ? -0.597 -37.844 -23.781 1 98.38 313 VAL B O 1
ATOM 5709 N N . LYS B 1 314 ? 0.165 -39.562 -25.031 1 98.06 314 LYS B N 1
ATOM 5710 C CA . LYS B 1 314 ? -0.773 -40.531 -24.453 1 98.06 314 LYS B CA 1
ATOM 5711 C C . LYS B 1 314 ? -0.143 -41.25 -23.281 1 98.06 314 LYS B C 1
ATOM 5713 O O . LYS B 1 314 ? 1.058 -41.531 -23.281 1 98.06 314 LYS B O 1
ATOM 5718 N N . GLY B 1 315 ? -0.96 -41.5 -22.281 1 97.5 315 GLY B N 1
ATOM 5719 C CA . GLY B 1 315 ? -0.589 -42.375 -21.188 1 97.5 315 GLY B CA 1
ATOM 5720 C C . GLY B 1 315 ? 0.491 -41.812 -20.297 1 97.5 315 GLY B C 1
ATOM 5721 O O . GLY B 1 315 ? 1.239 -42.531 -19.656 1 97.5 315 GLY B O 1
ATOM 5722 N N . ALA B 1 316 ? 0.66 -40.5 -20.25 1 98.31 316 ALA B N 1
ATOM 5723 C CA . ALA B 1 316 ? 1.624 -39.906 -19.344 1 98.31 316 ALA B CA 1
ATOM 5724 C C . ALA B 1 316 ? 1.234 -40.156 -17.891 1 98.31 316 ALA B C 1
ATOM 5726 O O . ALA B 1 316 ? 0.059 -40.375 -17.578 1 98.31 316 ALA B O 1
ATOM 5727 N N . ALA B 1 317 ? 2.229 -40.156 -17.016 1 98.31 317 ALA B N 1
ATOM 5728 C CA . ALA B 1 317 ? 1.942 -40.344 -15.586 1 98.31 317 ALA B CA 1
ATOM 5729 C C . ALA B 1 317 ? 1.15 -39.156 -15.039 1 98.31 317 ALA B C 1
ATOM 5731 O O . ALA B 1 317 ? 0.233 -39.344 -14.234 1 98.31 317 ALA B O 1
ATOM 5732 N N . VAL B 1 318 ? 1.555 -37.938 -15.445 1 98.69 318 VAL B N 1
ATOM 5733 C CA . VAL B 1 318 ? 0.905 -36.719 -14.961 1 98.69 318 VAL B CA 1
ATOM 5734 C C . VAL B 1 318 ? 0.757 -35.719 -16.109 1 98.69 318 VAL B C 1
ATOM 5736 O O . VAL B 1 318 ? 1.682 -35.531 -16.906 1 98.69 318 VAL B O 1
ATOM 5739 N N . TYR B 1 319 ? -0.37 -35.156 -16.266 1 98.81 319 TYR B N 1
ATOM 5740 C CA . TYR B 1 319 ? -0.6 -33.938 -17 1 98.81 319 TYR B CA 1
ATOM 5741 C C . TYR B 1 319 ? -0.726 -32.75 -16.062 1 98.81 319 TYR B C 1
ATOM 5743 O O . TYR B 1 319 ? -1.718 -32.625 -15.336 1 98.81 319 TYR B O 1
ATOM 5751 N N . LEU B 1 320 ? 0.294 -31.891 -16.047 1 98.69 320 LEU B N 1
ATOM 5752 C CA . LEU B 1 320 ? 0.436 -30.828 -15.055 1 98.69 320 LEU B CA 1
ATOM 5753 C C . LEU B 1 320 ? 0.001 -29.5 -15.633 1 98.69 320 LEU B C 1
ATOM 5755 O O . LEU B 1 320 ? 0.488 -29.078 -16.688 1 98.69 320 LEU B O 1
ATOM 5759 N N . LEU B 1 321 ? -0.943 -28.875 -15 1 98.38 321 LEU B N 1
ATOM 5760 C CA . LEU B 1 321 ? -1.357 -27.5 -15.289 1 98.38 321 LEU B CA 1
ATOM 5761 C C . LEU B 1 321 ? -1.093 -26.594 -14.094 1 98.38 321 LEU B C 1
ATOM 5763 O O . LEU B 1 321 ? -1.919 -26.5 -13.18 1 98.38 321 LEU B O 1
ATOM 5767 N N . ARG B 1 322 ? 0.037 -25.922 -14.094 1 96.69 322 ARG B N 1
ATOM 5768 C CA . ARG B 1 322 ? 0.395 -25.016 -13.008 1 96.69 322 ARG B CA 1
ATOM 5769 C C . ARG B 1 322 ? 0.17 -23.562 -13.406 1 96.69 322 ARG B C 1
ATOM 5771 O O . ARG B 1 322 ? 0.876 -23.047 -14.273 1 96.69 322 ARG B O 1
ATOM 5778 N N . GLN B 1 323 ? -0.805 -22.906 -12.727 1 94.56 323 GLN B N 1
ATOM 5779 C CA . GLN B 1 323 ? -1.146 -21.516 -13 1 94.56 323 GLN B CA 1
ATOM 5780 C C . GLN B 1 323 ? -1.522 -21.328 -14.469 1 94.56 323 GLN B C 1
ATOM 5782 O O . GLN B 1 323 ? -1.001 -20.438 -15.141 1 94.56 323 GLN B O 1
ATOM 5787 N N . ILE B 1 324 ? -2.389 -22.203 -14.938 1 95.69 324 ILE B N 1
ATOM 5788 C CA . ILE B 1 324 ? -2.844 -22.188 -16.328 1 95.69 324 ILE B CA 1
ATOM 5789 C C . ILE B 1 324 ? -4.352 -21.938 -16.375 1 95.69 324 ILE B C 1
ATOM 5791 O O . ILE B 1 324 ? -4.805 -20.969 -16.984 1 95.69 324 ILE B O 1
ATOM 5795 N N . LEU B 1 325 ? -5.07 -22.766 -15.641 1 96.62 325 LEU B N 1
ATOM 5796 C CA . LEU B 1 325 ? -6.52 -22.781 -15.805 1 96.62 325 LEU B CA 1
ATOM 5797 C C . LEU B 1 325 ? -7.145 -21.531 -15.203 1 96.62 325 LEU B C 1
ATOM 5799 O O . LEU B 1 325 ? -8.242 -21.125 -15.602 1 96.62 325 LEU B O 1
ATOM 5803 N N . HIS B 1 326 ? -6.473 -20.906 -14.25 1 94.5 326 HIS B N 1
ATOM 5804 C CA . HIS B 1 326 ? -7.039 -19.703 -13.641 1 94.5 326 HIS B CA 1
ATOM 5805 C C . HIS B 1 326 ? -7.113 -18.562 -14.641 1 94.5 326 HIS B C 1
ATOM 5807 O O . HIS B 1 326 ? -7.879 -17.609 -14.445 1 94.5 326 HIS B O 1
ATOM 5813 N N . ASP B 1 327 ? -6.406 -18.641 -15.734 1 92.62 327 ASP B N 1
ATOM 5814 C CA . ASP B 1 327 ? -6.422 -17.609 -16.75 1 92.62 327 ASP B CA 1
ATOM 5815 C C . ASP B 1 327 ? -7.645 -17.734 -17.656 1 92.62 327 ASP B C 1
ATOM 5817 O O . ASP B 1 327 ? -7.863 -16.906 -18.547 1 92.62 327 ASP B O 1
ATOM 5821 N N . TRP B 1 328 ? -8.43 -18.781 -17.453 1 93.19 328 TRP B N 1
ATOM 5822 C CA . TRP B 1 328 ? -9.516 -19.109 -18.375 1 93.19 328 TRP B CA 1
ATOM 5823 C C . TRP B 1 328 ? -10.859 -19.141 -17.656 1 93.19 328 TRP B C 1
ATOM 5825 O O . TRP B 1 328 ? -10.945 -19.625 -16.531 1 93.19 328 TRP B O 1
ATOM 5835 N N . PRO B 1 329 ? -11.883 -18.625 -18.406 1 90.88 329 PRO B N 1
ATOM 5836 C CA . PRO B 1 329 ? -13.227 -18.828 -17.859 1 90.88 329 PRO B CA 1
ATOM 5837 C C . PRO B 1 329 ? -13.578 -20.312 -17.688 1 90.88 329 PRO B C 1
ATOM 5839 O O . PRO B 1 329 ? -12.898 -21.172 -18.234 1 90.88 329 PRO B O 1
ATOM 5842 N N . ASP B 1 330 ? -14.633 -20.609 -16.984 1 93.31 330 ASP B N 1
ATOM 5843 C CA . ASP B 1 330 ? -15.008 -21.969 -16.641 1 93.31 330 ASP B CA 1
ATOM 5844 C C . ASP B 1 330 ? -15.227 -22.812 -17.906 1 93.31 330 ASP B C 1
ATOM 5846 O O . ASP B 1 330 ? -14.828 -23.969 -17.969 1 93.31 330 ASP B O 1
ATOM 5850 N N . ARG B 1 331 ? -15.867 -22.188 -18.859 1 92.56 331 ARG B N 1
ATOM 5851 C CA . ARG B 1 331 ? -16.172 -22.922 -20.078 1 92.56 331 ARG B CA 1
ATOM 5852 C C . ARG B 1 331 ? -14.898 -23.406 -20.766 1 92.56 331 ARG B C 1
ATOM 5854 O O . ARG B 1 331 ? -14.805 -24.562 -21.156 1 92.56 331 ARG B O 1
ATOM 5861 N N . GLU B 1 332 ? -13.93 -22.547 -20.875 1 93.19 332 GLU B N 1
ATOM 5862 C CA . GLU B 1 332 ? -12.672 -22.891 -21.516 1 93.19 332 GLU B CA 1
ATOM 5863 C C . GLU B 1 332 ? -11.844 -23.844 -20.641 1 93.19 332 GLU B C 1
ATOM 5865 O O . GLU B 1 332 ? -11.133 -24.703 -21.156 1 93.19 332 GLU B O 1
ATOM 5870 N N . ALA B 1 333 ? -11.891 -23.672 -19.375 1 96.31 333 ALA B N 1
ATOM 5871 C CA . ALA B 1 333 ? -11.188 -24.578 -18.469 1 96.31 333 ALA B CA 1
ATOM 5872 C C . ALA B 1 333 ? -11.68 -26 -18.641 1 96.31 333 ALA B C 1
ATOM 5874 O O . ALA B 1 333 ? -10.883 -26.953 -18.672 1 96.31 333 ALA B O 1
ATOM 5875 N N . VAL B 1 334 ? -12.984 -26.172 -18.75 1 97.62 334 VAL B N 1
ATOM 5876 C CA . VAL B 1 334 ? -13.578 -27.484 -18.984 1 97.62 334 VAL B CA 1
ATOM 5877 C C . VAL B 1 334 ? -13.094 -28.031 -20.312 1 97.62 334 VAL B C 1
ATOM 5879 O O . VAL B 1 334 ? -12.742 -29.219 -20.422 1 97.62 334 VAL B O 1
ATOM 5882 N N . GLN B 1 335 ? -13.078 -27.172 -21.297 1 97 335 GLN B N 1
ATOM 5883 C CA . GLN B 1 335 ? -12.625 -27.594 -22.625 1 97 335 GLN B CA 1
ATOM 5884 C C . GLN B 1 335 ? -11.188 -28.094 -22.578 1 97 335 GLN B C 1
ATOM 5886 O O . GLN B 1 335 ? -10.859 -29.109 -23.188 1 97 335 GLN B O 1
ATOM 5891 N N . ILE B 1 336 ? -10.328 -27.359 -21.906 1 97.75 336 ILE B N 1
ATOM 5892 C CA . ILE B 1 336 ? -8.922 -27.719 -21.797 1 97.75 336 ILE B CA 1
ATOM 5893 C C . ILE B 1 336 ? -8.781 -29.078 -21.109 1 97.75 336 ILE B C 1
ATOM 5895 O O . ILE B 1 336 ? -8.047 -29.953 -21.594 1 97.75 336 ILE B O 1
ATOM 5899 N N . LEU B 1 337 ? -9.492 -29.281 -20.047 1 98.19 337 LEU B N 1
ATOM 5900 C CA . LEU B 1 337 ? -9.43 -30.547 -19.328 1 98.19 337 LEU B CA 1
ATOM 5901 C C . LEU B 1 337 ? -9.992 -31.688 -20.172 1 98.19 337 LEU B C 1
ATOM 5903 O O . LEU B 1 337 ? -9.477 -32.812 -20.141 1 98.19 337 LEU B O 1
ATOM 5907 N N . ARG B 1 338 ? -11.055 -31.422 -20.922 1 97.44 338 ARG B N 1
ATOM 5908 C CA . ARG B 1 338 ? -11.641 -32.438 -21.797 1 97.44 338 ARG B CA 1
ATOM 5909 C C . ARG B 1 338 ? -10.648 -32.906 -22.859 1 97.44 338 ARG B C 1
ATOM 5911 O O . ARG B 1 338 ? -10.664 -34.062 -23.266 1 97.44 338 ARG B O 1
ATOM 5918 N N . SER B 1 339 ? -9.836 -32 -23.234 1 97.5 339 SER B N 1
ATOM 5919 C CA . SER B 1 339 ? -8.844 -32.312 -24.266 1 97.5 339 SER B CA 1
ATOM 5920 C C . SER B 1 339 ? -7.801 -33.281 -23.734 1 97.5 339 SER B C 1
ATOM 5922 O O . SER B 1 339 ? -7.082 -33.906 -24.516 1 97.5 339 SER B O 1
ATOM 5924 N N . ILE B 1 340 ? -7.66 -33.438 -22.438 1 98.12 340 ILE B N 1
ATOM 5925 C CA . ILE B 1 340 ? -6.68 -34.344 -21.812 1 98.12 340 ILE B CA 1
ATOM 5926 C C . ILE B 1 340 ? -7.27 -35.719 -21.641 1 98.12 340 ILE B C 1
ATOM 5928 O O . ILE B 1 340 ? -6.543 -36.719 -21.672 1 98.12 340 ILE B O 1
ATOM 5932 N N . VAL B 1 341 ? -8.562 -35.875 -21.516 1 96.94 341 VAL B N 1
ATOM 5933 C CA . VAL B 1 341 ? -9.273 -37.094 -21.062 1 96.94 341 VAL B CA 1
ATOM 5934 C C . VAL B 1 341 ? -8.953 -38.25 -22 1 96.94 341 VAL B C 1
ATOM 5936 O O . VAL B 1 341 ? -8.609 -39.344 -21.547 1 96.94 341 VAL B O 1
ATOM 5939 N N . PRO B 1 342 ? -8.945 -38.031 -23.359 1 96.62 342 PRO B N 1
ATOM 5940 C CA . PRO B 1 342 ? -8.664 -39.156 -24.25 1 96.62 342 PRO B CA 1
ATOM 5941 C C . PRO B 1 342 ? -7.227 -39.656 -24.109 1 96.62 342 PRO B C 1
ATOM 5943 O O . PRO B 1 342 ? -6.914 -40.781 -24.547 1 96.62 342 PRO B O 1
ATOM 5946 N N . ALA B 1 343 ? -6.371 -38.875 -23.578 1 97.56 343 ALA B N 1
ATOM 5947 C CA . ALA B 1 343 ? -4.957 -39.219 -23.5 1 97.56 343 ALA B CA 1
ATOM 5948 C C . ALA B 1 343 ? -4.656 -39.938 -22.188 1 97.56 343 ALA B C 1
ATOM 5950 O O . ALA B 1 343 ? -3.578 -40.531 -22.031 1 97.56 343 ALA B O 1
ATOM 5951 N N . LEU B 1 344 ? -5.598 -40.031 -21.281 1 97.12 344 LEU B N 1
ATOM 5952 C CA . LEU B 1 344 ? -5.367 -40.625 -19.969 1 97.12 344 LEU B CA 1
ATOM 5953 C C . LEU B 1 344 ? -5.23 -42.125 -20.062 1 97.12 344 LEU B C 1
ATOM 5955 O O . LEU B 1 344 ? -6.035 -42.781 -20.734 1 97.12 344 LEU B O 1
ATOM 5959 N N . GLY B 1 345 ? -4.176 -42.625 -19.531 1 95.5 345 GLY B N 1
ATOM 5960 C CA . GLY B 1 345 ? -4.059 -44.062 -19.281 1 95.5 345 GLY B CA 1
ATOM 5961 C C . GLY B 1 345 ? -4.645 -44.5 -17.953 1 95.5 345 GLY B C 1
ATOM 5962 O O . GLY B 1 345 ? -5.215 -43.688 -17.219 1 95.5 345 GLY B O 1
ATOM 5963 N N . PRO B 1 346 ? -4.465 -45.781 -17.594 1 93.12 346 PRO B N 1
ATOM 5964 C CA . PRO B 1 346 ? -5.074 -46.312 -16.375 1 93.12 346 PRO B CA 1
ATOM 5965 C C . PRO B 1 346 ? -4.512 -45.688 -15.102 1 93.12 346 PRO B C 1
ATOM 5967 O O . PRO B 1 346 ? -5.207 -45.594 -14.086 1 93.12 346 PRO B O 1
ATOM 5970 N N . SER B 1 347 ? -3.328 -45.25 -15.141 1 94.44 347 SER B N 1
ATOM 5971 C CA . SER B 1 347 ? -2.701 -44.719 -13.938 1 94.44 347 SER B CA 1
ATOM 5972 C C . SER B 1 347 ? -2.395 -43.219 -14.078 1 94.44 347 SER B C 1
ATOM 5974 O O . SER B 1 347 ? -1.69 -42.656 -13.242 1 94.44 347 SER B O 1
ATOM 5976 N N . SER B 1 348 ? -2.875 -42.625 -15.141 1 97.56 348 SER B N 1
ATOM 5977 C CA . SER B 1 348 ? -2.609 -41.188 -15.398 1 97.56 348 SER B CA 1
ATOM 5978 C C . SER B 1 348 ? -3.303 -40.312 -14.375 1 97.56 348 SER B C 1
ATOM 5980 O O . SER B 1 348 ? -4.359 -40.656 -13.852 1 97.56 348 SER B O 1
ATOM 5982 N N . LYS B 1 349 ? -2.705 -39.219 -14.078 1 98 349 LYS B N 1
ATOM 5983 C CA . LYS B 1 349 ? -3.277 -38.188 -13.203 1 98 349 LYS B CA 1
ATOM 5984 C C . LYS B 1 349 ? -3.248 -36.812 -13.867 1 98 349 LYS B C 1
ATOM 5986 O O . LYS B 1 349 ? -2.373 -36.531 -14.688 1 98 349 LYS B O 1
ATOM 5991 N N . ILE B 1 350 ? -4.199 -36.031 -13.539 1 98.56 350 ILE B N 1
ATOM 5992 C CA . ILE B 1 350 ? -4.16 -34.594 -13.867 1 98.56 350 ILE B CA 1
ATOM 5993 C C . ILE B 1 350 ? -3.836 -33.781 -12.617 1 98.56 350 ILE B C 1
ATOM 5995 O O . ILE B 1 350 ? -4.5 -33.938 -11.586 1 98.56 350 ILE B O 1
ATOM 5999 N N . PHE B 1 351 ? -2.775 -33.031 -12.656 1 98.69 351 PHE B N 1
ATOM 6000 C CA . PHE B 1 351 ? -2.383 -32.156 -11.562 1 98.69 351 PHE B CA 1
ATOM 6001 C C . PHE B 1 351 ? -2.691 -30.703 -11.898 1 98.69 351 PHE B C 1
ATOM 6003 O O . PHE B 1 351 ? -2.248 -30.188 -12.93 1 98.69 351 PHE B O 1
ATOM 6010 N N . ILE B 1 352 ? -3.473 -30.078 -11.078 1 98.56 352 ILE B N 1
ATOM 6011 C CA . ILE B 1 352 ? -3.695 -28.641 -11.172 1 98.56 352 ILE B CA 1
ATOM 6012 C C . ILE B 1 352 ? -3.033 -27.953 -9.984 1 98.56 352 ILE B C 1
ATOM 6014 O O . ILE B 1 352 ? -3.418 -28.172 -8.836 1 98.56 352 ILE B O 1
ATOM 6018 N N . ALA B 1 353 ? -1.992 -27.188 -10.258 1 97.5 353 ALA B N 1
ATOM 6019 C CA . ALA B 1 353 ? -1.359 -26.359 -9.234 1 97.5 353 ALA B CA 1
ATOM 6020 C C . ALA B 1 353 ? -1.795 -24.906 -9.352 1 97.5 353 ALA B C 1
ATOM 6022 O O . ALA B 1 353 ? -1.203 -24.141 -10.117 1 97.5 353 ALA B O 1
ATOM 6023 N N . ASP B 1 354 ? -2.777 -24.516 -8.625 1 97.06 354 ASP B N 1
ATOM 6024 C CA . ASP B 1 354 ? -3.379 -23.188 -8.68 1 97.06 354 ASP B CA 1
ATOM 6025 C C . ASP B 1 354 ? -3.83 -22.719 -7.289 1 97.06 354 ASP B C 1
ATOM 6027 O O . ASP B 1 354 ? -3.715 -23.469 -6.32 1 97.06 354 ASP B O 1
ATOM 6031 N N . ILE B 1 355 ? -4.219 -21.516 -7.25 1 97.31 355 ILE B N 1
ATOM 6032 C CA . ILE B 1 355 ? -4.742 -20.984 -6 1 97.31 355 ILE B CA 1
ATOM 6033 C C . ILE B 1 355 ? -6.137 -21.547 -5.738 1 97.31 355 ILE B C 1
ATOM 6035 O O . ILE B 1 355 ? -6.988 -21.562 -6.629 1 97.31 355 ILE B O 1
ATOM 6039 N N . VAL B 1 356 ? -6.367 -22.141 -4.633 1 97.88 356 VAL B N 1
ATOM 6040 C CA . VAL B 1 356 ? -7.688 -22.5 -4.117 1 97.88 356 VAL B CA 1
ATOM 6041 C C . VAL B 1 356 ? -8.094 -21.516 -3.027 1 97.88 356 VAL B C 1
ATOM 6043 O O . VAL B 1 356 ? -7.551 -21.531 -1.921 1 97.88 356 VAL B O 1
ATOM 6046 N N . LEU B 1 357 ? -9.008 -20.656 -3.348 1 97.25 357 LEU B N 1
ATOM 6047 C CA . LEU B 1 357 ? -9.383 -19.594 -2.424 1 97.25 357 LEU B CA 1
ATOM 6048 C C . LEU B 1 357 ? -9.961 -20.172 -1.136 1 97.25 357 LEU B C 1
ATOM 6050 O O . LEU B 1 357 ? -10.867 -21 -1.176 1 97.25 357 LEU B O 1
ATOM 6054 N N . PRO B 1 358 ? -9.438 -19.766 -0.041 1 95 358 PRO B N 1
ATOM 6055 C CA . PRO B 1 358 ? -9.961 -20.234 1.247 1 95 358 PRO B CA 1
ATOM 6056 C C . PRO B 1 358 ? -11.227 -19.484 1.673 1 95 358 PRO B C 1
ATOM 6058 O O . PRO B 1 358 ? -11.555 -18.438 1.095 1 95 358 PRO B O 1
ATOM 6061 N N . GLU B 1 359 ? -11.875 -20.109 2.658 1 92.56 359 GLU B N 1
ATOM 6062 C CA . GLU B 1 359 ? -12.883 -19.312 3.361 1 92.56 359 GLU B CA 1
ATOM 6063 C C . GLU B 1 359 ? -12.258 -18.109 4.043 1 92.56 359 GLU B C 1
ATOM 6065 O O . GLU B 1 359 ? -11.148 -18.188 4.57 1 92.56 359 GLU B O 1
ATOM 6070 N N . ALA B 1 360 ? -13.023 -17.047 4.035 1 92.12 360 ALA B N 1
ATOM 6071 C CA . ALA B 1 360 ? -12.5 -15.82 4.629 1 92.12 360 ALA B CA 1
ATOM 6072 C C . ALA B 1 360 ? -12.094 -16.047 6.082 1 92.12 360 ALA B C 1
ATOM 6074 O O . ALA B 1 360 ? -12.859 -16.609 6.871 1 92.12 360 ALA B O 1
ATOM 6075 N N . GLY B 1 361 ? -10.922 -15.711 6.426 1 91.19 361 GLY B N 1
ATOM 6076 C CA . GLY B 1 361 ? -10.438 -15.742 7.797 1 91.19 361 GLY B CA 1
ATOM 6077 C C . GLY B 1 361 ? -9.977 -17.125 8.227 1 91.19 361 GLY B C 1
ATOM 6078 O O . GLY B 1 361 ? -9.594 -17.328 9.383 1 91.19 361 GLY B O 1
ATOM 6079 N N . SER B 1 362 ? -9.93 -18.078 7.305 1 92.44 362 SER B N 1
ATOM 6080 C CA . SER B 1 362 ? -9.625 -19.469 7.68 1 92.44 362 SER B CA 1
ATOM 6081 C C . SER B 1 362 ? -8.117 -19.719 7.676 1 92.44 362 SER B C 1
ATOM 6083 O O . SER B 1 362 ? -7.652 -20.734 8.195 1 92.44 362 SER B O 1
ATOM 6085 N N . ILE B 1 363 ? -7.324 -18.859 7.09 1 93.94 363 ILE B N 1
ATOM 6086 C CA . ILE B 1 363 ? -5.867 -18.922 7.09 1 93.94 363 ILE B CA 1
ATOM 6087 C C . ILE B 1 363 ? -5.289 -17.578 7.5 1 93.94 363 ILE B C 1
ATOM 6089 O O . ILE B 1 363 ? -6.016 -16.594 7.598 1 93.94 363 ILE B O 1
ATOM 6093 N N . PRO B 1 364 ? -3.973 -17.5 7.828 1 94.12 364 PRO B N 1
ATOM 6094 C CA . PRO B 1 364 ? -3.389 -16.203 8.195 1 94.12 364 PRO B CA 1
ATOM 6095 C C . PRO B 1 364 ? -3.656 -15.117 7.16 1 94.12 364 PRO B C 1
ATOM 6097 O O . PRO B 1 364 ? -3.617 -15.383 5.957 1 94.12 364 PRO B O 1
ATOM 6100 N N . ALA B 1 365 ? -3.908 -13.938 7.625 1 95.88 365 ALA B N 1
ATOM 6101 C CA . ALA B 1 365 ? -4.277 -12.812 6.762 1 95.88 365 ALA B CA 1
ATOM 6102 C C . ALA B 1 365 ? -3.172 -12.508 5.758 1 95.88 365 ALA B C 1
ATOM 6104 O O . ALA B 1 365 ? -3.449 -12.117 4.621 1 95.88 365 ALA B O 1
ATOM 6105 N N . THR B 1 366 ? -1.926 -12.648 6.121 1 94.69 366 THR B N 1
ATOM 6106 C CA . THR B 1 366 ? -0.798 -12.344 5.246 1 94.69 366 THR B CA 1
ATOM 6107 C C . THR B 1 366 ? -0.784 -13.273 4.039 1 94.69 366 THR B C 1
ATOM 6109 O O . THR B 1 366 ? -0.448 -12.859 2.93 1 94.69 366 THR B O 1
ATOM 6112 N N . GLU B 1 367 ? -1.13 -14.531 4.207 1 93.94 367 GLU B N 1
ATOM 6113 C CA . GLU B 1 367 ? -1.238 -15.484 3.104 1 93.94 367 GLU B CA 1
ATOM 6114 C C . GLU B 1 367 ? -2.5 -15.234 2.283 1 93.94 367 GLU B C 1
ATOM 6116 O O . GLU B 1 367 ? -2.457 -15.234 1.051 1 93.94 367 GLU B O 1
ATOM 6121 N N . GLU B 1 368 ? -3.564 -15.055 3.008 1 96.06 368 GLU B N 1
ATOM 6122 C CA . GLU B 1 368 ? -4.848 -14.836 2.346 1 96.06 368 GLU B CA 1
ATOM 6123 C C . GLU B 1 368 ? -4.801 -13.602 1.451 1 96.06 368 GLU B C 1
ATOM 6125 O O . GLU B 1 368 ? -5.383 -13.586 0.366 1 96.06 368 GLU B O 1
ATOM 6130 N N . GLN B 1 369 ? -4.164 -12.594 1.918 1 96.56 369 GLN B N 1
ATOM 6131 C CA . GLN B 1 369 ? -4.066 -11.344 1.167 1 96.56 369 GLN B CA 1
ATOM 6132 C C . GLN B 1 369 ? -3.408 -11.57 -0.191 1 96.56 369 GLN B C 1
ATOM 6134 O O . GLN B 1 369 ? -3.82 -10.977 -1.192 1 96.56 369 GLN B O 1
ATOM 6139 N N . VAL B 1 370 ? -2.393 -12.391 -0.227 1 96 370 VAL B N 1
ATOM 6140 C CA . VAL B 1 370 ? -1.698 -12.68 -1.478 1 96 370 VAL B CA 1
ATOM 6141 C C . VAL B 1 370 ? -2.633 -13.43 -2.426 1 96 370 VAL B C 1
ATOM 6143 O O . VAL B 1 370 ? -2.676 -13.133 -3.623 1 96 370 VAL B O 1
ATOM 6146 N N . MET B 1 371 ? -3.361 -14.383 -1.893 1 97 371 MET B N 1
ATOM 6147 C CA . MET B 1 371 ? -4.297 -15.148 -2.709 1 97 371 MET B CA 1
ATOM 6148 C C . MET B 1 371 ? -5.383 -14.25 -3.285 1 97 371 MET B C 1
ATOM 6150 O O . MET B 1 371 ? -5.688 -14.32 -4.477 1 97 371 MET B O 1
ATOM 6154 N N . ARG B 1 372 ? -5.902 -13.414 -2.461 1 97.69 372 ARG B N 1
ATOM 6155 C CA . ARG B 1 372 ? -6.996 -12.539 -2.881 1 97.69 372 ARG B CA 1
ATOM 6156 C C . ARG B 1 372 ? -6.488 -11.43 -3.797 1 97.69 372 ARG B C 1
ATOM 6158 O O . ARG B 1 372 ? -7.199 -10.984 -4.699 1 97.69 372 ARG B O 1
ATOM 6165 N N . CYS B 1 373 ? -5.301 -10.977 -3.541 1 97.25 373 CYS B N 1
ATOM 6166 C CA . CYS B 1 373 ? -4.633 -10.078 -4.477 1 97.25 373 CYS B CA 1
ATOM 6167 C C . CYS B 1 373 ? -4.594 -10.68 -5.879 1 97.25 373 CYS B C 1
ATOM 6169 O O . CYS B 1 373 ? -4.926 -10.008 -6.855 1 97.25 373 CYS B O 1
ATOM 6171 N N . ASN B 1 374 ? -4.203 -11.922 -5.988 1 96.5 374 ASN B N 1
ATOM 6172 C CA . ASN B 1 374 ? -4.129 -12.602 -7.277 1 96.5 374 ASN B CA 1
ATOM 6173 C C . ASN B 1 374 ? -5.508 -12.75 -7.914 1 96.5 374 ASN B C 1
ATOM 6175 O O . ASN B 1 374 ? -5.641 -12.703 -9.141 1 96.5 374 ASN B O 1
ATOM 6179 N N . ASP B 1 375 ? -6.473 -12.93 -7.066 1 97.62 375 ASP B N 1
ATOM 6180 C CA . ASP B 1 375 ? -7.855 -12.992 -7.527 1 97.62 375 ASP B CA 1
ATOM 6181 C C . ASP B 1 375 ? -8.234 -11.734 -8.305 1 97.62 375 ASP B C 1
ATOM 6183 O O . ASP B 1 375 ? -8.727 -11.82 -9.438 1 97.62 375 ASP B O 1
ATOM 6187 N N . LEU B 1 376 ? -7.91 -10.578 -7.793 1 97.19 376 LEU B N 1
ATOM 6188 C CA . LEU B 1 376 ? -8.234 -9.312 -8.438 1 97.19 376 LEU B CA 1
ATOM 6189 C C . LEU B 1 376 ? -7.32 -9.07 -9.633 1 97.19 376 LEU B C 1
ATOM 6191 O O . LEU B 1 376 ? -7.754 -8.516 -10.648 1 97.19 376 LEU B O 1
ATOM 6195 N N . LEU B 1 377 ? -6.105 -9.453 -9.516 1 96.5 377 LEU B N 1
ATOM 6196 C CA . LEU B 1 377 ? -5.168 -9.336 -10.625 1 96.5 377 LEU B CA 1
ATOM 6197 C C . LEU B 1 377 ? -5.672 -10.094 -11.844 1 96.5 377 LEU B C 1
ATOM 6199 O O . LEU B 1 377 ? -5.633 -9.57 -12.961 1 96.5 377 LEU B O 1
ATOM 6203 N N . LEU B 1 378 ? -6.129 -11.273 -11.609 1 96.06 378 LEU B N 1
ATOM 6204 C CA . LEU B 1 378 ? -6.637 -12.086 -12.703 1 96.06 378 LEU B CA 1
ATOM 6205 C C . LEU B 1 378 ? -7.816 -11.406 -13.391 1 96.06 378 LEU B C 1
ATOM 6207 O O . LEU B 1 378 ? -7.902 -11.383 -14.617 1 96.06 378 LEU B O 1
ATOM 6211 N N . HIS B 1 379 ? -8.672 -10.898 -12.57 1 96.62 379 HIS B N 1
ATOM 6212 C CA . HIS B 1 379 ? -9.828 -10.227 -13.156 1 96.62 379 HIS B CA 1
ATOM 6213 C C . HIS B 1 379 ? -9.398 -9.039 -14.008 1 96.62 379 HIS B C 1
ATOM 6215 O O . HIS B 1 379 ? -9.945 -8.812 -15.086 1 96.62 379 HIS B O 1
ATOM 6221 N N . GLN B 1 380 ? -8.477 -8.297 -13.555 1 97.62 380 GLN B N 1
ATOM 6222 C CA . GLN B 1 380 ? -8.008 -7.086 -14.211 1 97.62 380 GLN B CA 1
ATOM 6223 C C . GLN B 1 380 ? -7.316 -7.406 -15.531 1 97.62 380 GLN B C 1
ATOM 6225 O O . GLN B 1 380 ? -7.324 -6.594 -16.453 1 97.62 380 GLN B O 1
ATOM 6230 N N . PHE B 1 381 ? -6.754 -8.594 -15.617 1 96.81 381 PHE B N 1
ATOM 6231 C CA . PHE B 1 381 ? -5.941 -8.922 -16.781 1 96.81 381 PHE B CA 1
ATOM 6232 C C . PHE B 1 381 ? -6.703 -9.836 -17.734 1 96.81 381 PHE B C 1
ATOM 6234 O O . PHE B 1 381 ? -6.594 -9.703 -18.953 1 96.81 381 PHE B O 1
ATOM 6241 N N . THR B 1 382 ? -7.5 -10.828 -17.172 1 95.06 382 THR B N 1
ATOM 6242 C CA . THR B 1 382 ? -8.055 -11.867 -18.031 1 95.06 382 THR B CA 1
ATOM 6243 C C . THR B 1 382 ? -9.555 -12.016 -17.797 1 95.06 382 THR B C 1
ATOM 6245 O O . THR B 1 382 ? -10.188 -12.914 -18.359 1 95.06 382 THR B O 1
ATOM 6248 N N . ASN B 1 383 ? -10.141 -11.141 -16.953 1 95.38 383 ASN B N 1
ATOM 6249 C CA . ASN B 1 383 ? -11.57 -11.156 -16.641 1 95.38 383 ASN B CA 1
ATOM 6250 C C . ASN B 1 383 ? -12 -12.484 -16.031 1 95.38 383 ASN B C 1
ATOM 6252 O O . ASN B 1 383 ? -13.125 -12.938 -16.234 1 95.38 383 ASN B O 1
ATOM 6256 N N . THR B 1 384 ? -11.109 -13.172 -15.406 1 94.75 384 THR B N 1
ATOM 6257 C CA . THR B 1 384 ? -11.375 -14.375 -14.625 1 94.75 384 THR B CA 1
ATOM 6258 C C . THR B 1 384 ? -11.102 -14.125 -13.141 1 94.75 384 THR B C 1
ATOM 6260 O O . THR B 1 384 ? -10.695 -13.031 -12.758 1 94.75 384 THR B O 1
ATOM 6263 N N . LEU B 1 385 ? -11.406 -15.055 -12.312 1 94.5 385 LEU B N 1
ATOM 6264 C CA . LEU B 1 385 ? -11.164 -15.023 -10.875 1 94.5 385 LEU B CA 1
ATOM 6265 C C . LEU B 1 385 ? -10.539 -16.344 -10.406 1 94.5 385 LEU B C 1
ATOM 6267 O O . LEU B 1 385 ? -10.609 -17.344 -11.109 1 94.5 385 LEU B O 1
ATOM 6271 N N . GLU B 1 386 ? -9.852 -16.266 -9.281 1 97.25 386 GLU B N 1
ATOM 6272 C CA . GLU B 1 386 ? -9.453 -17.516 -8.648 1 97.25 386 GLU B CA 1
ATOM 6273 C C . GLU B 1 386 ? -10.664 -18.312 -8.18 1 97.25 386 GLU B C 1
ATOM 6275 O O . GLU B 1 386 ? -11.773 -17.781 -8.109 1 97.25 386 GLU B O 1
ATOM 6280 N N . ARG B 1 387 ? -10.422 -19.516 -7.898 1 97.69 387 ARG B N 1
ATOM 6281 C CA . ARG B 1 387 ? -11.547 -20.422 -7.676 1 97.69 387 ARG B CA 1
ATOM 6282 C C . ARG B 1 387 ? -11.469 -21.062 -6.293 1 97.69 387 ARG B C 1
ATOM 6284 O O . ARG B 1 387 ? -10.375 -21.297 -5.773 1 97.69 387 ARG B O 1
ATOM 6291 N N . THR B 1 388 ? -12.625 -21.297 -5.688 1 96.44 388 THR B N 1
ATOM 6292 C CA . THR B 1 388 ? -12.719 -22.094 -4.469 1 96.44 388 THR B CA 1
ATOM 6293 C C . THR B 1 388 ? -12.648 -23.578 -4.793 1 96.44 388 THR B C 1
ATOM 6295 O O . THR B 1 388 ? -12.664 -23.969 -5.965 1 96.44 388 THR B O 1
ATOM 6298 N N . LEU B 1 389 ? -12.516 -24.406 -3.75 1 97.12 389 LEU B N 1
ATOM 6299 C CA . LEU B 1 389 ? -12.516 -25.844 -3.965 1 97.12 389 LEU B CA 1
ATOM 6300 C C . LEU B 1 389 ? -13.836 -26.297 -4.59 1 97.12 389 LEU B C 1
ATOM 6302 O O . LEU B 1 389 ? -13.844 -27.172 -5.453 1 97.12 389 LEU B O 1
ATOM 6306 N N . GLU B 1 390 ? -14.93 -25.688 -4.199 1 96.19 390 GLU B N 1
ATOM 6307 C CA . GLU B 1 390 ? -16.234 -26 -4.77 1 96.19 390 GLU B CA 1
ATOM 6308 C C . GLU B 1 390 ? -16.281 -25.672 -6.258 1 96.19 390 GLU B C 1
ATOM 6310 O O . GLU B 1 390 ? -16.859 -26.422 -7.047 1 96.19 390 GLU B O 1
ATOM 6315 N N . ASP B 1 391 ? -15.727 -24.578 -6.602 1 96.38 391 ASP B N 1
ATOM 6316 C CA . ASP B 1 391 ? -15.656 -24.188 -8.008 1 96.38 391 ASP B CA 1
ATOM 6317 C C . ASP B 1 391 ? -14.875 -25.219 -8.82 1 96.38 391 ASP B C 1
ATOM 6319 O O . ASP B 1 391 ? -15.281 -25.594 -9.922 1 96.38 391 ASP B O 1
ATOM 6323 N N . TRP B 1 392 ? -13.734 -25.656 -8.305 1 97.81 392 TRP B N 1
ATOM 6324 C CA . TRP B 1 392 ? -12.891 -26.641 -8.984 1 97.81 392 TRP B CA 1
ATOM 6325 C C . TRP B 1 392 ? -13.625 -27.969 -9.133 1 97.81 392 TRP B C 1
ATOM 6327 O O . TRP B 1 392 ? -13.555 -28.609 -10.188 1 97.81 392 TRP B O 1
ATOM 6337 N N . GLN B 1 393 ? -14.312 -28.359 -8.086 1 97.44 393 GLN B N 1
ATOM 6338 C CA . GLN B 1 393 ? -15.094 -29.594 -8.133 1 97.44 393 GLN B CA 1
ATOM 6339 C C . GLN B 1 393 ? -16.172 -29.5 -9.211 1 97.44 393 GLN B C 1
ATOM 6341 O O . GLN B 1 393 ? -16.406 -30.469 -9.938 1 97.44 393 GLN B O 1
ATOM 6346 N N . ALA B 1 394 ? -16.797 -28.359 -9.289 1 96.88 394 ALA B N 1
ATOM 6347 C CA . ALA B 1 394 ? -17.812 -28.141 -10.305 1 96.88 394 ALA B CA 1
ATOM 6348 C C . ALA B 1 394 ? -17.234 -28.234 -11.711 1 96.88 394 ALA B C 1
ATOM 6350 O O . ALA B 1 394 ? -17.844 -28.828 -12.609 1 96.88 394 ALA B O 1
ATOM 6351 N N . ILE B 1 395 ? -16.078 -27.688 -11.898 1 97.5 395 ILE B N 1
ATOM 6352 C CA . ILE B 1 395 ? -15.414 -27.734 -13.195 1 97.5 395 ILE B CA 1
ATOM 6353 C C . ILE B 1 395 ? -15.07 -29.172 -13.562 1 97.5 395 ILE B C 1
ATOM 6355 O O . ILE B 1 395 ? -15.344 -29.625 -14.672 1 97.5 395 ILE B O 1
ATOM 6359 N N . VAL B 1 396 ? -14.492 -29.938 -12.648 1 97.69 396 VAL B N 1
ATOM 6360 C CA . VAL B 1 396 ? -14.047 -31.312 -12.906 1 97.69 396 VAL B CA 1
ATOM 6361 C C . VAL B 1 396 ? -15.258 -32.188 -13.203 1 97.69 396 VAL B C 1
ATOM 6363 O O . VAL B 1 396 ? -15.195 -33.062 -14.078 1 97.69 396 VAL B O 1
ATOM 6366 N N . SER B 1 397 ? -16.359 -31.906 -12.523 1 96.62 397 SER B N 1
ATOM 6367 C CA . SER B 1 397 ? -17.578 -32.719 -12.719 1 96.62 397 SER B CA 1
ATOM 6368 C C . SER B 1 397 ? -18.156 -32.5 -14.117 1 96.62 397 SER B C 1
ATOM 6370 O O . SER B 1 397 ? -18.812 -33.375 -14.664 1 96.62 397 SER B O 1
ATOM 6372 N N . ARG B 1 398 ? -17.906 -31.359 -14.656 1 97.31 398 ARG B N 1
ATOM 6373 C CA . ARG B 1 398 ? -18.422 -31.047 -15.992 1 97.31 398 ARG B CA 1
ATOM 6374 C C . ARG B 1 398 ? -17.531 -31.656 -17.078 1 97.31 398 ARG B C 1
ATOM 6376 O O . ARG B 1 398 ? -17.938 -31.75 -18.234 1 97.31 398 ARG B O 1
ATOM 6383 N N . VAL B 1 399 ? -16.359 -31.984 -16.719 1 97.38 399 VAL B N 1
ATOM 6384 C CA . VAL B 1 399 ? -15.422 -32.562 -17.688 1 97.38 399 VAL B CA 1
ATOM 6385 C C . VAL B 1 399 ? -15.82 -34.031 -17.953 1 97.38 399 VAL B C 1
ATOM 6387 O O . VAL B 1 399 ? -15.938 -34.438 -19.109 1 97.38 399 VAL B O 1
ATOM 6390 N N . SER B 1 400 ? -15.953 -34.781 -16.953 1 94.38 400 SER B N 1
ATOM 6391 C CA . SER B 1 400 ? -16.328 -36.188 -17.016 1 94.38 400 SER B CA 1
ATOM 6392 C C . SER B 1 400 ? -16.844 -36.719 -15.688 1 94.38 400 SER B C 1
ATOM 6394 O O . SER B 1 400 ? -16.344 -36.312 -14.625 1 94.38 400 SER B O 1
ATOM 6396 N N . ASP B 1 401 ? -17.75 -37.594 -15.711 1 91.81 401 ASP B N 1
ATOM 6397 C CA . ASP B 1 401 ? -18.328 -38.188 -14.5 1 91.81 401 ASP B CA 1
ATOM 6398 C C . ASP B 1 401 ? -17.312 -39.125 -13.828 1 91.81 401 ASP B C 1
ATOM 6400 O O . ASP B 1 401 ? -17.469 -39.469 -12.648 1 91.81 401 ASP B O 1
ATOM 6404 N N . ASN B 1 402 ? -16.359 -39.469 -14.602 1 93.44 402 ASN B N 1
ATOM 6405 C CA . ASN B 1 402 ? -15.398 -40.438 -14.094 1 93.44 402 ASN B CA 1
ATOM 6406 C C . ASN B 1 402 ? -14.156 -39.75 -13.531 1 93.44 402 ASN B C 1
ATOM 6408 O O . ASN B 1 402 ? -13.18 -40.438 -13.188 1 93.44 402 ASN B O 1
ATOM 6412 N N . LEU B 1 403 ? -14.094 -38.5 -13.5 1 96.25 403 LEU B N 1
ATOM 6413 C CA . LEU B 1 403 ? -12.961 -37.75 -12.945 1 96.25 403 LEU B CA 1
ATOM 6414 C C . LEU B 1 403 ? -13.336 -37.125 -11.617 1 96.25 403 LEU B C 1
ATOM 6416 O O . LEU B 1 403 ? -14.438 -36.594 -11.461 1 96.25 403 LEU B O 1
ATOM 6420 N N . ARG B 1 404 ? -12.453 -37.219 -10.648 1 96.56 404 ARG B N 1
ATOM 6421 C CA . ARG B 1 404 ? -12.68 -36.594 -9.344 1 96.56 404 ARG B CA 1
ATOM 6422 C C . ARG B 1 404 ? -11.375 -36.031 -8.773 1 96.56 404 ARG B C 1
ATOM 6424 O O . ARG B 1 404 ? -10.297 -36.562 -9.055 1 96.56 404 ARG B O 1
ATOM 6431 N N . ILE B 1 405 ? -11.523 -35.031 -8.055 1 97.94 405 ILE B N 1
ATOM 6432 C CA . ILE B 1 405 ? -10.398 -34.562 -7.246 1 97.94 405 ILE B CA 1
ATOM 6433 C C . ILE B 1 405 ? -10.195 -35.5 -6.062 1 97.94 405 ILE B C 1
ATOM 6435 O O . ILE B 1 405 ? -11.016 -35.531 -5.145 1 97.94 405 ILE B O 1
ATOM 6439 N N . GLN B 1 406 ? -9.148 -36.188 -6.047 1 96.44 406 GLN B N 1
ATOM 6440 C CA . GLN B 1 406 ? -8.906 -37.188 -5.02 1 96.44 406 GLN B CA 1
ATOM 6441 C C . GLN B 1 406 ? -8.18 -36.594 -3.82 1 96.44 406 GLN B C 1
ATOM 6443 O O . GLN B 1 406 ? -8.398 -37.031 -2.684 1 96.44 406 GLN B O 1
ATOM 6448 N N . HIS B 1 407 ? -7.293 -35.719 -4.102 1 96.5 407 HIS B N 1
ATOM 6449 C CA . HIS B 1 407 ? -6.496 -35.125 -3.045 1 96.5 407 HIS B CA 1
ATOM 6450 C C . HIS B 1 407 ? -6.25 -33.625 -3.328 1 96.5 407 HIS B C 1
ATOM 6452 O O . HIS B 1 407 ? -6.219 -33.219 -4.488 1 96.5 407 HIS B O 1
ATOM 6458 N N . VAL B 1 408 ? -6.184 -32.875 -2.354 1 97.25 408 VAL B N 1
ATOM 6459 C CA . VAL B 1 408 ? -5.738 -31.469 -2.389 1 97.25 408 VAL B CA 1
ATOM 6460 C C . VAL B 1 408 ? -4.578 -31.281 -1.414 1 97.25 408 VAL B C 1
ATOM 6462 O O . VAL B 1 408 ? -4.738 -31.453 -0.204 1 97.25 408 VAL B O 1
ATOM 6465 N N . TYR B 1 409 ? -3.443 -31 -1.945 1 95.69 409 TYR B N 1
ATOM 6466 C CA . TYR B 1 409 ? -2.262 -30.75 -1.128 1 95.69 409 TYR B CA 1
ATOM 6467 C C . TYR B 1 409 ? -1.904 -29.266 -1.113 1 95.69 409 TYR B C 1
ATOM 6469 O O . TYR B 1 409 ? -2.209 -28.547 -2.061 1 95.69 409 TYR B O 1
ATOM 6477 N N . ARG B 1 410 ? -1.355 -28.859 -0.043 1 92.19 410 ARG B N 1
ATOM 6478 C CA . ARG B 1 410 ? -0.749 -27.531 0.032 1 92.19 410 ARG B CA 1
ATOM 6479 C C . ARG B 1 410 ? 0.413 -27.516 1.02 1 92.19 410 ARG B C 1
ATOM 6481 O O . ARG B 1 410 ? 0.215 -27.703 2.223 1 92.19 410 ARG B O 1
ATOM 6488 N N . ASP B 1 411 ? 1.559 -27.25 0.538 1 89.12 411 ASP B N 1
ATOM 6489 C CA . ASP B 1 411 ? 2.73 -27.109 1.397 1 89.12 411 ASP B CA 1
ATOM 6490 C C . ASP B 1 411 ? 2.646 -25.844 2.242 1 89.12 411 ASP B C 1
ATOM 6492 O O . ASP B 1 411 ? 2.186 -24.797 1.766 1 89.12 411 ASP B O 1
ATOM 6496 N N . PRO B 1 412 ? 3.064 -25.938 3.523 1 83.25 412 PRO B N 1
ATOM 6497 C CA . PRO B 1 412 ? 3.07 -24.719 4.336 1 83.25 412 PRO B CA 1
ATOM 6498 C C . PRO B 1 412 ? 3.859 -23.578 3.689 1 83.25 412 PRO B C 1
ATOM 6500 O O . PRO B 1 412 ? 5 -23.781 3.264 1 83.25 412 PRO B O 1
ATOM 6503 N N . GLY B 1 413 ? 3.197 -22.484 3.594 1 83.94 413 GLY B N 1
ATOM 6504 C CA . GLY B 1 413 ? 3.848 -21.328 3 1 83.94 413 GLY B CA 1
ATOM 6505 C C . GLY B 1 413 ? 3.545 -21.156 1.523 1 83.94 413 GLY B C 1
ATOM 6506 O O . GLY B 1 413 ? 3.844 -20.125 0.935 1 83.94 413 GLY B O 1
ATOM 6507 N N . SER B 1 414 ? 2.953 -22.234 0.923 1 91.75 414 SER B N 1
ATOM 6508 C CA . SER B 1 414 ? 2.611 -22.156 -0.493 1 91.75 414 SER B CA 1
ATOM 6509 C C . SER B 1 414 ? 1.298 -21.406 -0.706 1 91.75 414 SER B C 1
ATOM 6511 O O . SER B 1 414 ? 0.341 -21.594 0.047 1 91.75 414 SER B O 1
ATOM 6513 N N . ILE B 1 415 ? 1.304 -20.609 -1.677 1 93.25 415 ILE B N 1
ATOM 6514 C CA . ILE B 1 415 ? 0.071 -19.953 -2.086 1 93.25 415 ILE B CA 1
ATOM 6515 C C . ILE B 1 415 ? -0.73 -20.875 -3.002 1 93.25 415 ILE B C 1
ATOM 6517 O O . ILE B 1 415 ? -1.963 -20.812 -3.025 1 93.25 415 ILE B O 1
ATOM 6521 N N . LEU B 1 416 ? -0.069 -21.703 -3.674 1 95.81 416 LEU B N 1
ATOM 6522 C CA . LEU B 1 416 ? -0.719 -22.641 -4.582 1 95.81 416 LEU B CA 1
ATOM 6523 C C . LEU B 1 416 ? -1.071 -23.938 -3.865 1 95.81 416 LEU B C 1
ATOM 6525 O O . LEU B 1 416 ? -0.34 -24.375 -2.977 1 95.81 416 LEU B O 1
ATOM 6529 N N . SER B 1 417 ? -2.15 -24.484 -4.234 1 97.12 417 SER B N 1
ATOM 6530 C CA . SER B 1 417 ? -2.512 -25.859 -3.895 1 97.12 417 SER B CA 1
ATOM 6531 C C . SER B 1 417 ? -2.311 -26.797 -5.082 1 97.12 417 SER B C 1
ATOM 6533 O O . SER B 1 417 ? -2.215 -26.344 -6.227 1 97.12 417 SER B O 1
ATOM 6535 N N . LEU B 1 418 ? -2.123 -28.016 -4.766 1 98.06 418 LEU B N 1
ATOM 6536 C CA . LEU B 1 418 ? -2.043 -29.047 -5.789 1 98.06 418 LEU B CA 1
ATOM 6537 C C . LEU B 1 418 ? -3.275 -29.953 -5.754 1 98.06 418 LEU B C 1
ATOM 6539 O O . LEU B 1 418 ? -3.461 -30.719 -4.809 1 98.06 418 LEU B O 1
ATOM 6543 N N . LEU B 1 419 ? -4.125 -29.797 -6.746 1 98.56 419 LEU B N 1
ATOM 6544 C CA . LEU B 1 419 ? -5.277 -30.672 -6.914 1 98.56 419 LEU B CA 1
ATOM 6545 C C . LEU B 1 419 ? -4.902 -31.906 -7.727 1 98.56 419 LEU B C 1
ATOM 6547 O O . LEU B 1 419 ? -4.426 -31.797 -8.859 1 98.56 419 LEU B O 1
ATOM 6551 N N . VAL B 1 420 ? -5.121 -33.062 -7.16 1 98.31 420 VAL B N 1
ATOM 6552 C CA . VAL B 1 420 ? -4.852 -34.312 -7.84 1 98.31 420 VAL B CA 1
ATOM 6553 C C . VAL B 1 420 ? -6.156 -34.938 -8.344 1 98.31 420 VAL B C 1
ATOM 6555 O O . VAL B 1 420 ? -7.008 -35.344 -7.543 1 98.31 420 VAL B O 1
ATOM 6558 N N . ILE B 1 421 ? -6.254 -35 -9.648 1 98.06 421 ILE B N 1
ATOM 6559 C CA . ILE B 1 421 ? -7.457 -35.5 -10.289 1 98.06 421 ILE B CA 1
ATOM 6560 C C . ILE B 1 421 ? -7.164 -36.875 -10.914 1 98.06 421 ILE B C 1
ATOM 6562 O O . ILE B 1 421 ? -6.172 -37.031 -11.625 1 98.06 421 ILE B O 1
ATOM 6566 N N . GLU B 1 422 ? -8.031 -37.781 -10.68 1 95.56 422 GLU B N 1
ATOM 6567 C CA . GLU B 1 422 ? -7.879 -39.156 -11.195 1 95.56 422 GLU B CA 1
ATOM 6568 C C . GLU B 1 422 ? -9.219 -39.719 -11.672 1 95.56 422 GLU B C 1
ATOM 6570 O O . GLU B 1 422 ? -10.273 -39.188 -11.328 1 95.56 422 GLU B O 1
ATOM 6575 N N . THR B 1 423 ? -9.023 -40.719 -12.492 1 91.88 423 THR B N 1
ATOM 6576 C CA . THR B 1 423 ? -10.203 -41.438 -12.914 1 91.88 423 THR B CA 1
ATOM 6577 C C . THR B 1 423 ? -10.703 -42.375 -11.797 1 91.88 423 THR B C 1
ATOM 6579 O O . THR B 1 423 ? -9.898 -43 -11.102 1 91.88 423 THR B O 1
ATOM 6582 N N . VAL B 1 424 ? -12.039 -42.375 -11.539 1 85.31 424 VAL B N 1
ATOM 6583 C CA . VAL B 1 424 ? -12.641 -43.25 -10.539 1 85.31 424 VAL B CA 1
ATOM 6584 C C . VAL B 1 424 ? -13.336 -44.438 -11.227 1 85.31 424 VAL B C 1
ATOM 6586 O O . VAL B 1 424 ? -13.828 -44.281 -12.352 1 85.31 424 VAL B O 1
#

Nearest PDB structures (foldseek):
  8pha-assembly1_A  TM=8.443E-01  e=1.183E-25  Pleurotus sapidus
  6inw-assembly1_A  TM=8.172E-01  e=1.324E-24  Aspergillus flavus NRRL3357
  7ux8-assembly1_B  TM=6.624E-01  e=2.062E-14  Streptomyces drozdowiczii
  8owx-assembly1_A  TM=6.272E-01  e=4.080E-07  Homo sapiens
  7f1e-assembly2_B  TM=5.561E-01  e=1.166E-06  Homo sapiens

Solvent-accessible surface area (backbone atoms only — not comparable to full-atom values): 43188 Å² total; per-residue (Å²): 128,69,85,48,50,53,54,44,51,50,51,32,39,51,39,29,46,57,20,48,52,51,44,35,54,54,43,68,68,41,94,70,67,57,86,61,55,72,53,47,80,78,43,58,65,70,46,21,49,24,46,54,45,26,30,38,21,19,49,51,53,32,56,55,59,44,37,58,58,44,47,57,51,46,52,52,33,52,51,41,49,51,44,30,50,36,41,36,57,72,54,42,45,59,71,67,44,42,85,74,62,63,42,38,48,66,58,49,21,60,76,52,70,47,42,48,68,58,51,50,51,36,46,55,41,39,34,57,73,52,30,34,40,76,47,84,61,90,62,21,37,23,53,22,74,45,35,33,49,37,50,68,34,66,40,48,41,42,33,52,49,44,41,51,71,46,52,49,51,19,52,74,22,44,57,56,30,46,71,74,44,65,70,59,68,49,44,40,64,18,8,36,24,64,56,66,70,51,78,50,36,50,66,56,57,31,66,74,33,69,70,45,40,52,49,51,52,43,23,53,52,34,50,36,67,17,71,44,49,22,55,65,38,62,60,67,44,47,75,65,73,78,53,48,68,30,35,35,35,31,48,68,31,60,69,29,66,65,57,50,55,46,32,72,75,36,83,53,44,29,34,38,30,21,18,48,53,74,50,30,59,55,21,54,57,49,52,64,69,66,68,64,57,65,86,41,55,76,35,52,41,76,40,64,42,58,66,78,39,70,46,81,71,63,52,33,40,29,44,35,32,60,71,47,55,54,65,37,52,70,70,55,38,29,47,32,54,45,22,41,57,85,19,54,38,96,75,24,32,39,35,39,34,35,56,55,54,71,62,87,82,73,57,58,47,66,59,48,36,52,56,39,33,49,24,54,49,33,26,31,44,35,36,20,52,66,35,36,63,68,52,50,50,52,44,43,50,70,49,35,86,45,40,43,74,76,45,77,31,62,33,91,70,40,61,43,27,40,38,35,28,34,75,109,129,68,85,48,50,51,53,45,51,50,50,31,38,51,38,30,45,57,20,48,51,53,44,36,53,52,45,69,70,41,94,70,70,59,86,58,54,72,53,46,81,79,44,60,65,72,45,20,51,25,46,53,47,26,33,38,21,19,49,50,52,32,58,54,60,44,36,57,56,44,49,58,50,47,51,52,34,51,50,41,50,52,42,31,51,36,42,37,56,74,53,41,44,58,72,69,46,43,84,73,62,63,42,39,48,66,58,50,21,58,77,51,69,47,42,48,68,60,52,49,52,36,46,56,42,40,33,55,74,51,30,34,39,74,48,83,63,89,63,21,37,23,53,22,73,46,37,34,50,37,48,69,34,68,41,48,42,43,32,50,50,43,39,53,69,45,52,49,51,18,51,75,22,44,57,58,30,46,71,74,42,64,70,58,69,47,44,39,65,18,6,36,26,65,57,67,70,51,77,51,35,50,66,57,57,31,66,74,32,69,68,46,42,52,48,50,54,43,24,52,52,33,50,37,66,18,70,44,48,22,55,63,38,62,60,66,44,47,74,66,71,77,53,47,68,30,34,36,33,30,47,68,31,60,69,28,64,64,56,49,55,47,32,72,75,36,82,52,44,30,35,40,32,22,17,49,53,73,51,29,60,54,21,54,56,49,51,64,68,63,68,64,57,64,86,42,56,76,36,53,40,76,39,63,42,58,65,77,41,71,47,80,70,64,51,34,40,28,43,35,32,59,71,45,55,54,62,35,51,68,70,54,36,29,47,34,53,44,23,42,56,84,19,53,38,97,76,23,31,38,35,38,35,34,57,55,54,71,62,87,84,72,57,60,46,67,60,48,35,51,55,39,33,49,24,53,50,34,26,32,44,35,35,20,51,62,36,36,64,68,52,50,50,52,42,43,49,69,49,36,87,44,40,42,76,75,45,77,33,62,32,92,69,39,61,41,25,38,37,35,29,33,75,109

Organism: Aspergillus niger (strain ATCC MYA-4892 / CBS 513.88 / FGSC A1513) (NCBI:txid425011)

Radius of gyration: 29.06 Å; Cα contacts (8 Å, |Δi|>4): 1538; chains: 2; bounding box: 58×92×65 Å

pLDDT: mean 93.85, std 5.07, range [53.53, 98.81]

InterPro domains:
  IPR001077 O-methyltransferase, C-terminal domain [PF00891] (199-398)
  IPR016461 O-methyltransferase-like [PS51683] (73-424)
  IPR029063 S-adenosyl-L-methionine-dependent methyltransferase superfamily [G3DSA:3.40.50.150] (159-421)
  IPR029063 S-adenosyl-L-methionine-dependent methyltransferase superfamily [SSF53335] (175-412)
  IPR036388 Winged helix-like DNA-binding domain superfamily [G3DSA:1.10.10.10] (71-158)
  IPR036390 Winged helix DNA-binding domain superfamily [SSF46785] (72-154)

Foldseek 3Di:
DPPDLVVLLVVLVVLLVVLVVVLVVVQVPDPDRDLDDDFLVVDPVSNSVSVVSNVLSVVVNVVSVADPVNVVVVVVLVVVLLVLLLVCLVLVLLQQADLPDKDFLVVSCVVSVHDSVSNCVSQVSNVVVVAWDDDDDPRIIHGGPVSSCCNPDVLSSLLSNCCSPQVVLLVVCQVVLCVVAPPDQDQQSFSRCVSVVHRDHLVVVQVVDPVSVVSVVSNVLSVCCHSQNDLVFVLVFDPPCVLFLFEEEAEQCQLVSNLLVNCVVHQRYAYEYEDAPVSQVVSVVVVVVVPDDPSRPVRYHYDHDDLQAADPAAATQEYEAEPHLQLDDLVVSLNSVLSDVVRHDQNHKYKYWAAAQDDPPPDRPVLNVVQVVVQSSSCNRRVGGHHHPVSVQVSQCSNDVQKGFPDWTGDVSYRIIITIIDGD/DPPDLVVLLVVLVVLLVVLVVVLVVVQVPDPDRDLDDDFLVVDPVSNSVSVVSNVLSVVVNVVSVADPVNVVVVVVLVVVLLVLLLVCLVLVLLQLADLPDKDFLVVSCVVSVHDSVSNCVSQVSNVVVVAWDADDDPRIIHGGPVSSCCNPDVLSSLLSNCCSPQVVLLVVCQVVLCVVAPPDQDQQSFSSCVSVVHRDHLVVVQVVDVVSVVSVVSNVLSVCCHSQNDLVFVLVFDPPCVLFLFEEEAEQCQLVSNLLVNCVVHQRYAYEYEDAPVSQVVSVVVVVVVPDDPSRPVRYHYDHDDLQAADPAAATQEYEAEPHLQLDDLVSSLSSVLSDVVRHDQNHKYKYWAAAQDDPPPDRPVLNVVQVVVQSSSCNRRVGGHHHPVSVQVSQCSNDVQKGFDDWTGDVSYRIIITIIDGD